Protein AF-A0A4Y9YXD8-F1 (afdb_monomer)

Sequence (1151 aa):
MKAYWESNNLVETSTDQNVLSKFAVSSTPEEWARSGVARKLFDQGRYSEAARAFERGNQYREAAVAKAYQLRVQARQKHGKHKEQREAYLAAAAAFIECAQVALLSTERRLYYRIAAECYVIVKMHKQAAKAFFEAGMYDLAAIHYVDGNLLDNAVAIIEQYPIEDIRLAERVRNLARFTYLKEHRHSDVEKVFHSHEELAEFAVDHDLENAHAAFVESKQSYFKAAELYLQEGQKFKAAELFMKDKENPESAIRAKDSLFDLLWSNMSFGISTFSSDAQSTIEDVLGMMHLVRSRTKAFSSSDRTTMDMFEAIYIADWPQLRSLALSLREAHCMDPRVILSLDHLFDDDDLSQIERDTDEQLISSLQLFTQYVNEMRKIIEHPTPWTSSTVQRVFNVSKSDDDHVRLHPGTALRSQHAQGNSDLAIQNGELYLSNTEFLNCLRSYLSSRLHQRIVDENELMKRVRVTDPCFKVLLSGQCRKPGCTLVHKLDDSWYARRVRFRLQQIIILDALQELPKPFGSVREERLEQRRSWLDRLDDALGTLMFKMPTIASLDVTQIPEAPIAFLVVKRWTSETLFDLRPALPNSRFGFLTNFAKASFLGMFIDREMVFSHFDRIPCLQWLGRWHPQLTIWRAPQECSTNVLWSWIDFLRGASDRRDFLLGASFLQYVVQHRVPINLGLLCRMVQRLCTLFSMAYNYQQRRSMHNVILPRSWVLELWQDFNNVKEKPCRSFKMLVDPIRELMLQLHTVEPVVDSRGLTINDWLHYASRDLPWPVVSDASIASLCQSLSLLGLNIRDDGLRSGIVNAIASVVYHGSDRHPQGPPDSYRPYFAARRWSDLAHAVQSDSTSSFNKLIRFHSDAVAQPLVELPGLHRLVYNRLDDIPNLLDPGHQFQRLKEIVKPFTGNASVSAAGTTVPNTAHIKIENDSSADSAAHPIKEDDTVDVDIDADEPPYAHFAANRATGISDSQEQAARRIQKAARQMLRRMKARPQNGRAAALQRLFRTCKAESEHLAKVSYRAIYLGPLPHLLLCLEWMLNKLKEVKAHAKRKSDQLNLQELTEAMERQTRMNAIRKKVEQYRELVEATSSFHKRCDTNELRRVASEVYALMTSDEFDLPESEQIGGDLKIVWKGIVKEKVSRRPFLNTEDL

InterPro domains:
  IPR039904 TPR and ankyrin repeat-containing protein 1 [PTHR21529] (1-267)

Solvent-accessible surface area (backbone atoms only — not comparable to full-atom values): 65162 Å² total; per-residue (Å²): 108,70,71,64,36,52,75,65,72,74,54,85,90,78,92,61,79,76,66,73,63,79,78,60,81,82,72,50,36,69,52,45,60,66,65,48,54,31,56,53,30,41,77,70,66,41,18,69,61,15,17,56,38,20,49,57,20,71,35,55,68,62,15,50,46,24,45,23,53,34,34,43,53,54,25,66,70,43,74,93,44,72,69,68,23,42,54,30,26,51,54,16,21,51,42,20,42,56,48,22,74,73,41,87,47,71,69,58,20,22,52,27,18,39,54,18,13,55,31,25,52,80,63,68,37,25,61,62,16,14,53,24,18,44,74,32,70,38,55,64,63,14,31,51,22,18,40,74,46,76,35,52,70,64,24,51,51,45,57,75,76,39,92,60,89,55,60,67,58,50,51,52,53,49,52,51,48,51,52,48,29,40,71,70,65,38,63,80,58,39,64,73,75,43,97,46,71,64,60,47,51,52,50,21,65,66,66,76,34,50,70,41,49,20,51,52,36,38,75,70,68,42,24,61,66,16,16,52,42,28,41,76,73,66,41,35,67,64,14,25,55,28,13,66,67,34,80,87,46,75,64,29,53,46,53,22,52,53,35,47,50,53,48,48,36,51,76,66,22,52,82,65,88,74,76,52,76,70,52,47,54,51,50,52,53,46,53,55,47,48,53,52,52,59,75,76,41,86,73,68,50,76,68,52,49,55,55,49,55,48,53,53,24,61,73,74,64,36,54,71,58,30,53,52,50,38,62,73,69,66,56,99,84,65,84,52,47,65,42,53,47,32,43,47,62,57,59,62,48,90,81,42,75,71,57,41,65,88,42,53,66,49,29,49,53,33,49,50,53,50,45,49,45,55,49,57,53,46,55,58,58,68,41,90,59,49,78,75,36,67,42,51,23,48,35,55,38,39,46,68,74,50,101,55,32,36,34,47,43,83,90,30,41,70,49,53,55,54,34,74,77,32,80,86,56,68,78,59,94,63,87,44,73,33,44,55,68,54,45,51,51,51,50,34,50,52,52,49,51,52,52,46,50,54,51,52,50,49,51,60,53,58,73,70,64,50,40,68,38,69,34,60,53,32,74,60,69,73,49,72,90,59,85,87,64,69,42,39,81,76,90,48,69,66,55,51,33,51,39,48,39,48,50,38,51,52,51,47,52,57,47,57,62,71,71,55,82,79,87,73,79,71,48,74,63,56,57,50,49,53,51,49,55,52,52,51,54,40,48,58,59,37,43,50,60,39,70,75,45,55,41,56,57,63,43,53,50,88,80,31,86,58,47,58,62,30,49,54,50,50,49,51,51,25,52,52,49,52,56,68,51,56,47,85,44,79,90,26,62,67,39,45,57,34,53,48,51,51,30,48,51,56,27,40,69,48,39,44,68,60,46,61,69,40,54,82,69,23,48,47,73,67,38,78,97,34,46,39,74,92,43,44,49,82,53,60,98,92,45,84,58,44,57,49,64,52,32,44,50,39,32,73,66,42,75,56,96,68,46,33,51,46,29,39,34,50,37,51,34,48,40,55,77,68,52,50,30,28,37,48,49,59,52,52,45,52,50,42,51,49,32,51,46,44,30,53,25,46,35,31,66,76,64,77,38,60,60,70,36,58,46,45,48,45,61,52,60,67,41,44,68,59,39,69,56,39,34,89,48,65,52,85,48,63,65,56,47,49,60,38,52,33,52,51,45,37,50,56,56,63,58,81,68,47,75,46,100,84,52,37,47,32,45,99,33,40,30,42,94,50,83,81,57,57,60,68,60,52,38,52,39,43,45,28,40,52,54,46,33,54,44,41,27,42,69,42,41,94,43,70,68,51,39,52,48,48,51,52,36,54,47,54,40,62,78,72,36,73,79,78,42,92,87,52,72,59,79,69,37,32,52,54,65,70,33,88,49,67,70,41,38,56,46,38,59,46,72,69,23,83,32,89,68,32,38,33,30,33,32,37,44,68,93,49,86,82,78,96,73,86,58,80,56,51,46,77,44,77,36,87,50,79,82,50,47,60,52,72,75,36,78,80,40,36,46,57,50,44,52,55,56,46,42,79,87,85,67,99,67,81,88,75,80,87,84,84,90,84,84,88,82,90,86,85,86,84,81,88,81,88,82,90,88,88,84,89,87,89,82,83,87,82,89,80,88,80,83,88,86,87,83,91,81,89,88,81,80,90,82,82,88,83,85,81,90,85,73,56,73,66,56,57,51,48,52,51,51,51,50,51,50,50,52,52,51,50,50,57,58,69,70,45,60,86,64,62,74,67,26,55,39,53,50,42,37,48,54,27,52,66,55,49,78,79,56,89,50,69,77,49,48,55,40,49,62,50,29,41,27,36,48,52,47,52,46,54,50,49,55,52,51,52,50,51,53,51,56,54,51,58,72,49,64,83,77,52,54,71,66,58,42,52,57,50,49,58,48,44,50,51,52,50,56,49,48,54,50,48,52,52,52,45,60,52,69,33,73,88,27,76,57,65,79,69,60,54,62,65,63,53,22,49,53,54,46,52,54,51,50,52,68,70,33,86,88,48,81,56,92,68,58,74,79,51,46,67,40,54,50,43,26,40,62,59,56,55,51,81,80,79,83,76,77,81,78,82,82,81,86,87,123

Nearest PDB structures (foldseek):
  7xgr-assembly1_A  TM=2.350E-01  e=2.228E-02  Homo sapiens
  6rnq-assembly1_B  TM=2.918E-01  e=6.055E-01  Homo sapiens
  3sf4-assembly1_A  TM=2.194E-01  e=1.923E-01  Homo sapiens
  5a7d-assembly2_E  TM=1.912E-01  e=3.128E-01  Drosophila melanogaster
  4wng-assembly1_A  TM=1.695E-01  e=3.128E-01  Homo sapiens

Organism: NCBI:txid205917

Secondary structure (DSSP, 8-state):
-HHHHHTTT-------TTGGGGG-----HHHHHHS-HHHHHHHTT-HHHHHHHHHHTT-HHHHHHHHHHHHHHHHHH-TT-HHHHHHHHHHHHHHHHHHHHT-SSHHHHHHHHHHHHHHHHHTT-HHHHHHHHHHTT-HHHHHHHHHHTT-HHHHHHHHHHS--S-HHHHHHHHHHHHHHHHHTT-HHHHHHH-S-HHHHHHHHHHHT-HHHHHHHHHHTT-HHHHHHHHHHTT-HHHHHHHHHH--S-HHHHHHHHHHHHHHHHHHS-TT-----HHHHHHHHHHHHHHHHHHHH-S---HHHHHHHHHHHHHHHT-HHHHHHHHHHT--TTS--HHHHHHHHHHT-STT-TTS--SSHHHHHHHHHHHHHHHHHHHHHHH-S-GGG-HHHHHHTTEEE-SSSEEEEPTT-HHHHHHHHH-TTTTT--S-EEEEHHHHHHHHHHHHHHHHHHHHHHHHHHHHH--TTSB-HHHHHHS----TT--SB-S--HHHHHHHHHHHHHHHHHHHHHHHSPSSS---HHHHHHHHHHHHHHHHHHHS-SSTTS--GGG--GGG-TTHHHHHHHHHHHHHHHHHH--TTSGGGTTTHHHHHHHHHHHHHHHHHHHHHHHHTT-HHHH-GGGS-GGGEE---TTS--EETHHHHHHHHHT-SSS-HHHHHHHHHHHHHHTT--EEHHHHHHHHHHHHHHHHHHHHHHHHSS-TT-EEEHHHHHHHHHHHHHHTTS--GGGGGGHHHHHHHHHHHHHPPPEE-TTS-EEETTEEE--TTS-HHHHHHHHHHHHHHHHHHHHHHS--HHHHHHHHHHHHHHHHH-TTS-TT-S-TTTHHHHH--SHHHHHHHHHHT---SSS-EEEEEETTSPPPS-PPTT-EEEEESSGGGHHHHH-TT-HHHHHHHHHS---S------S------------------------------------------------------HHHHHHHHHHHHHHHHHHHHHHTS--SSHHHHHHHHHHHHHHHGGG---HHHHHHHHTHHHHHHHHHHHHHHHHHHHHHHHHHHTTS--HHHHHHHHHHHHHHHHHHHHHHHHHHHT-TT-TTGGG--HHHHHHHHHHHHHHHHSGGG--TTGGGTHHHHHHHIIIIIS-----PPPP--S--

Structure (mmCIF, N/CA/C/O backbone):
data_AF-A0A4Y9YXD8-F1
#
_entry.id   AF-A0A4Y9YXD8-F1
#
loop_
_atom_site.group_PDB
_atom_site.id
_atom_site.type_symbol
_atom_site.label_atom_id
_atom_site.label_alt_id
_atom_site.label_comp_id
_atom_site.label_asym_id
_atom_site.label_entity_id
_atom_site.label_seq_id
_atom_site.pdbx_PDB_ins_code
_atom_site.Cartn_x
_atom_site.Cartn_y
_atom_site.Cartn_z
_atom_site.occupancy
_atom_site.B_iso_or_equiv
_atom_site.auth_seq_id
_atom_site.auth_comp_id
_atom_site.auth_asym_id
_atom_site.auth_atom_id
_atom_site.pdbx_PDB_model_num
ATOM 1 N N . MET A 1 1 ? -24.732 -61.163 95.064 1.00 53.25 1 MET A N 1
ATOM 2 C CA . MET A 1 1 ? -25.823 -60.614 95.903 1.00 53.25 1 MET A CA 1
ATOM 3 C C . MET A 1 1 ? -27.208 -61.038 95.430 1.00 53.25 1 MET A C 1
ATOM 5 O O . MET A 1 1 ? -27.854 -61.719 96.198 1.00 53.25 1 MET A O 1
ATOM 9 N N . LYS A 1 2 ? -27.656 -60.762 94.197 1.00 57.28 2 LYS A N 1
ATOM 10 C CA . LYS A 1 2 ? -29.007 -61.155 93.726 1.00 57.28 2 LYS A CA 1
ATOM 11 C C . LYS A 1 2 ? -29.367 -62.644 93.950 1.00 57.28 2 LYS A C 1
ATOM 13 O O . LYS A 1 2 ? -30.373 -62.932 94.581 1.00 57.28 2 LYS A O 1
ATOM 18 N N . ALA A 1 3 ? -28.470 -63.569 93.596 1.00 60.84 3 ALA A N 1
ATOM 19 C CA . ALA A 1 3 ? -28.656 -65.008 93.840 1.00 60.84 3 ALA A CA 1
ATOM 20 C C . ALA A 1 3 ? -28.708 -65.406 95.337 1.00 60.84 3 ALA A C 1
ATOM 22 O O . ALA A 1 3 ? -29.342 -66.394 95.698 1.00 60.84 3 ALA A O 1
ATOM 23 N N . TYR A 1 4 ? -28.075 -64.631 96.229 1.00 69.25 4 TYR A N 1
ATOM 24 C CA . TYR A 1 4 ? -28.163 -64.834 97.687 1.00 69.25 4 TYR A CA 1
ATOM 25 C C . TYR A 1 4 ? -29.540 -64.423 98.228 1.00 69.25 4 TYR A C 1
ATOM 27 O O . TYR A 1 4 ? -29.996 -64.943 99.236 1.00 69.25 4 TYR A O 1
ATOM 35 N N . TRP A 1 5 ? -30.215 -63.484 97.567 1.00 68.81 5 TRP A N 1
ATOM 36 C CA . TRP A 1 5 ? -31.490 -62.936 98.027 1.00 68.81 5 TRP A CA 1
ATOM 37 C C . TRP A 1 5 ? -32.659 -63.769 97.477 1.00 68.81 5 TRP A C 1
ATOM 39 O O . TRP A 1 5 ? -33.625 -64.011 98.196 1.00 68.81 5 TRP A O 1
ATOM 49 N N . GLU A 1 6 ? -32.513 -64.301 96.259 1.00 70.31 6 GLU A N 1
ATOM 50 C CA . GLU A 1 6 ? -33.438 -65.273 95.654 1.00 70.31 6 GLU A CA 1
ATOM 51 C C . GLU A 1 6 ? -33.389 -66.640 96.369 1.00 70.31 6 GLU A C 1
ATOM 53 O O . GLU A 1 6 ? -34.432 -67.228 96.626 1.00 70.31 6 GLU A O 1
ATOM 58 N N . SER A 1 7 ? -32.209 -67.120 96.791 1.00 69.81 7 SER A N 1
ATOM 59 C CA . SER A 1 7 ? -32.078 -68.406 97.515 1.00 69.81 7 SER A CA 1
ATOM 60 C C . SER A 1 7 ? -32.592 -68.388 98.959 1.00 69.81 7 SER A C 1
ATOM 62 O O . SER A 1 7 ? -32.856 -69.446 99.522 1.00 69.81 7 SER A O 1
ATOM 64 N N . ASN A 1 8 ? -32.773 -67.202 99.545 1.00 71.38 8 ASN A N 1
ATOM 65 C CA . ASN A 1 8 ? -33.342 -67.031 100.883 1.00 71.38 8 ASN A CA 1
ATOM 66 C C . ASN A 1 8 ? -34.837 -66.647 100.863 1.00 71.38 8 ASN A C 1
ATOM 68 O O . ASN A 1 8 ? -35.381 -66.319 101.913 1.00 71.38 8 ASN A O 1
ATOM 72 N N . ASN A 1 9 ? -35.509 -66.665 99.701 1.00 59.16 9 ASN A N 1
ATOM 73 C CA . ASN A 1 9 ? -36.902 -66.209 99.526 1.00 59.16 9 ASN A CA 1
ATOM 74 C C . ASN A 1 9 ? -37.165 -64.772 100.023 1.00 59.16 9 ASN A C 1
ATOM 76 O O . ASN A 1 9 ? -38.273 -64.441 100.440 1.00 59.16 9 ASN A O 1
ATOM 80 N N . LEU A 1 10 ? -36.151 -63.901 99.994 1.00 62.28 10 LEU A N 1
ATOM 81 C CA . LEU A 1 10 ? -36.271 -62.530 100.503 1.00 62.28 10 LEU A CA 1
ATOM 82 C C . LEU A 1 10 ? -36.700 -61.523 99.427 1.00 62.28 10 LEU A C 1
ATOM 84 O O . LEU A 1 10 ? -36.935 -60.360 99.752 1.00 62.28 10 LEU A O 1
ATOM 88 N N . VAL A 1 11 ? -36.798 -61.935 98.155 1.00 63.50 11 VAL A N 1
ATOM 89 C CA . VAL A 1 11 ? -37.261 -61.076 97.053 1.00 63.50 11 VAL A CA 1
ATOM 90 C C . VAL A 1 11 ? -37.963 -61.906 95.972 1.00 63.50 11 VAL A C 1
ATOM 92 O O . VAL A 1 11 ? -37.404 -62.895 95.505 1.00 63.50 11 VAL A O 1
ATOM 95 N N . GLU A 1 12 ? -39.140 -61.462 95.520 1.00 53.25 12 GLU A N 1
ATOM 96 C CA . GLU A 1 12 ? -39.781 -61.928 94.281 1.00 53.25 12 GLU A CA 1
ATOM 97 C C . GLU A 1 12 ? -39.379 -61.023 93.107 1.00 53.25 12 GLU A C 1
ATOM 99 O O . GLU A 1 12 ? -39.585 -59.808 93.134 1.00 53.25 12 GLU A O 1
ATOM 104 N N . THR A 1 13 ? -38.817 -61.604 92.047 1.00 57.00 13 THR A N 1
ATOM 105 C CA . THR A 1 13 ? -38.508 -60.902 90.796 1.00 57.00 13 THR A CA 1
ATOM 106 C C . THR A 1 13 ? -39.603 -61.169 89.762 1.00 57.00 13 THR A C 1
ATOM 108 O O . THR A 1 13 ? -39.563 -62.150 89.029 1.00 57.00 13 THR A O 1
ATOM 111 N N . SER A 1 14 ? -40.592 -60.273 89.689 1.00 47.34 14 SER A N 1
ATOM 112 C CA . SER A 1 14 ? -41.633 -60.292 88.649 1.00 47.34 14 SER A CA 1
ATOM 113 C C . SER A 1 14 ? -41.305 -59.319 87.510 1.00 47.34 14 SER A C 1
ATOM 115 O O . SER A 1 14 ? -40.958 -58.161 87.743 1.00 47.34 14 SER A O 1
ATOM 117 N N . THR A 1 15 ? -41.416 -59.801 86.269 1.00 52.12 15 THR A N 1
ATOM 118 C CA . THR A 1 15 ? -41.161 -59.076 85.011 1.00 52.12 15 THR A CA 1
ATOM 119 C C . THR A 1 15 ? -42.380 -58.321 84.462 1.00 52.12 15 THR A C 1
ATOM 121 O O . THR A 1 15 ? -42.290 -57.740 83.381 1.00 52.12 15 THR A O 1
ATOM 124 N N . ASP A 1 16 ? -43.499 -58.271 85.190 1.00 45.69 16 ASP A N 1
ATOM 125 C CA . ASP A 1 16 ? -44.740 -57.652 84.711 1.00 45.69 16 ASP A CA 1
ATOM 126 C C . ASP A 1 16 ? -44.908 -56.193 85.174 1.00 45.69 16 ASP A C 1
ATOM 128 O O . ASP A 1 16 ? -45.187 -55.898 86.339 1.00 45.69 16 ASP A O 1
ATOM 132 N N . GLN A 1 17 ? -44.825 -55.250 84.226 1.00 52.28 17 GLN A N 1
ATOM 133 C CA . GLN A 1 17 ? -45.029 -53.807 84.452 1.00 52.28 17 GLN A CA 1
ATOM 134 C C . GLN A 1 17 ? -46.429 -53.441 84.992 1.00 52.28 17 GLN A C 1
ATOM 136 O O . GLN A 1 17 ? -46.637 -52.315 85.445 1.00 52.28 17 GLN A O 1
ATOM 141 N N . ASN A 1 18 ? -47.391 -54.367 85.000 1.00 52.31 18 ASN A N 1
ATOM 142 C CA . ASN A 1 18 ? -48.766 -54.089 85.420 1.00 52.31 18 ASN A CA 1
ATOM 143 C C . ASN A 1 18 ? -48.983 -54.023 86.943 1.00 52.31 18 ASN A C 1
ATOM 145 O O . ASN A 1 18 ? -50.001 -53.482 87.381 1.00 52.31 18 ASN A O 1
ATOM 149 N N . VAL A 1 19 ? -48.040 -54.486 87.772 1.00 49.56 19 VAL A N 1
ATOM 150 C CA . VAL A 1 19 ? -48.209 -54.482 89.242 1.00 49.56 19 VAL A CA 1
ATOM 151 C C . VAL A 1 19 ? -47.849 -53.127 89.882 1.00 49.56 19 VAL A C 1
ATOM 153 O O . VAL A 1 19 ? -48.419 -52.762 90.910 1.00 49.56 19 VAL A O 1
ATOM 156 N N . LEU A 1 20 ? -47.019 -52.299 89.232 1.00 47.41 20 LEU A N 1
ATOM 157 C CA . LEU A 1 20 ? -46.654 -50.949 89.709 1.00 47.41 20 LEU A CA 1
ATOM 158 C C . LEU A 1 20 ? -47.792 -49.911 89.608 1.00 47.41 20 LEU A C 1
ATOM 160 O O . LEU A 1 20 ? -47.691 -48.830 90.185 1.00 47.41 20 LEU A O 1
ATOM 164 N N . SER A 1 21 ? -48.895 -50.231 88.924 1.00 50.62 21 SER A N 1
ATOM 165 C CA . SER A 1 21 ? -50.064 -49.344 88.797 1.00 50.62 21 SER A CA 1
ATOM 166 C C . SER A 1 21 ? -50.947 -49.286 90.055 1.00 50.62 21 SER A C 1
ATOM 168 O O . SER A 1 21 ? -51.733 -48.354 90.204 1.00 50.62 21 SER A O 1
ATOM 170 N N . LYS A 1 22 ? -50.802 -50.239 90.989 1.00 47.84 22 LYS A N 1
ATOM 171 C CA . LYS A 1 22 ? -51.684 -50.380 92.165 1.00 47.84 22 LYS A CA 1
ATOM 172 C C . LYS A 1 22 ? -51.287 -49.531 93.387 1.00 47.84 22 LYS A C 1
ATOM 174 O O . LYS A 1 22 ? -52.022 -49.526 94.367 1.00 47.84 22 LYS A O 1
ATOM 179 N N . PHE A 1 23 ? -50.171 -48.793 93.332 1.00 44.28 23 PHE A N 1
ATOM 180 C CA . PHE A 1 23 ? -49.678 -47.937 94.431 1.00 44.28 23 PHE A CA 1
ATOM 181 C C . PHE A 1 23 ? -49.867 -46.424 94.207 1.00 44.28 23 PHE A C 1
ATOM 183 O O . PHE A 1 23 ? -49.488 -45.627 95.063 1.00 44.28 23 PHE A O 1
ATOM 190 N N . ALA A 1 24 ? -50.456 -45.999 93.086 1.00 42.91 24 ALA A N 1
ATOM 191 C CA . ALA A 1 24 ? -50.731 -44.588 92.826 1.00 42.91 24 ALA A CA 1
ATOM 192 C C . ALA A 1 24 ? -52.187 -44.255 93.187 1.00 42.91 24 ALA A C 1
ATOM 194 O O . ALA A 1 24 ? -53.108 -44.681 92.493 1.00 42.91 24 ALA A O 1
ATOM 195 N N . VAL A 1 25 ? -52.403 -43.470 94.250 1.00 46.06 25 VAL A N 1
ATOM 196 C CA . VAL A 1 25 ? -53.692 -42.798 94.481 1.00 46.06 25 VAL A CA 1
ATOM 197 C C . VAL A 1 25 ? -53.974 -41.940 93.247 1.00 46.06 25 VAL A C 1
ATOM 199 O O . VAL A 1 25 ? -53.169 -41.079 92.889 1.00 46.06 25 VAL A O 1
ATOM 202 N N . SER A 1 26 ? -55.071 -42.219 92.545 1.00 47.44 26 SER A N 1
ATOM 203 C CA . SER A 1 26 ? -55.458 -41.497 91.336 1.00 47.44 26 SER A CA 1
ATOM 204 C C . SER A 1 26 ? -55.917 -40.088 91.709 1.00 47.44 26 SER A C 1
ATOM 206 O O . SER A 1 26 ? -57.090 -39.883 92.010 1.00 47.44 26 SER A O 1
ATOM 208 N N . SER A 1 27 ? -54.991 -39.129 91.726 1.00 56.59 27 SER A N 1
ATOM 209 C CA . SER A 1 27 ? -55.331 -37.713 91.884 1.00 56.59 27 SER A CA 1
ATOM 210 C C . SER A 1 27 ? -56.292 -37.285 90.775 1.00 56.59 27 SER A C 1
ATOM 212 O O . SER A 1 27 ? -56.121 -37.685 89.616 1.00 56.59 27 SER A O 1
ATOM 214 N N . THR A 1 28 ? -57.303 -36.495 91.127 1.00 66.38 28 THR A N 1
ATOM 215 C CA . THR A 1 28 ? -58.340 -36.053 90.184 1.00 66.38 28 THR A CA 1
ATOM 216 C C . THR A 1 28 ? -57.769 -35.071 89.154 1.00 66.38 28 THR A C 1
ATOM 218 O O . THR A 1 28 ? -56.743 -34.425 89.407 1.00 66.38 28 THR A O 1
ATOM 221 N N . PRO A 1 29 ? -58.403 -34.914 87.976 1.00 66.12 29 PRO A N 1
ATOM 222 C CA . PRO A 1 29 ? -57.971 -33.923 86.993 1.00 66.12 29 PRO A CA 1
ATOM 223 C C . PRO A 1 29 ? -57.883 -32.500 87.571 1.00 66.12 29 PRO A C 1
ATOM 225 O O . PRO A 1 29 ? -56.958 -31.756 87.234 1.00 66.12 29 PRO A O 1
ATOM 228 N N . GLU A 1 30 ? -58.772 -32.128 88.506 1.00 68.00 30 GLU A N 1
ATOM 229 C CA . GLU A 1 30 ? -58.708 -30.820 89.169 1.00 68.00 30 GLU A CA 1
ATOM 230 C C . GLU A 1 30 ? -57.483 -30.666 90.091 1.00 68.00 30 GLU A C 1
ATOM 232 O O . GLU A 1 30 ? -56.924 -29.570 90.191 1.00 68.00 30 GLU A O 1
ATOM 237 N N . GLU A 1 31 ? -57.033 -31.739 90.749 1.00 67.44 31 GLU A N 1
ATOM 238 C CA . GLU A 1 31 ? -55.836 -31.731 91.603 1.00 67.44 31 GLU A CA 1
ATOM 239 C C . GLU A 1 31 ? -54.553 -31.573 90.781 1.00 67.44 31 GLU A C 1
ATOM 241 O O . GLU A 1 31 ? -53.687 -30.764 91.129 1.00 67.44 31 GLU A O 1
ATOM 246 N N . TRP A 1 32 ? -54.451 -32.266 89.642 1.00 72.56 32 TRP A N 1
ATOM 247 C CA . TRP A 1 32 ? -53.331 -32.101 88.709 1.00 72.56 32 TRP A CA 1
ATOM 248 C C . TRP A 1 32 ? -53.248 -30.669 88.171 1.00 72.56 32 TRP A C 1
ATOM 250 O O . TRP A 1 32 ? -52.163 -30.078 88.195 1.00 72.56 32 TRP A O 1
ATOM 260 N N . ALA A 1 33 ? -54.386 -30.082 87.782 1.00 67.69 33 ALA A N 1
ATOM 261 C CA . ALA A 1 33 ? -54.473 -28.708 87.287 1.00 67.69 33 ALA A CA 1
ATOM 262 C C . ALA A 1 33 ? -54.080 -27.647 88.339 1.00 67.69 33 ALA A C 1
ATOM 264 O O . ALA A 1 33 ? -53.482 -26.627 87.985 1.00 67.69 33 ALA A O 1
ATOM 265 N N . ARG A 1 34 ? -54.380 -27.872 89.632 1.00 70.25 34 ARG A N 1
ATOM 266 C CA . ARG A 1 34 ? -54.068 -26.930 90.732 1.00 70.25 34 ARG A CA 1
ATOM 267 C C . ARG A 1 34 ? -52.674 -27.098 91.336 1.00 70.25 34 ARG A C 1
ATOM 269 O O . ARG A 1 34 ? -52.117 -26.122 91.827 1.00 70.25 34 ARG A O 1
ATOM 276 N N . SER A 1 35 ? -52.098 -28.301 91.297 1.00 70.12 35 SER A N 1
ATOM 277 C CA . SER A 1 35 ? -50.816 -28.625 91.950 1.00 70.12 35 SER A CA 1
ATOM 278 C C . SER A 1 35 ? -49.618 -27.790 91.465 1.00 70.12 35 SER A C 1
ATOM 280 O O . SER A 1 35 ? -48.577 -27.744 92.122 1.00 70.12 35 SER A O 1
ATOM 282 N N . GLY A 1 36 ? -49.723 -27.165 90.284 1.00 72.00 36 GLY A N 1
ATOM 283 C CA . GLY A 1 36 ? -48.637 -26.417 89.647 1.00 72.00 36 GLY A CA 1
ATOM 284 C C . GLY A 1 36 ? -47.442 -27.284 89.227 1.00 72.00 36 GLY A C 1
ATOM 285 O O . GLY A 1 36 ? -46.483 -26.760 88.662 1.00 72.00 36 GLY A O 1
ATOM 286 N N . VAL A 1 37 ? -47.487 -28.602 89.462 1.00 77.00 37 VAL A N 1
ATOM 287 C CA . VAL A 1 37 ? -46.398 -29.547 89.172 1.00 77.00 37 VAL A CA 1
ATOM 288 C C . VAL A 1 37 ? -46.124 -29.609 87.672 1.00 77.00 37 VAL A C 1
ATOM 290 O O . VAL A 1 37 ? -44.968 -29.551 87.268 1.00 77.00 37 VAL A O 1
ATOM 293 N N . ALA A 1 38 ? -47.170 -29.634 86.840 1.00 78.25 38 ALA A N 1
ATOM 294 C CA . ALA A 1 38 ? -47.026 -29.629 85.384 1.00 78.25 38 ALA A CA 1
ATOM 295 C C . ALA A 1 38 ? -46.321 -28.358 84.865 1.00 78.25 38 ALA A C 1
ATOM 297 O O . ALA A 1 38 ? -45.434 -28.454 84.020 1.00 78.25 38 ALA A O 1
ATOM 298 N N . ARG A 1 39 ? -46.635 -27.181 85.433 1.00 80.62 39 ARG A N 1
ATOM 299 C CA . ARG A 1 39 ? -45.951 -25.913 85.110 1.00 80.62 39 ARG A CA 1
ATOM 300 C C . ARG A 1 39 ? -44.500 -25.912 85.584 1.00 80.62 39 ARG A C 1
ATOM 302 O O . ARG A 1 39 ? -43.621 -25.617 84.791 1.00 80.62 39 ARG A O 1
ATOM 309 N N . LYS A 1 40 ? -44.224 -26.367 86.813 1.00 82.06 40 LYS A N 1
ATOM 310 C CA . LYS A 1 40 ? -42.842 -26.522 87.307 1.00 82.06 40 LYS A CA 1
ATOM 311 C C . LYS A 1 40 ? -42.013 -27.459 86.424 1.00 82.06 40 LYS A C 1
ATOM 313 O O . LYS A 1 40 ? -40.857 -27.161 86.148 1.00 82.06 40 LYS A O 1
ATOM 318 N N . LEU A 1 41 ? -42.588 -28.574 85.966 1.00 82.19 41 LEU A N 1
ATOM 319 C CA . LEU A 1 41 ? -41.922 -29.504 85.047 1.00 82.19 41 LEU A CA 1
ATOM 320 C C . LEU A 1 41 ? -41.674 -28.872 83.672 1.00 82.19 41 LEU A C 1
ATOM 322 O O . LEU A 1 41 ? -40.621 -29.100 83.076 1.00 82.19 41 LEU A O 1
ATOM 326 N N . PHE A 1 42 ? -42.618 -28.066 83.182 1.00 86.25 42 PHE A N 1
ATOM 327 C CA . PHE A 1 42 ? -42.466 -27.310 81.942 1.00 86.25 42 PHE A CA 1
ATOM 328 C C . PHE A 1 42 ? -41.346 -26.263 82.054 1.00 86.25 42 PHE A C 1
ATOM 330 O O . PHE A 1 42 ? -40.467 -26.221 81.193 1.00 86.25 42 PHE A O 1
ATOM 337 N N . ASP A 1 43 ? -41.314 -25.497 83.146 1.00 83.00 43 ASP A N 1
ATOM 338 C CA . ASP A 1 43 ? -40.293 -24.475 83.414 1.00 83.00 43 ASP A CA 1
ATOM 339 C C . ASP A 1 43 ? -38.894 -25.091 83.605 1.00 83.00 43 ASP A C 1
ATOM 341 O O . ASP A 1 43 ? -37.888 -24.501 83.221 1.00 83.00 43 ASP A O 1
ATOM 345 N N . GLN A 1 44 ? -38.818 -26.319 84.130 1.00 83.19 44 GLN A N 1
ATOM 346 C CA . GLN A 1 44 ? -37.582 -27.107 84.248 1.00 83.19 44 GLN A CA 1
ATOM 347 C C . GLN A 1 44 ? -37.137 -27.772 82.930 1.00 83.19 44 GLN A C 1
ATOM 349 O O . GLN A 1 44 ? -36.152 -28.510 82.915 1.00 83.19 44 GLN A O 1
ATOM 354 N N . GLY A 1 45 ? -37.860 -27.570 81.822 1.00 79.38 45 GLY A N 1
ATOM 355 C CA . GLY A 1 45 ? -37.536 -28.152 80.516 1.00 79.38 45 GLY A CA 1
ATOM 356 C C . GLY A 1 45 ? -37.871 -29.644 80.367 1.00 79.38 45 GLY A C 1
ATOM 357 O O . GLY A 1 45 ? -37.517 -30.258 79.358 1.00 79.38 45 GLY A O 1
ATOM 358 N N . ARG A 1 46 ? -38.579 -30.252 81.332 1.00 85.44 46 ARG A N 1
ATOM 359 C CA . ARG A 1 46 ? -39.026 -31.661 81.298 1.00 85.44 46 ARG A CA 1
ATOM 360 C C . ARG A 1 46 ? -40.354 -31.793 80.548 1.00 85.44 46 ARG A C 1
ATOM 362 O O . ARG A 1 46 ? -41.363 -32.252 81.081 1.00 85.44 46 ARG A O 1
ATOM 369 N N . TYR A 1 47 ? -40.347 -31.384 79.283 1.00 88.12 47 TYR A N 1
ATOM 370 C CA . TYR A 1 47 ? -41.556 -31.195 78.475 1.00 88.12 47 TYR A CA 1
ATOM 371 C C . TYR A 1 47 ? -42.405 -32.461 78.258 1.00 88.12 47 TYR A C 1
ATOM 373 O O . TYR A 1 47 ? -43.629 -32.369 78.217 1.00 88.12 47 TYR A O 1
ATOM 381 N N . SER A 1 48 ? -41.794 -33.649 78.169 1.00 85.44 48 SER A N 1
ATOM 382 C CA . SER A 1 48 ? -42.520 -34.921 77.991 1.00 85.44 48 SER A CA 1
ATOM 383 C C . SER A 1 48 ? -43.346 -35.315 79.216 1.00 85.44 48 SER A C 1
ATOM 385 O O . SER A 1 48 ? -44.457 -35.832 79.095 1.00 85.44 48 SER A O 1
ATOM 387 N N . GLU A 1 49 ? -42.809 -35.063 80.406 1.00 83.50 49 GLU A N 1
ATOM 388 C CA . GLU A 1 49 ? -43.487 -35.315 81.674 1.00 83.50 49 GLU A CA 1
ATOM 389 C C . GLU A 1 49 ? -44.525 -34.234 81.961 1.00 83.50 49 GLU A C 1
ATOM 391 O O . GLU A 1 49 ? -45.631 -34.555 82.395 1.00 83.50 49 GLU A O 1
ATOM 396 N N . ALA A 1 50 ? -44.211 -32.978 81.628 1.00 84.44 50 ALA A N 1
ATOM 397 C CA . ALA A 1 50 ? -45.160 -31.875 81.684 1.00 84.44 50 ALA A CA 1
ATOM 398 C C . ALA A 1 50 ? -46.384 -32.132 80.789 1.00 84.44 50 ALA A C 1
ATOM 400 O O . ALA A 1 50 ? -47.508 -31.980 81.253 1.00 84.44 50 ALA A O 1
ATOM 401 N N . ALA A 1 51 ? -46.193 -32.605 79.549 1.00 84.81 51 ALA A N 1
ATOM 402 C CA . ALA A 1 51 ? -47.291 -32.933 78.637 1.00 84.81 51 ALA A CA 1
ATOM 403 C C . ALA A 1 51 ? -48.247 -33.985 79.223 1.00 84.81 51 ALA A C 1
ATOM 405 O O . ALA A 1 51 ? -49.456 -33.769 79.241 1.00 84.81 51 ALA A O 1
ATOM 406 N N . ARG A 1 52 ? -47.711 -35.086 79.771 1.00 83.62 52 ARG A N 1
ATOM 407 C CA . ARG A 1 52 ? -48.526 -36.131 80.422 1.00 83.62 52 ARG A CA 1
ATOM 408 C C . ARG A 1 52 ? -49.236 -35.615 81.675 1.00 83.62 52 ARG A C 1
ATOM 410 O O . ARG A 1 52 ? -50.359 -36.026 81.952 1.00 83.62 52 ARG A O 1
ATOM 417 N N . ALA A 1 53 ? -48.589 -34.739 82.444 1.00 81.88 53 ALA A N 1
ATOM 418 C CA . ALA A 1 53 ? -49.188 -34.127 83.628 1.00 81.88 53 ALA A CA 1
ATOM 419 C C . ALA A 1 53 ? -50.332 -33.162 83.258 1.00 81.88 53 ALA A C 1
ATOM 421 O O . ALA A 1 53 ? -51.369 -33.175 83.915 1.00 81.88 53 ALA A O 1
ATOM 422 N N . PHE A 1 54 ? -50.186 -32.391 82.175 1.00 85.00 54 PHE A N 1
ATOM 423 C CA . PHE A 1 54 ? -51.248 -31.538 81.633 1.00 85.00 54 PHE A CA 1
ATOM 424 C C . PHE A 1 54 ? -52.424 -32.349 81.061 1.00 85.00 54 PHE A C 1
ATOM 426 O O . PHE A 1 54 ? -53.574 -32.003 81.318 1.00 85.00 54 PHE A O 1
ATOM 433 N N . GLU A 1 55 ? -52.167 -33.465 80.365 1.00 85.25 55 GLU A N 1
ATOM 434 C CA . GLU A 1 55 ? -53.221 -34.378 79.880 1.00 85.25 55 GLU A CA 1
ATOM 435 C C . GLU A 1 55 ? -54.040 -34.979 81.024 1.00 85.25 55 GLU A C 1
ATOM 437 O O . GLU A 1 55 ? -55.266 -35.007 80.954 1.00 85.25 55 GLU A O 1
ATOM 442 N N . ARG A 1 56 ? -53.376 -35.412 82.104 1.00 82.31 56 ARG A N 1
ATOM 443 C CA . ARG A 1 56 ? -54.051 -35.926 83.309 1.00 82.31 56 ARG A CA 1
ATOM 444 C C . ARG A 1 56 ? -54.895 -34.864 84.013 1.00 82.31 56 ARG A C 1
ATOM 446 O O . ARG A 1 56 ? -55.874 -35.215 84.660 1.00 82.31 56 ARG A O 1
ATOM 453 N N . GLY A 1 57 ? -54.534 -33.588 83.869 1.00 81.12 57 GLY A N 1
ATOM 454 C CA . GLY A 1 57 ? -55.297 -32.444 84.367 1.00 81.12 57 GLY A CA 1
ATOM 455 C C . GLY A 1 57 ? -56.366 -31.906 83.407 1.00 81.12 57 GLY A C 1
ATOM 456 O O . GLY A 1 57 ? -56.885 -30.823 83.663 1.00 81.12 57 GLY A O 1
ATOM 457 N N . ASN A 1 58 ? -56.666 -32.593 82.293 1.00 82.38 58 ASN A N 1
ATOM 458 C CA . ASN A 1 58 ? -57.543 -32.116 81.206 1.00 82.38 58 ASN A CA 1
ATOM 459 C C . ASN A 1 58 ? -57.146 -30.741 80.615 1.00 82.38 58 ASN A C 1
ATOM 461 O O . ASN A 1 58 ? -57.948 -30.069 79.966 1.00 82.38 58 ASN A O 1
ATOM 465 N N . GLN A 1 59 ? -55.889 -30.324 80.791 1.00 82.81 59 GLN A N 1
ATOM 466 C CA . GLN A 1 59 ? -55.313 -29.096 80.235 1.00 82.81 59 GLN A CA 1
ATOM 467 C C . GLN A 1 59 ? -54.707 -29.391 78.855 1.00 82.81 59 GLN A C 1
ATOM 469 O O . GLN A 1 59 ? -53.494 -29.349 78.646 1.00 82.81 59 GLN A O 1
ATOM 474 N N . TYR A 1 60 ? -55.562 -29.766 77.896 1.00 84.75 60 TYR A N 1
ATOM 475 C CA . TYR A 1 60 ? -55.128 -30.256 76.578 1.00 84.75 60 TYR A CA 1
ATOM 476 C C . TYR A 1 60 ? -54.341 -29.222 75.763 1.00 84.75 60 TYR A C 1
ATOM 478 O O . TYR A 1 60 ? -53.460 -29.591 74.985 1.00 84.75 60 TYR A O 1
ATOM 486 N N . ARG A 1 61 ? -54.619 -27.929 75.958 1.00 84.00 61 ARG A N 1
ATOM 487 C CA . ARG A 1 61 ? -53.907 -26.838 75.283 1.00 84.00 61 ARG A CA 1
ATOM 488 C C . ARG A 1 61 ? -52.459 -26.747 75.768 1.00 84.00 61 ARG A C 1
ATOM 490 O O . ARG A 1 61 ? -51.535 -26.747 74.961 1.00 84.00 61 ARG A O 1
ATOM 497 N N . GLU A 1 62 ? -52.248 -26.736 77.077 1.00 83.75 62 GLU A N 1
ATOM 498 C CA . GLU A 1 62 ? -50.928 -26.722 77.708 1.00 83.75 62 GLU A CA 1
ATOM 499 C C . GLU A 1 62 ? -50.158 -28.022 77.427 1.00 83.75 62 GLU A C 1
ATOM 501 O O . GLU A 1 62 ? -48.947 -27.990 77.199 1.00 83.75 62 GLU A O 1
ATOM 506 N N . ALA A 1 63 ? -50.860 -29.158 77.342 1.00 84.44 63 ALA A N 1
ATOM 507 C CA . ALA A 1 63 ? -50.280 -30.423 76.901 1.00 84.44 63 ALA A CA 1
ATOM 508 C C . ALA A 1 63 ? -49.767 -30.362 75.453 1.00 84.44 63 ALA A C 1
ATOM 510 O O . ALA A 1 63 ? -48.670 -30.849 75.175 1.00 84.44 63 ALA A O 1
ATOM 511 N N . ALA A 1 64 ? -50.522 -29.750 74.534 1.00 85.38 64 ALA A N 1
ATOM 512 C CA . ALA A 1 64 ? -50.104 -29.563 73.144 1.00 85.38 64 ALA A CA 1
ATOM 513 C C . ALA A 1 64 ? -48.861 -28.662 73.039 1.00 85.38 64 ALA A C 1
ATOM 515 O O . ALA A 1 64 ? -47.910 -29.003 72.334 1.00 85.38 64 ALA A O 1
ATOM 516 N N . VAL A 1 65 ? -48.807 -27.579 73.821 1.00 87.12 65 VAL A N 1
ATOM 517 C CA . VAL A 1 65 ? -47.632 -26.696 73.900 1.00 87.12 65 VAL A CA 1
ATOM 518 C C . VAL A 1 65 ? -46.416 -27.455 74.442 1.00 87.12 65 VAL A C 1
ATOM 520 O O . VAL A 1 65 ? -45.344 -27.413 73.839 1.00 87.12 65 VAL A O 1
ATOM 523 N N . ALA A 1 66 ? -46.569 -28.214 75.530 1.00 86.06 66 ALA A N 1
ATOM 524 C CA . ALA A 1 66 ? -45.502 -29.058 76.072 1.00 86.06 66 ALA A CA 1
ATOM 525 C C . ALA A 1 66 ? -44.996 -30.090 75.047 1.00 86.06 66 ALA A C 1
ATOM 527 O O . ALA A 1 66 ? -43.784 -30.251 74.889 1.00 86.06 66 ALA A O 1
ATOM 528 N N . LYS A 1 67 ? -45.888 -30.712 74.267 1.00 87.50 67 LYS A N 1
ATOM 529 C CA . LYS A 1 67 ? -45.503 -31.594 73.153 1.00 87.50 67 LYS A CA 1
ATOM 530 C C . LYS A 1 67 ? -44.731 -30.853 72.057 1.00 87.50 67 LYS A C 1
ATOM 532 O O . LYS A 1 67 ? -43.723 -31.375 71.585 1.00 87.50 67 LYS A O 1
ATOM 537 N N . ALA A 1 68 ? -45.133 -29.639 71.681 1.00 88.81 68 ALA A N 1
ATOM 538 C CA . ALA A 1 68 ? -44.422 -28.843 70.676 1.00 88.81 68 ALA A CA 1
ATOM 539 C C . ALA A 1 68 ? -42.983 -28.493 71.121 1.00 88.81 68 ALA A C 1
ATOM 541 O O . ALA A 1 68 ? -42.028 -28.667 70.357 1.00 88.81 68 ALA A O 1
ATOM 542 N N . TYR A 1 69 ? -42.788 -28.100 72.387 1.00 88.50 69 TYR A N 1
ATOM 543 C CA . TYR A 1 69 ? -41.448 -27.877 72.954 1.00 88.50 69 TYR A CA 1
ATOM 544 C C . TYR A 1 69 ? -40.621 -29.164 73.040 1.00 88.50 69 TYR A C 1
ATOM 546 O O . TYR A 1 69 ? -39.430 -29.148 72.719 1.00 88.50 69 TYR A O 1
ATOM 554 N N . GLN A 1 70 ? -41.242 -30.292 73.393 1.00 88.94 70 GLN A N 1
ATOM 555 C CA . GLN A 1 70 ? -40.583 -31.596 73.367 1.00 88.94 70 GLN A CA 1
ATOM 556 C C . GLN A 1 70 ? -40.082 -31.945 71.957 1.00 88.94 70 GLN A C 1
ATOM 558 O O . GLN A 1 70 ? -38.922 -32.333 71.808 1.00 88.94 70 GLN A O 1
ATOM 563 N N . LEU A 1 71 ? -40.918 -31.778 70.925 1.00 88.94 71 LEU A N 1
ATOM 564 C CA . LEU A 1 71 ? -40.543 -32.034 69.530 1.00 88.94 71 LEU A CA 1
ATOM 565 C C . LEU A 1 71 ? -39.353 -31.167 69.100 1.00 88.94 71 LEU A C 1
ATOM 567 O O . LEU A 1 71 ? -38.432 -31.661 68.450 1.00 88.94 71 LEU A O 1
ATOM 571 N N . ARG A 1 72 ? -39.304 -29.901 69.530 1.00 87.88 72 ARG A N 1
ATOM 572 C CA . ARG A 1 72 ? -38.166 -29.004 69.265 1.00 87.88 72 ARG A CA 1
ATOM 573 C C . ARG A 1 72 ? -36.876 -29.464 69.943 1.00 87.88 72 ARG A C 1
ATOM 575 O O . ARG A 1 72 ? -35.810 -29.397 69.331 1.00 87.88 72 ARG A O 1
ATOM 582 N N . VAL A 1 73 ? -36.945 -29.933 71.191 1.00 87.19 73 VAL A N 1
ATOM 583 C CA . VAL A 1 73 ? -35.777 -30.485 71.902 1.00 87.19 73 VAL A CA 1
ATOM 584 C C . VAL A 1 73 ? -35.296 -31.776 71.238 1.00 87.19 73 VAL A C 1
ATOM 586 O O . VAL A 1 73 ? -34.096 -31.940 71.025 1.00 87.19 73 VAL A O 1
ATOM 589 N N . GLN A 1 74 ? -36.213 -32.653 70.826 1.00 85.00 74 GLN A N 1
ATOM 590 C CA . GLN A 1 74 ? -35.877 -33.869 70.080 1.00 85.00 74 GLN A CA 1
ATOM 591 C C . GLN A 1 74 ? -35.231 -33.548 68.726 1.00 85.00 74 GLN A C 1
ATOM 593 O O . GLN A 1 74 ? -34.241 -34.176 68.358 1.00 85.00 74 GLN A O 1
ATOM 598 N N . ALA A 1 75 ? -35.733 -32.539 68.010 1.00 85.00 75 ALA A N 1
ATOM 599 C CA . ALA A 1 75 ? -35.127 -32.065 66.767 1.00 85.00 75 ALA A CA 1
ATOM 600 C C . ALA A 1 75 ? -33.703 -31.522 66.992 1.00 85.00 75 ALA A C 1
ATOM 602 O O . ALA A 1 75 ? -32.796 -31.820 66.213 1.00 85.00 75 ALA A O 1
ATOM 603 N N . ARG A 1 76 ? -33.467 -30.808 68.105 1.00 83.62 76 ARG A N 1
ATOM 604 C CA . ARG A 1 76 ? -32.122 -30.364 68.508 1.00 83.62 76 ARG A CA 1
ATOM 605 C C . ARG A 1 76 ? -31.190 -31.530 68.827 1.00 83.62 76 ARG A C 1
ATOM 607 O O . ARG A 1 76 ? -30.021 -31.443 68.505 1.00 83.62 76 ARG A O 1
ATOM 614 N N . GLN A 1 77 ? -31.655 -32.625 69.420 1.00 82.00 77 GLN A N 1
ATOM 615 C CA . GLN A 1 77 ? -30.778 -33.740 69.818 1.00 82.00 77 GLN A CA 1
ATOM 616 C C . GLN A 1 77 ? -30.293 -34.614 68.644 1.00 82.00 77 GLN A C 1
ATOM 618 O O . GLN A 1 77 ? -29.294 -35.316 68.779 1.00 82.00 77 GLN A O 1
ATOM 623 N N . LYS A 1 78 ? -30.936 -34.549 67.471 1.00 78.62 78 LYS A N 1
ATOM 624 C CA . LYS A 1 78 ? -30.595 -35.357 66.282 1.00 78.62 78 LYS A CA 1
ATOM 625 C C . LYS A 1 78 ? -29.428 -34.787 65.449 1.00 78.62 78 LYS A C 1
ATOM 627 O O . LYS A 1 78 ? -29.564 -34.595 64.242 1.00 78.62 78 LYS A O 1
ATOM 632 N N . HIS A 1 79 ? -28.280 -34.511 66.071 1.00 59.16 79 HIS A N 1
ATOM 633 C CA . HIS A 1 79 ? -27.083 -34.040 65.353 1.00 59.16 79 HIS A CA 1
ATOM 634 C C . HIS A 1 79 ? -26.473 -35.157 64.478 1.00 59.16 79 HIS A C 1
ATOM 636 O O . HIS A 1 79 ? -26.318 -36.287 64.932 1.00 59.16 79 HIS A O 1
ATOM 642 N N . GLY A 1 80 ? -26.125 -34.846 63.222 1.00 59.94 80 GLY A N 1
ATOM 643 C CA . GLY A 1 80 ? -25.388 -35.743 62.311 1.00 59.94 80 GLY A CA 1
ATOM 644 C C . GLY A 1 80 ? -26.215 -36.458 61.230 1.00 59.94 80 GLY A C 1
ATOM 645 O O . GLY A 1 80 ? -25.638 -37.007 60.296 1.00 59.94 80 GLY A O 1
ATOM 646 N N . LYS A 1 81 ? -27.555 -36.412 61.286 1.00 69.12 81 LYS A N 1
ATOM 647 C CA . LYS A 1 81 ? -28.446 -36.984 60.255 1.00 69.12 81 LYS A CA 1
ATOM 648 C C . LYS A 1 81 ? -29.364 -35.919 59.648 1.00 69.12 81 LYS A C 1
ATOM 650 O O . LYS A 1 81 ? -30.511 -35.758 60.065 1.00 69.12 81 LYS A O 1
ATOM 655 N N . HIS A 1 82 ? -28.876 -35.209 58.630 1.00 70.81 82 HIS A N 1
ATOM 656 C CA . HIS A 1 82 ? -29.545 -34.033 58.049 1.00 70.81 82 HIS A CA 1
ATOM 657 C C . HIS A 1 82 ? -31.023 -34.238 57.657 1.00 70.81 82 HIS A C 1
ATOM 659 O O . HIS A 1 82 ? -31.830 -33.332 57.857 1.00 70.81 82 HIS A O 1
ATOM 665 N N . LYS A 1 83 ? -31.408 -35.411 57.132 1.00 76.94 83 LYS A N 1
ATOM 666 C CA . LYS A 1 83 ? -32.793 -35.679 56.698 1.00 76.94 83 LYS A CA 1
ATOM 667 C C . LYS A 1 83 ? -33.760 -35.883 57.874 1.00 76.94 83 LYS A C 1
ATOM 669 O O . LYS A 1 83 ? -34.793 -35.225 57.936 1.00 76.94 83 LYS A O 1
ATOM 674 N N . GLU A 1 84 ? -33.392 -36.729 58.836 1.00 77.69 84 GLU A N 1
ATOM 675 C CA . GLU A 1 84 ? -34.213 -37.009 60.027 1.00 77.69 84 GLU A CA 1
ATOM 676 C C . GLU A 1 84 ? -34.335 -35.781 60.947 1.00 77.69 84 GLU A C 1
ATOM 678 O O . GLU A 1 84 ? -35.357 -35.585 61.607 1.00 77.69 84 GLU A O 1
ATOM 683 N N . GLN A 1 85 ? -33.291 -34.948 60.999 1.00 83.31 85 GLN A N 1
ATOM 684 C CA . GLN A 1 85 ? -33.300 -33.691 61.743 1.00 83.31 85 GLN A CA 1
ATOM 685 C C . GLN A 1 85 ? -34.234 -32.663 61.089 1.00 83.31 85 GLN A C 1
ATOM 687 O O . GLN A 1 85 ? -35.037 -32.033 61.778 1.00 83.31 85 GLN A O 1
ATOM 692 N N . ARG A 1 86 ? -34.182 -32.541 59.756 1.00 84.00 86 ARG A N 1
ATOM 693 C CA . ARG A 1 86 ? -35.081 -31.691 58.965 1.00 84.00 86 ARG A CA 1
ATOM 694 C C . ARG A 1 86 ? -36.549 -32.036 59.206 1.00 84.00 86 ARG A C 1
ATOM 696 O O . ARG A 1 86 ? -37.324 -31.149 59.544 1.00 84.00 86 ARG A O 1
ATOM 703 N N . GLU A 1 87 ? -36.923 -33.306 59.086 1.00 86.00 87 GLU A N 1
ATOM 704 C CA . GLU A 1 87 ? -38.304 -33.760 59.315 1.00 86.00 87 GLU A CA 1
ATOM 705 C C . GLU A 1 87 ? -38.772 -33.488 60.757 1.00 86.00 87 GLU A C 1
ATOM 707 O O . GLU A 1 87 ? -39.895 -33.032 60.968 1.00 86.00 87 GLU A O 1
ATOM 712 N N . ALA A 1 88 ? -37.893 -33.670 61.750 1.00 86.88 88 ALA A N 1
ATOM 713 C CA . ALA A 1 88 ? -38.210 -33.389 63.150 1.00 86.88 88 ALA A CA 1
ATOM 714 C C . ALA A 1 88 ? -38.462 -31.893 63.423 1.00 86.88 88 ALA A C 1
ATOM 716 O O . ALA A 1 88 ? -39.386 -31.553 64.163 1.00 86.88 88 ALA A O 1
ATOM 717 N N . TYR A 1 89 ? -37.685 -30.991 62.813 1.00 88.88 89 TYR A N 1
ATOM 718 C CA . TYR A 1 89 ? -37.927 -29.548 62.923 1.00 88.88 89 TYR A CA 1
ATOM 719 C C . TYR A 1 89 ? -39.210 -29.106 62.211 1.00 88.88 89 TYR A C 1
ATOM 721 O O . TYR A 1 89 ? -39.887 -28.211 62.714 1.00 88.88 89 TYR A O 1
ATOM 729 N N . LEU A 1 90 ? -39.584 -29.742 61.095 1.00 89.69 90 LEU A N 1
ATOM 730 C CA . LEU A 1 90 ? -40.861 -29.468 60.422 1.00 89.69 90 LEU A CA 1
ATOM 731 C C . LEU A 1 90 ? -42.057 -29.908 61.265 1.00 89.69 90 LEU A C 1
ATOM 733 O O . LEU A 1 90 ? -43.013 -29.148 61.403 1.00 89.69 90 LEU A O 1
ATOM 737 N N . ALA A 1 91 ? -41.979 -31.088 61.884 1.00 87.94 91 ALA A N 1
ATOM 738 C CA . ALA A 1 91 ? -43.008 -31.564 62.804 1.00 87.94 91 ALA A CA 1
ATOM 739 C C . ALA A 1 91 ? -43.156 -30.637 64.023 1.00 87.94 91 ALA A C 1
ATOM 741 O O . ALA A 1 91 ? -44.272 -30.298 64.413 1.00 87.94 91 ALA A O 1
ATOM 742 N N . ALA A 1 92 ? -42.037 -30.168 64.589 1.00 90.25 92 ALA A N 1
ATOM 743 C CA . ALA A 1 92 ? -42.059 -29.189 65.674 1.00 90.25 92 ALA A CA 1
ATOM 744 C C . ALA A 1 92 ? -42.688 -27.855 65.232 1.00 90.25 92 ALA A C 1
ATOM 746 O O . ALA A 1 92 ? -43.527 -27.309 65.945 1.00 90.25 92 ALA A O 1
ATOM 747 N N . ALA A 1 93 ? -42.323 -27.341 64.053 1.00 90.19 93 ALA A N 1
ATOM 748 C CA . ALA A 1 93 ? -42.862 -26.089 63.524 1.00 90.19 93 ALA A CA 1
ATOM 749 C C . ALA A 1 93 ? -44.379 -26.162 63.276 1.00 90.19 93 ALA A C 1
ATOM 751 O O . ALA A 1 93 ? -45.097 -25.232 63.640 1.00 90.19 93 ALA A O 1
ATOM 752 N N . ALA A 1 94 ? -44.872 -27.271 62.713 1.00 90.50 94 ALA A N 1
ATOM 753 C CA . ALA A 1 94 ? -46.301 -27.506 62.511 1.00 90.50 94 ALA A CA 1
ATOM 754 C C . ALA A 1 94 ? -47.064 -27.531 63.843 1.00 90.50 94 ALA A C 1
ATOM 756 O O . ALA A 1 94 ? -48.049 -26.811 63.995 1.00 90.50 94 ALA A O 1
ATOM 757 N N . ALA A 1 95 ? -46.545 -28.255 64.841 1.00 89.62 95 ALA A N 1
ATOM 758 C CA . ALA A 1 95 ? -47.145 -28.301 66.172 1.00 89.62 95 ALA A CA 1
ATOM 759 C C . ALA A 1 95 ? -47.209 -26.908 66.831 1.00 89.62 95 ALA A C 1
ATOM 761 O O . ALA A 1 95 ? -48.201 -26.572 67.477 1.00 89.62 95 ALA A O 1
ATOM 762 N N . PHE A 1 96 ? -46.192 -26.056 66.638 1.00 91.75 96 PHE A N 1
ATOM 763 C CA . PHE A 1 96 ? -46.227 -24.676 67.136 1.00 91.75 96 PHE A CA 1
ATOM 764 C C . PHE A 1 96 ? -47.225 -23.783 66.391 1.00 91.75 96 PHE A C 1
ATOM 766 O O . PHE A 1 96 ? -47.849 -22.942 67.035 1.00 91.75 96 PHE A O 1
ATOM 773 N N . ILE A 1 97 ? -47.422 -23.964 65.080 1.00 90.31 97 ILE A N 1
ATOM 774 C CA . ILE A 1 97 ? -48.480 -23.255 64.338 1.00 90.31 97 ILE A CA 1
ATOM 775 C C . ILE A 1 97 ? -49.859 -23.647 64.872 1.00 90.31 97 ILE A C 1
ATOM 777 O O . ILE A 1 97 ? -50.677 -22.768 65.133 1.00 90.31 97 ILE A O 1
ATOM 781 N N . GLU A 1 98 ? -50.112 -24.939 65.079 1.00 89.62 98 GLU A N 1
ATOM 782 C CA . GLU A 1 98 ? -51.377 -25.418 65.651 1.00 89.62 98 GLU A CA 1
ATOM 783 C C . GLU A 1 98 ? -51.611 -24.821 67.047 1.00 89.62 98 GLU A C 1
ATOM 785 O O . GLU A 1 98 ? -52.687 -24.293 67.332 1.00 89.62 98 GLU A O 1
ATOM 790 N N . CYS A 1 99 ? -50.572 -24.787 67.893 1.00 88.38 99 CYS A N 1
ATOM 791 C CA . CYS A 1 99 ? -50.634 -24.114 69.195 1.00 88.38 99 CYS A CA 1
ATOM 792 C C . CYS A 1 99 ? -50.927 -22.609 69.068 1.00 88.38 99 CYS A C 1
ATOM 794 O O . CYS A 1 99 ? -51.641 -22.050 69.900 1.00 88.38 99 CYS A O 1
ATOM 796 N N . ALA A 1 100 ? -50.395 -21.947 68.037 1.00 87.62 100 ALA A N 1
ATOM 797 C CA . ALA A 1 100 ? -50.610 -20.525 67.779 1.00 87.62 100 ALA A CA 1
ATOM 798 C C . ALA A 1 100 ? -52.040 -20.212 67.313 1.00 87.62 100 ALA A C 1
ATOM 800 O O . ALA A 1 100 ? -52.593 -19.182 67.695 1.00 87.62 100 ALA A O 1
ATOM 801 N N . GLN A 1 101 ? -52.655 -21.094 66.521 1.00 85.44 101 GLN A N 1
ATOM 802 C CA . GLN A 1 101 ? -54.027 -20.928 66.026 1.00 85.44 101 GLN A CA 1
ATOM 803 C C . GLN A 1 101 ? -55.073 -21.041 67.142 1.00 85.44 101 GLN A C 1
ATOM 805 O O . GLN A 1 101 ? -56.079 -20.337 67.111 1.00 85.44 101 GLN A O 1
ATOM 810 N N . VAL A 1 102 ? -54.814 -21.885 68.144 1.00 84.69 102 VAL A N 1
ATOM 811 C CA . VAL A 1 102 ? -55.701 -22.106 69.302 1.00 84.69 102 VAL A CA 1
ATOM 812 C C . VAL A 1 102 ? -55.374 -21.147 70.465 1.00 84.69 102 VAL A C 1
ATOM 814 O O . VAL A 1 102 ? -56.024 -21.168 71.512 1.00 84.69 102 VAL A O 1
ATOM 817 N N . ALA A 1 103 ? -54.362 -20.282 70.321 1.00 83.81 103 ALA A N 1
ATOM 818 C CA . ALA A 1 103 ? -53.954 -19.367 71.380 1.00 83.81 103 ALA A CA 1
ATOM 819 C C . ALA A 1 103 ? -54.935 -18.196 71.566 1.00 83.81 103 ALA A C 1
ATOM 821 O O . ALA A 1 103 ? -55.252 -17.475 70.622 1.00 83.81 103 ALA A O 1
ATOM 822 N N . LEU A 1 104 ? -55.375 -17.982 72.811 1.00 78.75 104 LEU A N 1
ATOM 823 C CA . LEU A 1 104 ? -56.341 -16.933 73.171 1.00 78.75 104 LEU A CA 1
ATOM 824 C C . LEU A 1 104 ? -55.678 -15.563 73.380 1.00 78.75 104 LEU A C 1
ATOM 826 O O . LEU A 1 104 ? -56.285 -14.528 73.120 1.00 78.75 104 LEU A O 1
ATOM 830 N N . LEU A 1 105 ? -54.432 -15.555 73.860 1.00 83.56 105 LEU A N 1
ATOM 831 C CA . LEU A 1 105 ? -53.658 -14.342 74.104 1.00 83.56 105 LEU A CA 1
ATOM 832 C C . LEU A 1 105 ? -52.820 -14.006 72.869 1.00 83.56 105 LEU A C 1
ATOM 834 O O . LEU A 1 105 ? -52.084 -14.847 72.347 1.00 83.56 105 LEU A O 1
ATOM 838 N N . SER A 1 106 ? -52.886 -12.750 72.427 1.00 79.69 106 SER A N 1
ATOM 839 C CA . SER A 1 106 ? -52.115 -12.262 71.277 1.00 79.69 106 SER A CA 1
ATOM 840 C C . SER A 1 106 ? -50.601 -12.392 71.487 1.00 79.69 106 SER A C 1
ATOM 842 O O . SER A 1 106 ? -49.869 -12.676 70.541 1.00 79.69 106 SER A O 1
ATOM 844 N N . THR A 1 107 ? -50.127 -12.255 72.728 1.00 82.62 107 THR A N 1
ATOM 845 C CA . THR A 1 107 ? -48.718 -12.424 73.113 1.00 82.62 107 THR A CA 1
ATOM 846 C C . THR A 1 107 ? -48.239 -13.868 72.953 1.00 82.62 107 THR A C 1
ATOM 848 O O . THR A 1 107 ? -47.169 -14.100 72.394 1.00 82.62 107 THR A O 1
ATOM 851 N N . GLU A 1 108 ? -49.048 -14.845 73.367 1.00 82.44 108 GLU A N 1
ATOM 852 C CA . GLU A 1 108 ? -48.751 -16.276 73.214 1.00 82.44 108 GLU A CA 1
ATOM 853 C C . GLU A 1 108 ? -48.801 -16.703 71.746 1.00 82.44 108 GLU A C 1
ATOM 855 O O . GLU A 1 108 ? -47.905 -17.400 71.271 1.00 82.44 108 GLU A O 1
ATOM 860 N N . ARG A 1 109 ? -49.800 -16.217 70.997 1.00 85.81 109 ARG A N 1
ATOM 861 C CA . ARG A 1 109 ? -49.917 -16.454 69.553 1.00 85.81 109 ARG A CA 1
ATOM 862 C C . ARG A 1 109 ? -48.663 -15.989 68.811 1.00 85.81 109 ARG A C 1
ATOM 864 O O . ARG A 1 109 ? -48.088 -16.759 68.043 1.00 85.81 109 ARG A O 1
ATOM 871 N N . ARG A 1 110 ? -48.200 -14.761 69.076 1.00 88.19 110 ARG A N 1
ATOM 872 C CA . ARG A 1 110 ? -46.966 -14.221 68.479 1.00 88.19 110 ARG A CA 1
ATOM 873 C C . ARG A 1 110 ? -45.734 -15.034 68.868 1.00 88.19 110 ARG A C 1
ATOM 875 O O . ARG A 1 110 ? -44.901 -15.319 68.012 1.00 88.19 110 ARG A O 1
ATOM 882 N N . LEU A 1 111 ? -45.630 -15.445 70.134 1.00 88.12 111 LEU A N 1
ATOM 883 C CA . LEU A 1 111 ? -44.517 -16.263 70.618 1.00 88.12 111 LEU A CA 1
ATOM 884 C C . LEU A 1 111 ? -44.447 -17.617 69.896 1.00 88.12 111 LEU A C 1
ATOM 886 O O . LEU A 1 111 ? -43.371 -18.018 69.455 1.00 88.12 111 LEU A O 1
ATOM 890 N N . TYR A 1 112 ? -45.575 -18.309 69.735 1.00 91.00 112 TYR A N 1
ATOM 891 C CA . TYR A 1 112 ? -45.604 -19.602 69.051 1.00 91.00 112 TYR A CA 1
ATOM 892 C C . TYR A 1 112 ? -45.313 -19.478 67.554 1.00 91.00 112 TYR A C 1
ATOM 894 O O . TYR A 1 112 ? -44.521 -20.265 67.035 1.00 91.00 112 TYR A O 1
ATOM 902 N N . TYR A 1 113 ? -45.848 -18.457 66.876 1.00 91.50 113 TYR A N 1
ATOM 903 C CA . TYR A 1 113 ? -45.497 -18.184 65.479 1.00 91.50 113 TYR A CA 1
ATOM 904 C C . TYR A 1 113 ? -44.011 -17.857 65.302 1.00 91.50 113 TYR A C 1
ATOM 906 O O . TYR A 1 113 ? -43.377 -18.391 64.393 1.00 91.50 113 TYR A O 1
ATOM 914 N N . ARG A 1 114 ? -43.415 -17.078 66.213 1.00 92.56 114 ARG A N 1
ATOM 915 C CA . ARG A 1 114 ? -41.969 -16.821 66.220 1.00 92.56 114 ARG A CA 1
ATOM 916 C C . ARG A 1 114 ? -41.163 -18.112 66.373 1.00 92.56 114 ARG A C 1
ATOM 918 O O . ARG A 1 114 ? -40.214 -18.337 65.629 1.00 92.56 114 ARG A O 1
ATOM 925 N N . ILE A 1 115 ? -41.535 -18.981 67.313 1.00 89.94 115 ILE A N 1
ATOM 926 C CA . ILE A 1 115 ? -40.822 -20.247 67.542 1.00 89.94 115 ILE A CA 1
ATOM 927 C C . ILE A 1 115 ? -40.968 -21.193 66.341 1.00 89.94 115 ILE A C 1
ATOM 929 O O . ILE A 1 115 ? -39.998 -21.860 65.966 1.00 89.94 115 ILE A O 1
ATOM 933 N N . ALA A 1 116 ? -42.148 -21.241 65.718 1.00 91.06 116 ALA A N 1
ATOM 934 C CA . ALA A 1 116 ? -42.364 -21.984 64.480 1.00 91.06 116 ALA A CA 1
ATOM 935 C C . ALA A 1 116 ? -41.471 -21.448 63.351 1.00 91.06 116 ALA A C 1
ATOM 937 O O . ALA A 1 116 ? -40.819 -22.230 62.659 1.00 91.06 116 ALA A O 1
ATOM 938 N N . ALA A 1 117 ? -41.380 -20.122 63.214 1.00 90.31 117 ALA A N 1
ATOM 939 C CA . ALA A 1 117 ? -40.517 -19.467 62.242 1.00 90.31 117 ALA A CA 1
ATOM 940 C C . ALA A 1 117 ? -39.037 -19.827 62.456 1.00 90.31 117 ALA A C 1
ATOM 942 O O . ALA A 1 117 ? -38.388 -20.289 61.522 1.00 90.31 117 ALA A O 1
ATOM 943 N N . GLU A 1 118 ? -38.528 -19.748 63.692 1.00 90.88 118 GLU A N 1
ATOM 944 C CA . GLU A 1 118 ? -37.161 -20.169 64.045 1.00 90.88 118 GLU A CA 1
ATOM 945 C C . GLU A 1 118 ? -36.883 -21.637 63.666 1.00 90.88 118 GLU A C 1
ATOM 947 O O . GLU A 1 118 ? -35.782 -21.973 63.230 1.00 90.88 118 GLU A O 1
ATOM 952 N N . CYS A 1 119 ? -37.877 -22.523 63.795 1.00 89.19 119 CYS A N 1
ATOM 953 C CA . CYS A 1 119 ? -37.745 -23.916 63.362 1.00 89.19 119 CYS A CA 1
ATOM 954 C C . CYS A 1 119 ? -37.659 -24.037 61.830 1.00 89.19 119 CYS A C 1
ATOM 956 O O . CYS A 1 119 ? -36.836 -24.805 61.335 1.00 89.19 119 CYS A O 1
ATOM 958 N N . TYR A 1 120 ? -38.438 -23.257 61.071 1.00 90.62 120 TYR A N 1
ATOM 959 C CA . TYR A 1 120 ? -38.336 -23.220 59.606 1.00 90.62 120 TYR A CA 1
ATOM 960 C C . TYR A 1 120 ? -37.015 -22.620 59.108 1.00 90.62 120 TYR A C 1
ATOM 962 O O . TYR A 1 120 ? -36.486 -23.098 58.101 1.00 90.62 120 TYR A O 1
ATOM 970 N N . VAL A 1 121 ? -36.453 -21.637 59.820 1.00 88.62 121 VAL A N 1
ATOM 971 C CA . VAL A 1 121 ? -35.142 -21.040 59.504 1.00 88.62 121 VAL A CA 1
ATOM 972 C C . VAL A 1 121 ? -34.030 -22.082 59.580 1.00 88.62 121 VAL A C 1
ATOM 974 O O . VAL A 1 121 ? -33.237 -22.197 58.649 1.00 88.62 121 VAL A O 1
ATOM 977 N N . ILE A 1 122 ? -34.008 -22.909 60.633 1.00 85.75 122 ILE A N 1
ATOM 978 C CA . ILE A 1 122 ? -33.004 -23.979 60.796 1.00 85.75 122 ILE A CA 1
ATOM 979 C C . ILE A 1 122 ? -33.039 -24.966 59.615 1.00 85.75 122 ILE A C 1
ATOM 981 O O . ILE A 1 122 ? -32.011 -25.502 59.207 1.00 85.75 122 ILE A O 1
ATOM 985 N N . VAL A 1 123 ? -34.220 -25.180 59.032 1.00 87.12 123 VAL A N 1
ATOM 986 C CA . VAL A 1 123 ? -34.445 -26.095 57.903 1.00 87.12 123 VAL A CA 1
ATOM 987 C C . VAL A 1 123 ? -34.310 -25.394 56.538 1.00 87.12 123 VAL A C 1
ATOM 989 O O . VAL A 1 123 ? -34.490 -26.031 55.500 1.00 87.12 123 VAL A O 1
ATOM 992 N N . LYS A 1 124 ? -33.973 -24.096 56.514 1.00 84.69 124 LYS A N 1
ATOM 993 C CA . LYS A 1 124 ? -33.889 -23.253 55.306 1.00 84.69 124 LYS A CA 1
ATOM 994 C C . LYS A 1 124 ? -35.196 -23.195 54.499 1.00 84.69 124 LYS A C 1
ATOM 996 O O . LYS A 1 124 ? -35.195 -23.078 53.277 1.00 84.69 124 LYS A O 1
ATOM 1001 N N . MET A 1 125 ? -36.344 -23.290 55.174 1.00 87.50 125 MET A N 1
ATOM 1002 C CA . MET A 1 125 ? -37.667 -23.124 54.560 1.00 87.50 125 MET A CA 1
ATOM 1003 C C . MET A 1 125 ? -38.119 -21.665 54.647 1.00 87.50 125 MET A C 1
ATOM 1005 O O . MET A 1 125 ? -39.057 -21.318 55.364 1.00 87.50 125 MET A O 1
ATOM 1009 N N . HIS A 1 126 ? -37.426 -20.807 53.901 1.00 87.44 126 HIS A N 1
ATOM 1010 C CA . HIS A 1 126 ? -37.542 -19.349 53.980 1.00 87.44 126 HIS A CA 1
ATOM 1011 C C . HIS A 1 126 ? -38.970 -18.827 53.742 1.00 87.44 126 HIS A C 1
ATOM 1013 O O . HIS A 1 126 ? -39.449 -17.986 54.496 1.00 87.44 126 HIS A O 1
ATOM 1019 N N . LYS A 1 127 ? -39.724 -19.412 52.797 1.00 87.88 127 LYS A N 1
ATOM 1020 C CA . LYS A 1 127 ? -41.131 -19.046 52.541 1.00 87.88 127 LYS A CA 1
ATOM 1021 C C . LYS A 1 127 ? -42.048 -19.289 53.747 1.00 87.88 127 LYS A C 1
ATOM 1023 O O . LYS A 1 127 ? -42.877 -18.439 54.064 1.00 87.88 127 LYS A O 1
ATOM 1028 N N . GLN A 1 128 ? -41.947 -20.452 54.398 1.00 88.12 128 GLN A N 1
ATOM 1029 C CA . GLN A 1 128 ? -42.748 -20.748 55.593 1.00 88.12 128 GLN A CA 1
ATOM 1030 C C . GLN A 1 128 ? -42.279 -19.937 56.804 1.00 88.12 128 GLN A C 1
ATOM 1032 O O . GLN A 1 128 ? -43.119 -19.458 57.564 1.00 88.12 128 GLN A O 1
ATOM 1037 N N . ALA A 1 129 ? -40.965 -19.745 56.957 1.00 89.94 129 ALA A N 1
ATOM 1038 C CA . ALA A 1 129 ? -40.398 -18.904 58.006 1.00 89.94 129 ALA A CA 1
ATOM 1039 C C . ALA A 1 129 ? -40.916 -17.463 57.905 1.00 89.94 129 ALA A C 1
ATOM 1041 O O . ALA A 1 129 ? -41.408 -16.924 58.891 1.00 89.94 129 ALA A O 1
ATOM 1042 N N . ALA A 1 130 ? -40.888 -16.874 56.706 1.00 88.31 130 ALA A N 1
ATOM 1043 C CA . ALA A 1 130 ? -41.337 -15.509 56.463 1.00 88.31 130 ALA A CA 1
ATOM 1044 C C . ALA A 1 130 ? -42.825 -15.312 56.792 1.00 88.31 130 ALA A C 1
ATOM 1046 O O . ALA A 1 130 ? -43.186 -14.365 57.486 1.00 88.31 130 ALA A O 1
ATOM 1047 N N . LYS A 1 131 ? -43.689 -16.253 56.380 1.00 89.75 131 LYS A N 1
ATOM 1048 C CA . LYS A 1 131 ? -45.115 -16.245 56.750 1.00 89.75 131 LYS A CA 1
ATOM 1049 C C . LYS A 1 131 ? -45.326 -16.325 58.261 1.00 89.75 131 LYS A C 1
ATOM 1051 O O . LYS A 1 131 ? -46.144 -15.594 58.804 1.00 89.75 131 LYS A O 1
ATOM 1056 N N . ALA A 1 132 ? -44.585 -17.197 58.942 1.00 89.44 132 ALA A N 1
ATOM 1057 C CA . ALA A 1 132 ? -44.690 -17.342 60.389 1.00 89.44 132 ALA A CA 1
ATOM 1058 C C . ALA A 1 132 ? -44.164 -16.097 61.135 1.00 89.44 132 ALA A C 1
ATOM 1060 O O . ALA A 1 132 ? -44.779 -15.677 62.110 1.00 89.44 132 ALA A O 1
ATOM 1061 N N . PHE A 1 133 ? -43.096 -15.445 60.660 1.00 91.31 133 PHE A N 1
ATOM 1062 C CA . PHE A 1 133 ? -42.644 -14.160 61.210 1.00 91.31 133 PHE A CA 1
ATOM 1063 C C . PHE A 1 133 ? -43.638 -13.022 60.958 1.00 91.31 133 PHE A C 1
ATOM 1065 O O . PHE A 1 133 ? -43.848 -12.200 61.850 1.00 91.31 133 PHE A O 1
ATOM 1072 N N . PHE A 1 134 ? -44.296 -13.006 59.795 1.00 89.38 134 PHE A N 1
ATOM 1073 C CA . PHE A 1 134 ? -45.354 -12.045 59.481 1.00 89.38 134 PHE A CA 1
ATOM 1074 C C . PHE A 1 134 ? -46.533 -12.176 60.459 1.00 89.38 134 PHE A C 1
ATOM 1076 O O . PHE A 1 134 ? -46.927 -11.197 61.088 1.00 89.38 134 PHE A O 1
ATOM 1083 N N . GLU A 1 135 ? -47.022 -13.398 60.692 1.00 88.19 135 GLU A N 1
ATOM 1084 C CA . GLU A 1 135 ? -48.076 -13.682 61.683 1.00 88.19 135 GLU A CA 1
ATOM 1085 C C . GLU A 1 135 ? -47.636 -13.397 63.134 1.00 88.19 135 GLU A C 1
ATOM 1087 O O . GLU A 1 135 ? -48.461 -13.095 64.001 1.00 88.19 135 GLU A O 1
ATOM 1092 N N . ALA A 1 136 ? -46.329 -13.453 63.416 1.00 88.00 136 ALA A N 1
ATOM 1093 C CA . ALA A 1 136 ? -45.756 -13.049 64.699 1.00 88.00 136 ALA A CA 1
ATOM 1094 C C . ALA A 1 136 ? -45.642 -11.518 64.870 1.00 88.00 136 ALA A C 1
ATOM 1096 O O . ALA A 1 136 ? -45.317 -11.057 65.967 1.00 88.00 136 ALA A O 1
ATOM 1097 N N . GLY A 1 137 ? -45.918 -10.731 63.822 1.00 84.44 137 GLY A N 1
ATOM 1098 C CA . GLY A 1 137 ? -45.748 -9.276 63.801 1.00 84.44 137 GLY A CA 1
ATOM 1099 C C . GLY A 1 137 ? -44.287 -8.821 63.717 1.00 84.44 137 GLY A C 1
ATOM 1100 O O . GLY A 1 137 ? -43.989 -7.692 64.089 1.00 84.44 137 GLY A O 1
ATOM 1101 N N . MET A 1 138 ? -43.371 -9.694 63.281 1.00 87.62 138 MET A N 1
ATOM 1102 C CA . MET A 1 138 ? -41.945 -9.395 63.105 1.00 87.62 138 MET A CA 1
ATOM 1103 C C . MET A 1 138 ? -41.651 -9.129 61.622 1.00 87.62 138 MET A C 1
ATOM 1105 O O . MET A 1 138 ? -41.105 -9.986 60.923 1.00 87.62 138 MET A O 1
ATOM 1109 N N . TYR A 1 139 ? -42.060 -7.955 61.132 1.00 86.25 139 TYR A N 1
ATOM 1110 C CA . TYR A 1 139 ? -42.019 -7.608 59.706 1.00 86.25 139 TYR A CA 1
ATOM 1111 C C . TYR A 1 139 ? -40.597 -7.567 59.127 1.00 86.25 139 TYR A C 1
ATOM 1113 O O . TYR A 1 139 ? -40.391 -8.044 58.014 1.00 86.25 139 TYR A O 1
ATOM 1121 N N . ASP A 1 140 ? -39.607 -7.128 59.906 1.00 84.94 140 ASP A N 1
ATOM 1122 C CA . ASP A 1 140 ? -38.197 -7.079 59.493 1.00 84.94 140 ASP A CA 1
ATOM 1123 C C . ASP A 1 140 ? -37.659 -8.483 59.167 1.00 84.94 140 ASP A C 1
ATOM 1125 O O . ASP A 1 140 ? -37.095 -8.730 58.100 1.00 84.94 140 ASP A O 1
ATOM 1129 N N . LEU A 1 141 ? -37.910 -9.451 60.059 1.00 86.25 141 LEU A N 1
ATOM 1130 C CA . LEU A 1 141 ? -37.509 -10.850 59.867 1.00 86.25 141 LEU A CA 1
ATOM 1131 C C . LEU A 1 141 ? -38.304 -11.522 58.743 1.00 86.25 141 LEU A C 1
ATOM 1133 O O . LEU A 1 141 ? -37.768 -12.366 58.023 1.00 86.25 141 LEU A O 1
ATOM 1137 N N . ALA A 1 142 ? -39.573 -11.145 58.571 1.00 87.31 142 ALA A N 1
ATOM 1138 C CA . ALA A 1 142 ? -40.382 -11.621 57.458 1.00 87.31 142 ALA A CA 1
ATOM 1139 C C . ALA A 1 142 ? -39.814 -11.141 56.112 1.00 87.31 142 ALA A C 1
ATOM 1141 O O . ALA A 1 142 ? -39.651 -11.957 55.207 1.00 87.31 142 ALA A O 1
ATOM 1142 N N . ALA A 1 143 ? -39.456 -9.858 55.993 1.00 84.56 143 ALA A N 1
ATOM 1143 C CA . ALA A 1 143 ? -38.869 -9.286 54.783 1.00 84.56 143 ALA A CA 1
ATOM 1144 C C . ALA A 1 143 ? -37.527 -9.948 54.427 1.00 84.56 143 ALA A C 1
ATOM 1146 O O . ALA A 1 143 ? -37.341 -10.351 53.278 1.00 84.56 143 ALA A O 1
ATOM 1147 N N . ILE A 1 144 ? -36.636 -10.151 55.410 1.00 84.44 144 ILE A N 1
ATOM 1148 C CA . ILE A 1 144 ? -35.353 -10.856 55.214 1.00 84.44 144 ILE A CA 1
ATOM 1149 C C . ILE A 1 144 ? -35.587 -12.255 54.640 1.00 84.44 144 ILE A C 1
ATOM 1151 O O . ILE A 1 144 ? -35.007 -12.616 53.622 1.00 84.44 144 ILE A O 1
ATOM 1155 N N . HIS A 1 145 ? -36.489 -13.037 55.233 1.00 86.62 145 HIS A N 1
ATOM 1156 C CA . HIS A 1 145 ? -36.718 -14.399 54.759 1.00 86.62 145 HIS A CA 1
ATOM 1157 C C . HIS A 1 145 ? -37.556 -14.489 53.478 1.00 86.62 145 HIS A C 1
ATOM 1159 O O . HIS A 1 145 ? -37.471 -15.492 52.772 1.00 86.62 145 HIS A O 1
ATOM 1165 N N . TYR A 1 146 ? -38.335 -13.467 53.117 1.00 86.69 146 TYR A N 1
ATOM 1166 C CA . TYR A 1 146 ? -38.908 -13.390 51.771 1.00 86.69 146 TYR A CA 1
ATOM 1167 C C . TYR A 1 146 ? -37.828 -13.130 50.713 1.00 86.69 146 TYR A C 1
ATOM 1169 O O . TYR A 1 146 ? -37.872 -13.758 49.656 1.00 86.69 146 TYR A O 1
ATOM 1177 N N . VAL A 1 147 ? -36.828 -12.297 51.019 1.00 82.06 147 VAL A N 1
ATOM 1178 C CA . VAL A 1 147 ? -35.643 -12.088 50.169 1.00 82.06 147 VAL A CA 1
ATOM 1179 C C . VAL A 1 147 ? -34.826 -13.377 50.038 1.00 82.06 147 VAL A C 1
ATOM 1181 O O . VAL A 1 147 ? -34.596 -13.821 48.915 1.00 82.06 147 VAL A O 1
ATOM 1184 N N . ASP A 1 148 ? -34.493 -14.043 51.150 1.00 80.94 148 ASP A N 1
ATOM 1185 C CA . ASP A 1 148 ? -33.769 -15.331 51.145 1.00 80.94 148 ASP A CA 1
ATOM 1186 C C . ASP A 1 148 ? -34.529 -16.437 50.386 1.00 80.94 148 ASP A C 1
ATOM 1188 O O . ASP A 1 148 ? -33.951 -17.409 49.903 1.00 80.94 148 ASP A O 1
ATOM 1192 N N . GLY A 1 149 ? -35.857 -16.318 50.318 1.00 80.81 149 GLY A N 1
ATOM 1193 C CA . GLY A 1 149 ? -36.744 -17.244 49.623 1.00 80.81 149 GLY A CA 1
ATOM 1194 C C . GLY A 1 149 ? -36.967 -16.938 48.141 1.00 80.81 149 GLY A C 1
ATOM 1195 O O . GLY A 1 149 ? -37.832 -17.588 47.555 1.00 80.81 149 GLY A O 1
ATOM 1196 N N . ASN A 1 150 ? -36.255 -15.968 47.549 1.00 77.38 150 ASN A N 1
ATOM 1197 C CA . ASN A 1 150 ? -36.473 -15.451 46.187 1.00 77.38 150 ASN A CA 1
ATOM 1198 C C . ASN A 1 150 ? -37.915 -14.954 45.934 1.00 77.38 150 ASN A C 1
ATOM 1200 O O . ASN A 1 150 ? -38.450 -15.084 44.836 1.00 77.38 150 ASN A O 1
ATOM 1204 N N . LEU A 1 151 ? -38.578 -14.402 46.954 1.00 84.69 151 LEU A N 1
ATOM 1205 C CA . LEU A 1 151 ? -39.958 -13.902 46.894 1.00 84.69 151 LEU A CA 1
ATOM 1206 C C . LEU A 1 151 ? -39.988 -12.386 47.112 1.00 84.69 151 LEU A C 1
ATOM 1208 O O . LEU A 1 151 ? -40.574 -11.892 48.078 1.00 84.69 151 LEU A O 1
ATOM 1212 N N . LEU A 1 152 ? -39.339 -11.656 46.208 1.00 82.81 152 LEU A N 1
ATOM 1213 C CA . LEU A 1 152 ? -39.084 -10.225 46.358 1.00 82.81 152 LEU A CA 1
ATOM 1214 C C . LEU A 1 152 ? -40.357 -9.370 46.370 1.00 82.81 152 LEU A C 1
ATOM 1216 O O . LEU A 1 152 ? -40.454 -8.464 47.191 1.00 82.81 152 LEU A O 1
ATOM 1220 N N . ASP A 1 153 ? -41.364 -9.714 45.560 1.00 83.81 153 ASP A N 1
ATOM 1221 C CA . ASP A 1 153 ? -42.644 -8.989 45.521 1.00 83.81 153 ASP A CA 1
ATOM 1222 C C . ASP A 1 153 ? -43.316 -8.941 46.908 1.00 83.81 153 ASP A C 1
ATOM 1224 O O . ASP A 1 153 ? -43.834 -7.908 47.329 1.00 83.81 153 ASP A O 1
ATOM 1228 N N . ASN A 1 154 ? -43.248 -10.047 47.662 1.00 84.69 154 ASN A N 1
ATOM 1229 C CA . ASN A 1 154 ? -43.804 -10.122 49.016 1.00 84.69 154 ASN A CA 1
ATOM 1230 C C . ASN A 1 154 ? -42.987 -9.295 50.018 1.00 84.69 154 ASN A C 1
ATOM 1232 O O . ASN A 1 154 ? -43.554 -8.735 50.953 1.00 84.69 154 ASN A O 1
ATOM 1236 N N . ALA A 1 155 ? -41.666 -9.214 49.838 1.00 84.06 155 ALA A N 1
ATOM 1237 C CA . ALA A 1 155 ? -40.804 -8.393 50.684 1.00 84.06 155 ALA A CA 1
ATOM 1238 C C . ALA A 1 155 ? -41.050 -6.892 50.447 1.00 84.06 155 ALA A C 1
ATOM 1240 O O . ALA A 1 155 ? -41.160 -6.137 51.411 1.00 84.06 155 ALA A O 1
ATOM 1241 N N . VAL A 1 156 ? -41.204 -6.472 49.185 1.00 83.81 156 VAL A N 1
ATOM 1242 C CA . VAL A 1 156 ? -41.536 -5.083 48.817 1.00 83.81 156 VAL A CA 1
ATOM 1243 C C . VAL A 1 156 ? -42.911 -4.693 49.354 1.00 83.81 156 VAL A C 1
ATOM 1245 O O . VAL A 1 156 ? -43.037 -3.647 49.984 1.00 83.81 156 VAL A O 1
ATOM 1248 N N . ALA A 1 157 ? -43.914 -5.566 49.213 1.00 85.00 157 ALA A N 1
ATOM 1249 C CA . ALA A 1 157 ? -45.251 -5.319 49.751 1.00 85.00 157 ALA A CA 1
ATOM 1250 C C . ALA A 1 157 ? -45.245 -5.088 51.275 1.00 85.00 157 ALA A C 1
ATOM 1252 O O . ALA A 1 157 ? -45.979 -4.235 51.768 1.00 85.00 157 ALA A O 1
ATOM 1253 N N . ILE A 1 158 ? -44.397 -5.806 52.024 1.00 84.50 158 ILE A N 1
ATOM 1254 C CA . ILE A 1 158 ? -44.253 -5.603 53.475 1.00 84.50 158 ILE A CA 1
ATOM 1255 C C . ILE A 1 158 ? -43.660 -4.229 53.788 1.00 84.50 158 ILE A C 1
ATOM 1257 O O . ILE A 1 158 ? -44.163 -3.553 54.679 1.00 84.50 158 ILE A O 1
ATOM 1261 N N . ILE A 1 159 ? -42.632 -3.810 53.050 1.00 83.62 159 ILE A N 1
ATOM 1262 C CA . ILE A 1 159 ? -41.961 -2.515 53.249 1.00 83.62 159 ILE A CA 1
ATOM 1263 C C . ILE A 1 159 ? -42.882 -1.339 52.918 1.00 83.62 159 ILE A C 1
ATOM 1265 O O . ILE A 1 159 ? -42.800 -0.295 53.558 1.00 83.62 159 ILE A O 1
ATOM 1269 N N . GLU A 1 160 ? -43.740 -1.486 51.908 1.00 80.62 160 GLU A N 1
ATOM 1270 C CA . GLU A 1 160 ? -44.683 -0.436 51.512 1.00 80.62 160 GLU A CA 1
ATOM 1271 C C . GLU A 1 160 ? -45.878 -0.327 52.467 1.00 80.62 160 GLU A C 1
ATOM 1273 O O . GLU A 1 160 ? -46.353 0.776 52.731 1.00 80.62 160 GLU A O 1
ATOM 1278 N N . GLN A 1 161 ? -46.376 -1.455 52.985 1.00 82.12 161 GLN A N 1
ATOM 1279 C CA . GLN A 1 161 ? -47.597 -1.490 53.800 1.00 82.12 161 GLN A CA 1
ATOM 1280 C C . GLN A 1 161 ? -47.348 -1.327 55.303 1.00 82.12 161 GLN A C 1
ATOM 1282 O O . GLN A 1 161 ? -48.245 -0.872 56.016 1.00 82.12 161 GLN A O 1
ATOM 1287 N N . TYR A 1 162 ? -46.166 -1.701 55.799 1.00 79.81 162 TYR A N 1
ATOM 1288 C CA . TYR A 1 162 ? -45.856 -1.716 57.227 1.00 79.81 162 TYR A CA 1
ATOM 1289 C C . TYR A 1 162 ? -44.579 -0.915 57.523 1.00 79.81 162 TYR A C 1
ATOM 1291 O O . TYR A 1 162 ? -43.581 -1.075 56.821 1.00 79.81 162 TYR A O 1
ATOM 1299 N N . PRO A 1 163 ? -44.566 -0.068 58.572 1.00 71.88 163 PRO A N 1
ATOM 1300 C CA . PRO A 1 163 ? -43.369 0.672 58.953 1.00 71.88 163 PRO A CA 1
ATOM 1301 C C . PRO A 1 163 ? -42.323 -0.294 59.520 1.00 71.88 163 PRO A C 1
ATOM 1303 O O . PRO A 1 163 ? -42.518 -0.883 60.583 1.00 71.88 163 PRO A O 1
ATOM 1306 N N . ILE A 1 164 ? -41.222 -0.454 58.790 1.00 77.38 164 ILE A N 1
ATOM 1307 C CA . ILE A 1 164 ? -40.033 -1.192 59.225 1.00 77.38 164 ILE A CA 1
ATOM 1308 C C . ILE A 1 164 ? -39.180 -0.269 60.098 1.00 77.38 164 ILE A C 1
ATOM 1310 O O . ILE A 1 164 ? -38.906 0.868 59.714 1.00 77.38 164 ILE A O 1
ATOM 1314 N N . GLU A 1 165 ? -38.757 -0.753 61.268 1.00 73.88 165 GLU A N 1
ATOM 1315 C CA . GLU A 1 165 ? -37.924 0.026 62.197 1.00 73.88 165 GLU A CA 1
ATOM 1316 C C . GLU A 1 165 ? -36.491 0.199 61.658 1.00 73.88 165 GLU A C 1
ATOM 1318 O O . GLU A 1 165 ? -35.876 1.255 61.829 1.00 73.88 165 GLU A O 1
ATOM 1323 N N . ASP A 1 166 ? -35.973 -0.808 60.948 1.00 77.81 166 ASP A N 1
ATOM 1324 C CA . ASP A 1 166 ? -34.674 -0.756 60.274 1.00 77.81 166 ASP A CA 1
ATOM 1325 C C . ASP A 1 166 ? -34.761 -0.139 58.863 1.00 77.81 166 ASP A C 1
ATOM 1327 O O . ASP A 1 166 ? -34.993 -0.808 57.850 1.00 77.81 166 ASP A O 1
ATOM 1331 N N . ILE A 1 167 ? -34.501 1.167 58.792 1.00 77.94 167 ILE A N 1
ATOM 1332 C CA . ILE A 1 167 ? -34.458 1.943 57.542 1.00 77.94 167 ILE A CA 1
ATOM 1333 C C . ILE A 1 167 ? -33.453 1.351 56.536 1.00 77.94 167 ILE A C 1
ATOM 1335 O O . ILE A 1 167 ? -33.722 1.338 55.333 1.00 77.94 167 ILE A O 1
ATOM 1339 N N . ARG A 1 168 ? -32.316 0.812 57.004 1.00 77.88 168 ARG A N 1
ATOM 1340 C CA . ARG A 1 168 ? -31.275 0.259 56.118 1.00 77.88 168 ARG A CA 1
ATOM 1341 C C . ARG A 1 168 ? -31.754 -1.016 55.438 1.00 77.88 168 ARG A C 1
ATOM 1343 O O . ARG A 1 168 ? -31.476 -1.228 54.258 1.00 77.88 168 ARG A O 1
ATOM 1350 N N . LEU A 1 169 ? -32.499 -1.852 56.160 1.00 79.62 169 LEU A N 1
ATOM 1351 C CA . LEU A 1 169 ? -33.113 -3.049 55.596 1.00 79.62 169 LEU A CA 1
ATOM 1352 C C . LEU A 1 169 ? -34.126 -2.684 54.503 1.00 79.62 169 LEU A C 1
ATOM 1354 O O . LEU A 1 169 ? -34.092 -3.276 53.424 1.00 79.62 169 LEU A O 1
ATOM 1358 N N . ALA A 1 170 ? -34.988 -1.697 54.759 1.00 78.56 170 ALA A N 1
ATOM 1359 C CA . ALA A 1 170 ? -35.983 -1.239 53.792 1.00 78.56 170 ALA A CA 1
ATOM 1360 C C . ALA A 1 170 ? -35.334 -0.709 52.498 1.00 78.56 170 ALA A C 1
ATOM 1362 O O . ALA A 1 170 ? -35.753 -1.083 51.400 1.00 78.56 170 ALA A O 1
ATOM 1363 N N . GLU A 1 171 ? -34.275 0.101 52.607 1.00 80.25 171 GLU A N 1
ATOM 1364 C CA . GLU A 1 171 ? -33.507 0.577 51.448 1.00 80.25 171 GLU A CA 1
ATOM 1365 C C . GLU A 1 171 ? -32.819 -0.561 50.692 1.00 80.25 171 GLU A C 1
ATOM 1367 O O . GLU A 1 171 ? -32.867 -0.597 49.461 1.00 80.25 171 GLU A O 1
ATOM 1372 N N . ARG A 1 172 ? -32.231 -1.530 51.404 1.00 79.88 172 ARG A N 1
ATOM 1373 C CA . ARG A 1 172 ? -31.566 -2.685 50.787 1.00 79.88 172 ARG A CA 1
ATOM 1374 C C . ARG A 1 172 ? -32.526 -3.497 49.923 1.00 79.88 172 ARG A C 1
ATOM 1376 O O . ARG A 1 172 ? -32.203 -3.825 48.783 1.00 79.88 172 ARG A O 1
ATOM 1383 N N . VAL A 1 173 ? -33.714 -3.800 50.439 1.00 81.19 173 VAL A N 1
ATOM 1384 C CA . VAL A 1 173 ? -34.726 -4.554 49.685 1.00 81.19 173 VAL A CA 1
ATOM 1385 C C . VAL A 1 173 ? -35.289 -3.725 48.529 1.00 81.19 173 VAL A C 1
ATOM 1387 O O . VAL A 1 173 ? -35.499 -4.268 47.446 1.00 81.19 173 VAL A O 1
ATOM 1390 N N . ARG A 1 174 ? -35.468 -2.407 48.706 1.00 82.31 174 ARG A N 1
ATOM 1391 C CA . ARG A 1 174 ? -35.896 -1.510 47.622 1.00 82.31 174 ARG A CA 1
ATOM 1392 C C . ARG A 1 174 ? -34.869 -1.465 46.488 1.00 82.31 174 ARG A C 1
ATOM 1394 O O . ARG A 1 174 ? -35.249 -1.596 45.330 1.00 82.31 174 ARG A O 1
ATOM 1401 N N . ASN A 1 175 ? -33.579 -1.347 46.795 1.00 82.25 175 ASN A N 1
ATOM 1402 C CA . ASN A 1 175 ? -32.515 -1.362 45.787 1.00 82.25 175 ASN A CA 1
ATOM 1403 C C . ASN A 1 175 ? -32.418 -2.718 45.075 1.00 82.25 175 ASN A C 1
ATOM 1405 O O . ASN A 1 175 ? -32.252 -2.760 43.857 1.00 82.25 175 ASN A O 1
ATOM 1409 N N . LEU A 1 176 ? -32.607 -3.823 45.801 1.00 82.00 176 LEU A N 1
ATOM 1410 C CA . LEU A 1 176 ? -32.679 -5.157 45.206 1.00 82.00 176 LEU A CA 1
ATOM 1411 C C . LEU A 1 176 ? -33.867 -5.293 44.239 1.00 82.00 176 LEU A C 1
ATOM 1413 O O . LEU A 1 176 ? -33.716 -5.847 43.151 1.00 82.00 176 LEU A O 1
ATOM 1417 N N . ALA A 1 177 ? -35.029 -4.742 44.600 1.00 81.88 177 ALA A N 1
ATOM 1418 C CA . ALA A 1 177 ? -36.206 -4.672 43.732 1.00 81.88 177 ALA A CA 1
ATOM 1419 C C . ALA A 1 177 ? -35.955 -3.814 42.489 1.00 81.88 177 ALA A C 1
ATOM 1421 O O . ALA A 1 177 ? -36.231 -4.253 41.378 1.00 81.88 177 ALA A O 1
ATOM 1422 N N . ARG A 1 178 ? -35.340 -2.636 42.647 1.00 84.75 178 ARG A N 1
ATOM 1423 C CA . ARG A 1 178 ? -34.934 -1.773 41.525 1.00 84.75 178 ARG A CA 1
ATOM 1424 C C . ARG A 1 178 ? -34.068 -2.526 40.523 1.00 84.75 178 ARG A C 1
ATOM 1426 O O . ARG A 1 178 ? -34.381 -2.537 39.338 1.00 84.75 178 ARG A O 1
ATOM 1433 N N . PHE A 1 179 ? -33.019 -3.188 41.005 1.00 81.56 179 PHE A N 1
ATOM 1434 C CA . PHE A 1 179 ? -32.089 -3.934 40.162 1.00 81.56 179 PHE A CA 1
ATOM 1435 C C . PHE A 1 179 ? -32.767 -5.101 39.435 1.00 81.56 179 PHE A C 1
ATOM 1437 O O . PHE A 1 179 ? -32.644 -5.234 38.219 1.00 81.56 179 PHE A O 1
ATOM 1444 N N . THR A 1 180 ? -33.502 -5.938 40.168 1.00 80.19 180 THR A N 1
ATOM 1445 C CA . THR A 1 180 ? -34.157 -7.132 39.609 1.00 80.19 180 THR A CA 1
ATOM 1446 C C . THR A 1 180 ? -35.276 -6.775 38.636 1.00 80.19 180 THR A C 1
ATOM 1448 O O . THR A 1 180 ? -35.304 -7.319 37.538 1.00 80.19 180 THR A O 1
ATOM 1451 N N . TYR A 1 181 ? -36.143 -5.812 38.962 1.00 84.19 181 TYR A N 1
ATOM 1452 C CA . TYR A 1 181 ? -37.231 -5.402 38.070 1.00 84.19 181 TYR A CA 1
ATOM 1453 C C . TYR A 1 181 ? -36.716 -4.747 36.782 1.00 84.19 181 TYR A C 1
ATOM 1455 O O . TYR A 1 181 ? -37.285 -4.990 35.716 1.00 84.19 181 TYR A O 1
ATOM 1463 N N . LEU A 1 182 ? -35.625 -3.968 36.847 1.00 81.12 182 LEU A N 1
ATOM 1464 C CA . LEU A 1 182 ? -34.946 -3.451 35.651 1.00 81.12 182 LEU A CA 1
ATOM 1465 C C . LEU A 1 182 ? -34.353 -4.591 34.814 1.00 81.12 182 LEU A C 1
ATOM 1467 O O . LEU A 1 182 ? -34.600 -4.645 33.610 1.00 81.12 182 LEU A O 1
ATOM 1471 N N . LYS A 1 183 ? -33.621 -5.521 35.442 1.00 79.00 183 LYS A N 1
ATOM 1472 C CA . LYS A 1 183 ? -32.986 -6.662 34.761 1.00 79.00 183 LYS A CA 1
ATOM 1473 C C . LYS A 1 183 ? -34.002 -7.598 34.093 1.00 79.00 183 LYS A C 1
ATOM 1475 O O . LYS A 1 183 ? -33.752 -8.071 32.992 1.00 79.00 183 LYS A O 1
ATOM 1480 N N . GLU A 1 184 ? -35.141 -7.848 34.735 1.00 80.25 184 GLU A N 1
ATOM 1481 C CA . GLU A 1 184 ? -36.221 -8.711 34.226 1.00 80.25 184 GLU A CA 1
ATOM 1482 C C . GLU A 1 184 ? -37.181 -7.995 33.259 1.00 80.25 184 GLU A C 1
ATOM 1484 O O . GLU A 1 184 ? -38.158 -8.591 32.809 1.00 80.25 184 GLU A O 1
ATOM 1489 N N . HIS A 1 185 ? -36.935 -6.719 32.938 1.00 75.81 185 HIS A N 1
ATOM 1490 C CA . HIS A 1 185 ? -37.794 -5.895 32.079 1.00 75.81 185 HIS A CA 1
ATOM 1491 C C . HIS A 1 185 ? -39.252 -5.770 32.581 1.00 75.81 185 HIS A C 1
ATOM 1493 O O . HIS A 1 185 ? -40.197 -5.642 31.801 1.00 75.81 185 HIS A O 1
ATOM 1499 N N . ARG A 1 186 ? -39.463 -5.758 33.906 1.00 79.81 186 ARG A N 1
ATOM 1500 C CA . ARG A 1 186 ? -40.786 -5.616 34.544 1.00 79.81 186 ARG A CA 1
ATOM 1501 C C . ARG A 1 186 ? -41.229 -4.149 34.616 1.00 79.81 186 ARG A C 1
ATOM 1503 O O . ARG A 1 186 ? -41.283 -3.546 35.686 1.00 79.81 186 ARG A O 1
ATOM 1510 N N . HIS A 1 187 ? -41.560 -3.566 33.464 1.00 76.88 187 HIS A N 1
ATOM 1511 C CA . HIS A 1 187 ? -41.787 -2.121 33.297 1.00 76.88 187 HIS A CA 1
ATOM 1512 C C . HIS A 1 187 ? -42.800 -1.502 34.282 1.00 76.88 187 HIS A C 1
ATOM 1514 O O . HIS A 1 187 ? -42.535 -0.435 34.831 1.00 76.88 187 HIS A O 1
ATOM 1520 N N . SER A 1 188 ? -43.923 -2.176 34.556 1.00 75.44 188 SER A N 1
ATOM 1521 C CA . SER A 1 188 ? -44.971 -1.675 35.462 1.00 75.44 188 SER A CA 1
ATOM 1522 C C . SER A 1 188 ? -44.548 -1.603 36.927 1.00 75.44 188 SER A C 1
ATOM 1524 O O . SER A 1 188 ? -45.114 -0.828 37.693 1.00 75.44 188 SER A O 1
ATOM 1526 N N . ASP A 1 189 ? -43.592 -2.437 37.338 1.00 78.12 189 ASP A N 1
ATOM 1527 C CA . ASP A 1 189 ? -43.108 -2.476 38.717 1.00 78.12 189 ASP A CA 1
ATOM 1528 C C . ASP A 1 189 ? -41.903 -1.552 38.900 1.00 78.12 189 ASP A C 1
ATOM 1530 O O . ASP A 1 189 ? -41.769 -0.933 39.950 1.00 78.12 189 ASP A O 1
ATOM 1534 N N . VAL A 1 190 ? -41.096 -1.345 37.854 1.00 77.50 190 VAL A N 1
ATOM 1535 C CA . VAL A 1 190 ? -40.043 -0.316 37.833 1.00 77.50 190 VAL A CA 1
ATOM 1536 C C . VAL A 1 190 ? -40.630 1.074 38.116 1.00 77.50 190 VAL A C 1
ATOM 1538 O O . VAL A 1 190 ? -40.105 1.796 38.958 1.00 77.50 190 VAL A O 1
ATOM 1541 N N . GLU A 1 191 ? -41.760 1.440 37.505 1.00 75.50 191 GLU A N 1
ATOM 1542 C CA . GLU A 1 191 ? -42.391 2.752 37.742 1.00 75.50 191 GLU A CA 1
ATOM 1543 C C . GLU A 1 191 ? -42.876 2.970 39.180 1.00 75.50 191 GLU A C 1
ATOM 1545 O O . GLU A 1 191 ? -42.986 4.113 39.613 1.00 75.50 191 GLU A O 1
ATOM 1550 N N . LYS A 1 192 ? -43.148 1.900 39.934 1.00 77.31 192 LYS A N 1
ATOM 1551 C CA . LYS A 1 192 ? -43.585 2.002 41.335 1.00 77.31 192 LYS A CA 1
ATOM 1552 C C . LYS A 1 192 ? -42.417 2.228 42.291 1.00 77.31 192 LYS A C 1
ATOM 1554 O O . LYS A 1 192 ? -42.590 2.847 43.334 1.00 77.31 192 LYS A O 1
ATOM 1559 N N . VAL A 1 193 ? -41.233 1.713 41.950 1.00 79.69 193 VAL A N 1
ATOM 1560 C CA . VAL A 1 193 ? -40.065 1.700 42.848 1.00 79.69 193 VAL A CA 1
ATOM 1561 C C . VAL A 1 193 ? -39.124 2.900 42.607 1.00 79.69 193 VAL A C 1
ATOM 1563 O O . VAL A 1 193 ? -38.268 3.201 43.450 1.00 79.69 193 VAL A O 1
ATOM 1566 N N . PHE A 1 194 ? -39.281 3.619 41.491 1.00 81.00 194 PHE A N 1
ATOM 1567 C CA . PHE A 1 194 ? -38.535 4.842 41.161 1.00 81.00 194 PHE A CA 1
ATOM 1568 C C . PHE A 1 194 ? -39.434 6.081 41.182 1.00 81.00 194 PHE A C 1
ATOM 1570 O O . PHE A 1 194 ? -40.538 6.058 40.648 1.00 81.00 194 PHE A O 1
ATOM 1577 N N . HIS A 1 195 ? -38.943 7.186 41.748 1.00 75.88 195 HIS A N 1
ATOM 1578 C CA . HIS A 1 195 ? -39.713 8.429 41.865 1.00 75.88 195 HIS A CA 1
ATOM 1579 C C . HIS A 1 195 ? -39.567 9.322 40.625 1.00 75.88 195 HIS A C 1
ATOM 1581 O O . HIS A 1 195 ? -40.444 10.139 40.345 1.00 75.88 195 HIS A O 1
ATOM 1587 N N . SER A 1 196 ? -38.466 9.187 39.873 1.00 78.94 196 SER A N 1
ATOM 1588 C CA . SER A 1 196 ? -38.207 9.957 38.651 1.00 78.94 196 SER A CA 1
ATOM 1589 C C . SER A 1 196 ? -37.399 9.167 37.611 1.00 78.94 196 SER A C 1
ATOM 1591 O O . SER A 1 196 ? -36.768 8.153 37.911 1.00 78.94 196 SER A O 1
ATOM 1593 N N . HIS A 1 197 ? -37.409 9.635 36.356 1.00 74.06 197 HIS A N 1
ATOM 1594 C CA . HIS A 1 197 ? -36.559 9.073 35.294 1.00 74.06 197 HIS A CA 1
ATOM 1595 C C . HIS A 1 197 ? -35.076 9.412 35.461 1.00 74.06 197 HIS A C 1
ATOM 1597 O O . HIS A 1 197 ? -34.238 8.649 34.992 1.00 74.06 197 HIS A O 1
ATOM 1603 N N . GLU A 1 198 ? -34.749 10.515 36.134 1.00 76.38 198 GLU A N 1
ATOM 1604 C CA . GLU A 1 198 ? -33.362 10.856 36.470 1.00 76.38 198 GLU A CA 1
ATOM 1605 C C . GLU A 1 198 ? -32.809 9.892 37.524 1.00 76.38 198 GLU A C 1
ATOM 1607 O O . GLU A 1 198 ? -31.728 9.350 37.324 1.00 76.38 198 GLU A O 1
ATOM 1612 N N . GLU A 1 199 ? -33.594 9.568 38.562 1.00 80.81 199 GLU A N 1
ATOM 1613 C CA . GLU A 1 199 ? -33.219 8.572 39.579 1.00 80.81 199 GLU A CA 1
ATOM 1614 C C . GLU A 1 199 ? -32.981 7.193 38.942 1.00 80.81 199 GLU A C 1
ATOM 1616 O O . GLU A 1 199 ? -32.031 6.496 39.289 1.00 80.81 199 GLU A O 1
ATOM 1621 N N . LEU A 1 200 ? -33.812 6.806 37.967 1.00 80.88 200 LEU A N 1
ATOM 1622 C CA . LEU A 1 200 ? -33.638 5.560 37.218 1.00 80.88 200 LEU A CA 1
ATOM 1623 C C . LEU A 1 200 ? -32.367 5.579 36.361 1.00 80.88 200 LEU A C 1
ATOM 1625 O O . LEU A 1 200 ? -31.636 4.591 36.348 1.00 80.88 200 LEU A O 1
ATOM 1629 N N . ALA A 1 201 ? -32.099 6.678 35.652 1.00 74.62 201 ALA A N 1
ATOM 1630 C CA . ALA A 1 201 ? -30.915 6.804 34.807 1.00 74.62 201 ALA A CA 1
ATOM 1631 C C . ALA A 1 201 ? -29.622 6.776 35.636 1.00 74.62 201 ALA A C 1
ATOM 1633 O O . ALA A 1 201 ? -28.698 6.043 35.287 1.00 74.62 201 ALA A O 1
ATOM 1634 N N . GLU A 1 202 ? -29.573 7.508 36.753 1.00 78.50 202 GLU A N 1
ATOM 1635 C CA . GLU A 1 202 ? -28.444 7.471 37.689 1.00 78.50 202 GLU A CA 1
ATOM 1636 C C . GLU A 1 202 ? -28.249 6.070 38.272 1.00 78.50 202 GLU A C 1
ATOM 1638 O O . GLU A 1 202 ? -27.132 5.556 38.271 1.00 78.50 202 GLU A O 1
ATOM 1643 N N . PHE A 1 203 ? -29.335 5.408 38.686 1.00 81.44 203 PHE A N 1
ATOM 1644 C CA . PHE A 1 203 ? -29.278 4.038 39.194 1.00 81.44 203 PHE A CA 1
ATOM 1645 C C . PHE A 1 203 ? -28.788 3.049 38.130 1.00 81.44 203 PHE A C 1
ATOM 1647 O O . PHE A 1 203 ? -27.983 2.170 38.430 1.00 81.44 203 PHE A O 1
ATOM 1654 N N . ALA A 1 204 ? -29.239 3.186 36.881 1.00 78.19 204 ALA A N 1
ATOM 1655 C CA . ALA A 1 204 ? -28.805 2.324 35.789 1.00 78.19 204 ALA A CA 1
ATOM 1656 C C . ALA A 1 204 ? -27.304 2.478 35.508 1.00 78.19 204 ALA A C 1
ATOM 1658 O O . ALA A 1 204 ? -26.627 1.468 35.355 1.00 78.19 204 ALA A O 1
ATOM 1659 N N . VAL A 1 205 ? -26.777 3.706 35.524 1.00 74.69 205 VAL A N 1
ATOM 1660 C CA . VAL A 1 205 ? -25.338 3.981 35.351 1.00 74.69 205 VAL A CA 1
ATOM 1661 C C . VAL A 1 205 ? -24.515 3.495 36.549 1.00 74.69 205 VAL A C 1
ATOM 1663 O O . VAL A 1 205 ? -23.429 2.930 36.394 1.00 74.69 205 VAL A O 1
ATOM 1666 N N . ASP A 1 206 ? -25.019 3.685 37.770 1.00 75.06 206 ASP A N 1
ATOM 1667 C CA . ASP A 1 206 ? -24.340 3.229 38.984 1.00 75.06 206 ASP A CA 1
ATOM 1668 C C . ASP A 1 206 ? -24.337 1.687 39.104 1.00 75.06 206 ASP A C 1
ATOM 1670 O O . ASP A 1 206 ? -23.480 1.135 39.799 1.00 75.06 206 ASP A O 1
ATOM 1674 N N . HIS A 1 207 ? -25.225 0.980 38.394 1.00 73.00 207 HIS A N 1
ATOM 1675 C CA . HIS A 1 207 ? -25.335 -0.484 38.426 1.00 73.00 207 HIS A CA 1
ATOM 1676 C C . HIS A 1 207 ? -25.048 -1.205 37.094 1.00 73.00 207 HIS A C 1
ATOM 1678 O O . HIS A 1 207 ? -25.176 -2.428 37.045 1.00 73.00 207 HIS A O 1
ATOM 1684 N N . ASP A 1 208 ? -24.593 -0.500 36.054 1.00 70.81 208 ASP A N 1
ATOM 1685 C CA . ASP A 1 208 ? -24.313 -1.034 34.706 1.00 70.81 208 ASP A CA 1
ATOM 1686 C C . ASP A 1 208 ? -25.528 -1.723 34.035 1.00 70.81 208 ASP A C 1
ATOM 1688 O O . ASP A 1 208 ? -25.422 -2.795 33.424 1.00 70.81 208 ASP A O 1
ATOM 1692 N N . LEU A 1 209 ? -26.711 -1.129 34.206 1.00 76.06 209 LEU A N 1
ATOM 1693 C CA . LEU A 1 209 ? -27.994 -1.583 33.661 1.00 76.06 209 LEU A CA 1
ATOM 1694 C C . LEU A 1 209 ? -28.459 -0.716 32.475 1.00 76.06 209 LEU A C 1
ATOM 1696 O O . LEU A 1 209 ? -29.658 -0.618 32.210 1.00 76.06 209 LEU A O 1
ATOM 1700 N N . GLU A 1 210 ? -27.547 -0.085 31.735 1.00 75.19 210 GLU A N 1
ATOM 1701 C CA . GLU A 1 210 ? -27.861 0.844 30.641 1.00 75.19 210 GLU A CA 1
ATOM 1702 C C . GLU A 1 210 ? -28.659 0.173 29.515 1.00 75.19 210 GLU A C 1
ATOM 1704 O O . GLU A 1 210 ? -29.609 0.761 29.003 1.00 75.19 210 GLU A O 1
ATOM 1709 N N . ASN A 1 211 ? -28.367 -1.093 29.192 1.00 77.38 211 ASN A N 1
ATOM 1710 C CA . ASN A 1 211 ? -29.153 -1.870 28.222 1.00 77.38 211 ASN A CA 1
ATOM 1711 C C . ASN A 1 211 ? -30.593 -2.126 28.704 1.00 77.38 211 ASN A C 1
ATOM 1713 O O . ASN A 1 211 ? -31.539 -2.075 27.916 1.00 77.38 211 ASN A O 1
ATOM 1717 N N . ALA A 1 212 ? -30.776 -2.381 30.003 1.00 76.75 212 ALA A N 1
ATOM 1718 C CA . ALA A 1 212 ? -32.099 -2.559 30.597 1.00 76.75 212 ALA A CA 1
ATOM 1719 C C . ALA A 1 212 ? -32.870 -1.229 30.664 1.00 76.75 212 ALA A C 1
ATOM 1721 O O . ALA A 1 212 ? -34.076 -1.196 30.411 1.00 76.75 212 ALA A O 1
ATOM 1722 N N . HIS A 1 213 ? -32.166 -0.123 30.916 1.00 79.62 213 HIS A N 1
ATOM 1723 C CA . HIS A 1 213 ? -32.711 1.227 30.815 1.00 79.62 213 HIS A CA 1
ATOM 1724 C C . HIS A 1 213 ? -33.112 1.569 29.371 1.00 79.62 213 HIS A C 1
ATOM 1726 O O . HIS A 1 213 ? -34.220 2.055 29.156 1.00 79.62 213 HIS A O 1
ATOM 1732 N N . ALA A 1 214 ? -32.284 1.247 28.373 1.00 80.94 214 ALA A N 1
ATOM 1733 C CA . ALA A 1 214 ? -32.605 1.439 26.960 1.00 80.94 214 ALA A CA 1
ATOM 1734 C C . ALA A 1 214 ? -33.879 0.677 26.560 1.00 80.94 214 ALA A C 1
ATOM 1736 O O . ALA A 1 214 ? -34.763 1.254 25.927 1.00 80.94 214 ALA A O 1
ATOM 1737 N N . ALA A 1 215 ? -34.030 -0.576 27.008 1.00 80.75 215 ALA A N 1
ATOM 1738 C CA . ALA A 1 215 ? -35.242 -1.373 26.800 1.00 80.75 215 ALA A CA 1
ATOM 1739 C C . ALA A 1 215 ? -36.483 -0.774 27.495 1.00 80.75 215 ALA A C 1
ATOM 1741 O O . ALA A 1 215 ? -37.581 -0.781 26.937 1.00 80.75 215 ALA A O 1
ATOM 1742 N N . PHE A 1 216 ? -36.329 -0.206 28.695 1.00 80.56 216 PHE A N 1
ATOM 1743 C CA . PHE A 1 216 ? -37.411 0.519 29.368 1.00 80.56 216 PHE A CA 1
ATOM 1744 C C . PHE A 1 216 ? -37.826 1.777 28.589 1.00 80.56 216 PHE A C 1
ATOM 1746 O O . PHE A 1 216 ? -39.016 1.992 28.364 1.00 80.56 216 PHE A O 1
ATOM 1753 N N . VAL A 1 217 ? -36.871 2.577 28.109 1.00 81.44 217 VAL A N 1
ATOM 1754 C CA . VAL A 1 217 ? -37.149 3.776 27.295 1.00 81.44 217 VAL A CA 1
ATOM 1755 C C . VAL A 1 217 ? -37.778 3.404 25.944 1.00 81.44 217 VAL A C 1
ATOM 1757 O O . VAL A 1 217 ? -38.682 4.098 25.477 1.00 81.44 217 VAL A O 1
ATOM 1760 N N . GLU A 1 218 ? -37.368 2.278 25.352 1.00 82.88 218 GLU A N 1
ATOM 1761 C CA . GLU A 1 218 ? -37.978 1.704 24.146 1.00 82.88 218 GLU A CA 1
ATOM 1762 C C . GLU A 1 218 ? -39.454 1.344 24.377 1.00 82.88 218 GLU A C 1
ATOM 1764 O O . GLU A 1 218 ? -40.303 1.690 23.554 1.00 82.88 218 GLU A O 1
ATOM 1769 N N . SER A 1 219 ? -39.788 0.729 25.521 1.00 79.62 219 SER A N 1
ATOM 1770 C CA . SER A 1 219 ? -41.176 0.376 25.875 1.00 79.62 219 SER A CA 1
ATOM 1771 C C . SER A 1 219 ? -42.103 1.596 25.983 1.00 79.62 219 SER A C 1
ATOM 1773 O O . SER A 1 219 ? -43.300 1.497 25.716 1.00 79.62 219 SER A O 1
ATOM 1775 N N . LYS A 1 220 ? -41.538 2.773 26.286 1.00 80.00 220 LYS A N 1
ATOM 1776 C CA . LYS A 1 220 ? -42.246 4.060 26.329 1.00 80.00 220 LYS A CA 1
ATOM 1777 C C . LYS A 1 220 ? -42.399 4.738 24.968 1.00 80.00 220 LYS A C 1
ATOM 1779 O O . LYS A 1 220 ? -42.836 5.883 24.918 1.00 80.00 220 LYS A O 1
ATOM 1784 N N . GLN A 1 221 ? -42.019 4.065 23.881 1.00 78.94 221 GLN A N 1
ATOM 1785 C CA . GLN A 1 221 ? -42.030 4.595 22.511 1.00 78.94 221 GLN A CA 1
ATOM 1786 C C . GLN A 1 221 ? -41.130 5.827 22.308 1.00 78.94 221 GLN A C 1
ATOM 1788 O O . GLN A 1 221 ? -41.203 6.498 21.284 1.00 78.94 221 GLN A O 1
ATOM 1793 N N . SER A 1 222 ? -40.217 6.105 23.244 1.00 83.69 222 SER A N 1
ATOM 1794 C CA . SER A 1 222 ? -39.223 7.173 23.114 1.00 83.69 222 SER A CA 1
ATOM 1795 C C . SER A 1 222 ? -38.007 6.663 22.331 1.00 83.69 222 SER A C 1
ATOM 1797 O O . SER A 1 222 ? -36.891 6.576 22.856 1.00 83.69 222 SER A O 1
ATOM 1799 N N . TYR A 1 223 ? -38.234 6.303 21.067 1.00 86.19 223 TYR A N 1
ATOM 1800 C CA . TYR A 1 223 ? -37.288 5.568 20.226 1.00 86.19 223 TYR A CA 1
ATOM 1801 C C . TYR A 1 223 ? -35.932 6.267 20.047 1.00 86.19 223 TYR A C 1
ATOM 1803 O O . TYR A 1 223 ? -34.910 5.598 20.160 1.00 86.19 223 TYR A O 1
ATOM 1811 N N . PHE A 1 224 ? -35.893 7.593 19.861 1.00 86.19 224 PHE A N 1
ATOM 1812 C CA . PHE A 1 224 ? -34.634 8.342 19.718 1.00 86.19 224 PHE A CA 1
ATOM 1813 C C . PHE A 1 224 ? -33.717 8.197 20.941 1.00 86.19 224 PHE A C 1
ATOM 1815 O O . PHE A 1 224 ? -32.538 7.875 20.822 1.00 86.19 224 PHE A O 1
ATOM 1822 N N . LYS A 1 225 ? -34.276 8.388 22.142 1.00 84.06 225 LYS A N 1
ATOM 1823 C CA . LYS A 1 225 ? -33.520 8.305 23.398 1.00 84.06 225 LYS A CA 1
ATOM 1824 C C . LYS A 1 225 ? -33.088 6.869 23.705 1.00 84.06 225 LYS A C 1
ATOM 1826 O O . LYS A 1 225 ? -31.989 6.665 24.209 1.00 84.06 225 LYS A O 1
ATOM 1831 N N . ALA A 1 226 ? -33.919 5.880 23.370 1.00 85.38 226 ALA A N 1
ATOM 1832 C CA . ALA A 1 226 ? -33.543 4.471 23.470 1.00 85.38 226 ALA A CA 1
ATOM 1833 C C . ALA A 1 226 ? -32.397 4.124 22.507 1.00 85.38 226 ALA A C 1
ATOM 1835 O O . ALA A 1 226 ? -31.445 3.456 22.902 1.00 85.38 226 ALA A O 1
ATOM 1836 N N . ALA A 1 227 ? -32.458 4.612 21.265 1.00 86.19 227 ALA A N 1
ATOM 1837 C CA . ALA A 1 227 ? -31.424 4.402 20.259 1.00 86.19 227 ALA A CA 1
ATOM 1838 C C . ALA A 1 227 ? -30.074 5.015 20.672 1.00 86.19 227 ALA A C 1
ATOM 1840 O O . ALA A 1 227 ? -29.052 4.348 20.550 1.00 86.19 227 ALA A O 1
ATOM 1841 N N . GLU A 1 228 ? -30.064 6.231 21.228 1.00 86.31 228 GLU A N 1
ATOM 1842 C CA . GLU A 1 228 ? -28.859 6.857 21.799 1.00 86.31 228 GLU A CA 1
ATOM 1843 C C . GLU A 1 228 ? -28.237 6.009 22.922 1.00 86.31 228 GLU A C 1
ATOM 1845 O O . GLU A 1 228 ? -27.025 5.798 22.932 1.00 86.31 228 GLU A O 1
ATOM 1850 N N . LEU A 1 229 ? -29.054 5.455 23.827 1.00 83.31 229 LEU A N 1
ATOM 1851 C CA . LEU A 1 229 ? -28.566 4.571 24.894 1.00 83.31 229 LEU A CA 1
ATOM 1852 C C . LEU A 1 229 ? -27.963 3.271 24.334 1.00 83.31 229 LEU A C 1
ATOM 1854 O O . LEU A 1 229 ? -26.884 2.861 24.756 1.00 83.31 229 LEU A O 1
ATOM 1858 N N . TYR A 1 230 ? -28.601 2.645 23.338 1.00 83.25 230 TYR A N 1
ATOM 1859 C CA . TYR A 1 230 ? -28.027 1.467 22.673 1.00 83.25 230 TYR A CA 1
ATOM 1860 C C . TYR A 1 230 ? -26.741 1.791 21.901 1.00 83.25 230 TYR A C 1
ATOM 1862 O O . TYR A 1 230 ? -25.844 0.950 21.825 1.00 83.25 230 TYR A O 1
ATOM 1870 N N . LEU A 1 231 ? -26.620 3.000 21.345 1.00 83.19 231 LEU A N 1
ATOM 1871 C CA . LEU A 1 231 ? -25.412 3.453 20.658 1.00 83.19 231 LEU A CA 1
ATOM 1872 C C . LEU A 1 231 ? -24.247 3.638 21.642 1.00 83.19 231 LEU A C 1
ATOM 1874 O O . LEU A 1 231 ? -23.132 3.217 21.330 1.00 83.19 231 LEU A O 1
ATOM 1878 N N . GLN A 1 232 ? -24.507 4.182 22.837 1.00 80.44 232 GLN A N 1
ATOM 1879 C CA . GLN A 1 232 ? -23.522 4.289 23.925 1.00 80.44 232 GLN A CA 1
ATOM 1880 C C . GLN A 1 232 ? -23.015 2.914 24.386 1.00 80.44 232 GLN A C 1
ATOM 1882 O O . GLN A 1 232 ? -21.823 2.753 24.640 1.00 80.44 232 GLN A O 1
ATOM 1887 N N . GLU A 1 233 ? -23.889 1.907 24.393 1.00 76.81 233 GLU A N 1
ATOM 1888 C CA . GLU A 1 233 ? -23.551 0.512 24.709 1.00 76.81 233 GLU A CA 1
ATOM 1889 C C . GLU A 1 233 ? -22.872 -0.243 23.547 1.00 76.81 233 GLU A C 1
ATOM 1891 O O . GLU A 1 233 ? -22.523 -1.417 23.674 1.00 76.81 233 GLU A O 1
ATOM 1896 N N . GLY A 1 234 ? -22.672 0.404 22.393 1.00 75.25 234 GLY A N 1
ATOM 1897 C CA . GLY A 1 234 ? -22.042 -0.195 21.213 1.00 75.25 234 GLY A CA 1
ATOM 1898 C C . GLY A 1 234 ? -22.966 -1.081 20.368 1.00 75.25 234 GLY A C 1
ATOM 1899 O O . GLY A 1 234 ? -22.516 -1.647 19.369 1.00 75.25 234 GLY A O 1
ATOM 1900 N N . GLN A 1 235 ? -24.262 -1.168 20.689 1.00 82.44 235 GLN A N 1
ATOM 1901 C CA . GLN A 1 235 ? -25.272 -1.898 19.910 1.00 82.44 235 GLN A CA 1
ATOM 1902 C C . GLN A 1 235 ? -25.780 -1.058 18.726 1.00 82.44 235 GLN A C 1
ATOM 1904 O O . GLN A 1 235 ? -26.966 -0.739 18.609 1.00 82.44 235 GLN A O 1
ATOM 1909 N N . LYS A 1 236 ? -24.866 -0.699 17.817 1.00 86.12 236 LYS A N 1
ATOM 1910 C CA . LYS A 1 236 ? -25.127 0.233 16.704 1.00 86.12 236 LYS A CA 1
ATOM 1911 C C . LYS A 1 236 ? -26.253 -0.222 15.764 1.00 86.12 236 LYS A C 1
ATOM 1913 O O . LYS A 1 236 ? -27.007 0.617 15.281 1.00 86.12 236 LYS A O 1
ATOM 1918 N N . PHE A 1 237 ? -26.398 -1.529 15.522 1.00 86.38 237 PHE A N 1
ATOM 1919 C CA . PHE A 1 237 ? -27.430 -2.054 14.615 1.00 86.38 237 PHE A CA 1
ATOM 1920 C C . PHE A 1 237 ? -28.835 -1.883 15.207 1.00 86.38 237 PHE A C 1
ATOM 1922 O O . PHE A 1 237 ? -29.716 -1.310 14.572 1.00 86.38 237 PHE A O 1
ATOM 1929 N N . LYS A 1 238 ? -29.013 -2.269 16.477 1.00 85.81 238 LYS A N 1
ATOM 1930 C CA . LYS A 1 238 ? -30.270 -2.081 17.213 1.00 85.81 238 LYS A CA 1
ATOM 1931 C C . LYS A 1 238 ? -30.625 -0.598 17.374 1.00 85.81 238 LYS A C 1
ATOM 1933 O O . LYS A 1 238 ? -31.790 -0.220 17.267 1.00 85.81 238 LYS A O 1
ATOM 1938 N N . ALA A 1 239 ? -29.622 0.259 17.577 1.00 88.00 239 ALA A N 1
ATOM 1939 C CA . ALA A 1 239 ? -29.816 1.706 17.573 1.00 88.00 239 ALA A CA 1
ATOM 1940 C C . ALA A 1 239 ? -30.347 2.207 16.215 1.00 88.00 239 ALA A C 1
ATOM 1942 O O . ALA A 1 239 ? -31.324 2.955 16.183 1.00 88.00 239 ALA A O 1
ATOM 1943 N N . ALA A 1 240 ? -29.772 1.753 15.094 1.00 86.81 240 ALA A N 1
ATOM 1944 C CA . ALA A 1 240 ? -30.240 2.109 13.752 1.00 86.81 240 ALA A CA 1
ATOM 1945 C C . ALA A 1 240 ? -31.686 1.646 13.483 1.00 86.81 240 ALA A C 1
ATOM 1947 O O . ALA A 1 240 ? -32.477 2.416 12.932 1.00 86.81 240 ALA A O 1
ATOM 1948 N N . GLU A 1 241 ? -32.071 0.446 13.935 1.00 87.31 241 GLU A N 1
ATOM 1949 C CA . GLU A 1 241 ? -33.463 -0.029 13.861 1.00 87.31 241 GLU A CA 1
ATOM 1950 C C . GLU A 1 241 ? -34.434 0.906 14.583 1.00 87.31 241 GLU A C 1
ATOM 1952 O O . GLU A 1 241 ? -35.504 1.229 14.061 1.00 87.31 241 GLU A O 1
ATOM 1957 N N . LEU A 1 242 ? -34.070 1.349 15.788 1.00 87.00 242 LEU A N 1
ATOM 1958 C CA . LEU A 1 242 ? -34.909 2.219 16.608 1.00 87.00 242 LEU A CA 1
ATOM 1959 C C . LEU A 1 242 ? -35.002 3.631 16.040 1.00 87.00 242 LEU A C 1
ATOM 1961 O O . LEU A 1 242 ? -36.105 4.173 15.962 1.00 87.00 242 LEU A O 1
ATOM 1965 N N . PHE A 1 243 ? -33.895 4.188 15.549 1.00 87.88 243 PHE A N 1
ATOM 1966 C CA . PHE A 1 243 ? -33.921 5.446 14.804 1.00 87.88 243 PHE A CA 1
ATOM 1967 C C . PHE A 1 243 ? -34.836 5.364 13.570 1.00 87.88 243 PHE A C 1
ATOM 1969 O O . PHE A 1 243 ? -35.517 6.329 13.245 1.00 87.88 243 PHE A O 1
ATOM 1976 N N . MET A 1 244 ? -34.927 4.206 12.909 1.00 84.12 244 MET A N 1
ATOM 1977 C CA . MET A 1 244 ? -35.836 4.005 11.773 1.00 84.12 244 MET A CA 1
ATOM 1978 C C . MET A 1 244 ? -37.310 3.815 12.165 1.00 84.12 244 MET A C 1
ATOM 1980 O O . MET A 1 244 ? -38.195 4.022 11.325 1.00 84.12 244 MET A O 1
ATOM 1984 N N . LYS A 1 245 ? -37.597 3.413 13.411 1.00 84.81 245 LYS A N 1
ATOM 1985 C CA . LYS A 1 245 ? -38.967 3.389 13.959 1.00 84.81 245 LYS A CA 1
ATOM 1986 C C . LYS A 1 245 ? -39.463 4.799 14.289 1.00 84.81 245 LYS A C 1
ATOM 1988 O O . LYS A 1 245 ? -40.661 5.051 14.166 1.00 84.81 245 LYS A O 1
ATOM 1993 N N . ASP A 1 246 ? -38.555 5.710 14.634 1.00 83.25 246 ASP A N 1
ATOM 1994 C CA . ASP A 1 246 ? -38.848 7.120 14.883 1.00 83.25 246 ASP A CA 1
ATOM 1995 C C . ASP A 1 246 ? -39.042 7.911 13.579 1.00 83.25 246 ASP A C 1
ATOM 1997 O O . ASP A 1 246 ? -38.115 8.491 13.015 1.00 83.25 246 ASP A O 1
ATOM 2001 N N . LYS A 1 247 ? -40.278 7.919 13.073 1.00 76.88 247 LYS A N 1
ATOM 2002 C CA . LYS A 1 247 ? -40.633 8.625 11.831 1.00 76.88 247 LYS A CA 1
ATOM 2003 C C . LYS A 1 247 ? -40.811 10.134 12.010 1.00 76.88 247 LYS A C 1
ATOM 2005 O O . LYS A 1 247 ? -40.945 10.833 11.007 1.00 76.88 247 LYS A O 1
ATOM 2010 N N . GLU A 1 248 ? -40.877 10.621 13.246 1.00 75.44 248 GLU A N 1
ATOM 2011 C CA . GLU A 1 248 ? -41.222 12.013 13.545 1.00 75.44 248 GLU A CA 1
ATOM 2012 C C . GLU A 1 248 ? -39.987 12.921 13.536 1.00 75.44 248 GLU A C 1
ATOM 2014 O O . GLU A 1 248 ? -40.087 14.091 13.162 1.00 75.44 248 GLU A O 1
ATOM 2019 N N . ASN A 1 249 ? -38.812 12.379 13.873 1.00 81.38 249 ASN A N 1
ATOM 2020 C CA . ASN A 1 249 ? -37.571 13.141 13.940 1.00 81.38 249 ASN A CA 1
ATOM 2021 C C . ASN A 1 249 ? -36.678 12.941 12.688 1.00 81.38 249 ASN A C 1
ATOM 2023 O O . ASN A 1 249 ? -36.184 11.838 12.442 1.00 81.38 249 ASN A O 1
ATOM 2027 N N . PRO A 1 250 ? -36.389 13.999 11.901 1.00 78.25 250 PRO A N 1
ATOM 2028 C CA . PRO A 1 250 ? -35.493 13.901 10.747 1.00 78.25 250 PRO A CA 1
ATOM 2029 C C . PRO A 1 250 ? -34.029 13.611 11.124 1.00 78.25 250 PRO A C 1
ATOM 2031 O O . PRO A 1 250 ? -33.291 13.075 10.295 1.00 78.25 250 PRO A O 1
ATOM 2034 N N . GLU A 1 251 ? -33.596 13.927 12.351 1.00 84.62 251 GLU A N 1
ATOM 2035 C CA . GLU A 1 251 ? -32.244 13.619 12.842 1.00 84.62 251 GLU A CA 1
ATOM 2036 C C . GLU A 1 251 ? -32.030 12.106 12.997 1.00 84.62 251 GLU A C 1
ATOM 2038 O O . GLU A 1 251 ? -30.935 11.606 12.727 1.00 84.62 251 GLU A O 1
ATOM 2043 N N . SER A 1 252 ? -33.088 11.356 13.324 1.00 85.81 252 SER A N 1
ATOM 2044 C CA . SER A 1 252 ? -33.053 9.895 13.456 1.00 85.81 252 SER A CA 1
ATOM 2045 C C . SER A 1 252 ? -32.576 9.226 12.167 1.00 85.81 252 SER A C 1
ATOM 2047 O O . SER A 1 252 ? -31.731 8.335 12.204 1.00 85.81 252 SER A O 1
ATOM 2049 N N . ALA A 1 253 ? -33.012 9.715 11.002 1.00 83.75 253 ALA A N 1
ATOM 2050 C CA . ALA A 1 253 ? -32.563 9.195 9.710 1.00 83.75 253 ALA A CA 1
ATOM 2051 C C . ALA A 1 253 ? -31.053 9.388 9.473 1.00 83.75 253 ALA A C 1
ATOM 2053 O O . ALA A 1 253 ? -30.396 8.505 8.918 1.00 83.75 253 ALA A O 1
ATOM 2054 N N . ILE A 1 254 ? -30.497 10.530 9.894 1.00 85.94 254 ILE A N 1
ATOM 2055 C CA . ILE A 1 254 ? -29.063 10.829 9.766 1.00 85.94 254 ILE A CA 1
ATOM 2056 C C . ILE A 1 254 ? -28.265 9.943 10.727 1.00 85.94 254 ILE A C 1
ATOM 2058 O O . ILE A 1 254 ? -27.314 9.294 10.301 1.00 85.94 254 ILE A O 1
ATOM 2062 N N . ARG A 1 255 ? -28.699 9.828 11.989 1.00 88.56 255 ARG A N 1
ATOM 2063 C CA . ARG A 1 255 ? -28.048 8.965 12.988 1.00 88.56 2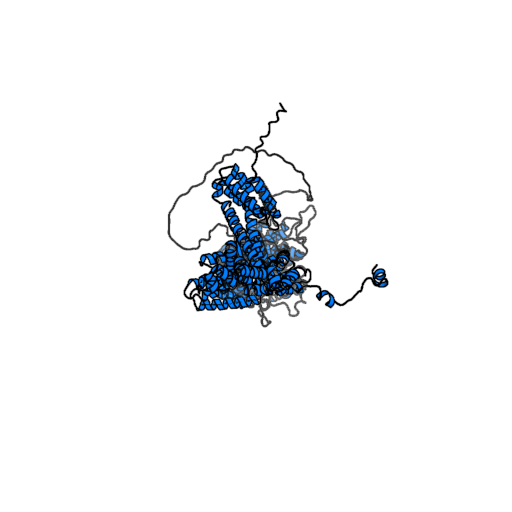55 ARG A CA 1
ATOM 2064 C C . ARG A 1 255 ? -28.103 7.484 12.618 1.00 88.56 255 ARG A C 1
ATOM 2066 O O . ARG A 1 255 ? -27.106 6.786 12.803 1.00 88.56 255 ARG A O 1
ATOM 2073 N N . ALA A 1 256 ? -29.216 7.009 12.053 1.00 88.06 256 ALA A N 1
ATOM 2074 C CA . ALA A 1 256 ? -29.328 5.652 11.521 1.00 88.06 256 ALA A CA 1
ATOM 2075 C C . ALA A 1 256 ? -28.314 5.420 10.394 1.00 88.06 256 ALA A C 1
ATOM 2077 O O . ALA A 1 256 ? -27.556 4.455 10.441 1.00 88.06 256 ALA A O 1
ATOM 2078 N N . LYS A 1 257 ? -28.257 6.335 9.414 1.00 90.00 257 LYS A N 1
ATOM 2079 C CA . LYS A 1 257 ? -27.295 6.282 8.304 1.00 90.00 257 LYS A CA 1
ATOM 2080 C C . LYS A 1 257 ? -25.851 6.224 8.813 1.00 90.00 257 LYS A C 1
ATOM 2082 O O . LYS A 1 257 ? -25.103 5.341 8.403 1.00 90.00 257 LYS A O 1
ATOM 2087 N N . ASP A 1 258 ? -25.471 7.132 9.708 1.00 89.88 258 ASP A N 1
ATOM 2088 C CA . ASP A 1 258 ? -24.103 7.216 10.228 1.00 89.88 258 ASP A CA 1
ATOM 2089 C C . ASP A 1 258 ? -23.734 5.964 11.044 1.00 89.88 258 ASP A C 1
ATOM 2091 O O . ASP A 1 258 ? -22.642 5.424 10.881 1.00 89.88 258 ASP A O 1
ATOM 2095 N N . SER A 1 259 ? -24.672 5.429 11.836 1.00 90.00 259 SER A N 1
ATOM 2096 C CA . SER A 1 259 ? -24.480 4.183 12.599 1.00 90.00 259 SER A CA 1
ATOM 2097 C C . SER A 1 259 ? -24.279 2.961 11.697 1.00 90.00 259 SER A C 1
ATOM 2099 O O . SER A 1 259 ? -23.460 2.094 12.007 1.00 90.00 259 SER A O 1
ATOM 2101 N N . LEU A 1 260 ? -25.007 2.886 10.577 1.00 90.88 260 LEU A N 1
ATOM 2102 C CA . LEU A 1 260 ? -24.872 1.806 9.595 1.00 90.88 260 LEU A CA 1
ATOM 2103 C C . LEU A 1 260 ? -23.552 1.910 8.823 1.00 90.88 260 LEU A C 1
ATOM 2105 O O . LEU A 1 260 ? -22.869 0.902 8.654 1.00 90.88 260 LEU A O 1
ATOM 2109 N N . PHE A 1 261 ? -23.138 3.115 8.417 1.00 90.94 261 PHE A N 1
ATOM 2110 C CA . PHE A 1 261 ? -21.818 3.301 7.810 1.00 90.94 261 PHE A CA 1
ATOM 2111 C C . PHE A 1 261 ? -20.693 2.920 8.768 1.00 90.94 261 PHE A C 1
ATOM 2113 O O . PHE A 1 261 ? -19.765 2.226 8.364 1.00 90.94 261 PHE A O 1
ATOM 2120 N N . ASP A 1 262 ? -20.781 3.326 10.031 1.00 88.31 262 ASP A N 1
ATOM 2121 C CA . ASP A 1 262 ? -19.831 2.932 11.068 1.00 88.31 262 ASP A CA 1
ATOM 2122 C C . ASP A 1 262 ? -19.707 1.405 11.199 1.00 88.31 262 ASP A C 1
ATOM 2124 O O . ASP A 1 262 ? -18.605 0.889 11.402 1.00 88.31 262 ASP A O 1
ATOM 2128 N N . LEU A 1 263 ? -20.822 0.674 11.079 1.00 88.56 263 LEU A N 1
ATOM 2129 C CA . LEU A 1 263 ? -20.828 -0.790 11.071 1.00 88.56 263 LEU A CA 1
ATOM 2130 C C . LEU A 1 263 ? -20.153 -1.358 9.821 1.00 88.56 263 LEU A C 1
ATOM 2132 O O . LEU A 1 263 ? -19.358 -2.287 9.951 1.00 88.56 263 LEU A O 1
ATOM 2136 N N . LEU A 1 264 ? -20.414 -0.805 8.633 1.00 90.44 264 LEU A N 1
ATOM 2137 C CA . LEU A 1 264 ? -19.749 -1.247 7.402 1.00 90.44 264 LEU A CA 1
ATOM 2138 C C . LEU A 1 264 ? -18.240 -1.001 7.454 1.00 90.44 264 LEU A C 1
ATOM 2140 O O . LEU A 1 264 ? -17.474 -1.931 7.226 1.00 90.44 264 LEU A O 1
ATOM 2144 N N . TRP A 1 265 ? -17.798 0.193 7.860 1.00 89.94 265 TRP A N 1
ATOM 2145 C CA . TRP A 1 265 ? -16.371 0.490 8.056 1.00 89.94 265 TRP A CA 1
ATOM 2146 C C . TRP A 1 265 ? -15.713 -0.435 9.085 1.00 89.94 265 TRP A C 1
ATOM 2148 O O . TRP A 1 265 ? -14.539 -0.773 8.948 1.00 89.94 265 TRP A O 1
ATOM 2158 N N . SER A 1 266 ? -16.459 -0.861 10.107 1.00 86.62 266 SER A N 1
ATOM 2159 C CA . SER A 1 266 ? -15.940 -1.767 11.134 1.00 86.62 266 SER A CA 1
ATOM 2160 C C . SER A 1 266 ? -15.789 -3.208 10.641 1.00 86.62 266 SER A C 1
ATOM 2162 O O . SER A 1 266 ? -14.814 -3.862 11.002 1.00 86.62 266 SER A O 1
ATOM 2164 N N . ASN A 1 267 ? -16.739 -3.698 9.836 1.00 85.81 267 ASN A N 1
ATOM 2165 C CA . ASN A 1 267 ? -16.768 -5.083 9.349 1.00 85.81 267 ASN A CA 1
ATOM 2166 C C . ASN A 1 267 ? -15.984 -5.284 8.038 1.00 85.81 267 ASN A C 1
ATOM 2168 O O . ASN A 1 267 ? -15.474 -6.372 7.798 1.00 85.81 267 ASN A O 1
ATOM 2172 N N . MET A 1 268 ? -15.850 -4.239 7.217 1.00 87.75 268 MET A N 1
ATOM 2173 C CA . MET A 1 268 ? -15.104 -4.216 5.949 1.00 87.75 268 MET A CA 1
ATOM 2174 C C . MET A 1 268 ? -13.882 -3.294 6.047 1.00 87.75 268 MET A C 1
ATOM 2176 O O . MET A 1 268 ? -13.624 -2.471 5.171 1.00 87.75 268 MET A O 1
ATOM 2180 N N . SER A 1 269 ? -13.158 -3.368 7.165 1.00 88.31 269 SER A N 1
ATOM 2181 C CA . SER A 1 269 ? -11.921 -2.601 7.342 1.00 88.31 269 SER A CA 1
ATOM 2182 C C . SER A 1 269 ? -10.783 -3.152 6.472 1.00 88.31 269 SER A C 1
ATOM 2184 O O . SER A 1 269 ? -10.823 -4.291 6.008 1.00 88.31 269 SER A O 1
ATOM 2186 N N . PHE A 1 270 ? -9.738 -2.350 6.290 1.00 90.50 270 PHE A N 1
ATOM 2187 C CA . PHE A 1 270 ? -8.584 -2.675 5.451 1.00 90.50 270 PHE A CA 1
ATOM 2188 C C . PHE A 1 270 ? -7.937 -4.036 5.768 1.00 90.50 270 PHE A C 1
ATOM 2190 O O . PHE A 1 270 ? -7.651 -4.347 6.931 1.00 90.50 270 PHE A O 1
ATOM 2197 N N . GLY A 1 271 ? -7.602 -4.802 4.723 1.00 82.50 271 GLY A N 1
ATOM 2198 C CA . GLY A 1 271 ? -6.943 -6.106 4.829 1.00 82.50 271 GLY A CA 1
ATOM 2199 C C . GLY A 1 271 ? -7.837 -7.266 5.280 1.00 82.50 271 GLY A C 1
ATOM 2200 O O . GLY A 1 271 ? -7.309 -8.328 5.606 1.00 82.50 271 GLY A O 1
ATOM 2201 N N . ILE A 1 272 ? -9.161 -7.082 5.333 1.00 81.75 272 ILE A N 1
ATOM 2202 C CA . ILE A 1 272 ? -10.117 -8.172 5.563 1.00 81.75 272 ILE A CA 1
ATOM 2203 C C . ILE A 1 272 ? -10.499 -8.776 4.209 1.00 81.75 272 ILE A C 1
ATOM 2205 O O . ILE A 1 272 ? -11.275 -8.194 3.460 1.00 81.75 272 ILE A O 1
ATOM 2209 N N . SER A 1 273 ? -9.958 -9.954 3.908 1.00 67.75 273 SER A N 1
ATOM 2210 C CA . SER A 1 273 ? -10.177 -10.660 2.637 1.00 67.75 273 SER A CA 1
ATOM 2211 C C . SER A 1 273 ? -11.312 -11.687 2.694 1.00 67.75 273 SER A C 1
ATOM 2213 O O . SER A 1 273 ? -11.919 -12.027 1.681 1.00 67.75 273 SER A O 1
ATOM 2215 N N . THR A 1 274 ? -11.611 -12.197 3.890 1.00 67.69 274 THR A N 1
ATOM 2216 C CA . THR A 1 274 ? -12.628 -13.227 4.120 1.00 67.69 274 THR A CA 1
ATOM 2217 C C . THR A 1 274 ? -13.486 -12.857 5.319 1.00 67.69 274 THR A C 1
ATOM 2219 O O . THR A 1 274 ? -12.992 -12.589 6.414 1.00 67.69 274 THR A O 1
ATOM 2222 N N . PHE A 1 275 ? -14.797 -12.834 5.102 1.00 75.56 275 PHE A N 1
ATOM 2223 C CA . PHE A 1 275 ? -15.774 -12.603 6.155 1.00 75.56 275 PHE A CA 1
ATOM 2224 C C . PHE A 1 275 ? -16.126 -13.941 6.813 1.00 75.56 275 PHE A C 1
ATOM 2226 O O . PHE A 1 275 ? -16.322 -14.945 6.126 1.00 75.56 275 PHE A O 1
ATOM 2233 N N . SER A 1 276 ? -16.214 -13.975 8.144 1.00 73.38 276 SER A N 1
ATOM 2234 C CA . SER A 1 276 ? -16.793 -15.131 8.833 1.00 73.38 276 SER A CA 1
ATOM 2235 C C . SER A 1 276 ? -18.277 -15.269 8.476 1.00 73.38 276 SER A C 1
ATOM 2237 O O . SER A 1 276 ? -18.920 -14.283 8.116 1.00 73.38 276 SER A O 1
ATOM 2239 N N . SER A 1 277 ? -18.843 -16.472 8.624 1.00 74.06 277 SER A N 1
ATOM 2240 C CA . SER A 1 277 ? -20.278 -16.707 8.380 1.00 74.06 277 SER A CA 1
ATOM 2241 C C . SER A 1 277 ? -21.168 -15.730 9.164 1.00 74.06 277 SER A C 1
ATOM 2243 O O . SER A 1 277 ? -22.144 -15.224 8.621 1.00 74.06 277 SER A O 1
ATOM 2245 N N . ASP A 1 278 ? -20.802 -15.422 10.412 1.00 73.44 278 ASP A N 1
ATOM 2246 C CA . ASP A 1 278 ? -21.541 -14.485 11.271 1.00 73.44 278 ASP A CA 1
ATOM 2247 C C . ASP A 1 278 ? -21.375 -13.017 10.822 1.00 73.44 278 ASP A C 1
ATOM 2249 O O . ASP A 1 278 ? -22.283 -12.194 10.962 1.00 73.44 278 ASP A O 1
ATOM 2253 N N . ALA A 1 279 ? -20.209 -12.661 10.269 1.00 75.38 279 ALA A N 1
ATOM 2254 C CA . ALA A 1 279 ? -19.972 -11.327 9.722 1.00 75.38 279 ALA A CA 1
ATOM 2255 C C . ALA A 1 279 ? -20.730 -11.122 8.403 1.00 75.38 279 ALA A C 1
ATOM 2257 O O . ALA A 1 279 ? -21.262 -10.038 8.184 1.00 75.38 279 ALA A O 1
ATOM 2258 N N . GLN A 1 280 ? -20.828 -12.155 7.558 1.00 81.00 280 GLN A N 1
ATOM 2259 C CA . GLN A 1 280 ? -21.591 -12.104 6.305 1.00 81.00 280 GLN A CA 1
ATOM 2260 C C . GLN A 1 280 ? -23.069 -11.811 6.556 1.00 81.00 280 GLN A C 1
ATOM 2262 O O . GLN A 1 280 ? -23.589 -10.859 5.979 1.00 81.00 280 GLN A O 1
ATOM 2267 N N . SER A 1 281 ? -23.714 -12.538 7.477 1.00 84.12 281 SER A N 1
ATOM 2268 C CA . SER A 1 281 ? -25.120 -12.278 7.817 1.00 84.12 281 SER A CA 1
ATOM 2269 C C . SER A 1 281 ? -25.320 -10.862 8.366 1.00 84.12 281 SER A C 1
ATOM 2271 O O . SER A 1 281 ? -26.248 -10.164 7.976 1.00 84.12 281 SER A O 1
ATOM 2273 N N . THR A 1 282 ? -24.396 -10.392 9.210 1.00 84.12 282 THR A N 1
ATOM 2274 C CA . THR A 1 282 ? -24.452 -9.032 9.766 1.00 84.12 282 THR A CA 1
ATOM 2275 C C . THR A 1 282 ? -24.316 -7.963 8.676 1.00 84.12 282 THR A C 1
ATOM 2277 O O . THR A 1 282 ? -25.016 -6.954 8.700 1.00 84.12 282 THR A O 1
ATOM 2280 N N . ILE A 1 283 ? -23.415 -8.162 7.712 1.00 86.69 283 ILE A N 1
ATOM 2281 C CA . ILE A 1 283 ? -23.221 -7.248 6.581 1.00 86.69 283 ILE A CA 1
ATOM 2282 C C . ILE A 1 283 ? -24.469 -7.213 5.692 1.00 86.69 283 ILE A C 1
ATOM 2284 O O . ILE A 1 283 ? -24.903 -6.126 5.311 1.00 86.69 283 ILE A O 1
ATOM 2288 N N . GLU A 1 284 ? -25.052 -8.374 5.382 1.00 88.56 284 GLU A N 1
ATOM 2289 C CA . GLU A 1 284 ? -26.292 -8.484 4.603 1.00 88.56 284 GLU A CA 1
ATOM 2290 C C . GLU A 1 284 ? -27.434 -7.706 5.260 1.00 88.56 284 GLU A C 1
ATOM 2292 O O . GLU A 1 284 ? -28.092 -6.892 4.604 1.00 88.56 284 GLU A O 1
ATOM 2297 N N . ASP A 1 285 ? -27.610 -7.883 6.570 1.00 88.50 285 ASP A N 1
ATOM 2298 C CA . ASP A 1 285 ? -28.619 -7.174 7.352 1.00 88.50 285 ASP A CA 1
ATOM 2299 C C . ASP A 1 285 ? -28.382 -5.651 7.341 1.00 88.50 285 ASP A C 1
ATOM 2301 O O . ASP A 1 285 ? -29.320 -4.864 7.162 1.00 88.50 285 ASP A O 1
ATOM 2305 N N . VAL A 1 286 ? -27.124 -5.208 7.477 1.00 90.00 286 VAL A N 1
ATOM 2306 C CA . VAL A 1 286 ? -26.739 -3.784 7.435 1.00 90.00 286 VAL A CA 1
ATOM 2307 C C . VAL A 1 286 ? -26.993 -3.169 6.057 1.00 90.00 286 VAL A C 1
ATOM 2309 O O . VAL A 1 286 ? -27.588 -2.089 5.979 1.00 90.00 286 VAL A O 1
ATOM 2312 N N . LEU A 1 287 ? -26.590 -3.837 4.972 1.00 90.06 287 LEU A N 1
ATOM 2313 C CA . LEU A 1 287 ? -26.829 -3.371 3.600 1.00 90.06 287 LEU A CA 1
ATOM 2314 C C . LEU A 1 287 ? -28.332 -3.318 3.297 1.00 90.06 287 LEU A C 1
ATOM 2316 O O . LEU A 1 287 ? -28.833 -2.298 2.811 1.00 90.06 287 LEU A O 1
ATOM 2320 N N . GLY A 1 288 ? -29.081 -4.359 3.676 1.00 89.06 288 GLY A N 1
ATOM 2321 C CA . GLY A 1 288 ? -30.540 -4.396 3.567 1.00 89.06 288 GLY A CA 1
ATOM 2322 C C . GLY A 1 288 ? -31.206 -3.219 4.287 1.00 89.06 288 GLY A C 1
ATOM 2323 O O . GLY A 1 288 ? -32.071 -2.536 3.725 1.00 89.06 288 GLY A O 1
ATOM 2324 N N . MET A 1 289 ? -30.753 -2.905 5.502 1.00 86.38 289 MET A N 1
ATOM 2325 C CA . MET A 1 289 ? -31.249 -1.759 6.260 1.00 86.38 289 MET A CA 1
ATOM 2326 C C . MET A 1 289 ? -30.875 -0.421 5.620 1.00 86.38 289 MET A C 1
ATOM 2328 O O . MET A 1 289 ? -31.716 0.478 5.553 1.00 86.38 289 MET A O 1
ATOM 2332 N N . MET A 1 290 ? -29.660 -0.281 5.088 1.00 88.12 290 MET A N 1
ATOM 2333 C CA . MET A 1 290 ? -29.249 0.922 4.361 1.00 88.12 290 MET A CA 1
ATOM 2334 C C . MET A 1 290 ? -30.126 1.192 3.136 1.00 88.12 290 MET A C 1
ATOM 2336 O O . MET A 1 290 ? -30.537 2.340 2.932 1.00 88.12 290 MET A O 1
ATOM 2340 N N . HIS A 1 291 ? -30.489 0.164 2.359 1.00 87.25 291 HIS A N 1
ATOM 2341 C CA . HIS A 1 291 ? -31.447 0.317 1.257 1.00 87.25 291 HIS A CA 1
ATOM 2342 C C . HIS A 1 291 ? -32.810 0.824 1.753 1.00 87.25 291 HIS A C 1
ATOM 2344 O O . HIS A 1 291 ? -33.410 1.709 1.131 1.00 87.25 291 HIS A O 1
ATOM 2350 N N . LEU A 1 292 ? -33.283 0.335 2.905 1.00 84.81 292 LEU A N 1
ATOM 2351 C CA . LEU A 1 292 ? -34.516 0.824 3.526 1.00 84.81 292 LEU A CA 1
ATOM 2352 C C . LEU A 1 292 ? -34.403 2.300 3.935 1.00 84.81 292 LEU A C 1
ATOM 2354 O O . LEU A 1 292 ? -35.302 3.076 3.598 1.00 84.81 292 LEU A O 1
ATOM 2358 N N . VAL A 1 293 ? -33.308 2.722 4.582 1.00 84.69 293 VAL A N 1
ATOM 2359 C CA . VAL A 1 293 ? -33.081 4.136 4.954 1.00 84.69 293 VAL A CA 1
ATOM 2360 C C . VAL A 1 293 ? -33.046 5.027 3.710 1.00 84.69 293 VAL A C 1
ATOM 2362 O O . VAL A 1 293 ? -33.703 6.071 3.674 1.00 84.69 293 VAL A O 1
ATOM 2365 N N . ARG A 1 294 ? -32.348 4.588 2.657 1.00 84.56 294 ARG A N 1
ATOM 2366 C CA . ARG A 1 294 ? -32.243 5.293 1.371 1.00 84.56 294 ARG A CA 1
ATOM 2367 C C . ARG A 1 294 ? -33.594 5.443 0.673 1.00 84.56 294 ARG A C 1
ATOM 2369 O O . ARG A 1 294 ? -33.862 6.490 0.093 1.00 84.56 294 ARG A O 1
ATOM 2376 N N . SER A 1 295 ? -34.447 4.419 0.721 1.00 83.38 295 SER A N 1
ATOM 2377 C CA . SER A 1 295 ? -35.775 4.461 0.089 1.00 83.38 295 SER A CA 1
ATOM 2378 C C . SER A 1 295 ? -36.764 5.376 0.821 1.00 83.38 295 SER A C 1
ATOM 2380 O O . SER A 1 295 ? -37.636 5.974 0.194 1.00 83.38 295 SER A O 1
ATOM 2382 N N . ARG A 1 296 ? -36.628 5.503 2.148 1.00 79.00 296 ARG A N 1
ATOM 2383 C CA . ARG A 1 296 ? -37.581 6.224 3.006 1.00 79.00 296 ARG A CA 1
ATOM 2384 C C . ARG A 1 296 ? -37.185 7.668 3.299 1.00 79.00 296 ARG A C 1
ATOM 2386 O O . ARG A 1 296 ? -38.031 8.436 3.746 1.00 79.00 296 ARG A O 1
ATOM 2393 N N . THR A 1 297 ? -35.925 8.045 3.077 1.00 74.62 297 THR A N 1
ATOM 2394 C CA . THR A 1 297 ? -35.386 9.335 3.531 1.00 74.62 297 THR A CA 1
ATOM 2395 C C . THR A 1 297 ? -34.512 9.999 2.467 1.00 74.62 297 THR A C 1
ATOM 2397 O O . THR A 1 297 ? -33.881 9.341 1.644 1.00 74.62 297 THR A O 1
ATOM 2400 N N . LYS A 1 298 ? -34.431 11.335 2.495 1.00 78.12 298 LYS A N 1
ATOM 2401 C CA . LYS A 1 298 ? -33.505 12.116 1.651 1.00 78.12 298 LYS A CA 1
ATOM 2402 C C . LYS A 1 298 ? -32.141 12.351 2.323 1.00 78.12 298 LYS A C 1
ATOM 2404 O O . LYS A 1 298 ? -31.408 13.237 1.904 1.00 78.12 298 LYS A O 1
ATOM 2409 N N . ALA A 1 299 ? -31.802 11.577 3.358 1.00 75.25 299 ALA A N 1
ATOM 2410 C CA . ALA A 1 299 ? -30.614 11.791 4.193 1.00 75.25 299 ALA A CA 1
ATOM 2411 C C . ALA A 1 299 ? -29.271 11.474 3.493 1.00 75.25 299 ALA A C 1
ATOM 2413 O O . ALA A 1 299 ? -28.211 11.813 4.017 1.00 75.25 299 ALA A O 1
ATOM 2414 N N . PHE A 1 300 ? -29.301 10.829 2.319 1.00 83.19 300 PHE A N 1
ATOM 2415 C CA . PHE A 1 300 ? -28.110 10.431 1.562 1.00 83.19 300 PHE A CA 1
ATOM 2416 C C . PHE A 1 300 ? -27.641 11.524 0.596 1.00 83.19 300 PHE A C 1
ATOM 2418 O O . PHE A 1 300 ? -28.341 11.865 -0.365 1.00 83.19 300 PHE A O 1
ATOM 2425 N N . SER A 1 301 ? -26.410 11.996 0.796 1.00 85.56 301 SER A N 1
ATOM 2426 C CA . SER A 1 301 ? -25.687 12.842 -0.160 1.00 85.56 301 SER A CA 1
ATOM 2427 C C . SER A 1 301 ? -25.165 12.041 -1.369 1.00 85.56 301 SER A C 1
ATOM 2429 O O . SER A 1 301 ? -25.200 10.810 -1.384 1.00 85.56 301 SER A O 1
ATOM 2431 N N . SER A 1 302 ? -24.654 12.721 -2.403 1.00 84.00 302 SER A N 1
ATOM 2432 C CA . SER A 1 302 ? -23.952 12.060 -3.522 1.00 84.00 302 SER A CA 1
ATOM 2433 C C . SER A 1 302 ? -22.703 11.300 -3.054 1.00 84.00 302 SER A C 1
ATOM 2435 O O . SER A 1 302 ? -22.424 10.203 -3.536 1.00 84.00 302 SER A O 1
ATOM 2437 N N . SER A 1 303 ? -21.994 11.854 -2.067 1.00 85.88 303 SER A N 1
ATOM 2438 C CA . SER A 1 303 ? -20.840 11.219 -1.429 1.00 85.88 303 SER A CA 1
ATOM 2439 C C . SER A 1 303 ? -21.236 9.931 -0.699 1.00 85.88 303 SER A C 1
ATOM 2441 O O . SER A 1 303 ? -20.578 8.908 -0.868 1.00 85.88 303 SER A O 1
ATOM 2443 N N . ASP A 1 304 ? -22.356 9.949 0.035 1.00 86.88 304 ASP A N 1
ATOM 2444 C CA . ASP A 1 304 ? -22.866 8.775 0.758 1.00 86.88 304 ASP A CA 1
ATOM 2445 C C . ASP A 1 304 ? -23.259 7.643 -0.197 1.00 86.88 304 ASP A C 1
ATOM 2447 O O . ASP A 1 304 ? -22.995 6.479 0.089 1.00 86.88 304 ASP A O 1
ATOM 2451 N N . ARG A 1 305 ? -23.848 7.975 -1.354 1.00 87.06 305 ARG A N 1
ATOM 2452 C CA . ARG A 1 305 ? -24.175 6.979 -2.389 1.00 87.06 305 ARG A CA 1
ATOM 2453 C C . ARG A 1 305 ? -22.923 6.292 -2.913 1.00 87.06 305 ARG A C 1
ATOM 2455 O O . ARG A 1 305 ? -22.886 5.077 -2.957 1.00 87.06 305 ARG A O 1
ATOM 2462 N N . THR A 1 306 ? -21.878 7.066 -3.192 1.00 88.38 306 THR A N 1
ATOM 2463 C CA . THR A 1 306 ? -20.598 6.516 -3.660 1.00 88.38 306 THR A CA 1
ATOM 2464 C C . THR A 1 306 ? -19.964 5.592 -2.609 1.00 88.38 306 THR A C 1
ATOM 2466 O O . THR A 1 306 ? -19.404 4.556 -2.948 1.00 88.38 306 THR A O 1
ATOM 2469 N N . THR A 1 307 ? -20.076 5.938 -1.320 1.00 90.69 307 THR A N 1
ATOM 2470 C CA . THR A 1 307 ? -19.614 5.086 -0.209 1.00 90.69 307 THR A CA 1
ATOM 2471 C C . THR A 1 307 ? -20.419 3.788 -0.106 1.00 90.69 307 THR A C 1
ATOM 2473 O O . THR A 1 307 ? -19.847 2.734 0.146 1.00 90.69 307 THR A O 1
ATOM 2476 N N . MET A 1 308 ? -21.737 3.854 -0.304 1.00 90.50 308 MET A N 1
ATOM 2477 C CA . MET A 1 308 ? -22.613 2.681 -0.326 1.00 90.50 308 MET A CA 1
ATOM 2478 C C . MET A 1 308 ? -22.291 1.766 -1.516 1.00 90.50 308 MET A C 1
ATOM 2480 O O . MET A 1 308 ? -22.062 0.580 -1.310 1.00 90.50 308 MET A O 1
ATOM 2484 N N . ASP A 1 309 ? -22.165 2.335 -2.719 1.00 90.94 309 ASP A N 1
ATOM 2485 C CA . ASP A 1 309 ? -21.813 1.610 -3.945 1.00 90.94 309 ASP A CA 1
ATOM 2486 C C . ASP A 1 309 ? -20.447 0.902 -3.807 1.00 90.94 309 ASP A C 1
ATOM 2488 O O . ASP A 1 309 ? -20.266 -0.209 -4.297 1.00 90.94 309 ASP A O 1
ATOM 2492 N N . MET A 1 310 ? -19.489 1.514 -3.099 1.00 93.19 310 MET A N 1
ATOM 2493 C CA . MET A 1 310 ? -18.204 0.887 -2.769 1.00 93.19 310 MET A CA 1
ATOM 2494 C C . MET A 1 310 ? -18.376 -0.355 -1.887 1.00 93.19 310 MET A C 1
ATOM 2496 O O . MET A 1 310 ? -17.798 -1.392 -2.194 1.00 93.19 310 MET A O 1
ATOM 2500 N N . PHE A 1 311 ? -19.139 -0.267 -0.794 1.00 92.94 311 PHE A N 1
ATOM 2501 C CA . PHE A 1 311 ? -19.333 -1.407 0.108 1.00 92.94 311 PHE A CA 1
ATOM 2502 C C . PHE A 1 311 ? -20.135 -2.540 -0.538 1.00 92.94 311 PHE A C 1
ATOM 2504 O O . PHE A 1 311 ? -19.808 -3.706 -0.325 1.00 92.94 311 PHE A O 1
ATOM 2511 N N . GLU A 1 312 ? -21.132 -2.212 -1.362 1.00 91.62 312 GLU A N 1
ATOM 2512 C CA . GLU A 1 312 ? -21.846 -3.199 -2.179 1.00 91.62 312 GLU A CA 1
ATOM 2513 C C . GLU A 1 312 ? -20.879 -3.924 -3.120 1.00 91.62 312 GLU A C 1
ATOM 2515 O O . GLU A 1 312 ? -20.851 -5.154 -3.131 1.00 91.62 312 GLU A O 1
ATOM 2520 N N . ALA A 1 313 ? -20.027 -3.176 -3.831 1.00 91.88 313 ALA A N 1
ATOM 2521 C CA . ALA A 1 313 ? -19.035 -3.742 -4.739 1.00 91.88 313 ALA A CA 1
ATOM 2522 C C . ALA A 1 313 ? -17.993 -4.617 -4.015 1.00 91.88 313 ALA A C 1
ATOM 2524 O O . ALA A 1 313 ? -17.607 -5.657 -4.543 1.00 91.88 313 ALA A O 1
ATOM 2525 N N . ILE A 1 314 ? -17.572 -4.248 -2.796 1.00 90.75 314 ILE A N 1
ATOM 2526 C CA . ILE A 1 314 ? -16.699 -5.085 -1.951 1.00 90.75 314 ILE A CA 1
ATOM 2527 C C . ILE A 1 314 ? -17.410 -6.389 -1.571 1.00 90.75 314 ILE A C 1
ATOM 2529 O O . ILE A 1 314 ? -16.826 -7.462 -1.697 1.00 90.75 314 ILE A O 1
ATOM 2533 N N . TYR A 1 315 ? -18.666 -6.310 -1.123 1.00 90.38 315 TYR A N 1
ATOM 2534 C CA . TYR A 1 315 ? -19.420 -7.469 -0.644 1.00 90.38 315 TYR A CA 1
ATOM 2535 C C . TYR A 1 315 ? -19.668 -8.515 -1.742 1.00 90.38 315 TYR A C 1
ATOM 2537 O O . TYR A 1 315 ? -19.498 -9.708 -1.494 1.00 90.38 315 TYR A O 1
ATOM 2545 N N . ILE A 1 316 ? -20.018 -8.083 -2.960 1.00 90.12 316 ILE A N 1
ATOM 2546 C CA . ILE A 1 316 ? -20.264 -8.989 -4.099 1.00 90.12 316 ILE A CA 1
ATOM 2547 C C . ILE A 1 316 ? -19.013 -9.277 -4.947 1.00 90.12 316 ILE A C 1
ATOM 2549 O O . ILE A 1 316 ? -19.110 -10.007 -5.933 1.00 90.12 316 ILE A O 1
ATOM 2553 N N . ALA A 1 317 ? -17.858 -8.703 -4.590 1.00 87.38 317 ALA A N 1
ATOM 2554 C CA . ALA A 1 317 ? -16.613 -8.757 -5.360 1.00 87.38 317 ALA A CA 1
ATOM 2555 C C . ALA A 1 317 ? -16.738 -8.230 -6.815 1.00 87.38 317 ALA A C 1
ATOM 2557 O O . ALA A 1 317 ? -16.205 -8.822 -7.758 1.00 87.38 317 ALA A O 1
ATOM 2558 N N . ASP A 1 318 ? -17.427 -7.096 -7.013 1.00 90.62 318 ASP A N 1
ATOM 2559 C CA . ASP A 1 318 ? -17.534 -6.401 -8.310 1.00 90.62 318 ASP A CA 1
ATOM 2560 C C . ASP A 1 318 ? -16.285 -5.541 -8.581 1.00 90.62 318 ASP A C 1
ATOM 2562 O O . ASP A 1 318 ? -16.226 -4.332 -8.327 1.00 90.62 318 ASP A O 1
ATOM 2566 N N . TRP A 1 319 ? -15.245 -6.188 -9.110 1.00 88.88 319 TRP A N 1
ATOM 2567 C CA . TRP A 1 319 ? -13.977 -5.537 -9.452 1.00 88.88 319 TRP A CA 1
ATOM 2568 C C . TRP A 1 319 ? -14.103 -4.393 -10.474 1.00 88.88 319 TRP A C 1
ATOM 2570 O O . TRP A 1 319 ? -13.478 -3.345 -10.260 1.00 88.88 319 TRP A O 1
ATOM 2580 N N . PRO A 1 320 ? -14.889 -4.520 -11.568 1.00 90.12 320 PRO A N 1
ATOM 2581 C CA . PRO A 1 320 ? -15.130 -3.412 -12.493 1.00 90.12 320 PRO A CA 1
ATOM 2582 C C . PRO A 1 320 ? -15.684 -2.158 -11.808 1.00 90.12 320 PRO A C 1
ATOM 2584 O O . PRO A 1 320 ? -15.206 -1.048 -12.077 1.00 90.12 320 PRO A O 1
ATOM 2587 N N . GLN A 1 321 ? -16.651 -2.319 -10.901 1.00 91.06 321 GLN A N 1
ATOM 2588 C CA . GLN A 1 321 ? -17.223 -1.203 -10.157 1.00 91.06 321 GLN A CA 1
ATOM 2589 C C . GLN A 1 321 ? -16.193 -0.579 -9.205 1.00 91.06 321 GLN A C 1
ATOM 2591 O O . GLN A 1 321 ? -16.041 0.645 -9.207 1.00 91.06 321 GLN A O 1
ATOM 2596 N N . LEU A 1 322 ? -15.412 -1.387 -8.476 1.00 90.69 322 LEU A N 1
ATOM 2597 C CA . LEU A 1 322 ? -14.331 -0.892 -7.607 1.00 90.69 322 LEU A CA 1
ATOM 2598 C C . LEU A 1 322 ? -13.278 -0.092 -8.381 1.00 90.69 322 LEU A C 1
ATOM 2600 O O . LEU A 1 322 ? -12.859 0.983 -7.942 1.00 90.69 322 LEU A O 1
ATOM 2604 N N . ARG A 1 323 ? -12.897 -0.562 -9.575 1.00 90.25 323 ARG A N 1
ATOM 2605 C CA . ARG A 1 323 ? -11.999 0.175 -10.474 1.00 90.25 323 ARG A CA 1
ATOM 2606 C C . ARG A 1 323 ? -12.600 1.522 -10.884 1.00 90.25 323 ARG A C 1
ATOM 2608 O O . ARG A 1 323 ? -11.907 2.538 -10.827 1.00 90.25 323 ARG A O 1
ATOM 2615 N N . SER A 1 324 ? -13.868 1.544 -11.297 1.00 90.31 324 SER A N 1
ATOM 2616 C CA . SER A 1 324 ? -14.558 2.780 -11.688 1.00 90.31 324 SER A CA 1
ATOM 2617 C C . SER A 1 324 ? -14.621 3.783 -10.530 1.00 90.31 324 SER A C 1
ATOM 2619 O O . SER A 1 324 ? -14.324 4.966 -10.712 1.00 90.31 324 SER A O 1
ATOM 2621 N N . LEU A 1 325 ? -14.942 3.311 -9.323 1.00 88.94 325 LEU A N 1
ATOM 2622 C CA . LEU A 1 325 ? -15.010 4.134 -8.117 1.00 88.94 325 LEU A CA 1
ATOM 2623 C C . LEU A 1 325 ? -13.645 4.740 -7.770 1.00 88.94 325 LEU A C 1
ATOM 2625 O O . LEU A 1 325 ? -13.550 5.959 -7.603 1.00 88.94 325 LEU A O 1
ATOM 2629 N N . ALA A 1 326 ? -12.581 3.931 -7.765 1.00 88.00 326 ALA A N 1
ATOM 2630 C CA . ALA A 1 326 ? -11.219 4.392 -7.490 1.00 88.00 326 ALA A CA 1
ATOM 2631 C C . ALA A 1 326 ? -10.722 5.450 -8.496 1.00 88.00 326 ALA A C 1
ATOM 2633 O O . ALA A 1 326 ? -10.015 6.385 -8.112 1.00 88.00 326 ALA A O 1
ATOM 2634 N N . LEU A 1 327 ? -11.111 5.334 -9.773 1.00 86.44 327 LEU A N 1
ATOM 2635 C CA . LEU A 1 327 ? -10.797 6.326 -10.807 1.00 86.44 327 LEU A CA 1
ATOM 2636 C C . LEU A 1 327 ? -11.626 7.610 -10.660 1.00 86.44 327 LEU A C 1
ATOM 2638 O O . LEU A 1 327 ? -11.091 8.700 -10.857 1.00 86.44 327 LEU A O 1
ATOM 2642 N N . SER A 1 328 ? -12.911 7.495 -10.308 1.00 85.06 328 SER A N 1
ATOM 2643 C CA . SER A 1 328 ? -13.823 8.642 -10.177 1.00 85.06 328 SER A CA 1
ATOM 2644 C C . SER A 1 328 ? -13.503 9.545 -8.982 1.00 85.06 328 SER A C 1
ATOM 2646 O O . SER A 1 328 ? -13.666 10.759 -9.065 1.00 85.06 328 SER A O 1
ATOM 2648 N N . LEU A 1 329 ? -12.992 8.964 -7.893 1.00 80.94 329 LEU A N 1
ATOM 2649 C CA . LEU A 1 329 ? -12.646 9.655 -6.647 1.00 80.94 329 LEU A CA 1
ATOM 2650 C C . LEU A 1 329 ? -11.203 10.185 -6.632 1.00 80.94 329 LEU A C 1
ATOM 2652 O O . LEU A 1 329 ? -10.663 10.545 -5.585 1.00 80.94 329 LEU A O 1
ATOM 2656 N N . ARG A 1 330 ? -10.544 10.212 -7.794 1.00 70.75 330 ARG A N 1
ATOM 2657 C CA . ARG A 1 330 ? -9.144 10.611 -7.927 1.00 70.75 330 ARG A CA 1
ATOM 2658 C C . ARG A 1 330 ? -8.994 12.133 -7.835 1.00 70.75 330 ARG A C 1
ATOM 2660 O O . ARG A 1 330 ? -8.871 12.819 -8.846 1.00 70.75 330 ARG A O 1
ATOM 2667 N N . GLU A 1 331 ? -8.924 12.658 -6.617 1.00 63.09 331 GLU A N 1
ATOM 2668 C CA . GLU A 1 331 ? -8.488 14.034 -6.357 1.00 63.09 331 GLU A CA 1
ATOM 2669 C C . GLU A 1 331 ? -7.014 14.070 -5.924 1.00 63.09 331 GLU A C 1
ATOM 2671 O O . GLU A 1 331 ? -6.564 13.303 -5.077 1.00 63.09 331 GLU A O 1
ATOM 2676 N N . ALA A 1 332 ? -6.224 14.972 -6.514 1.00 53.75 332 ALA A N 1
ATOM 2677 C CA . ALA A 1 332 ? -4.761 14.951 -6.415 1.00 53.75 332 ALA A CA 1
ATOM 2678 C C . ALA A 1 332 ? -4.182 15.323 -5.029 1.00 53.75 332 ALA A C 1
ATOM 2680 O O . ALA A 1 332 ? -2.967 15.223 -4.838 1.00 53.75 332 ALA A O 1
ATOM 2681 N N . HIS A 1 333 ? -5.002 15.762 -4.064 1.00 53.09 333 HIS A N 1
ATOM 2682 C CA . HIS A 1 333 ? -4.509 16.468 -2.871 1.00 53.09 333 HIS A CA 1
ATOM 2683 C C . HIS A 1 333 ? -5.045 15.981 -1.511 1.00 53.09 333 HIS A C 1
ATOM 2685 O O . HIS A 1 333 ? -4.582 16.488 -0.491 1.00 53.09 333 HIS A O 1
ATOM 2691 N N . CYS A 1 334 ? -5.935 14.981 -1.445 1.00 65.50 334 CYS A N 1
ATOM 2692 C CA . CYS A 1 334 ? -6.440 14.444 -0.170 1.00 65.50 334 CYS A CA 1
ATOM 2693 C C . CYS A 1 334 ? -6.437 12.904 -0.146 1.00 65.50 334 CYS A C 1
ATOM 2695 O O . CYS A 1 334 ? -6.685 12.272 -1.167 1.00 65.50 334 CYS A O 1
ATOM 2697 N N . MET A 1 335 ? -6.139 12.301 1.013 1.00 77.50 335 MET A N 1
ATOM 2698 C CA . MET A 1 335 ? -6.257 10.850 1.218 1.00 77.50 335 MET A CA 1
ATOM 2699 C C . MET A 1 335 ? -7.727 10.489 1.462 1.00 77.50 335 MET A C 1
ATOM 2701 O O . MET A 1 335 ? -8.234 10.678 2.573 1.00 77.50 335 MET A O 1
ATOM 2705 N N . ASP A 1 336 ? -8.400 9.964 0.440 1.00 87.38 336 ASP A N 1
ATOM 2706 C CA . ASP A 1 336 ? -9.782 9.497 0.559 1.00 87.38 336 ASP A CA 1
ATOM 2707 C C . ASP A 1 336 ? -9.820 8.038 1.064 1.00 87.38 336 ASP A C 1
ATOM 2709 O O . ASP A 1 336 ? -9.255 7.151 0.410 1.00 87.38 336 ASP A O 1
ATOM 2713 N N . PRO A 1 337 ? -10.494 7.748 2.197 1.00 89.94 337 PRO A N 1
ATOM 2714 C CA . PRO A 1 337 ? -10.594 6.390 2.735 1.00 89.94 337 PRO A CA 1
ATOM 2715 C C . PRO A 1 337 ? -11.230 5.396 1.751 1.00 89.94 337 PRO A C 1
ATOM 2717 O O . PRO A 1 337 ? -10.877 4.218 1.759 1.00 89.94 337 PRO A O 1
ATOM 2720 N N . ARG A 1 338 ? -12.132 5.859 0.878 1.00 90.12 338 ARG A N 1
ATOM 2721 C CA . ARG A 1 338 ? -12.841 5.020 -0.099 1.00 90.12 338 ARG A CA 1
ATOM 2722 C C . ARG A 1 338 ? -11.923 4.536 -1.207 1.00 90.12 338 ARG A C 1
ATOM 2724 O O . ARG A 1 338 ? -12.014 3.386 -1.623 1.00 90.12 338 ARG A O 1
ATOM 2731 N N . VAL A 1 339 ? -11.018 5.401 -1.666 1.00 90.69 339 VAL A N 1
ATOM 2732 C CA . VAL A 1 339 ? -10.022 5.053 -2.689 1.00 90.69 339 VAL A CA 1
ATOM 2733 C C . VAL A 1 339 ? -9.071 3.995 -2.143 1.00 90.69 339 VAL A C 1
ATOM 2735 O O . VAL A 1 339 ? -8.830 2.997 -2.813 1.00 90.69 339 VAL A O 1
ATOM 2738 N N . ILE A 1 340 ? -8.579 4.181 -0.915 1.00 91.25 340 ILE A N 1
ATOM 2739 C CA . ILE A 1 340 ? -7.670 3.228 -0.265 1.00 91.25 340 ILE A CA 1
ATOM 2740 C C . ILE A 1 340 ? -8.333 1.856 -0.141 1.00 91.25 340 ILE A C 1
ATOM 2742 O O . ILE A 1 340 ? -7.736 0.862 -0.541 1.00 91.25 340 ILE A O 1
ATOM 2746 N N . LEU A 1 341 ? -9.568 1.810 0.368 1.00 91.62 341 LEU A N 1
ATOM 2747 C CA . LEU A 1 341 ? -10.279 0.551 0.569 1.00 91.62 341 LEU A CA 1
ATOM 2748 C C . LEU A 1 341 ? -10.636 -0.126 -0.766 1.00 91.62 341 LEU A C 1
ATOM 2750 O O . LEU A 1 341 ? -10.398 -1.319 -0.924 1.00 91.62 341 LEU A O 1
ATOM 2754 N N . SER A 1 342 ? -11.111 0.639 -1.758 1.00 91.56 342 SER A N 1
ATOM 2755 C CA . SER A 1 342 ? -11.416 0.108 -3.098 1.00 91.56 342 SER A CA 1
ATOM 2756 C C . SER A 1 342 ? -10.185 -0.510 -3.761 1.00 91.56 342 SER A C 1
ATOM 2758 O O . SER A 1 342 ? -10.272 -1.585 -4.346 1.00 91.56 342 SER A O 1
ATOM 2760 N N . LEU A 1 343 ? -9.033 0.166 -3.671 1.00 91.56 343 LEU A N 1
ATOM 2761 C CA . LEU A 1 343 ? -7.779 -0.312 -4.251 1.00 91.56 343 LEU A CA 1
ATOM 2762 C C . LEU A 1 343 ? -7.198 -1.504 -3.487 1.00 91.56 343 LEU A C 1
ATOM 2764 O O . LEU A 1 343 ? -6.638 -2.391 -4.123 1.00 91.56 343 LEU A O 1
ATOM 2768 N N . ASP A 1 344 ? -7.326 -1.532 -2.156 1.00 91.50 344 ASP A N 1
ATOM 2769 C CA . ASP A 1 344 ? -6.861 -2.665 -1.354 1.00 91.50 344 ASP A CA 1
ATOM 2770 C C . ASP A 1 344 ? -7.610 -3.937 -1.728 1.00 91.50 344 ASP A C 1
ATOM 2772 O O . ASP A 1 344 ? -6.954 -4.914 -2.058 1.00 91.50 344 ASP A O 1
ATOM 2776 N N . HIS A 1 345 ? -8.947 -3.899 -1.790 1.00 89.62 345 HIS A N 1
ATOM 2777 C CA . HIS A 1 345 ? -9.736 -5.054 -2.224 1.00 89.62 345 HIS A CA 1
ATOM 2778 C C . HIS A 1 345 ? -9.467 -5.424 -3.686 1.00 89.62 345 HIS A C 1
ATOM 2780 O O . HIS A 1 345 ? -9.322 -6.603 -3.993 1.00 89.62 345 HIS A O 1
ATOM 2786 N N . LEU A 1 346 ? -9.334 -4.441 -4.586 1.00 90.12 346 LEU A N 1
ATOM 2787 C CA . LEU A 1 346 ? -9.042 -4.701 -6.001 1.00 90.12 346 LEU A CA 1
ATOM 2788 C C . LEU A 1 346 ? -7.721 -5.466 -6.210 1.00 90.12 346 LEU A C 1
ATOM 2790 O O . LEU A 1 346 ? -7.613 -6.256 -7.146 1.00 90.12 346 LEU A O 1
ATOM 2794 N N . PHE A 1 347 ? -6.720 -5.226 -5.359 1.00 90.56 347 PHE A N 1
ATOM 2795 C CA . PHE A 1 347 ? -5.405 -5.872 -5.421 1.00 90.56 347 PHE A CA 1
ATOM 2796 C C . PHE A 1 347 ? -5.157 -6.843 -4.255 1.00 90.56 347 PHE A C 1
ATOM 2798 O O . PHE A 1 347 ? -4.004 -7.155 -3.951 1.00 90.56 347 PHE A O 1
ATOM 2805 N N . ASP A 1 348 ? -6.215 -7.319 -3.594 1.00 85.69 348 ASP A N 1
ATOM 2806 C CA . ASP A 1 348 ? -6.100 -8.287 -2.499 1.00 85.69 348 ASP A CA 1
ATOM 2807 C C . ASP A 1 348 ? -5.967 -9.735 -2.987 1.00 85.69 348 ASP A C 1
ATOM 2809 O O . ASP A 1 348 ? -5.582 -10.619 -2.228 1.00 85.69 348 ASP A O 1
ATOM 2813 N N . ASP A 1 349 ? -6.250 -9.984 -4.260 1.00 80.88 349 ASP A N 1
ATOM 2814 C CA . ASP A 1 349 ? -6.045 -11.288 -4.877 1.00 80.88 349 ASP A CA 1
ATOM 2815 C C . ASP A 1 349 ? -4.546 -11.622 -4.989 1.00 80.88 349 ASP A C 1
ATOM 2817 O O . ASP A 1 349 ? -3.757 -10.826 -5.509 1.00 80.88 349 ASP A O 1
ATOM 2821 N N . ASP A 1 350 ? -4.157 -12.813 -4.531 1.00 73.38 350 ASP A N 1
ATOM 2822 C CA . ASP A 1 350 ? -2.764 -13.275 -4.521 1.00 73.38 350 ASP A CA 1
ATOM 2823 C C . ASP A 1 350 ? -2.182 -13.421 -5.932 1.00 73.38 350 ASP A C 1
ATOM 2825 O O . ASP A 1 350 ? -0.993 -13.176 -6.138 1.00 73.38 350 ASP A O 1
ATOM 2829 N N . ASP A 1 351 ? -3.023 -13.721 -6.924 1.00 77.38 351 ASP A N 1
ATOM 2830 C CA . ASP A 1 351 ? -2.608 -13.816 -8.326 1.00 77.38 351 ASP A CA 1
ATOM 2831 C C . ASP A 1 351 ? -2.628 -12.463 -9.062 1.00 77.38 351 ASP A C 1
ATOM 2833 O O . ASP A 1 351 ? -2.251 -12.391 -10.241 1.00 77.38 351 ASP A O 1
ATOM 2837 N N . LEU A 1 352 ? -3.068 -11.383 -8.396 1.00 85.69 352 LEU A N 1
ATOM 2838 C CA . LEU A 1 352 ? -3.270 -10.053 -8.982 1.00 85.69 352 LEU A CA 1
ATOM 2839 C C . LEU A 1 352 ? -4.027 -10.120 -10.322 1.00 85.69 352 LEU A C 1
ATOM 2841 O O . LEU A 1 352 ? -3.679 -9.431 -11.290 1.00 85.69 352 LEU A O 1
ATOM 2845 N N . SER A 1 353 ? -5.074 -10.952 -10.390 1.00 83.88 353 SER A N 1
ATOM 2846 C CA . SER A 1 353 ? -5.838 -11.216 -11.620 1.00 83.88 353 SER A CA 1
ATOM 2847 C C . SER A 1 353 ? -6.409 -9.954 -12.275 1.00 83.88 353 SER A C 1
ATOM 2849 O O . SER A 1 353 ? -6.580 -9.912 -13.493 1.00 83.88 353 SER A O 1
ATOM 2851 N N . GLN A 1 354 ? -6.627 -8.902 -11.481 1.00 85.50 354 GLN A N 1
ATOM 2852 C CA . GLN A 1 354 ? -7.162 -7.608 -11.910 1.00 85.50 354 GLN A CA 1
ATOM 2853 C C . GLN A 1 354 ? -6.166 -6.745 -12.695 1.00 85.50 354 GLN A C 1
ATOM 2855 O O . GLN A 1 354 ? -6.549 -5.717 -13.265 1.00 85.50 354 GLN A O 1
ATOM 2860 N N . ILE A 1 355 ? -4.890 -7.137 -12.757 1.00 86.44 355 ILE A N 1
ATOM 2861 C CA . ILE A 1 355 ? -3.936 -6.533 -13.686 1.00 86.44 355 ILE A CA 1
ATOM 2862 C C . ILE A 1 355 ? -4.182 -7.133 -15.072 1.00 86.44 355 ILE A C 1
ATOM 2864 O O . ILE A 1 355 ? -3.704 -8.223 -15.410 1.00 86.44 355 ILE A O 1
ATOM 2868 N N . GLU A 1 356 ? -4.933 -6.392 -15.886 1.00 87.12 356 GLU A N 1
ATOM 2869 C CA . GLU A 1 356 ? -5.259 -6.779 -17.255 1.00 87.12 356 GLU A CA 1
ATOM 2870 C C . GLU A 1 356 ? -4.008 -6.749 -18.133 1.00 87.12 356 GLU A C 1
ATOM 2872 O O . GLU A 1 356 ? -3.242 -5.785 -18.135 1.00 87.12 356 GLU A O 1
ATOM 2877 N N . ARG A 1 357 ? -3.786 -7.831 -18.882 1.00 86.88 357 ARG A N 1
ATOM 2878 C CA . ARG A 1 357 ? -2.554 -8.059 -19.654 1.00 86.88 357 ARG A CA 1
ATOM 2879 C C . ARG A 1 357 ? -2.822 -8.447 -21.103 1.00 86.88 357 ARG A C 1
ATOM 2881 O O . ARG A 1 357 ? -1.879 -8.844 -21.778 1.00 86.88 357 ARG A O 1
ATOM 2888 N N . ASP A 1 358 ? -4.066 -8.359 -21.567 1.00 84.12 358 ASP A N 1
ATOM 2889 C CA . ASP A 1 358 ? -4.456 -8.799 -22.912 1.00 84.12 358 ASP A CA 1
ATOM 2890 C C . ASP A 1 358 ? -4.011 -7.807 -23.990 1.00 84.12 358 ASP A C 1
ATOM 2892 O O . ASP A 1 358 ? -3.578 -8.202 -25.074 1.00 84.12 358 ASP A O 1
ATOM 2896 N N . THR A 1 359 ? -4.056 -6.513 -23.667 1.00 86.56 359 THR A N 1
ATOM 2897 C CA . THR A 1 359 ? -3.607 -5.421 -24.535 1.00 86.56 359 THR A CA 1
ATOM 2898 C C . THR A 1 359 ? -2.617 -4.510 -23.811 1.00 86.56 359 THR A C 1
ATOM 2900 O O . THR A 1 359 ? -2.550 -4.468 -22.581 1.00 86.56 359 THR A O 1
ATOM 2903 N N . ASP A 1 360 ? -1.819 -3.767 -24.577 1.00 85.69 360 ASP A N 1
ATOM 2904 C CA . ASP A 1 360 ? -0.871 -2.791 -24.038 1.00 85.69 360 ASP A CA 1
ATOM 2905 C C . ASP A 1 360 ? -1.571 -1.593 -23.365 1.00 85.69 360 ASP A C 1
ATOM 2907 O O . ASP A 1 360 ? -1.066 -1.076 -22.368 1.00 85.69 360 ASP A O 1
ATOM 2911 N N . GLU A 1 361 ? -2.745 -1.181 -23.850 1.00 87.62 361 GLU A N 1
ATOM 2912 C CA . GLU A 1 361 ? -3.555 -0.112 -23.247 1.00 87.62 361 GLU A CA 1
ATOM 2913 C C . GLU A 1 361 ? -4.122 -0.499 -21.875 1.00 87.62 361 GLU A C 1
ATOM 2915 O O . GLU A 1 361 ? -3.948 0.242 -20.901 1.00 87.62 361 GLU A O 1
ATOM 2920 N N . GLN A 1 362 ? -4.739 -1.680 -21.774 1.00 89.38 362 GLN A N 1
ATOM 2921 C CA . GLN A 1 362 ? -5.283 -2.194 -20.513 1.00 89.38 362 GLN A CA 1
ATOM 2922 C C . GLN A 1 362 ? -4.193 -2.395 -19.458 1.00 89.38 362 GLN A C 1
ATOM 2924 O O . GLN A 1 362 ? -4.378 -2.040 -18.290 1.00 89.38 362 GLN A O 1
ATOM 2929 N N . LEU A 1 363 ? -3.026 -2.885 -19.883 1.00 91.44 363 LEU A N 1
ATOM 2930 C CA . LEU A 1 363 ? -1.859 -3.048 -19.024 1.00 91.44 363 LEU A CA 1
ATOM 2931 C C . LEU A 1 363 ? -1.401 -1.716 -18.432 1.00 91.44 363 LEU A C 1
ATOM 2933 O O . LEU A 1 363 ? -1.226 -1.594 -17.221 1.00 91.44 363 LEU A O 1
ATOM 2937 N N . ILE A 1 364 ? -1.233 -0.699 -19.275 1.00 92.25 364 ILE A N 1
ATOM 2938 C CA . ILE A 1 364 ? -0.787 0.628 -18.839 1.00 92.25 364 ILE A CA 1
ATOM 2939 C C . ILE A 1 364 ? -1.804 1.275 -17.899 1.00 92.25 364 ILE A C 1
ATOM 2941 O O . ILE A 1 364 ? -1.402 1.923 -16.933 1.00 92.25 364 ILE A O 1
ATOM 2945 N N . SER A 1 365 ? -3.103 1.109 -18.157 1.00 90.75 365 SER A N 1
ATOM 2946 C CA . SER A 1 365 ? -4.158 1.605 -17.267 1.00 90.75 365 SER A CA 1
ATOM 2947 C C . SER A 1 365 ? -4.149 0.882 -15.915 1.00 90.75 365 SER A C 1
ATOM 2949 O O . SER A 1 365 ? -4.232 1.526 -14.869 1.00 90.75 365 SER A O 1
ATOM 2951 N N . SER A 1 366 ? -3.983 -0.443 -15.915 1.00 91.75 366 SER A N 1
ATOM 2952 C CA . SER A 1 366 ? -3.914 -1.251 -14.690 1.00 91.75 366 SER A CA 1
ATOM 2953 C C . SER A 1 366 ? -2.703 -0.877 -13.831 1.00 91.75 366 SER A C 1
ATOM 2955 O O . SER A 1 366 ? -2.833 -0.699 -12.621 1.00 91.75 366 SER A O 1
ATOM 2957 N N . LEU A 1 367 ? -1.538 -0.655 -14.452 1.00 92.88 367 LEU A N 1
ATOM 2958 C CA . LEU A 1 367 ? -0.329 -0.219 -13.748 1.00 92.88 367 LEU A CA 1
ATOM 2959 C C . LEU A 1 367 ? -0.428 1.202 -13.186 1.00 92.88 367 LEU A C 1
ATOM 2961 O O . LEU A 1 367 ? 0.164 1.482 -12.145 1.00 92.88 367 LEU A O 1
ATOM 2965 N N . GLN A 1 368 ? -1.178 2.107 -13.825 1.00 91.25 368 GLN A N 1
ATOM 2966 C CA . GLN A 1 368 ? -1.454 3.429 -13.241 1.00 91.25 368 GLN A CA 1
ATOM 2967 C C . GLN A 1 368 ? -2.252 3.301 -11.950 1.00 91.25 368 GLN A C 1
ATOM 2969 O O . GLN A 1 368 ? -1.928 3.955 -10.960 1.00 91.25 368 GLN A O 1
ATOM 2974 N N . LEU A 1 369 ? -3.274 2.447 -11.959 1.00 91.00 369 LEU A N 1
ATOM 2975 C CA . LEU A 1 369 ? -4.115 2.203 -10.796 1.00 91.00 369 LEU A CA 1
ATOM 2976 C C . LEU A 1 369 ? -3.326 1.519 -9.670 1.00 91.00 369 LEU A C 1
ATOM 2978 O O . LEU A 1 369 ? -3.436 1.910 -8.511 1.00 91.00 369 LEU A O 1
ATOM 2982 N N . PHE A 1 370 ? -2.444 0.578 -10.015 1.00 93.44 370 PHE A N 1
ATOM 2983 C CA . PHE A 1 370 ? -1.521 -0.029 -9.055 1.00 93.44 370 PHE A CA 1
ATOM 2984 C C . PHE A 1 370 ? -0.514 0.990 -8.500 1.00 93.44 370 PHE A C 1
ATOM 2986 O O . PHE A 1 370 ? -0.267 1.045 -7.300 1.00 93.44 370 PHE A O 1
ATOM 2993 N N . THR A 1 371 ? 0.011 1.886 -9.340 1.00 91.94 371 THR A N 1
ATOM 2994 C CA . THR A 1 371 ? 0.872 2.994 -8.889 1.00 91.94 371 THR A CA 1
ATOM 2995 C C . THR A 1 371 ? 0.125 3.919 -7.921 1.00 91.94 371 THR A C 1
ATOM 2997 O O . THR A 1 371 ? 0.709 4.409 -6.954 1.00 91.94 371 THR A O 1
ATOM 3000 N N . GLN A 1 372 ? -1.172 4.155 -8.143 1.00 89.94 372 GLN A N 1
ATOM 3001 C CA . GLN A 1 372 ? -2.019 4.903 -7.212 1.00 89.94 372 GLN A CA 1
ATOM 3002 C C . GLN A 1 372 ? -2.157 4.169 -5.873 1.00 89.94 372 GLN A C 1
ATOM 3004 O O . GLN A 1 372 ? -1.939 4.795 -4.838 1.00 89.94 372 GLN A O 1
ATOM 3009 N N . TYR A 1 373 ? -2.414 2.857 -5.882 1.00 92.06 373 TYR A N 1
ATOM 3010 C CA . TYR A 1 373 ? -2.443 2.031 -4.667 1.00 92.06 373 TYR A CA 1
ATOM 3011 C C . TYR A 1 373 ? -1.136 2.142 -3.869 1.00 92.06 373 TYR A C 1
ATOM 3013 O O . TYR A 1 373 ? -1.156 2.488 -2.688 1.00 92.06 373 TYR A O 1
ATOM 3021 N N . VAL A 1 374 ? 0.010 1.957 -4.533 1.00 92.06 374 VAL A N 1
ATOM 3022 C CA . VAL A 1 374 ? 1.343 2.075 -3.920 1.00 92.06 374 VAL A CA 1
ATOM 3023 C C . VAL A 1 374 ? 1.553 3.458 -3.293 1.00 92.06 374 VAL A C 1
ATOM 3025 O O . VAL A 1 374 ? 2.067 3.571 -2.178 1.00 92.06 374 VAL A O 1
ATOM 3028 N N . ASN A 1 375 ? 1.132 4.523 -3.980 1.00 89.19 375 ASN A N 1
ATOM 3029 C CA . ASN A 1 375 ? 1.263 5.888 -3.480 1.00 89.19 375 ASN A CA 1
ATOM 3030 C C . ASN A 1 375 ? 0.373 6.170 -2.265 1.00 89.19 375 ASN A C 1
ATOM 3032 O O . ASN A 1 375 ? 0.857 6.778 -1.311 1.00 89.19 375 ASN A O 1
ATOM 3036 N N . GLU A 1 376 ? -0.892 5.741 -2.274 1.00 89.50 376 GLU A N 1
ATOM 3037 C CA . GLU A 1 376 ? -1.786 5.918 -1.123 1.00 89.50 376 GLU A CA 1
ATOM 3038 C C . GLU A 1 376 ? -1.281 5.142 0.100 1.00 89.50 376 GLU A C 1
ATOM 3040 O O . GLU A 1 376 ? -1.208 5.690 1.201 1.00 89.50 376 GLU A O 1
ATOM 3045 N N . MET A 1 377 ? -0.808 3.911 -0.101 1.00 90.12 377 MET A N 1
ATOM 3046 C CA . MET A 1 377 ? -0.193 3.109 0.959 1.00 90.12 377 MET A CA 1
ATOM 3047 C C . MET A 1 377 ? 1.048 3.792 1.546 1.00 90.12 377 MET A C 1
ATOM 3049 O O . MET A 1 377 ? 1.193 3.885 2.768 1.00 90.12 377 MET A O 1
ATOM 3053 N N . ARG A 1 378 ? 1.924 4.339 0.693 1.00 89.12 378 ARG A N 1
ATOM 3054 C CA . ARG A 1 378 ? 3.115 5.078 1.134 1.00 89.12 378 ARG A CA 1
ATOM 3055 C C . ARG A 1 378 ? 2.756 6.322 1.950 1.00 89.12 378 ARG A C 1
ATOM 3057 O O . ARG A 1 378 ? 3.353 6.524 3.005 1.00 89.12 378 ARG A O 1
ATOM 3064 N N . LYS A 1 379 ? 1.754 7.109 1.531 1.00 88.69 379 LYS A N 1
ATOM 3065 C CA . LYS A 1 379 ? 1.289 8.291 2.287 1.00 88.69 379 LYS A CA 1
ATOM 3066 C C . LYS A 1 379 ? 0.877 7.928 3.718 1.00 88.69 379 LYS A C 1
ATOM 3068 O O . LYS A 1 379 ? 1.171 8.682 4.644 1.00 88.69 379 LYS A O 1
ATOM 3073 N N . ILE A 1 380 ? 0.242 6.769 3.913 1.00 90.19 380 ILE A N 1
ATOM 3074 C CA . ILE A 1 380 ? -0.155 6.278 5.242 1.00 90.19 380 ILE A CA 1
ATOM 3075 C C . ILE A 1 380 ? 1.069 5.828 6.052 1.00 90.19 380 ILE A C 1
ATOM 3077 O O . ILE A 1 380 ? 1.193 6.188 7.223 1.00 90.19 380 ILE A O 1
ATOM 3081 N N . ILE A 1 381 ? 1.993 5.076 5.442 1.00 89.00 381 ILE A N 1
ATOM 3082 C CA . ILE A 1 381 ? 3.225 4.588 6.095 1.00 89.00 381 ILE A CA 1
ATOM 3083 C C . ILE A 1 381 ? 4.095 5.757 6.587 1.00 89.00 381 ILE A C 1
ATOM 3085 O O . ILE A 1 381 ? 4.642 5.724 7.697 1.00 89.00 381 ILE A O 1
ATOM 3089 N N . GLU A 1 382 ? 4.216 6.800 5.769 1.00 87.62 382 GLU A N 1
ATOM 3090 C CA . GLU A 1 382 ? 5.028 7.987 6.040 1.00 87.62 382 GLU A CA 1
ATOM 3091 C C . GLU A 1 382 ? 4.323 9.012 6.938 1.00 87.62 382 GLU A C 1
ATOM 3093 O O . GLU A 1 382 ? 4.969 9.939 7.432 1.00 87.62 382 GLU A O 1
ATOM 3098 N N . HIS A 1 383 ? 3.029 8.829 7.219 1.00 88.69 383 HIS A N 1
ATOM 3099 C CA . HIS A 1 383 ? 2.264 9.761 8.036 1.00 88.69 383 HIS A CA 1
ATOM 3100 C C . HIS A 1 383 ? 2.898 9.906 9.439 1.00 88.69 383 HIS A C 1
ATOM 3102 O O . HIS A 1 383 ? 3.179 8.899 10.102 1.00 88.69 383 HIS A O 1
ATOM 3108 N N . PRO A 1 384 ? 3.143 11.137 9.932 1.00 85.56 384 PRO A N 1
ATOM 3109 C CA . PRO A 1 384 ? 3.838 11.350 11.203 1.00 85.56 384 PRO A CA 1
ATOM 3110 C C . PRO A 1 384 ? 2.970 11.006 12.422 1.00 85.56 384 PRO A C 1
ATOM 3112 O O . PRO A 1 384 ? 3.482 10.473 13.404 1.00 85.56 384 PRO A O 1
ATOM 3115 N N . THR A 1 385 ? 1.662 11.277 12.353 1.00 88.25 385 THR A N 1
ATOM 3116 C CA . THR A 1 385 ? 0.693 11.042 13.442 1.00 88.25 385 THR A CA 1
ATOM 3117 C C . THR A 1 385 ? -0.552 10.290 12.942 1.00 88.25 385 THR A C 1
ATOM 3119 O O . THR A 1 385 ? -1.647 10.848 12.891 1.00 88.25 385 THR A O 1
ATOM 3122 N N . PRO A 1 386 ? -0.422 9.033 12.476 1.00 88.12 386 PRO A N 1
ATOM 3123 C CA . PRO A 1 386 ? -1.532 8.295 11.860 1.00 88.12 386 PRO A CA 1
ATOM 3124 C C . PRO A 1 386 ? -2.738 8.134 12.794 1.00 88.12 386 PRO A C 1
ATOM 3126 O O . PRO A 1 386 ? -3.872 8.128 12.334 1.00 88.12 386 PRO A O 1
ATOM 3129 N N . TRP A 1 387 ? -2.517 8.098 14.109 1.00 87.50 387 TRP A N 1
ATOM 3130 C CA . TRP A 1 387 ? -3.579 7.995 15.112 1.00 87.50 387 TRP A CA 1
ATOM 3131 C C . TRP A 1 387 ? -4.451 9.248 15.254 1.00 87.50 387 TRP A C 1
ATOM 3133 O O . TRP A 1 387 ? -5.477 9.169 15.916 1.00 87.50 387 TRP A O 1
ATOM 3143 N N . THR A 1 388 ? -4.079 10.398 14.678 1.00 87.81 388 THR A N 1
ATOM 3144 C CA . THR A 1 388 ? -4.931 11.606 14.645 1.00 87.81 388 THR A CA 1
ATOM 3145 C C . THR A 1 388 ? -5.648 11.789 13.311 1.00 87.81 388 THR A C 1
ATOM 3147 O O . THR A 1 388 ? -6.486 12.677 13.188 1.00 87.81 388 THR A O 1
ATOM 3150 N N . SER A 1 389 ? -5.299 10.998 12.295 1.00 89.69 389 SER A N 1
ATOM 3151 C CA . SER A 1 389 ? -5.886 11.109 10.963 1.00 89.69 389 SER A CA 1
ATOM 3152 C C . SER A 1 389 ? -7.239 10.407 10.925 1.00 89.69 389 SER A C 1
ATOM 3154 O O . SER A 1 389 ? -7.317 9.200 11.154 1.00 89.69 389 SER A O 1
ATOM 3156 N N . SER A 1 390 ? -8.300 11.145 10.593 1.00 89.25 390 SER A N 1
ATOM 3157 C CA . SER A 1 390 ? -9.651 10.587 10.452 1.00 89.25 390 SER A CA 1
ATOM 3158 C C . SER A 1 390 ? -9.720 9.510 9.365 1.00 89.25 390 SER A C 1
ATOM 3160 O O . SER A 1 390 ? -10.407 8.508 9.543 1.00 89.25 390 SER A O 1
ATOM 3162 N N . THR A 1 391 ? -8.960 9.665 8.275 1.00 88.75 391 THR A N 1
ATOM 3163 C CA . THR A 1 391 ? -8.852 8.661 7.207 1.00 88.75 391 THR A CA 1
ATOM 3164 C C . THR A 1 391 ? -8.259 7.357 7.733 1.00 88.75 391 THR A C 1
ATOM 3166 O O . THR A 1 391 ? -8.838 6.298 7.518 1.00 88.75 391 THR A O 1
ATOM 3169 N N . VAL A 1 392 ? -7.139 7.414 8.463 1.00 90.06 392 VAL A N 1
ATOM 3170 C CA . VAL A 1 392 ? -6.486 6.208 9.003 1.00 90.06 392 VAL A CA 1
ATOM 3171 C C . VAL A 1 392 ? -7.359 5.549 10.070 1.00 90.06 392 VAL A C 1
ATOM 3173 O O . VAL A 1 392 ? -7.546 4.336 10.037 1.00 90.06 392 VAL A O 1
ATOM 3176 N N . GLN A 1 393 ? -7.940 6.339 10.976 1.00 90.75 393 GLN A N 1
ATOM 3177 C CA . GLN A 1 393 ? -8.874 5.836 11.986 1.00 90.75 393 GLN A CA 1
ATOM 3178 C C . GLN A 1 393 ? -10.041 5.070 11.357 1.00 90.75 393 GLN A C 1
ATOM 3180 O O . GLN A 1 393 ? -10.383 3.983 11.814 1.00 90.75 393 GLN A O 1
ATOM 3185 N N . ARG A 1 394 ? -10.603 5.604 10.268 1.00 89.88 394 ARG A N 1
ATOM 3186 C CA . ARG A 1 394 ? -11.735 5.002 9.563 1.00 89.88 394 ARG A CA 1
ATOM 3187 C C . ARG A 1 394 ? -11.350 3.755 8.761 1.00 89.88 394 ARG A C 1
ATOM 3189 O O . ARG A 1 394 ? -12.008 2.736 8.904 1.00 89.88 394 ARG A O 1
ATOM 3196 N N . VAL A 1 395 ? -10.281 3.812 7.962 1.00 90.88 395 VAL A N 1
ATOM 3197 C CA . VAL A 1 395 ? -9.842 2.700 7.088 1.00 90.88 395 VAL A CA 1
ATOM 3198 C C . VAL A 1 395 ? -9.399 1.477 7.893 1.00 90.88 395 VAL A C 1
ATOM 3200 O O . VAL A 1 395 ? -9.714 0.348 7.526 1.00 90.88 395 VAL A O 1
ATOM 3203 N N . PHE A 1 396 ? -8.682 1.693 8.998 1.00 90.50 396 PHE A N 1
ATOM 3204 C CA . PHE A 1 396 ? -8.146 0.614 9.834 1.00 90.50 396 PHE A CA 1
ATOM 3205 C C . PHE A 1 396 ? -9.026 0.275 11.039 1.00 90.50 396 PHE A C 1
ATOM 3207 O O . PHE A 1 396 ? -8.647 -0.589 11.827 1.00 90.50 396 PHE A O 1
ATOM 3214 N N . ASN A 1 397 ? -10.165 0.958 11.194 1.00 89.62 397 ASN A N 1
ATOM 3215 C CA . ASN A 1 397 ? -11.055 0.854 12.348 1.00 89.62 397 ASN A CA 1
ATOM 3216 C C . ASN A 1 397 ? -10.286 0.940 13.684 1.00 89.62 397 ASN A C 1
ATOM 3218 O O . ASN A 1 397 ? -10.237 -0.003 14.479 1.00 89.62 397 ASN A O 1
ATOM 3222 N N . VAL A 1 398 ? -9.628 2.081 13.901 1.00 89.62 398 VAL A N 1
ATOM 3223 C CA . VAL A 1 398 ? -8.883 2.392 15.129 1.00 89.62 398 VAL A CA 1
ATOM 3224 C C . VAL A 1 398 ? -9.394 3.683 15.745 1.00 89.62 398 VAL A C 1
ATOM 3226 O O . VAL A 1 398 ? -9.651 4.655 15.038 1.00 89.62 398 VAL A O 1
ATOM 3229 N N . SER A 1 399 ? -9.506 3.720 17.071 1.00 87.50 399 SER A N 1
ATOM 3230 C CA . SER A 1 399 ? -9.962 4.908 17.792 1.00 87.50 399 SER A CA 1
ATOM 3231 C C . SER A 1 399 ? -8.888 5.407 18.751 1.00 87.50 399 SER A C 1
ATOM 3233 O O . SER A 1 399 ? -8.170 4.629 19.382 1.00 87.50 399 SER A O 1
ATOM 3235 N N . LYS A 1 400 ? -8.770 6.725 18.894 1.00 84.75 400 LYS A N 1
ATOM 3236 C CA . LYS A 1 400 ? -7.924 7.317 19.933 1.00 84.75 400 LYS A CA 1
ATOM 3237 C C . LYS A 1 400 ? -8.613 7.119 21.287 1.00 84.75 400 LYS A C 1
ATOM 3239 O O . LYS A 1 400 ? -9.768 7.508 21.426 1.00 84.75 400 LYS A O 1
ATOM 3244 N N . SER A 1 401 ? -7.932 6.492 22.246 1.00 80.12 401 SER A N 1
ATOM 3245 C CA . SER A 1 401 ? -8.430 6.402 23.627 1.00 80.12 401 SER A CA 1
ATOM 3246 C C . SER A 1 401 ? -8.018 7.649 24.394 1.00 80.12 401 SER A C 1
ATOM 3248 O O . SER A 1 401 ? -8.858 8.439 24.807 1.00 80.12 401 SER A O 1
ATOM 3250 N N . ASP A 1 402 ? -6.703 7.852 24.487 1.00 76.62 402 ASP A N 1
ATOM 3251 C CA . ASP A 1 402 ? -6.068 8.930 25.240 1.00 76.62 402 ASP A CA 1
ATOM 3252 C C . ASP A 1 402 ? -5.032 9.619 24.336 1.00 76.62 402 ASP A C 1
ATOM 3254 O O . ASP A 1 402 ? -4.783 9.182 23.210 1.00 76.62 402 ASP A O 1
ATOM 3258 N N . ASP A 1 403 ? -4.365 10.672 24.816 1.00 75.19 403 ASP A N 1
ATOM 3259 C CA . ASP A 1 403 ? -3.309 11.347 24.046 1.00 75.19 403 ASP A CA 1
ATOM 3260 C C . ASP A 1 403 ? -2.143 10.436 23.639 1.00 75.19 403 ASP A C 1
ATOM 3262 O O . ASP A 1 403 ? -1.535 10.672 22.595 1.00 75.19 403 ASP A O 1
ATOM 3266 N N . ASP A 1 404 ? -1.894 9.359 24.390 1.00 78.31 404 ASP A N 1
ATOM 3267 C CA . ASP A 1 404 ? -0.787 8.428 24.146 1.00 78.31 404 ASP A CA 1
ATOM 3268 C C . ASP A 1 404 ? -1.195 7.028 23.691 1.00 78.31 404 ASP A C 1
ATOM 3270 O O . ASP A 1 404 ? -0.307 6.245 23.351 1.00 78.31 404 ASP A O 1
ATOM 3274 N N . HIS A 1 405 ? -2.489 6.695 23.699 1.00 83.00 405 HIS A N 1
ATOM 3275 C CA . HIS A 1 405 ? -2.952 5.331 23.446 1.00 83.00 405 HIS A CA 1
ATOM 3276 C C . HIS A 1 405 ? -4.002 5.261 22.341 1.00 83.00 405 HIS A C 1
ATOM 3278 O O . HIS A 1 405 ? -4.977 6.019 22.310 1.00 83.00 405 HIS A O 1
ATOM 3284 N N . VAL A 1 406 ? -3.827 4.267 21.478 1.00 87.69 406 VAL A N 1
ATOM 3285 C CA . VAL A 1 406 ? -4.717 3.923 20.373 1.00 87.69 406 VAL A CA 1
ATOM 3286 C C . VAL A 1 406 ? -5.370 2.587 20.674 1.00 87.69 406 VAL A C 1
ATOM 3288 O O . VAL A 1 406 ? -4.699 1.616 21.027 1.00 87.69 406 VAL A O 1
ATOM 3291 N N . ARG A 1 407 ? -6.686 2.533 20.518 1.00 87.69 407 ARG A N 1
ATOM 3292 C CA . ARG A 1 407 ? -7.484 1.325 20.672 1.00 87.69 407 ARG A CA 1
ATOM 3293 C C . ARG A 1 407 ? -7.581 0.598 19.334 1.00 87.69 407 ARG A C 1
ATOM 3295 O O . ARG A 1 407 ? -7.985 1.184 18.329 1.00 87.69 407 ARG A O 1
ATOM 3302 N N . LEU A 1 408 ? -7.250 -0.692 19.345 1.00 86.56 408 LEU A N 1
ATOM 3303 C CA . LEU A 1 408 ? -7.437 -1.603 18.218 1.00 86.56 408 LEU A CA 1
ATOM 3304 C C . LEU A 1 408 ? -8.709 -2.429 18.405 1.00 86.56 408 LEU A C 1
ATOM 3306 O O . LEU A 1 408 ? -8.824 -3.246 19.329 1.00 86.56 408 LEU A O 1
ATOM 3310 N N . HIS A 1 409 ? -9.667 -2.234 17.502 1.00 83.81 409 HIS A N 1
ATOM 3311 C CA . HIS A 1 409 ? -10.939 -2.941 17.557 1.00 83.81 409 HIS A CA 1
ATOM 3312 C C . HIS A 1 409 ? -10.782 -4.429 17.173 1.00 83.81 409 HIS A C 1
ATOM 3314 O O . HIS A 1 409 ? -9.909 -4.780 16.367 1.00 83.81 409 HIS A O 1
ATOM 3320 N N . PRO A 1 410 ? -11.580 -5.335 17.780 1.00 76.81 410 PRO A N 1
ATOM 3321 C CA . PRO A 1 410 ? -11.681 -6.731 17.348 1.00 76.81 410 PRO A CA 1
ATOM 3322 C C . PRO A 1 410 ? -12.042 -6.845 15.860 1.00 76.81 410 PRO A C 1
ATOM 3324 O O . PRO A 1 410 ? -12.713 -5.969 15.327 1.00 76.81 410 PRO A O 1
ATOM 3327 N N . GLY A 1 411 ? -11.605 -7.921 15.201 1.00 75.06 411 GLY A N 1
ATOM 3328 C CA . GLY A 1 411 ? -11.921 -8.182 13.789 1.00 75.06 411 GLY A CA 1
ATOM 3329 C C . GLY A 1 411 ? -11.047 -7.440 12.770 1.00 75.06 411 GLY A C 1
ATOM 3330 O O . GLY A 1 411 ? -11.148 -7.715 11.584 1.00 75.06 411 GLY A O 1
ATOM 3331 N N . THR A 1 412 ? -10.150 -6.550 13.207 1.00 84.31 412 THR A N 1
ATOM 3332 C CA . THR A 1 412 ? -9.241 -5.826 12.301 1.00 84.31 412 THR A CA 1
ATOM 3333 C C . THR A 1 412 ? -8.005 -6.652 11.935 1.00 84.31 412 THR A C 1
ATOM 3335 O O . THR A 1 412 ? -7.407 -7.326 12.786 1.00 84.31 412 THR A O 1
ATOM 3338 N N . ALA A 1 413 ? -7.554 -6.544 10.680 1.00 84.62 413 ALA A N 1
ATOM 3339 C CA . ALA A 1 413 ? -6.344 -7.222 10.207 1.00 84.62 413 ALA A CA 1
ATOM 3340 C C . ALA A 1 413 ? -5.101 -6.806 11.016 1.00 84.62 413 ALA A C 1
ATOM 3342 O O . ALA A 1 413 ? -4.295 -7.650 11.412 1.00 84.62 413 ALA A O 1
ATOM 3343 N N . LEU A 1 414 ? -4.999 -5.522 11.378 1.00 86.31 414 LEU A N 1
ATOM 3344 C CA . LEU A 1 414 ? -3.905 -4.995 12.196 1.00 86.31 414 LEU A CA 1
ATOM 3345 C C . LEU A 1 414 ? -3.815 -5.685 13.570 1.00 86.31 414 LEU A C 1
ATOM 3347 O O . LEU A 1 414 ? -2.725 -6.039 14.024 1.00 86.31 414 LEU A O 1
ATOM 3351 N N . ARG A 1 415 ? -4.960 -5.916 14.227 1.00 83.00 415 ARG A N 1
ATOM 3352 C CA . ARG A 1 415 ? -5.013 -6.629 15.508 1.00 83.00 415 ARG A CA 1
ATOM 3353 C C . ARG A 1 415 ? -4.602 -8.089 15.352 1.00 83.00 415 ARG A C 1
ATOM 3355 O O . ARG A 1 415 ? -3.870 -8.591 16.203 1.00 83.00 415 ARG A O 1
ATOM 3362 N N . SER A 1 416 ? -5.043 -8.755 14.284 1.00 80.50 416 SER A N 1
ATOM 3363 C CA . SER A 1 416 ? -4.660 -10.145 14.010 1.00 80.50 416 SER A CA 1
ATOM 3364 C C . SER A 1 416 ? -3.142 -10.289 13.834 1.00 80.50 416 SER A C 1
ATOM 3366 O O . SER A 1 416 ? -2.530 -11.148 14.469 1.00 80.50 416 SER A O 1
ATOM 3368 N N . GLN A 1 417 ? -2.514 -9.365 13.099 1.00 78.44 417 GLN A N 1
ATOM 3369 C CA . GLN A 1 417 ? -1.066 -9.338 12.896 1.00 78.44 417 GLN A CA 1
ATOM 3370 C C . GLN A 1 417 ? -0.310 -9.079 14.204 1.00 78.44 417 GLN A C 1
ATOM 3372 O O . GLN A 1 417 ? 0.704 -9.718 14.486 1.00 78.44 417 GLN A O 1
ATOM 3377 N N . HIS A 1 418 ? -0.804 -8.150 15.028 1.00 78.31 418 HIS A N 1
ATOM 3378 C CA . HIS A 1 418 ? -0.210 -7.871 16.332 1.00 78.31 418 HIS A CA 1
ATOM 3379 C C . HIS A 1 418 ? -0.300 -9.082 17.275 1.00 78.31 418 HIS A C 1
ATOM 3381 O O . HIS A 1 418 ? 0.661 -9.383 17.980 1.00 78.31 418 HIS A O 1
ATOM 3387 N N . ALA A 1 419 ? -1.429 -9.798 17.272 1.00 75.88 419 ALA A N 1
ATOM 3388 C CA . ALA A 1 419 ? -1.623 -10.998 18.084 1.00 75.88 419 ALA A CA 1
ATOM 3389 C C . ALA A 1 419 ? -0.710 -12.158 17.648 1.00 75.88 419 ALA A C 1
ATOM 3391 O O . ALA A 1 419 ? -0.172 -12.859 18.499 1.00 75.88 419 ALA A O 1
ATOM 3392 N N . GLN A 1 420 ? -0.470 -12.331 16.344 1.00 70.00 420 GLN A N 1
ATOM 3393 C CA . GLN A 1 420 ? 0.464 -13.343 15.829 1.00 70.00 420 GLN A CA 1
ATOM 3394 C C . GLN A 1 420 ? 1.922 -13.076 16.240 1.00 70.00 420 GLN A C 1
ATOM 3396 O O . GLN A 1 420 ? 2.687 -14.017 16.439 1.00 70.00 420 GLN A O 1
ATOM 3401 N N . GLY A 1 421 ? 2.310 -11.805 16.394 1.00 63.53 421 GLY A N 1
ATOM 3402 C CA . GLY A 1 421 ? 3.652 -11.415 16.837 1.00 63.53 421 GLY A CA 1
ATOM 3403 C C . GLY A 1 421 ? 3.887 -11.494 18.352 1.00 63.53 421 GLY A C 1
ATOM 3404 O O . GLY A 1 421 ? 5.033 -11.380 18.780 1.00 63.53 421 GLY A O 1
ATOM 3405 N N . ASN A 1 422 ? 2.835 -11.674 19.161 1.00 64.06 422 ASN A N 1
ATOM 3406 C CA . ASN A 1 422 ? 2.902 -11.646 20.625 1.00 64.06 422 ASN A CA 1
ATOM 3407 C C . ASN A 1 422 ? 2.043 -12.774 21.226 1.00 64.06 422 ASN A C 1
ATOM 3409 O O . ASN A 1 422 ? 0.845 -12.606 21.469 1.00 64.06 422 ASN A O 1
ATOM 3413 N N . SER A 1 423 ? 2.670 -13.927 21.488 1.00 51.81 423 SER A N 1
ATOM 3414 C CA . SER A 1 423 ? 2.008 -15.157 21.958 1.00 51.81 423 SER A CA 1
ATOM 3415 C C . SER A 1 423 ? 1.204 -14.989 23.252 1.00 51.81 423 SER A C 1
ATOM 3417 O O . SER A 1 423 ? 0.205 -15.680 23.440 1.00 51.81 423 SER A O 1
ATOM 3419 N N . ASP A 1 424 ? 1.586 -14.042 24.112 1.00 51.09 424 ASP A N 1
ATOM 3420 C CA . ASP A 1 424 ? 0.961 -13.831 25.425 1.00 51.09 424 ASP A CA 1
ATOM 3421 C C . ASP A 1 424 ? -0.367 -13.045 25.353 1.00 51.09 424 ASP A C 1
ATOM 3423 O O . ASP A 1 424 ? -1.168 -13.089 26.287 1.00 51.09 424 ASP A O 1
ATOM 3427 N N . LEU A 1 425 ? -0.646 -12.351 24.239 1.00 52.41 425 LEU A N 1
ATOM 3428 C CA . LEU A 1 425 ? -1.847 -11.513 24.060 1.00 52.41 425 LEU A CA 1
ATOM 3429 C C . LEU A 1 425 ? -2.994 -12.218 23.321 1.00 52.41 425 LEU A C 1
ATOM 3431 O O . LEU A 1 425 ? -4.120 -11.719 23.323 1.00 52.41 425 LEU A O 1
ATOM 3435 N N . ALA A 1 426 ? -2.744 -13.385 22.722 1.00 45.59 426 ALA A N 1
ATOM 3436 C CA . ALA A 1 426 ? -3.738 -14.133 21.948 1.00 45.59 426 ALA A CA 1
ATOM 3437 C C . ALA A 1 426 ? -4.914 -14.672 22.794 1.00 45.59 426 ALA A C 1
ATOM 3439 O O . ALA A 1 426 ? -5.938 -15.067 22.244 1.00 45.59 426 ALA A O 1
ATOM 3440 N N . ILE A 1 427 ? -4.788 -14.675 24.127 1.00 44.56 427 ILE A N 1
ATOM 3441 C CA . ILE A 1 427 ? -5.745 -15.302 25.058 1.00 44.56 427 ILE A CA 1
ATOM 3442 C C . ILE A 1 427 ? -6.759 -14.287 25.628 1.00 44.56 427 ILE A C 1
ATOM 3444 O O . ILE A 1 427 ? -7.807 -14.670 26.151 1.00 44.56 427 ILE A O 1
ATOM 3448 N N . GLN A 1 428 ? -6.511 -12.978 25.506 1.00 50.09 428 GLN A N 1
ATOM 3449 C CA . GLN A 1 428 ? -7.420 -11.959 26.032 1.00 50.09 428 GLN A CA 1
ATOM 3450 C C . GLN A 1 428 ? -8.351 -11.423 24.933 1.00 50.09 428 GLN A C 1
ATOM 3452 O O . GLN A 1 428 ? -7.995 -10.528 24.169 1.00 50.09 428 GLN A O 1
ATOM 3457 N N . ASN A 1 429 ? -9.605 -11.889 24.926 1.00 49.06 429 ASN A N 1
ATOM 3458 C CA . ASN A 1 429 ? -10.733 -11.316 24.162 1.00 49.06 429 ASN A CA 1
ATOM 3459 C C . ASN A 1 429 ? -11.125 -9.883 24.616 1.00 49.06 429 ASN A C 1
ATOM 3461 O O . ASN A 1 429 ? -12.269 -9.461 24.465 1.00 49.06 429 ASN A O 1
ATOM 3465 N N . GLY A 1 430 ? -10.195 -9.137 25.219 1.00 56.41 430 GLY A N 1
ATOM 3466 C CA . GLY A 1 430 ? -10.385 -7.778 25.713 1.00 56.41 430 GLY A CA 1
ATOM 3467 C C . GLY A 1 430 ? -10.114 -6.701 24.662 1.00 56.41 430 GLY A C 1
ATOM 3468 O O . GLY A 1 430 ? -9.737 -6.968 23.517 1.00 56.41 430 GLY A O 1
ATOM 3469 N N . GLU A 1 431 ? -10.317 -5.453 25.062 1.00 67.88 431 GLU A N 1
ATOM 3470 C CA . GLU A 1 431 ? -9.936 -4.270 24.292 1.00 67.88 431 GLU A CA 1
ATOM 3471 C C . GLU A 1 431 ? -8.402 -4.142 24.276 1.00 67.88 431 GLU A C 1
ATOM 3473 O O . GLU A 1 431 ? -7.771 -4.166 25.331 1.00 67.88 431 GLU A O 1
ATOM 3478 N N . LEU A 1 432 ? -7.795 -4.043 23.087 1.00 79.25 432 LEU A N 1
ATOM 3479 C CA . LEU A 1 432 ? -6.343 -3.912 22.940 1.00 79.25 432 LEU A CA 1
ATOM 3480 C C . LEU A 1 432 ? -5.978 -2.433 22.795 1.00 79.25 432 LEU A C 1
ATOM 3482 O O . LEU A 1 432 ? -6.433 -1.774 21.859 1.00 79.25 432 LEU A O 1
ATOM 3486 N N . TYR A 1 433 ? -5.132 -1.941 23.694 1.00 83.50 433 TYR A N 1
ATOM 3487 C CA . TYR A 1 433 ? -4.606 -0.580 23.678 1.00 83.50 433 TYR A CA 1
ATOM 3488 C C . TYR A 1 433 ? -3.105 -0.618 23.404 1.00 83.50 433 TYR A C 1
ATOM 3490 O O . TYR A 1 433 ? -2.372 -1.334 24.081 1.00 83.50 433 TYR A O 1
ATOM 3498 N N . LEU A 1 434 ? -2.657 0.152 22.416 1.00 83.50 434 LEU A N 1
ATOM 3499 C CA . LEU A 1 434 ? -1.246 0.312 22.070 1.00 83.50 434 LEU A CA 1
ATOM 3500 C C . LEU A 1 434 ? -0.815 1.747 22.336 1.00 83.50 434 LEU A C 1
ATOM 3502 O O . LEU A 1 434 ? -1.589 2.674 22.092 1.00 83.50 434 LEU A O 1
ATOM 3506 N N . SER A 1 435 ? 0.425 1.956 22.772 1.00 85.38 435 SER A N 1
ATOM 3507 C CA . SER A 1 435 ? 1.002 3.302 22.768 1.00 85.38 435 SER A CA 1
ATOM 3508 C C . SER A 1 435 ? 1.093 3.852 21.337 1.00 85.38 435 SER A C 1
ATOM 3510 O O . SER A 1 435 ? 1.212 3.091 20.374 1.00 85.38 435 SER A O 1
ATOM 3512 N N . ASN A 1 436 ? 1.114 5.177 21.166 1.00 86.94 436 ASN A N 1
ATOM 3513 C CA . ASN A 1 436 ? 1.265 5.814 19.849 1.00 86.94 436 ASN A CA 1
ATOM 3514 C C . ASN A 1 436 ? 2.496 5.296 19.083 1.00 86.94 436 ASN A C 1
ATOM 3516 O O . ASN A 1 436 ? 2.457 5.125 17.865 1.00 86.94 436 ASN A O 1
ATOM 3520 N N . THR A 1 437 ? 3.594 5.016 19.793 1.00 85.69 437 THR A N 1
ATOM 3521 C CA . THR A 1 437 ? 4.821 4.459 19.208 1.00 85.69 437 THR A CA 1
ATOM 3522 C C . THR A 1 437 ? 4.668 3.008 18.776 1.00 85.69 437 THR A C 1
ATOM 3524 O O . THR A 1 437 ? 5.134 2.648 17.696 1.00 85.69 437 THR A O 1
ATOM 3527 N N . GLU A 1 438 ? 4.015 2.173 19.584 1.00 85.38 438 GLU A N 1
ATOM 3528 C CA . GLU A 1 438 ? 3.751 0.777 19.226 1.00 85.38 438 GLU A CA 1
ATOM 3529 C C . GLU A 1 438 ? 2.775 0.682 18.065 1.00 85.38 438 GLU A C 1
ATOM 3531 O O . GLU A 1 438 ? 3.037 -0.053 17.117 1.00 85.38 438 GLU A O 1
ATOM 3536 N N . PHE A 1 439 ? 1.702 1.475 18.094 1.00 88.94 439 PHE A N 1
ATOM 3537 C CA . PHE A 1 439 ? 0.750 1.569 16.998 1.00 88.94 439 PHE A CA 1
ATOM 3538 C C . PHE A 1 439 ? 1.448 1.989 15.702 1.00 88.94 439 PHE A C 1
ATOM 3540 O O . PHE A 1 439 ? 1.283 1.327 14.681 1.00 88.94 439 PHE A O 1
ATOM 3547 N N . LEU A 1 440 ? 2.286 3.032 15.740 1.00 88.69 440 LEU A N 1
ATOM 3548 C CA . LEU A 1 440 ? 3.040 3.487 14.570 1.00 88.69 440 LEU A CA 1
ATOM 3549 C C . LEU A 1 440 ? 3.959 2.394 14.012 1.00 88.69 440 LEU A C 1
ATOM 3551 O O . LEU A 1 440 ? 4.021 2.202 12.799 1.00 88.69 440 LEU A O 1
ATOM 3555 N N . ASN A 1 441 ? 4.668 1.674 14.883 1.00 86.25 441 ASN A N 1
ATOM 3556 C CA . ASN A 1 441 ? 5.556 0.588 14.473 1.00 86.25 441 ASN A CA 1
ATOM 3557 C C . ASN A 1 441 ? 4.771 -0.607 13.915 1.00 86.25 441 ASN A C 1
ATOM 3559 O O . ASN A 1 441 ? 5.165 -1.163 12.892 1.00 86.25 441 ASN A O 1
ATOM 3563 N N . CYS A 1 442 ? 3.657 -0.973 14.551 1.00 87.31 442 CYS A N 1
ATOM 3564 C CA . CYS A 1 442 ? 2.772 -2.046 14.112 1.00 87.31 442 CYS A CA 1
ATOM 3565 C C . CYS A 1 442 ? 2.159 -1.725 12.743 1.00 87.31 442 CYS A C 1
ATOM 3567 O O . CYS A 1 442 ? 2.301 -2.521 11.816 1.00 87.31 442 CYS A O 1
ATOM 3569 N N . LEU A 1 443 ? 1.590 -0.526 12.581 1.00 89.69 443 LEU A N 1
ATOM 3570 C CA . LEU A 1 443 ? 1.024 -0.034 11.324 1.00 89.69 443 LEU A CA 1
ATOM 3571 C C . LEU A 1 443 ? 2.069 -0.017 10.208 1.00 89.69 443 LEU A C 1
ATOM 3573 O O . LEU A 1 443 ? 1.843 -0.589 9.145 1.00 89.69 443 LEU A O 1
ATOM 3577 N N . ARG A 1 444 ? 3.242 0.583 10.450 1.00 89.12 444 ARG A N 1
ATOM 3578 C CA . ARG A 1 444 ? 4.317 0.635 9.450 1.00 89.12 444 ARG A CA 1
ATOM 3579 C C . ARG A 1 444 ? 4.818 -0.750 9.081 1.00 89.12 444 ARG A C 1
ATOM 3581 O O . ARG A 1 444 ? 5.023 -1.000 7.899 1.00 89.12 444 ARG A O 1
ATOM 3588 N N . SER A 1 445 ? 5.008 -1.635 10.057 1.00 86.06 445 SER A N 1
ATOM 3589 C CA . SER A 1 445 ? 5.457 -3.005 9.806 1.00 86.06 445 SER A CA 1
ATOM 3590 C C . SER A 1 445 ? 4.435 -3.769 8.965 1.00 86.06 445 SER A C 1
ATOM 3592 O O . SER A 1 445 ? 4.790 -4.294 7.912 1.00 86.06 445 SER A O 1
ATOM 3594 N N . TYR A 1 446 ? 3.160 -3.756 9.365 1.00 88.00 446 TYR A N 1
ATOM 3595 C CA . TYR A 1 446 ? 2.073 -4.430 8.655 1.00 88.00 446 TYR A CA 1
ATOM 3596 C C . TYR A 1 446 ? 1.931 -3.928 7.213 1.00 88.00 446 TYR A C 1
ATOM 3598 O O . TYR A 1 446 ? 2.034 -4.713 6.270 1.00 88.00 446 TYR A O 1
ATOM 3606 N N . LEU A 1 447 ? 1.792 -2.612 7.027 1.00 90.00 447 LEU A N 1
ATOM 3607 C CA . LEU A 1 447 ? 1.615 -2.021 5.701 1.00 90.00 447 LEU A CA 1
ATOM 3608 C C . LEU A 1 447 ? 2.849 -2.187 4.817 1.00 90.00 447 LEU A C 1
ATOM 3610 O O . LEU A 1 447 ? 2.701 -2.480 3.636 1.00 90.00 447 LEU A O 1
ATOM 3614 N N . SER A 1 448 ? 4.058 -2.054 5.373 1.00 88.50 448 SER A N 1
ATOM 3615 C CA . SER A 1 448 ? 5.285 -2.269 4.597 1.00 88.50 448 SER A CA 1
ATOM 3616 C C . SER A 1 448 ? 5.433 -3.730 4.178 1.00 88.50 448 SER A C 1
ATOM 3618 O O . SER A 1 448 ? 5.873 -3.976 3.063 1.00 88.50 448 SER A O 1
ATOM 3620 N N . SER A 1 449 ? 5.043 -4.691 5.028 1.00 85.94 449 SER A N 1
ATOM 3621 C CA . SER A 1 449 ? 5.054 -6.125 4.685 1.00 85.94 449 SER A CA 1
ATOM 3622 C C . SER A 1 449 ? 4.106 -6.417 3.530 1.00 85.94 449 SER A C 1
ATOM 3624 O O . SER A 1 449 ? 4.499 -7.014 2.532 1.00 85.94 449 SER A O 1
ATOM 3626 N N . ARG A 1 450 ? 2.856 -5.956 3.659 1.00 87.94 450 ARG A N 1
ATOM 3627 C CA . ARG A 1 450 ? 1.804 -6.181 2.667 1.00 87.94 450 ARG A CA 1
ATOM 3628 C C . ARG A 1 450 ? 2.147 -5.514 1.338 1.00 87.94 450 ARG A C 1
ATOM 3630 O O . ARG A 1 450 ? 2.102 -6.165 0.302 1.00 87.94 450 ARG A O 1
ATOM 3637 N N . LEU A 1 451 ? 2.569 -4.248 1.371 1.00 89.75 451 LEU A N 1
ATOM 3638 C CA . LEU A 1 451 ? 2.992 -3.523 0.174 1.00 89.75 451 LEU A CA 1
ATOM 3639 C C . LEU A 1 451 ? 4.226 -4.166 -0.474 1.00 89.75 451 LEU A C 1
ATOM 3641 O O . LEU A 1 451 ? 4.297 -4.242 -1.698 1.00 89.75 451 LEU A O 1
ATOM 3645 N N . HIS A 1 452 ? 5.177 -4.657 0.329 1.00 87.81 452 HIS A N 1
ATOM 3646 C CA . HIS A 1 452 ? 6.340 -5.377 -0.184 1.00 87.81 452 HIS A CA 1
ATOM 3647 C C . HIS A 1 452 ? 5.929 -6.630 -0.950 1.00 87.81 452 HIS A C 1
ATOM 3649 O O . HIS A 1 452 ? 6.347 -6.792 -2.094 1.00 87.81 452 HIS A O 1
ATOM 3655 N N . GLN A 1 453 ? 5.077 -7.464 -0.351 1.00 87.75 453 GLN A N 1
ATOM 3656 C CA . GLN A 1 453 ? 4.573 -8.678 -0.984 1.00 87.75 453 GLN A CA 1
ATOM 3657 C C . GLN A 1 453 ? 3.868 -8.356 -2.309 1.00 87.75 453 GLN A C 1
ATOM 3659 O O . GLN A 1 453 ? 4.268 -8.864 -3.353 1.00 87.75 453 GLN A O 1
ATOM 3664 N N . ARG A 1 454 ? 2.924 -7.404 -2.301 1.00 90.50 454 ARG A N 1
ATOM 3665 C CA . ARG A 1 454 ? 2.169 -7.027 -3.507 1.00 90.50 454 ARG A CA 1
ATOM 3666 C C . ARG A 1 454 ? 3.057 -6.482 -4.630 1.00 90.50 454 ARG A C 1
ATOM 3668 O O . ARG A 1 454 ? 2.831 -6.822 -5.785 1.00 90.50 454 ARG A O 1
ATOM 3675 N N . ILE A 1 455 ? 4.078 -5.673 -4.326 1.00 91.12 455 ILE A N 1
ATOM 3676 C CA . ILE A 1 455 ? 5.020 -5.181 -5.350 1.00 91.12 455 ILE A CA 1
ATOM 3677 C C . ILE A 1 455 ? 5.908 -6.316 -5.888 1.00 91.12 455 ILE A C 1
ATOM 3679 O O . ILE A 1 455 ? 6.245 -6.325 -7.071 1.00 91.12 455 ILE A O 1
ATOM 3683 N N . VAL A 1 456 ? 6.314 -7.272 -5.047 1.00 88.56 456 VAL A N 1
ATOM 3684 C CA . VAL A 1 456 ? 7.110 -8.426 -5.495 1.00 88.56 456 VAL A CA 1
ATOM 3685 C C . VAL A 1 456 ? 6.291 -9.322 -6.426 1.00 88.56 456 VAL A C 1
ATOM 3687 O O . VAL A 1 456 ? 6.788 -9.667 -7.502 1.00 88.56 456 VAL A O 1
ATOM 3690 N N . ASP A 1 457 ? 5.046 -9.628 -6.062 1.00 89.62 457 ASP A N 1
ATOM 3691 C CA . ASP A 1 457 ? 4.129 -10.436 -6.875 1.00 89.62 457 ASP A CA 1
ATOM 3692 C C . ASP A 1 457 ? 3.843 -9.757 -8.220 1.00 89.62 457 ASP A C 1
ATOM 3694 O O . ASP A 1 457 ? 3.966 -10.369 -9.286 1.00 89.62 457 ASP A O 1
ATOM 3698 N N . GLU A 1 458 ? 3.575 -8.450 -8.188 1.00 93.69 458 GLU A N 1
ATOM 3699 C CA . GLU A 1 458 ? 3.381 -7.629 -9.381 1.00 93.69 458 GLU A CA 1
ATOM 3700 C C . GLU A 1 458 ? 4.623 -7.634 -10.287 1.00 93.69 458 GLU A C 1
ATOM 3702 O O . GLU A 1 458 ? 4.523 -7.898 -11.487 1.00 93.69 458 GLU A O 1
ATOM 3707 N N . ASN A 1 459 ? 5.818 -7.452 -9.727 1.00 90.94 459 ASN A N 1
ATOM 3708 C CA . ASN A 1 459 ? 7.071 -7.478 -10.479 1.00 90.94 459 ASN A CA 1
ATOM 3709 C C . ASN A 1 459 ? 7.332 -8.849 -11.127 1.00 90.94 459 ASN A C 1
ATOM 3711 O O . ASN A 1 459 ? 7.794 -8.923 -12.272 1.00 90.94 459 ASN A O 1
ATOM 3715 N N . GLU A 1 460 ? 7.042 -9.951 -10.430 1.00 88.44 460 GLU A N 1
ATOM 3716 C CA . GLU A 1 460 ? 7.144 -11.302 -10.997 1.00 88.44 460 GLU A CA 1
ATOM 3717 C C . GLU A 1 460 ? 6.136 -11.538 -12.128 1.00 88.44 460 GLU A C 1
ATOM 3719 O O . GLU A 1 460 ? 6.490 -12.139 -13.153 1.00 88.44 460 GLU A O 1
ATOM 3724 N N . LEU A 1 461 ? 4.924 -10.993 -12.006 1.00 89.44 461 LEU A N 1
ATOM 3725 C CA . LEU A 1 461 ? 3.919 -10.983 -13.066 1.00 89.44 461 LEU A CA 1
ATOM 3726 C C . LEU A 1 461 ? 4.431 -10.204 -14.290 1.00 89.44 461 LEU A C 1
ATOM 3728 O O . LEU A 1 461 ? 4.456 -10.725 -15.411 1.00 89.44 461 LEU A O 1
ATOM 3732 N N . MET A 1 462 ? 4.918 -8.978 -14.083 1.00 90.06 462 MET A N 1
ATOM 3733 C CA . MET A 1 462 ? 5.365 -8.070 -15.145 1.00 90.06 462 MET A CA 1
ATOM 3734 C C . MET A 1 462 ? 6.639 -8.524 -15.844 1.00 90.06 462 MET A C 1
ATOM 3736 O O . MET A 1 462 ? 6.835 -8.264 -17.037 1.00 90.06 462 MET A O 1
ATOM 3740 N N . LYS A 1 463 ? 7.492 -9.295 -15.165 1.00 84.44 463 LYS A N 1
ATOM 3741 C CA . LYS A 1 463 ? 8.646 -9.944 -15.799 1.00 84.44 463 LYS A CA 1
ATOM 3742 C C . LYS A 1 463 ? 8.241 -10.882 -16.944 1.00 84.44 463 LYS A C 1
ATOM 3744 O O . LYS A 1 463 ? 9.049 -11.046 -17.873 1.00 84.44 463 LYS A O 1
ATOM 3749 N N . ARG A 1 464 ? 7.031 -11.460 -16.899 1.00 83.56 464 ARG A N 1
ATOM 3750 C CA . ARG A 1 464 ? 6.491 -12.447 -17.857 1.00 83.56 464 ARG A CA 1
ATOM 3751 C C . ARG A 1 464 ? 5.626 -11.834 -18.964 1.00 83.56 464 ARG A C 1
ATOM 3753 O O . ARG A 1 464 ? 5.395 -12.499 -19.968 1.00 83.56 464 ARG A O 1
ATOM 3760 N N . VAL A 1 465 ? 5.174 -10.588 -18.818 1.00 85.88 465 VAL A N 1
ATOM 3761 C CA . VAL A 1 465 ? 4.308 -9.915 -19.801 1.00 85.88 465 VAL A CA 1
ATOM 3762 C C . VAL A 1 465 ? 5.049 -9.648 -21.119 1.00 85.88 465 VAL A C 1
ATOM 3764 O O . VAL A 1 465 ? 6.245 -9.343 -21.114 1.00 85.88 465 VAL A O 1
ATOM 3767 N N . ARG A 1 466 ? 4.334 -9.786 -22.249 1.00 82.25 466 ARG A N 1
ATOM 3768 C CA . ARG A 1 466 ? 4.875 -9.674 -23.624 1.00 82.25 466 ARG A CA 1
ATOM 3769 C C . ARG A 1 466 ? 4.059 -8.802 -24.581 1.00 82.25 466 ARG A C 1
ATOM 3771 O O . ARG A 1 466 ? 4.479 -8.599 -25.712 1.00 82.25 466 ARG A O 1
ATOM 3778 N N . VAL A 1 467 ? 2.921 -8.257 -24.156 1.00 84.69 467 VAL A N 1
ATOM 3779 C CA . VAL A 1 467 ? 2.008 -7.517 -25.054 1.00 84.69 467 VAL A CA 1
ATOM 3780 C C . VAL A 1 467 ? 2.579 -6.211 -25.605 1.00 84.69 467 VAL A C 1
ATOM 3782 O O . VAL A 1 467 ? 2.100 -5.703 -26.607 1.00 84.69 467 VAL A O 1
ATOM 3785 N N . THR A 1 468 ? 3.643 -5.682 -24.995 1.00 85.44 468 THR A N 1
ATOM 3786 C CA . THR A 1 468 ? 4.367 -4.502 -25.501 1.00 85.44 468 THR A CA 1
ATOM 3787 C C . THR A 1 468 ? 5.538 -4.864 -26.421 1.00 85.44 468 THR A C 1
ATOM 3789 O O . THR A 1 468 ? 6.214 -3.968 -26.940 1.00 85.44 468 THR A O 1
ATOM 3792 N N . ASP A 1 469 ? 5.811 -6.158 -26.627 1.00 83.94 469 ASP A N 1
ATOM 3793 C CA . ASP A 1 469 ? 6.960 -6.631 -27.392 1.00 83.94 469 ASP A CA 1
ATOM 3794 C C . ASP A 1 469 ? 6.667 -6.783 -28.890 1.00 83.94 469 ASP A C 1
ATOM 3796 O O . ASP A 1 469 ? 5.570 -7.195 -29.277 1.00 83.94 469 ASP A O 1
ATOM 3800 N N . PRO A 1 470 ? 7.631 -6.433 -29.766 1.00 83.94 470 PRO A N 1
ATOM 3801 C CA . PRO A 1 470 ? 7.423 -6.447 -31.202 1.00 83.94 470 PRO A CA 1
ATOM 3802 C C . PRO A 1 470 ? 7.558 -7.874 -31.732 1.00 83.94 470 PRO A C 1
ATOM 3804 O O . PRO A 1 470 ? 8.399 -8.657 -31.281 1.00 83.94 470 PRO A O 1
ATOM 3807 N N . CYS A 1 471 ? 6.791 -8.216 -32.763 1.00 82.19 471 CYS A N 1
ATOM 3808 C CA . CYS A 1 471 ? 6.978 -9.486 -33.446 1.00 82.19 471 CYS A CA 1
ATOM 3809 C C . CYS A 1 471 ? 8.178 -9.428 -34.396 1.00 82.19 471 CYS A C 1
ATOM 3811 O O . CYS A 1 471 ? 8.079 -8.981 -35.541 1.00 82.19 471 CYS A O 1
ATOM 3813 N N . PHE A 1 472 ? 9.317 -9.954 -33.949 1.00 76.62 472 PHE A N 1
ATOM 3814 C CA . PHE A 1 472 ? 10.549 -9.971 -34.743 1.00 76.62 472 PHE A CA 1
ATOM 3815 C C . PHE A 1 472 ? 10.451 -10.786 -36.039 1.00 76.62 472 PHE A C 1
ATOM 3817 O O . PHE A 1 472 ? 11.163 -10.492 -36.996 1.00 76.62 472 PHE A O 1
ATOM 3824 N N . LYS A 1 473 ? 9.536 -11.764 -36.121 1.00 75.56 473 LYS A N 1
ATOM 3825 C CA . LYS A 1 473 ? 9.265 -12.476 -37.382 1.00 75.56 473 LYS A CA 1
ATOM 3826 C C . LYS A 1 473 ? 8.697 -11.530 -38.442 1.00 75.56 473 LYS A C 1
ATOM 3828 O O . LYS A 1 473 ? 9.191 -11.535 -39.566 1.00 75.56 473 LYS A O 1
ATOM 3833 N N . VAL A 1 474 ? 7.741 -10.670 -38.072 1.00 78.62 474 VAL A N 1
ATOM 3834 C CA . VAL A 1 474 ? 7.237 -9.606 -38.961 1.00 78.62 474 VAL A CA 1
ATOM 3835 C C . VAL A 1 474 ? 8.346 -8.606 -39.275 1.00 78.62 474 VAL A C 1
ATOM 3837 O O . VAL A 1 474 ? 8.509 -8.227 -40.427 1.00 78.62 474 VAL A O 1
ATOM 3840 N N . LEU A 1 475 ? 9.151 -8.222 -38.282 1.00 75.81 475 LEU A N 1
ATOM 3841 C CA . LEU A 1 475 ? 10.216 -7.234 -38.469 1.00 75.81 475 LEU A CA 1
ATOM 3842 C C . LEU A 1 475 ? 11.306 -7.690 -39.459 1.00 75.81 475 LEU A C 1
ATOM 3844 O O . LEU A 1 475 ? 11.803 -6.875 -40.234 1.00 75.81 475 LEU A O 1
ATOM 3848 N N . LEU A 1 476 ? 11.685 -8.972 -39.427 1.00 71.12 476 LEU A N 1
ATOM 3849 C CA . LEU A 1 476 ? 12.739 -9.527 -40.285 1.00 71.12 476 LEU A CA 1
ATOM 3850 C C . LEU A 1 476 ? 12.230 -10.035 -41.636 1.00 71.12 476 LEU A C 1
ATOM 3852 O O . LEU A 1 476 ? 12.913 -9.849 -42.636 1.00 71.12 476 LEU A O 1
ATOM 3856 N N . SER A 1 477 ? 11.061 -10.682 -41.668 1.00 69.31 477 SER A N 1
ATOM 3857 C CA . SER A 1 477 ? 10.544 -11.365 -42.869 1.00 69.31 477 SER A CA 1
ATOM 3858 C C . SER A 1 477 ? 9.292 -10.721 -43.471 1.00 69.31 477 SER A C 1
ATOM 3860 O O . SER A 1 477 ? 8.765 -11.198 -44.471 1.00 69.31 477 SER A O 1
ATOM 3862 N N . GLY A 1 478 ? 8.764 -9.664 -42.848 1.00 72.69 478 GLY A N 1
ATOM 3863 C CA . GLY A 1 478 ? 7.520 -9.005 -43.252 1.00 72.69 478 GLY A CA 1
ATOM 3864 C C . GLY A 1 478 ? 6.243 -9.791 -42.934 1.00 72.69 478 GLY A C 1
ATOM 3865 O O . GLY A 1 478 ? 5.151 -9.261 -43.114 1.00 72.69 478 GLY A O 1
ATOM 3866 N N . GLN A 1 479 ? 6.338 -11.041 -42.459 1.00 78.00 479 GLN A N 1
ATOM 3867 C CA . GLN A 1 479 ? 5.186 -11.924 -42.250 1.00 78.00 479 GLN A CA 1
ATOM 3868 C C . GLN A 1 479 ? 5.286 -12.714 -40.934 1.00 78.00 479 GLN A C 1
ATOM 3870 O O . GLN A 1 479 ? 6.362 -13.131 -40.507 1.00 78.00 479 GLN A O 1
ATOM 3875 N N . CYS A 1 480 ? 4.141 -12.973 -40.290 1.00 82.94 480 CYS A N 1
ATOM 3876 C CA . CYS A 1 480 ? 4.036 -13.870 -39.135 1.00 82.94 480 CYS A CA 1
ATOM 3877 C C . CYS A 1 480 ? 3.083 -15.022 -39.456 1.00 82.94 480 CYS A C 1
ATOM 3879 O O . CYS A 1 480 ? 1.901 -14.805 -39.696 1.00 82.94 480 CYS A O 1
ATOM 3881 N N . ARG A 1 481 ? 3.595 -16.258 -39.429 1.00 79.81 481 ARG A N 1
ATOM 3882 C CA . ARG A 1 481 ? 2.804 -17.477 -39.683 1.00 79.81 481 ARG A CA 1
ATOM 3883 C C . ARG A 1 481 ? 2.167 -18.070 -38.421 1.00 79.81 481 ARG A C 1
ATOM 3885 O O . ARG A 1 481 ? 1.584 -19.145 -38.491 1.00 79.81 481 ARG A O 1
ATOM 3892 N N . LYS A 1 482 ? 2.321 -17.421 -37.259 1.00 80.25 482 LYS A N 1
ATOM 3893 C CA . LYS A 1 482 ? 1.750 -17.894 -35.991 1.00 80.25 482 LYS A CA 1
ATOM 3894 C C . LYS A 1 482 ? 0.306 -17.378 -35.871 1.00 80.25 482 LYS A C 1
ATOM 3896 O O . LYS A 1 482 ? 0.143 -16.166 -35.710 1.00 80.25 482 LYS A O 1
ATOM 3901 N N . PRO A 1 483 ? -0.723 -18.244 -35.941 1.00 76.50 483 PRO A N 1
ATOM 3902 C CA . PRO A 1 483 ? -2.100 -17.819 -35.705 1.00 76.50 483 PRO A CA 1
ATOM 3903 C C . PRO A 1 483 ? -2.249 -17.359 -34.245 1.00 76.50 483 PRO A C 1
ATOM 3905 O O . PRO A 1 483 ? -1.683 -17.982 -33.347 1.00 76.50 483 PRO A O 1
ATOM 3908 N N . GLY A 1 484 ? -2.951 -16.244 -34.011 1.00 76.38 484 GLY A N 1
ATOM 3909 C CA . GLY A 1 484 ? -3.150 -15.692 -32.660 1.00 76.38 484 GLY A CA 1
ATOM 3910 C C . GLY A 1 484 ? -1.869 -15.188 -31.977 1.00 76.38 484 GLY A C 1
ATOM 3911 O O . GLY A 1 484 ? -1.693 -15.365 -30.775 1.00 76.38 484 GLY A O 1
ATOM 3912 N N . CYS A 1 485 ? -0.922 -14.619 -32.729 1.00 82.00 485 CYS A N 1
ATOM 3913 C CA . CYS A 1 485 ? 0.297 -14.046 -32.155 1.00 82.00 485 CYS A CA 1
ATOM 3914 C C . CYS A 1 485 ? -0.026 -12.870 -31.211 1.00 82.00 485 CYS A C 1
ATOM 3916 O O . CYS A 1 485 ? -0.601 -11.881 -31.647 1.00 82.00 485 CYS A O 1
ATOM 3918 N N . THR A 1 486 ? 0.392 -12.966 -29.944 1.00 80.38 486 THR A N 1
ATOM 3919 C CA . THR A 1 486 ? 0.190 -11.939 -28.899 1.00 80.38 486 THR A CA 1
ATOM 3920 C C . THR A 1 486 ? 1.199 -10.785 -28.949 1.00 80.38 486 THR A C 1
ATOM 3922 O O . THR A 1 486 ? 1.123 -9.860 -28.147 1.00 80.38 486 THR A O 1
ATOM 3925 N N . LEU A 1 487 ? 2.173 -10.849 -29.863 1.00 84.25 487 LEU A N 1
ATOM 3926 C CA . LEU A 1 487 ? 3.179 -9.806 -30.068 1.00 84.25 487 LEU A CA 1
ATOM 3927 C C . LEU A 1 487 ? 2.674 -8.748 -31.048 1.00 84.25 487 LEU A C 1
ATOM 3929 O O . LEU A 1 487 ? 1.912 -9.046 -31.969 1.00 84.25 487 LEU A O 1
ATOM 3933 N N . VAL A 1 488 ? 3.191 -7.530 -30.927 1.00 84.69 488 VAL A N 1
ATOM 3934 C CA . VAL A 1 488 ? 2.753 -6.402 -31.749 1.00 84.69 488 VAL A CA 1
ATOM 3935 C C . VAL A 1 488 ? 3.282 -6.528 -33.180 1.00 84.69 488 VAL A C 1
ATOM 3937 O O . VAL A 1 488 ? 4.489 -6.629 -33.412 1.00 84.69 488 VAL A O 1
ATOM 3940 N N . HIS A 1 489 ? 2.372 -6.526 -34.159 1.00 86.25 489 HIS A N 1
ATOM 3941 C CA . HIS A 1 489 ? 2.699 -6.598 -35.592 1.00 86.25 489 HIS A CA 1
ATOM 3942 C C . HIS A 1 489 ? 2.806 -5.221 -36.260 1.00 86.25 489 HIS A C 1
ATOM 3944 O O . HIS A 1 489 ? 3.557 -5.067 -37.221 1.00 86.25 489 HIS A O 1
ATOM 3950 N N . LYS A 1 490 ? 2.063 -4.226 -35.763 1.00 84.00 490 LYS A N 1
ATOM 3951 C CA . LYS A 1 490 ? 2.068 -2.856 -36.281 1.00 84.00 490 LYS A CA 1
ATOM 3952 C C . LYS A 1 490 ? 2.863 -1.965 -35.334 1.00 84.00 490 LYS A C 1
ATOM 3954 O O . LYS A 1 490 ? 2.439 -1.734 -34.210 1.00 84.00 490 LYS A O 1
ATOM 3959 N N . LEU A 1 491 ? 4.008 -1.481 -35.798 1.00 85.12 491 LEU A N 1
ATOM 3960 C CA . LEU A 1 491 ? 4.872 -0.597 -35.023 1.00 85.12 491 LEU A CA 1
ATOM 3961 C C . LEU A 1 491 ? 4.555 0.853 -35.407 1.00 85.12 491 LEU A C 1
ATOM 3963 O O . LEU A 1 491 ? 4.864 1.273 -36.522 1.00 85.12 491 LEU A O 1
ATOM 3967 N N . ASP A 1 492 ? 3.926 1.598 -34.502 1.00 85.50 492 ASP A N 1
ATOM 3968 C CA . ASP A 1 492 ? 3.671 3.036 -34.637 1.00 85.50 492 ASP A CA 1
ATOM 3969 C C . ASP A 1 492 ? 4.197 3.824 -33.424 1.00 85.50 492 ASP A C 1
ATOM 3971 O O . ASP A 1 492 ? 4.667 3.240 -32.442 1.00 85.50 492 ASP A O 1
ATOM 3975 N N . ASP A 1 493 ? 4.162 5.157 -33.509 1.00 84.19 493 ASP A N 1
ATOM 3976 C CA . ASP A 1 493 ? 4.668 6.040 -32.448 1.00 84.19 493 ASP A CA 1
ATOM 3977 C C . ASP A 1 493 ? 3.915 5.829 -31.123 1.00 84.19 493 ASP A C 1
ATOM 3979 O O . ASP A 1 493 ? 4.518 5.880 -30.049 1.00 84.19 493 ASP A O 1
ATOM 3983 N N . SER A 1 494 ? 2.615 5.513 -31.193 1.00 88.12 494 SER A N 1
ATOM 3984 C CA . SER A 1 494 ? 1.771 5.274 -30.016 1.00 88.12 494 SER A CA 1
ATOM 3985 C C . SER A 1 494 ? 2.179 4.000 -29.272 1.00 88.12 494 SER A C 1
ATOM 3987 O O . SER A 1 494 ? 2.323 4.002 -28.049 1.00 88.12 494 SER A O 1
ATOM 3989 N N . TRP A 1 495 ? 2.455 2.923 -30.012 1.00 89.62 495 TRP A N 1
ATOM 3990 C CA . TRP A 1 495 ? 2.991 1.683 -29.462 1.00 89.62 495 TRP A CA 1
ATOM 3991 C C . TRP A 1 495 ? 4.347 1.923 -28.802 1.00 89.62 495 TRP A C 1
ATOM 3993 O O . TRP A 1 495 ? 4.599 1.421 -27.705 1.00 89.62 495 TRP A O 1
ATOM 4003 N N . TYR A 1 496 ? 5.220 2.709 -29.439 1.00 89.75 496 TYR A N 1
ATOM 4004 C CA . TYR A 1 496 ? 6.539 2.986 -28.883 1.00 89.75 496 TYR A CA 1
ATOM 4005 C C . TYR A 1 496 ? 6.450 3.765 -27.563 1.00 89.75 496 TYR A C 1
ATOM 4007 O O . TYR A 1 496 ? 7.085 3.376 -26.578 1.00 89.75 496 TYR A O 1
ATOM 4015 N N . ALA A 1 497 ? 5.598 4.794 -27.501 1.00 91.00 497 ALA A N 1
ATOM 4016 C CA . ALA A 1 497 ? 5.331 5.528 -26.268 1.00 91.00 497 ALA A CA 1
ATOM 4017 C C . ALA A 1 497 ? 4.781 4.608 -25.166 1.00 91.00 497 ALA A C 1
ATOM 4019 O O . ALA A 1 497 ? 5.289 4.626 -24.043 1.00 91.00 497 ALA A O 1
ATOM 4020 N N . ARG A 1 498 ? 3.815 3.734 -25.486 1.00 91.38 498 ARG A N 1
ATOM 4021 C CA . ARG A 1 498 ? 3.258 2.738 -24.553 1.00 91.38 498 ARG A CA 1
ATOM 4022 C C . ARG A 1 498 ? 4.314 1.748 -24.046 1.00 91.38 498 ARG A C 1
ATOM 4024 O O . ARG A 1 498 ? 4.406 1.501 -22.842 1.00 91.38 498 ARG A O 1
ATOM 4031 N N . ARG A 1 499 ? 5.176 1.240 -24.933 1.00 90.25 499 ARG A N 1
ATOM 4032 C CA . ARG A 1 499 ? 6.292 0.342 -24.591 1.00 90.25 499 ARG A CA 1
ATOM 4033 C C . ARG A 1 499 ? 7.244 0.978 -23.579 1.00 90.25 499 ARG A C 1
ATOM 4035 O O . ARG A 1 499 ? 7.602 0.323 -22.599 1.00 90.25 499 ARG A O 1
ATOM 4042 N N . VAL A 1 500 ? 7.649 2.231 -23.798 1.00 91.94 500 VAL A N 1
ATOM 4043 C CA . VAL A 1 500 ? 8.540 2.959 -22.878 1.00 91.94 500 VAL A CA 1
ATOM 4044 C C . VAL A 1 500 ? 7.817 3.298 -21.574 1.00 91.94 500 VAL A C 1
ATOM 4046 O O . VAL A 1 500 ? 8.359 3.046 -20.497 1.00 91.94 500 VAL A O 1
ATOM 4049 N N . ARG A 1 501 ? 6.575 3.789 -21.654 1.00 93.62 501 ARG A N 1
ATOM 4050 C CA . ARG A 1 501 ? 5.739 4.133 -20.497 1.00 93.62 501 ARG A CA 1
ATOM 4051 C C . ARG A 1 501 ? 5.590 2.974 -19.521 1.00 93.62 501 ARG A C 1
ATOM 4053 O O . ARG A 1 501 ? 5.810 3.169 -18.331 1.00 93.62 501 ARG A O 1
ATOM 4060 N N . PHE A 1 502 ? 5.313 1.769 -20.018 1.00 93.69 502 PHE A N 1
ATOM 4061 C CA . PHE A 1 502 ? 5.248 0.568 -19.185 1.00 93.69 502 PHE A CA 1
ATOM 4062 C C . PHE A 1 502 ? 6.545 0.356 -18.385 1.00 93.69 502 PHE A C 1
ATOM 4064 O O . PHE A 1 502 ? 6.500 0.147 -17.177 1.00 93.69 502 PHE A O 1
ATOM 4071 N N . ARG A 1 503 ? 7.720 0.450 -19.028 1.00 92.56 503 ARG A N 1
ATOM 4072 C CA . ARG A 1 503 ? 9.010 0.239 -18.342 1.00 92.56 503 ARG A CA 1
ATOM 4073 C C . ARG A 1 503 ? 9.265 1.327 -17.288 1.00 92.56 503 ARG A C 1
ATOM 4075 O O . ARG A 1 503 ? 9.810 1.029 -16.231 1.00 92.56 503 ARG A O 1
ATOM 4082 N N . LEU A 1 504 ? 8.848 2.567 -17.552 1.00 94.38 504 LEU A N 1
ATOM 4083 C CA . LEU A 1 504 ? 8.969 3.681 -16.607 1.00 94.38 504 LEU A CA 1
ATOM 4084 C C . LEU A 1 504 ? 8.024 3.547 -15.400 1.00 94.38 504 LEU A C 1
ATOM 4086 O O . LEU A 1 504 ? 8.451 3.803 -14.277 1.00 94.38 504 LEU A O 1
ATOM 4090 N N . GLN A 1 505 ? 6.783 3.095 -15.599 1.00 94.50 505 GLN A N 1
ATOM 4091 C CA . GLN A 1 505 ? 5.843 2.810 -14.504 1.00 94.50 505 GLN A CA 1
ATOM 4092 C C . GLN A 1 505 ? 6.381 1.718 -13.574 1.00 94.50 505 GLN A C 1
ATOM 4094 O O . GLN A 1 505 ? 6.363 1.884 -12.358 1.00 94.50 505 GLN A O 1
ATOM 4099 N N . GLN A 1 506 ? 6.950 0.653 -14.144 1.00 93.50 506 GLN A N 1
ATOM 4100 C CA . GLN A 1 506 ? 7.594 -0.423 -13.383 1.00 93.50 506 GLN A CA 1
ATOM 4101 C C . GLN A 1 506 ? 8.759 0.077 -12.527 1.00 93.50 506 GLN A C 1
ATOM 4103 O O . GLN A 1 506 ? 8.905 -0.310 -11.370 1.00 93.50 506 GLN A O 1
ATOM 4108 N N . ILE A 1 507 ? 9.569 0.986 -13.075 1.00 93.44 507 ILE A N 1
ATOM 4109 C CA . ILE A 1 507 ? 10.659 1.619 -12.329 1.00 93.44 507 ILE A CA 1
ATOM 4110 C C . ILE A 1 507 ? 10.110 2.434 -11.152 1.00 93.44 507 ILE A C 1
ATOM 4112 O O . ILE A 1 507 ? 10.639 2.305 -10.054 1.00 93.44 507 ILE A O 1
ATOM 4116 N N . ILE A 1 508 ? 9.037 3.210 -11.341 1.00 93.50 508 ILE A N 1
ATOM 4117 C CA . ILE A 1 508 ? 8.405 3.987 -10.258 1.00 93.50 508 ILE A CA 1
ATOM 4118 C C . ILE A 1 508 ? 7.846 3.071 -9.158 1.00 93.50 508 ILE A C 1
ATOM 4120 O O . ILE A 1 508 ? 8.085 3.321 -7.977 1.00 93.50 508 ILE A O 1
ATOM 4124 N N . ILE A 1 509 ? 7.122 2.010 -9.529 1.00 93.25 509 ILE A N 1
ATOM 4125 C CA . ILE A 1 509 ? 6.520 1.061 -8.579 1.00 93.25 509 ILE A CA 1
ATOM 4126 C C . ILE A 1 509 ? 7.607 0.404 -7.714 1.00 93.25 509 ILE A C 1
ATOM 4128 O O . ILE A 1 509 ? 7.520 0.394 -6.486 1.00 93.25 509 ILE A O 1
ATOM 4132 N N . LEU A 1 510 ? 8.677 -0.086 -8.343 1.00 90.56 510 LEU A N 1
ATOM 4133 C CA . LEU A 1 510 ? 9.795 -0.718 -7.640 1.00 90.56 510 LEU A CA 1
ATOM 4134 C C . LEU A 1 510 ? 10.640 0.257 -6.824 1.00 90.56 510 LEU A C 1
ATOM 4136 O O . LEU A 1 510 ? 11.312 -0.155 -5.878 1.00 90.56 510 LEU A O 1
ATOM 4140 N N . ASP A 1 511 ? 10.656 1.532 -7.189 1.00 90.12 511 ASP A N 1
ATOM 4141 C CA . ASP A 1 511 ? 11.358 2.557 -6.431 1.00 90.12 511 ASP A CA 1
ATOM 4142 C C . ASP A 1 511 ? 10.668 2.841 -5.097 1.00 90.12 511 ASP A C 1
ATOM 4144 O O . ASP A 1 511 ? 11.337 2.895 -4.064 1.00 90.12 511 ASP A O 1
ATOM 4148 N N . ALA A 1 512 ? 9.332 2.879 -5.091 1.00 87.00 512 ALA A N 1
ATOM 4149 C CA . ALA A 1 512 ? 8.546 3.039 -3.871 1.00 87.00 512 ALA A CA 1
ATOM 4150 C C . ALA A 1 512 ? 8.855 1.944 -2.835 1.00 87.00 512 ALA A C 1
ATOM 4152 O O . ALA A 1 512 ? 8.987 2.243 -1.651 1.00 87.00 512 ALA A O 1
ATOM 4153 N N . LEU A 1 513 ? 9.069 0.697 -3.275 1.00 82.94 513 LEU A N 1
ATOM 4154 C CA . LEU A 1 513 ? 9.490 -0.416 -2.413 1.00 82.94 513 LEU A CA 1
ATOM 4155 C C . LEU A 1 513 ? 10.814 -0.142 -1.682 1.00 82.94 513 LEU A C 1
ATOM 4157 O O . LEU A 1 513 ? 11.022 -0.580 -0.551 1.00 82.94 513 LEU A O 1
ATOM 4161 N N . GLN A 1 514 ? 11.744 0.548 -2.340 1.00 77.00 514 GLN A N 1
ATOM 4162 C CA . GLN A 1 514 ? 13.106 0.746 -1.844 1.00 77.00 514 GLN A CA 1
ATOM 4163 C C . GLN A 1 514 ? 13.213 1.900 -0.845 1.00 77.00 514 GLN A C 1
ATOM 4165 O O . GLN A 1 514 ? 14.187 1.940 -0.085 1.00 77.00 514 GLN A O 1
ATOM 4170 N N . GLU A 1 515 ? 12.228 2.800 -0.848 1.00 76.50 515 GLU A N 1
ATOM 4171 C CA . GLU A 1 515 ? 12.099 3.939 0.065 1.00 76.50 515 GLU A CA 1
ATOM 4172 C C . GLU A 1 515 ? 11.412 3.568 1.392 1.00 76.50 515 GLU A C 1
ATOM 4174 O O . GLU A 1 515 ? 11.507 4.326 2.358 1.00 76.50 515 GLU A O 1
ATOM 4179 N N . LEU A 1 516 ? 10.783 2.387 1.485 1.00 73.94 516 LEU A N 1
ATOM 4180 C CA . LEU A 1 516 ? 10.053 1.967 2.683 1.00 73.94 516 LEU A CA 1
ATOM 4181 C C . LEU A 1 516 ? 10.960 1.833 3.932 1.00 73.94 516 LEU A C 1
ATOM 4183 O O . LEU A 1 516 ? 12.065 1.274 3.853 1.00 73.94 516 LEU A O 1
ATOM 4187 N N . PRO A 1 517 ? 10.498 2.280 5.121 1.00 64.19 517 PRO A N 1
ATOM 4188 C CA . PRO A 1 517 ? 11.208 2.086 6.386 1.00 64.19 517 PRO A CA 1
ATOM 4189 C C . PRO A 1 517 ? 11.369 0.589 6.701 1.00 64.19 517 PRO A C 1
ATOM 4191 O O . PRO A 1 517 ? 10.392 -0.151 6.746 1.00 64.19 517 PRO A O 1
ATOM 4194 N N . LYS A 1 518 ? 12.600 0.116 6.933 1.00 58.91 518 LYS A N 1
ATOM 4195 C CA . LYS A 1 518 ? 12.898 -1.323 7.086 1.00 58.91 518 LYS A CA 1
ATOM 4196 C C . LYS A 1 518 ? 12.313 -1.956 8.359 1.00 58.91 518 LYS A C 1
ATOM 4198 O O . LYS A 1 518 ? 12.611 -1.481 9.456 1.00 58.91 518 LYS A O 1
ATOM 4203 N N . PRO A 1 519 ? 11.670 -3.130 8.204 1.00 47.38 519 PRO A N 1
ATOM 4204 C CA . PRO A 1 519 ? 12.084 -4.349 8.921 1.00 47.38 519 PRO A CA 1
ATOM 4205 C C . PRO A 1 519 ? 12.530 -5.502 7.998 1.00 47.38 519 PRO A C 1
ATOM 4207 O O . PRO A 1 519 ? 13.179 -6.432 8.467 1.00 47.38 519 PRO A O 1
ATOM 4210 N N . PHE A 1 520 ? 12.233 -5.455 6.694 1.00 51.84 520 PHE A N 1
ATOM 4211 C CA . PHE A 1 520 ? 12.419 -6.605 5.801 1.00 51.84 520 PHE A CA 1
ATOM 4212 C C . PHE A 1 520 ? 13.774 -6.591 5.103 1.00 51.84 520 PHE A C 1
ATOM 4214 O O . PHE A 1 520 ? 14.160 -5.649 4.405 1.00 51.84 520 PHE A O 1
ATOM 4221 N N . GLY A 1 521 ? 14.526 -7.661 5.335 1.00 45.72 521 GLY A N 1
ATOM 4222 C CA . GLY A 1 521 ? 15.827 -7.917 4.747 1.00 45.72 521 GLY A CA 1
ATOM 4223 C C . GLY A 1 521 ? 15.746 -8.307 3.278 1.00 45.72 521 GLY A C 1
ATOM 4224 O O . GLY A 1 521 ? 16.278 -9.355 2.934 1.00 45.72 521 GLY A O 1
ATOM 4225 N N . SER A 1 522 ? 15.179 -7.471 2.396 1.00 50.62 522 SER A N 1
ATOM 4226 C CA . SER A 1 522 ? 15.573 -7.568 0.987 1.00 50.62 522 SER A CA 1
ATOM 4227 C C . SER A 1 522 ? 17.083 -7.340 0.978 1.00 50.62 522 SER A C 1
ATOM 4229 O O . SER A 1 522 ? 17.563 -6.234 1.300 1.00 50.62 522 SER A O 1
ATOM 4231 N N . VAL A 1 523 ? 17.840 -8.407 0.734 1.00 62.25 523 VAL A N 1
ATOM 4232 C CA . VAL A 1 523 ? 19.298 -8.370 0.720 1.00 62.25 523 VAL A CA 1
ATOM 4233 C C . VAL A 1 523 ? 19.669 -7.250 -0.245 1.00 62.25 523 VAL A C 1
ATOM 4235 O O . VAL A 1 523 ? 19.062 -7.107 -1.304 1.00 62.25 523 VAL A O 1
ATOM 4238 N N . ARG A 1 524 ? 20.617 -6.379 0.125 1.00 70.31 524 ARG A N 1
ATOM 4239 C CA . ARG A 1 524 ? 21.050 -5.255 -0.734 1.00 70.31 524 ARG A CA 1
ATOM 4240 C C . ARG A 1 524 ? 21.261 -5.699 -2.190 1.00 70.31 524 ARG A C 1
ATOM 4242 O O . ARG A 1 524 ? 21.001 -4.926 -3.102 1.00 70.31 524 ARG A O 1
ATOM 4249 N N . GLU A 1 525 ? 21.703 -6.936 -2.368 1.00 70.56 525 GLU A N 1
ATOM 4250 C CA . GLU A 1 525 ? 21.909 -7.615 -3.643 1.00 70.56 525 GLU A CA 1
ATOM 4251 C C . GLU A 1 525 ? 20.624 -7.809 -4.457 1.00 70.56 525 GLU A C 1
ATOM 4253 O O . GLU A 1 525 ? 20.626 -7.457 -5.631 1.00 70.56 525 GLU A O 1
ATOM 4258 N N . GLU A 1 526 ? 19.523 -8.253 -3.850 1.00 74.31 526 GLU A N 1
ATOM 4259 C CA . GLU A 1 526 ? 18.235 -8.449 -4.531 1.00 74.31 526 GLU A CA 1
ATOM 4260 C C . GLU A 1 526 ? 17.693 -7.127 -5.094 1.00 74.31 526 GLU A C 1
ATOM 4262 O O . GLU A 1 526 ? 17.323 -7.037 -6.266 1.00 74.31 526 GLU A O 1
ATOM 4267 N N . ARG A 1 527 ? 17.749 -6.050 -4.296 1.00 77.38 527 ARG A N 1
ATOM 4268 C CA . ARG A 1 527 ? 17.361 -4.703 -4.756 1.00 77.38 527 ARG A CA 1
ATOM 4269 C C . ARG A 1 527 ? 18.216 -4.243 -5.936 1.00 77.38 527 ARG A C 1
ATOM 4271 O O . ARG A 1 527 ? 17.703 -3.681 -6.900 1.00 77.38 527 ARG A O 1
ATOM 4278 N N . LEU A 1 528 ? 19.528 -4.477 -5.872 1.00 78.06 528 LEU A N 1
ATOM 4279 C CA . LEU A 1 528 ? 20.444 -4.129 -6.959 1.00 78.06 528 LEU A CA 1
ATOM 4280 C C . LEU A 1 528 ? 20.180 -4.959 -8.220 1.00 78.06 528 LEU A C 1
ATOM 4282 O O . LEU A 1 528 ? 20.288 -4.428 -9.323 1.00 78.06 528 LEU A O 1
ATOM 4286 N N . GLU A 1 529 ? 19.825 -6.233 -8.080 1.00 78.69 529 GLU A N 1
ATOM 4287 C CA . GLU A 1 529 ? 19.489 -7.109 -9.202 1.00 78.69 529 GLU A CA 1
ATOM 4288 C C . GLU A 1 529 ? 18.193 -6.675 -9.896 1.00 78.69 529 GLU A C 1
ATOM 4290 O O . GLU A 1 529 ? 18.170 -6.547 -11.122 1.00 78.69 529 GLU A O 1
ATOM 4295 N N . GLN A 1 530 ? 17.149 -6.345 -9.128 1.00 81.75 530 GLN A N 1
ATOM 4296 C CA . GLN A 1 530 ? 15.892 -5.815 -9.666 1.00 81.75 530 GLN A CA 1
ATOM 4297 C C . GLN A 1 530 ? 16.109 -4.501 -10.432 1.00 81.75 530 GLN A C 1
ATOM 4299 O O . GLN A 1 530 ? 15.656 -4.374 -11.571 1.00 81.75 530 GLN A O 1
ATOM 4304 N N . ARG A 1 531 ? 16.869 -3.554 -9.858 1.00 85.56 531 ARG A N 1
ATOM 4305 C CA . ARG A 1 531 ? 17.224 -2.286 -10.524 1.00 85.56 531 ARG A CA 1
ATOM 4306 C C . ARG A 1 531 ? 17.950 -2.521 -11.840 1.00 85.56 531 ARG A C 1
ATOM 4308 O O . ARG A 1 531 ? 17.563 -1.961 -12.861 1.00 85.56 531 ARG A O 1
ATOM 4315 N N . ARG A 1 532 ? 18.988 -3.364 -11.828 1.00 82.75 532 ARG A N 1
ATOM 4316 C CA . ARG A 1 532 ? 19.771 -3.687 -13.030 1.00 82.75 532 ARG A CA 1
ATOM 4317 C C . ARG A 1 532 ? 18.890 -4.307 -14.108 1.00 82.75 532 ARG A C 1
ATOM 4319 O O . ARG A 1 532 ? 18.954 -3.861 -15.243 1.00 82.75 532 ARG A O 1
ATOM 4326 N N . SER A 1 533 ? 18.031 -5.259 -13.746 1.00 82.62 533 SER A N 1
ATOM 4327 C CA . SER A 1 533 ? 17.112 -5.926 -14.678 1.00 82.62 533 SER A CA 1
ATOM 4328 C C . SER A 1 533 ? 16.158 -4.947 -15.374 1.00 82.62 533 SER A C 1
ATOM 4330 O O . SER A 1 533 ? 15.973 -5.009 -16.590 1.00 82.62 533 SER A O 1
ATOM 4332 N N . TRP A 1 534 ? 15.579 -3.992 -14.641 1.00 87.56 534 TRP A N 1
ATOM 4333 C CA . TRP A 1 534 ? 14.661 -3.016 -15.236 1.00 87.56 534 TRP A CA 1
ATOM 4334 C C . TRP A 1 534 ? 15.361 -1.877 -15.980 1.00 87.56 534 TRP A C 1
ATOM 4336 O O . TRP A 1 534 ? 14.849 -1.443 -17.011 1.00 87.56 534 TRP A O 1
ATOM 4346 N N . LEU A 1 535 ? 16.551 -1.448 -15.543 1.00 87.94 535 LEU A N 1
ATOM 4347 C CA . LEU A 1 535 ? 17.396 -0.539 -16.329 1.00 87.94 535 LEU A CA 1
ATOM 4348 C C . LEU A 1 535 ? 17.837 -1.182 -17.649 1.00 87.94 535 LEU A C 1
ATOM 4350 O O . LEU A 1 535 ? 17.841 -0.518 -18.680 1.00 87.94 535 LEU A O 1
ATOM 4354 N N . ASP A 1 536 ? 18.168 -2.472 -17.629 1.00 82.19 536 ASP A N 1
ATOM 4355 C CA . ASP A 1 536 ? 18.547 -3.249 -18.808 1.00 82.19 536 ASP A CA 1
ATOM 4356 C C . ASP A 1 536 ? 17.394 -3.323 -19.823 1.00 82.19 536 ASP A C 1
ATOM 4358 O O . ASP A 1 536 ? 17.586 -3.009 -20.999 1.00 82.19 536 ASP A O 1
ATOM 4362 N N . ARG A 1 537 ? 16.174 -3.609 -19.342 1.00 84.38 537 ARG A N 1
ATOM 4363 C CA . ARG A 1 537 ? 14.934 -3.602 -20.141 1.00 84.38 537 ARG A CA 1
ATOM 4364 C C . ARG A 1 537 ? 14.554 -2.218 -20.667 1.00 84.38 537 ARG A C 1
ATOM 4366 O O . ARG A 1 537 ? 13.980 -2.129 -21.752 1.00 84.38 537 ARG A O 1
ATOM 4373 N N . LEU A 1 538 ? 14.807 -1.158 -19.898 1.00 88.81 538 LEU A N 1
ATOM 4374 C CA . LEU A 1 538 ? 14.583 0.217 -20.341 1.00 88.81 538 LEU A CA 1
ATOM 4375 C C . LEU A 1 538 ? 15.589 0.596 -21.433 1.00 88.81 538 LEU A C 1
ATOM 4377 O O . LEU A 1 538 ? 15.184 1.123 -22.464 1.00 88.81 538 LEU A O 1
ATOM 4381 N N . ASP A 1 539 ? 16.872 0.279 -21.250 1.00 84.88 539 ASP A N 1
ATOM 4382 C CA . ASP A 1 539 ? 17.904 0.506 -22.266 1.00 84.88 539 ASP A CA 1
ATOM 4383 C C . ASP A 1 539 ? 17.592 -0.233 -23.575 1.00 84.88 539 ASP A C 1
ATOM 4385 O O . ASP A 1 539 ? 17.727 0.348 -24.648 1.00 84.88 539 ASP A O 1
ATOM 4389 N N . ASP A 1 540 ? 17.107 -1.476 -23.498 1.00 80.00 540 ASP A N 1
ATOM 4390 C CA . ASP A 1 540 ? 16.683 -2.253 -24.671 1.00 80.00 540 ASP A CA 1
ATOM 4391 C C . ASP A 1 540 ? 15.415 -1.692 -25.339 1.00 80.00 540 ASP A C 1
ATOM 4393 O O . ASP A 1 540 ? 15.181 -1.913 -26.528 1.00 80.00 540 ASP A O 1
ATOM 4397 N N . ALA A 1 541 ? 14.560 -0.990 -24.591 1.00 84.88 541 ALA A N 1
ATOM 4398 C CA . ALA A 1 541 ? 13.413 -0.293 -25.163 1.00 84.88 541 ALA A CA 1
ATOM 4399 C C . ALA A 1 541 ? 13.833 1.013 -25.852 1.00 84.88 541 ALA A C 1
ATOM 4401 O O . ALA A 1 541 ? 13.270 1.339 -26.891 1.00 84.88 541 ALA A O 1
ATOM 4402 N N . LEU A 1 542 ? 14.809 1.734 -25.294 1.00 85.06 542 LEU A N 1
ATOM 4403 C CA . LEU A 1 542 ? 15.265 3.039 -25.784 1.00 85.06 542 LEU A CA 1
ATOM 4404 C C . LEU A 1 542 ? 16.313 2.946 -26.902 1.00 85.06 542 LEU A C 1
ATOM 4406 O O . LEU A 1 542 ? 16.424 3.860 -27.724 1.00 85.06 542 LEU A O 1
ATOM 4410 N N . GLY A 1 543 ? 17.101 1.872 -26.934 1.00 72.00 543 GLY A N 1
ATOM 4411 C CA . GLY A 1 543 ? 18.167 1.677 -27.907 1.00 72.00 543 GLY A CA 1
ATOM 4412 C C . GLY A 1 543 ? 17.998 0.398 -28.716 1.00 72.00 543 GLY A C 1
ATOM 4413 O O . GLY A 1 543 ? 17.600 -0.646 -28.208 1.00 72.00 543 GLY A O 1
ATOM 4414 N N . THR A 1 544 ? 18.320 0.469 -30.004 1.00 67.00 544 THR A N 1
ATOM 4415 C CA . THR A 1 544 ? 17.870 -0.534 -30.970 1.00 67.00 544 THR A CA 1
ATOM 4416 C C . THR A 1 544 ? 18.972 -1.465 -31.448 1.00 67.00 544 THR A C 1
ATOM 4418 O O . THR A 1 544 ? 20.075 -1.046 -31.786 1.00 67.00 544 THR A O 1
ATOM 4421 N N . LEU A 1 545 ? 18.640 -2.757 -31.543 1.00 72.12 545 LEU A N 1
ATOM 4422 C CA . LEU A 1 545 ? 19.469 -3.746 -32.239 1.00 72.12 545 LEU A CA 1
ATOM 4423 C C . LEU A 1 545 ? 19.414 -3.546 -33.765 1.00 72.12 545 LEU A C 1
ATOM 4425 O O . LEU A 1 545 ? 20.407 -3.732 -34.465 1.00 72.12 545 LEU A O 1
ATOM 4429 N N . MET A 1 546 ? 18.244 -3.134 -34.268 1.00 72.00 546 MET A N 1
ATOM 4430 C CA . MET A 1 546 ? 17.942 -2.988 -35.691 1.00 72.00 546 MET A CA 1
ATOM 4431 C C . MET A 1 546 ? 17.571 -1.555 -36.057 1.00 72.00 546 MET A C 1
ATOM 4433 O O . MET A 1 546 ? 16.808 -0.896 -35.355 1.00 72.00 546 MET A O 1
ATOM 4437 N N . PHE A 1 547 ? 17.995 -1.126 -37.241 1.00 69.69 547 PHE A N 1
ATOM 4438 C CA . PHE A 1 547 ? 17.655 0.179 -37.808 1.00 69.69 547 PHE A CA 1
ATOM 4439 C C . PHE A 1 547 ? 16.141 0.401 -38.005 1.00 69.69 547 PHE A C 1
ATOM 4441 O O . PHE A 1 547 ? 15.669 1.531 -37.905 1.00 69.69 547 PHE A O 1
ATOM 4448 N N . LYS A 1 548 ? 15.356 -0.666 -38.212 1.00 73.62 548 LYS A N 1
ATOM 4449 C CA . LYS A 1 548 ? 13.888 -0.597 -38.374 1.00 73.62 548 LYS A CA 1
ATOM 4450 C C . LYS A 1 548 ? 13.123 -0.312 -37.072 1.00 73.62 548 LYS A C 1
ATOM 4452 O O . LYS A 1 548 ? 11.928 -0.050 -37.126 1.00 73.62 548 LYS A O 1
ATOM 4457 N N . MET A 1 549 ? 13.795 -0.352 -35.924 1.00 78.94 549 MET A N 1
ATOM 4458 C CA . MET A 1 549 ? 13.188 -0.095 -34.619 1.00 78.94 549 MET A CA 1
ATOM 4459 C C . MET A 1 549 ? 13.312 1.388 -34.224 1.00 78.94 549 MET A C 1
ATOM 4461 O O . MET A 1 549 ? 14.288 2.040 -34.612 1.00 78.94 549 MET A O 1
ATOM 4465 N N . PRO A 1 550 ? 12.364 1.925 -33.438 1.00 81.62 550 PRO A N 1
ATOM 4466 C CA . PRO A 1 550 ? 12.438 3.292 -32.931 1.00 81.62 550 PRO A CA 1
ATOM 4467 C C . PRO A 1 550 ? 13.553 3.449 -31.896 1.00 81.62 550 PRO A C 1
ATOM 4469 O O . PRO A 1 550 ? 13.751 2.578 -31.057 1.00 81.62 550 PRO A O 1
ATOM 4472 N N . THR A 1 551 ? 14.262 4.575 -31.944 1.00 84.12 551 THR A N 1
ATOM 4473 C CA . THR A 1 551 ? 15.260 4.948 -30.930 1.00 84.12 551 THR A CA 1
ATOM 4474 C C . THR A 1 551 ? 14.699 6.004 -29.983 1.00 84.12 551 THR A C 1
ATOM 4476 O O . THR A 1 551 ? 13.625 6.565 -30.211 1.00 84.12 551 THR A O 1
ATOM 4479 N N . ILE A 1 552 ? 15.450 6.353 -28.941 1.00 86.00 552 ILE A N 1
ATOM 4480 C CA . ILE A 1 552 ? 15.112 7.452 -28.026 1.00 86.00 552 ILE A CA 1
ATOM 4481 C C . ILE A 1 552 ? 14.837 8.791 -28.731 1.00 86.00 552 ILE A C 1
ATOM 4483 O O . ILE A 1 552 ? 14.018 9.578 -28.270 1.00 86.00 552 ILE A O 1
ATOM 4487 N N . ALA A 1 553 ? 15.455 9.024 -29.891 1.00 83.75 553 ALA A N 1
ATOM 4488 C CA . ALA A 1 553 ? 15.246 10.221 -30.703 1.00 83.75 553 ALA A CA 1
ATOM 4489 C C . ALA A 1 553 ? 13.865 10.276 -31.391 1.00 83.75 553 ALA A C 1
ATOM 4491 O O . ALA A 1 553 ? 13.492 11.311 -31.934 1.00 83.75 553 ALA A O 1
ATOM 4492 N N . SER A 1 554 ? 13.125 9.163 -31.395 1.00 84.25 554 SER A N 1
ATOM 4493 C CA . SER A 1 554 ? 11.770 9.047 -31.959 1.00 84.25 554 SER A CA 1
ATOM 4494 C C . SER A 1 554 ? 10.680 9.033 -30.879 1.00 84.25 554 SER A C 1
ATOM 4496 O O . SER A 1 554 ? 9.523 8.774 -31.186 1.00 84.25 554 SER A O 1
ATOM 4498 N N . LEU A 1 555 ? 11.042 9.228 -29.605 1.00 88.31 555 LEU A N 1
ATOM 4499 C CA . LEU A 1 555 ? 10.108 9.114 -28.490 1.00 88.31 555 LEU A CA 1
ATOM 4500 C C . LEU A 1 555 ? 9.307 10.407 -28.305 1.00 88.31 555 LEU A C 1
ATOM 4502 O O . LEU A 1 555 ? 9.871 11.451 -27.979 1.00 88.31 555 LEU A O 1
ATOM 4506 N N . ASP A 1 556 ? 7.984 10.309 -28.413 1.00 87.06 556 ASP A N 1
ATOM 4507 C CA . ASP A 1 556 ? 7.081 11.380 -28.005 1.00 87.06 556 ASP A CA 1
ATOM 4508 C C . ASP A 1 556 ? 6.785 11.297 -26.501 1.00 87.06 556 ASP A C 1
ATOM 4510 O O . ASP A 1 556 ? 5.914 10.559 -26.038 1.00 87.06 556 ASP A O 1
ATOM 4514 N N . VAL A 1 557 ? 7.529 12.082 -25.723 1.00 86.31 557 VAL A N 1
ATOM 4515 C CA . VAL A 1 557 ? 7.398 12.137 -24.261 1.00 86.31 557 VAL A CA 1
ATOM 4516 C C . VAL A 1 557 ? 6.055 12.709 -23.795 1.00 86.31 557 VAL A C 1
ATOM 4518 O O . VAL A 1 557 ? 5.648 12.452 -22.665 1.00 86.31 557 VAL A O 1
ATOM 4521 N N . THR A 1 558 ? 5.330 13.448 -24.644 1.00 87.38 558 THR A N 1
ATOM 4522 C CA . THR A 1 558 ? 4.046 14.062 -24.255 1.00 87.38 558 THR A CA 1
ATOM 4523 C C . THR A 1 558 ? 2.957 13.025 -23.976 1.00 87.38 558 THR A C 1
ATOM 4525 O O . THR A 1 558 ? 2.024 13.290 -23.222 1.00 87.38 558 THR A O 1
ATOM 4528 N N . GLN A 1 559 ? 3.121 11.812 -24.506 1.00 88.88 559 GLN A N 1
ATOM 4529 C CA . GLN A 1 559 ? 2.237 10.670 -24.272 1.00 88.88 559 GLN A CA 1
ATOM 4530 C C . GLN A 1 559 ? 2.569 9.907 -22.972 1.00 88.88 559 GLN A C 1
ATOM 4532 O O . GLN A 1 559 ? 1.901 8.926 -22.636 1.00 88.88 559 GLN A O 1
ATOM 4537 N N . ILE A 1 560 ? 3.601 10.340 -22.236 1.00 91.81 560 ILE A N 1
ATOM 4538 C CA . ILE A 1 560 ? 4.112 9.684 -21.028 1.00 91.81 560 ILE A CA 1
ATOM 4539 C C . ILE A 1 560 ? 4.070 10.673 -19.850 1.00 91.81 560 ILE A C 1
ATOM 4541 O O . ILE A 1 560 ? 5.074 11.322 -19.546 1.00 91.81 560 ILE A O 1
ATOM 4545 N N . PRO A 1 561 ? 2.932 10.793 -19.145 1.00 90.38 561 PRO A N 1
ATOM 4546 C CA . PRO A 1 561 ? 2.802 11.728 -18.028 1.00 90.38 561 PRO A CA 1
ATOM 4547 C C . PRO A 1 561 ? 3.728 11.394 -16.848 1.00 90.38 561 PRO A C 1
ATOM 4549 O O . PRO A 1 561 ? 4.108 12.284 -16.095 1.00 90.38 561 PRO A O 1
ATOM 4552 N N . GLU A 1 562 ? 4.135 10.132 -16.690 1.00 90.50 562 GLU A N 1
ATOM 4553 C CA . GLU A 1 562 ? 5.039 9.694 -15.624 1.00 90.50 562 GLU A CA 1
ATOM 4554 C C . GLU A 1 562 ? 6.517 10.032 -15.890 1.00 90.50 562 GLU A C 1
ATOM 4556 O O . GLU A 1 562 ? 7.342 9.910 -14.982 1.00 90.50 562 GLU A O 1
ATOM 4561 N N . ALA A 1 563 ? 6.873 10.463 -17.108 1.00 90.12 563 ALA A N 1
ATOM 4562 C CA . ALA A 1 563 ? 8.261 10.658 -17.529 1.00 90.12 563 ALA A CA 1
ATOM 4563 C C . ALA A 1 563 ? 9.089 11.570 -16.599 1.00 90.12 563 ALA A C 1
ATOM 4565 O O . ALA A 1 563 ? 10.203 11.162 -16.258 1.00 90.12 563 ALA A O 1
ATOM 4566 N N . PRO A 1 564 ? 8.597 12.738 -16.125 1.00 89.88 564 PRO A N 1
ATOM 4567 C CA . PRO A 1 564 ? 9.390 13.612 -15.258 1.00 89.88 564 PRO A CA 1
ATOM 4568 C C . PRO A 1 564 ? 9.815 12.922 -13.955 1.00 89.88 564 PRO A C 1
ATOM 4570 O O . PRO A 1 564 ? 10.970 13.008 -13.547 1.00 89.88 564 PRO A O 1
ATOM 4573 N N . ILE A 1 565 ? 8.896 12.185 -13.324 1.00 89.94 565 ILE A N 1
ATOM 4574 C CA . ILE A 1 565 ? 9.164 11.465 -12.072 1.00 89.94 565 ILE A CA 1
ATOM 4575 C C . ILE A 1 565 ? 10.047 10.245 -12.352 1.00 89.94 565 ILE A C 1
ATOM 4577 O O . ILE A 1 565 ? 11.046 10.030 -11.666 1.00 89.94 565 ILE A O 1
ATOM 4581 N N . ALA A 1 566 ? 9.729 9.471 -13.392 1.00 92.50 566 ALA A N 1
ATOM 4582 C CA . ALA A 1 566 ? 10.465 8.257 -13.718 1.00 92.50 566 ALA A CA 1
ATOM 4583 C C . ALA A 1 566 ? 11.936 8.538 -14.055 1.00 92.50 566 ALA A C 1
ATOM 4585 O O . ALA A 1 566 ? 12.819 7.833 -13.574 1.00 92.50 566 ALA A O 1
ATOM 4586 N N . PHE A 1 567 ? 12.240 9.579 -14.838 1.00 90.94 567 PHE A N 1
ATOM 4587 C CA . PHE A 1 567 ? 13.627 9.887 -15.198 1.00 90.94 567 PHE A CA 1
ATOM 4588 C C . PHE A 1 567 ? 14.461 10.406 -14.018 1.00 90.94 567 PHE A C 1
ATOM 4590 O O . PHE A 1 567 ? 15.666 10.151 -13.987 1.00 90.94 567 PHE A O 1
ATOM 4597 N N . LEU A 1 568 ? 13.848 11.038 -13.009 1.00 90.81 568 LEU A N 1
ATOM 4598 C CA . LEU A 1 568 ? 14.530 11.349 -11.744 1.00 90.81 568 LEU A CA 1
ATOM 4599 C C . LEU A 1 568 ? 14.944 10.068 -11.006 1.00 90.81 568 LEU A C 1
ATOM 4601 O O . LEU A 1 568 ? 16.075 9.967 -10.524 1.00 90.81 568 LEU A O 1
ATOM 4605 N N . VAL A 1 569 ? 14.066 9.062 -10.985 1.00 92.12 569 VAL A N 1
ATOM 4606 C CA . VAL A 1 569 ? 14.372 7.740 -10.423 1.00 92.12 569 VAL A CA 1
ATOM 4607 C C . VAL A 1 569 ? 15.476 7.048 -11.224 1.00 92.12 569 VAL A C 1
ATOM 4609 O O . VAL A 1 569 ? 16.454 6.579 -10.642 1.00 92.12 569 VAL A O 1
ATOM 4612 N N . VAL A 1 570 ? 15.393 7.045 -12.560 1.00 92.06 570 VAL A N 1
ATOM 4613 C CA . VAL A 1 570 ? 16.430 6.463 -13.432 1.00 92.06 570 VAL A CA 1
ATOM 4614 C C . VAL A 1 570 ? 17.780 7.155 -13.217 1.00 92.06 570 VAL A C 1
ATOM 4616 O O . VAL A 1 570 ? 18.809 6.481 -13.138 1.00 92.06 570 VAL A O 1
ATOM 4619 N N . LYS A 1 571 ? 17.807 8.483 -13.048 1.00 89.88 571 LYS A N 1
ATOM 4620 C CA . LYS A 1 571 ? 19.025 9.237 -12.708 1.00 89.88 571 LYS A CA 1
ATOM 4621 C C . LYS A 1 571 ? 19.650 8.740 -11.404 1.00 89.88 571 LYS A C 1
ATOM 4623 O O . LYS A 1 571 ? 20.853 8.498 -11.349 1.00 89.88 571 LYS A O 1
ATOM 4628 N N . ARG A 1 572 ? 18.839 8.553 -10.358 1.00 89.94 572 ARG A N 1
ATOM 4629 C CA . ARG A 1 572 ? 19.299 8.006 -9.074 1.00 89.94 572 ARG A CA 1
ATOM 4630 C C . ARG A 1 572 ? 19.816 6.575 -9.234 1.00 89.94 572 ARG A C 1
ATOM 4632 O O . ARG A 1 572 ? 20.933 6.275 -8.818 1.00 89.94 572 ARG A O 1
ATOM 4639 N N . TRP A 1 573 ? 19.043 5.704 -9.881 1.00 90.56 573 TRP A N 1
ATOM 4640 C CA . TRP A 1 573 ? 19.384 4.291 -10.059 1.00 90.56 573 TRP A CA 1
ATOM 4641 C C . TRP A 1 573 ? 20.637 4.073 -10.909 1.00 90.56 573 TRP A C 1
ATOM 4643 O O . TRP A 1 573 ? 21.416 3.170 -10.607 1.00 90.56 573 TRP A O 1
ATOM 4653 N N . THR A 1 574 ? 20.855 4.874 -11.955 1.00 90.25 574 THR A N 1
ATOM 4654 C CA . THR A 1 574 ? 22.064 4.792 -12.795 1.00 90.25 574 THR A CA 1
ATOM 4655 C C . THR A 1 574 ? 23.312 5.164 -12.000 1.00 90.25 574 THR A C 1
ATOM 4657 O O . THR A 1 574 ? 24.272 4.392 -11.998 1.00 90.25 574 THR A O 1
ATOM 4660 N N . SER A 1 575 ? 23.277 6.263 -11.238 1.00 87.25 575 SER A N 1
ATOM 4661 C CA . SER A 1 575 ? 24.362 6.642 -10.325 1.00 87.25 575 SER A CA 1
ATOM 4662 C C . SER A 1 575 ? 24.624 5.567 -9.269 1.00 87.25 575 SER A C 1
ATOM 4664 O O . SER A 1 575 ? 25.752 5.099 -9.135 1.00 87.25 575 SER A O 1
ATOM 4666 N N . GLU A 1 576 ? 23.594 5.105 -8.557 1.00 85.62 576 GLU A N 1
ATOM 4667 C CA . GLU A 1 576 ? 23.742 4.059 -7.537 1.00 85.62 576 GLU A CA 1
ATOM 4668 C C . GLU A 1 576 ? 24.280 2.750 -8.129 1.00 85.62 576 GLU A C 1
ATOM 4670 O O . GLU A 1 576 ? 25.151 2.117 -7.536 1.00 85.62 576 GLU A O 1
ATOM 4675 N N . THR A 1 577 ? 23.831 2.373 -9.331 1.00 86.38 577 THR A N 1
ATOM 4676 C CA . THR A 1 577 ? 24.350 1.200 -10.044 1.00 86.38 577 THR A CA 1
ATOM 4677 C C . THR A 1 577 ? 25.836 1.358 -10.329 1.00 86.38 577 THR A C 1
ATOM 4679 O O . THR A 1 577 ? 26.595 0.445 -10.018 1.00 86.38 577 THR A O 1
ATOM 4682 N N . LEU A 1 578 ? 26.266 2.507 -10.861 1.00 86.38 578 LEU A N 1
ATOM 4683 C CA . LEU A 1 578 ? 27.674 2.789 -11.144 1.00 86.38 578 LEU A CA 1
ATOM 4684 C C . LEU A 1 578 ? 28.551 2.721 -9.882 1.00 86.38 578 LEU A C 1
ATOM 4686 O O . LEU A 1 578 ? 29.623 2.117 -9.920 1.00 86.38 578 LEU A O 1
ATOM 4690 N N . PHE A 1 579 ? 28.088 3.274 -8.758 1.00 86.50 579 PHE A N 1
ATOM 4691 C CA . PHE A 1 579 ? 28.813 3.237 -7.480 1.00 86.50 579 PHE A CA 1
ATOM 4692 C C . PHE A 1 579 ? 28.876 1.833 -6.850 1.00 86.50 579 PHE A C 1
ATOM 4694 O O . PHE A 1 579 ? 29.887 1.483 -6.234 1.00 86.50 579 PHE A O 1
ATOM 4701 N N . ASP A 1 580 ? 27.836 1.015 -7.037 1.00 81.88 580 ASP A N 1
ATOM 4702 C CA . ASP A 1 580 ? 27.713 -0.325 -6.447 1.00 81.88 580 ASP A CA 1
ATOM 4703 C C . ASP A 1 580 ? 28.204 -1.467 -7.358 1.00 81.88 580 ASP A C 1
ATOM 4705 O O . ASP A 1 580 ? 28.085 -2.650 -7.008 1.00 81.88 580 ASP A O 1
ATOM 4709 N N . LEU A 1 581 ? 28.779 -1.157 -8.524 1.00 81.31 581 LEU A N 1
ATOM 4710 C CA . LEU A 1 581 ? 29.364 -2.164 -9.408 1.00 81.31 581 LEU A CA 1
ATOM 4711 C C . LEU A 1 581 ? 30.586 -2.829 -8.760 1.00 81.31 581 LEU A C 1
ATOM 4713 O O . LEU A 1 581 ? 31.593 -2.197 -8.440 1.00 81.31 581 LEU A O 1
ATOM 4717 N N . ARG A 1 582 ? 30.498 -4.154 -8.595 1.00 74.94 582 ARG A N 1
ATOM 4718 C CA . ARG A 1 582 ? 31.555 -4.998 -8.027 1.00 74.94 582 ARG A CA 1
ATOM 4719 C C . ARG A 1 582 ? 32.118 -5.933 -9.102 1.00 74.94 582 ARG A C 1
ATOM 4721 O O . ARG A 1 582 ? 31.480 -6.948 -9.394 1.00 74.94 582 ARG A O 1
ATOM 4728 N N . PRO A 1 583 ? 33.297 -5.628 -9.669 1.00 69.06 583 PRO A N 1
ATOM 4729 C CA . PRO A 1 583 ? 33.897 -6.440 -10.729 1.00 69.06 583 PRO A CA 1
ATOM 4730 C C . PRO A 1 583 ? 34.464 -7.790 -10.261 1.00 69.06 583 PRO A C 1
ATOM 4732 O O . PRO A 1 583 ? 34.664 -8.668 -11.089 1.00 69.06 583 PRO A O 1
ATOM 4735 N N . ALA A 1 584 ? 34.697 -7.981 -8.957 1.00 60.22 584 ALA A N 1
ATOM 4736 C CA . ALA A 1 584 ? 35.307 -9.198 -8.406 1.00 60.22 584 ALA A CA 1
ATOM 4737 C C . ALA A 1 584 ? 34.315 -10.337 -8.073 1.00 60.22 584 ALA A C 1
ATOM 4739 O O . ALA A 1 584 ? 34.745 -11.439 -7.743 1.00 60.22 584 ALA A O 1
ATOM 4740 N N . LEU A 1 585 ? 32.996 -10.101 -8.132 1.00 62.84 585 LEU A N 1
ATOM 4741 C CA . LEU A 1 585 ? 32.002 -11.135 -7.813 1.00 62.84 585 LEU A CA 1
ATOM 4742 C C . LEU A 1 585 ? 31.820 -12.112 -8.995 1.00 62.84 585 LEU A C 1
ATOM 4744 O O . LEU A 1 585 ? 31.648 -11.648 -10.124 1.00 62.84 585 LEU A O 1
ATOM 4748 N N . PRO A 1 586 ? 31.774 -13.443 -8.768 1.00 49.41 586 PRO A N 1
ATOM 4749 C CA . PRO A 1 586 ? 31.571 -14.444 -9.825 1.00 49.41 586 PRO A CA 1
ATOM 4750 C C . PRO A 1 586 ? 30.307 -14.194 -10.661 1.00 49.41 586 PRO A C 1
ATOM 4752 O O . PRO A 1 586 ? 30.348 -14.290 -11.885 1.00 49.41 586 PRO A O 1
ATOM 4755 N N . ASN A 1 587 ? 29.221 -13.756 -10.010 1.00 51.69 587 ASN A N 1
ATOM 4756 C CA . ASN A 1 587 ? 27.944 -13.407 -10.646 1.00 51.69 587 ASN A CA 1
ATOM 4757 C C . ASN A 1 587 ? 28.000 -12.125 -11.507 1.00 51.69 587 ASN A C 1
ATOM 4759 O O . ASN A 1 587 ? 27.076 -11.870 -12.274 1.00 51.69 587 ASN A O 1
ATOM 4763 N N . SER A 1 588 ? 29.068 -11.322 -11.408 1.00 53.56 588 SER A N 1
ATOM 4764 C CA . SER A 1 588 ? 29.283 -10.109 -12.213 1.00 53.56 588 SER A CA 1
ATOM 4765 C C . SER A 1 588 ? 30.118 -10.353 -13.476 1.00 53.56 588 SER A C 1
ATOM 4767 O O . SER A 1 588 ? 30.209 -9.443 -14.302 1.00 53.56 588 SER A O 1
ATOM 4769 N N . ARG A 1 589 ? 30.722 -11.544 -13.654 1.00 52.34 589 ARG A N 1
ATOM 4770 C CA . ARG A 1 589 ? 31.662 -11.832 -14.760 1.00 52.34 589 ARG A CA 1
ATOM 4771 C C . ARG A 1 589 ? 31.059 -11.613 -16.149 1.00 52.34 589 ARG A C 1
ATOM 4773 O O . ARG A 1 589 ? 31.748 -11.110 -17.025 1.00 52.34 589 ARG A O 1
ATOM 4780 N N . PHE A 1 590 ? 29.774 -11.914 -16.332 1.00 59.03 590 PHE A N 1
ATOM 4781 C CA . PHE A 1 590 ? 29.078 -11.701 -17.607 1.00 59.03 590 PHE A CA 1
ATOM 4782 C C . PHE A 1 590 ? 28.356 -10.350 -17.698 1.00 59.03 590 PHE A C 1
ATOM 4784 O O . PHE A 1 590 ? 27.882 -9.994 -18.763 1.00 59.03 590 PHE A O 1
ATOM 4791 N N . GLY A 1 591 ? 28.275 -9.572 -16.612 1.00 72.00 591 GLY A N 1
ATOM 4792 C CA . GLY A 1 591 ? 27.435 -8.371 -16.551 1.00 72.00 591 GLY A CA 1
ATOM 4793 C C . GLY A 1 591 ? 28.168 -7.061 -16.273 1.00 72.00 591 GLY A C 1
ATOM 4794 O O . GLY A 1 591 ? 27.542 -6.011 -16.375 1.00 72.00 591 GLY A O 1
ATOM 4795 N N . PHE A 1 592 ? 29.450 -7.066 -15.887 1.00 83.88 592 PHE A N 1
ATOM 4796 C CA . PHE A 1 592 ? 30.130 -5.842 -15.437 1.00 83.88 592 PHE A CA 1
ATOM 4797 C C . PHE A 1 592 ? 30.168 -4.751 -16.515 1.00 83.88 592 PHE A C 1
ATOM 4799 O O . PHE A 1 592 ? 29.642 -3.661 -16.288 1.00 83.88 592 PHE A O 1
ATOM 4806 N N . LEU A 1 593 ? 30.753 -5.044 -17.685 1.00 86.00 593 LEU A N 1
ATOM 4807 C CA . LEU A 1 593 ? 30.892 -4.058 -18.760 1.00 86.00 593 LEU A CA 1
ATOM 4808 C C . LEU A 1 593 ? 29.523 -3.636 -19.306 1.00 86.00 593 LEU A C 1
ATOM 4810 O O . LEU A 1 593 ? 29.295 -2.446 -19.509 1.00 86.00 593 LEU A O 1
ATOM 4814 N N . THR A 1 594 ? 28.595 -4.586 -19.460 1.00 85.38 594 THR A N 1
ATOM 4815 C CA . THR A 1 594 ? 27.204 -4.315 -19.849 1.00 85.38 594 THR A CA 1
ATOM 4816 C C . THR A 1 594 ? 26.533 -3.330 -18.896 1.00 85.38 594 THR A C 1
ATOM 4818 O O . THR A 1 594 ? 26.059 -2.286 -19.336 1.00 85.38 594 THR A O 1
ATOM 4821 N N . ASN A 1 595 ? 26.525 -3.622 -17.592 1.00 84.94 595 ASN A N 1
ATOM 4822 C CA . ASN A 1 595 ? 25.881 -2.772 -16.592 1.00 84.94 595 ASN A CA 1
ATOM 4823 C C . ASN A 1 595 ? 26.556 -1.400 -16.498 1.00 84.94 595 ASN A C 1
ATOM 4825 O O . ASN A 1 595 ? 25.864 -0.389 -16.411 1.00 84.94 595 ASN A O 1
ATOM 4829 N N . PHE A 1 596 ? 27.893 -1.352 -16.551 1.00 88.31 596 PHE A N 1
ATOM 4830 C CA . PHE A 1 596 ? 28.641 -0.097 -16.546 1.00 88.31 596 PHE A CA 1
ATOM 4831 C C . PHE A 1 596 ? 28.270 0.776 -17.748 1.00 88.31 596 PHE A C 1
ATOM 4833 O O . PHE A 1 596 ? 27.931 1.948 -17.589 1.00 88.31 596 PHE A O 1
ATOM 4840 N N . ALA A 1 597 ? 28.311 0.208 -18.952 1.00 87.94 597 ALA A N 1
ATOM 4841 C CA . ALA A 1 597 ? 28.061 0.941 -20.182 1.00 87.94 597 ALA A CA 1
ATOM 4842 C C . ALA A 1 597 ? 26.591 1.356 -20.313 1.00 87.94 597 ALA A C 1
ATOM 4844 O O . ALA A 1 597 ? 26.340 2.516 -20.621 1.00 87.94 597 ALA A O 1
ATOM 4845 N N . LYS A 1 598 ? 25.626 0.473 -20.016 1.00 86.75 598 LYS A N 1
ATOM 4846 C CA . LYS A 1 598 ? 24.193 0.818 -20.026 1.00 86.75 598 LYS A CA 1
ATOM 4847 C C . LYS A 1 598 ? 23.866 1.919 -19.016 1.00 86.75 598 LYS A C 1
ATOM 4849 O O . LYS A 1 598 ? 23.256 2.917 -19.390 1.00 86.75 598 LYS A O 1
ATOM 4854 N N . ALA A 1 599 ? 24.338 1.805 -17.769 1.00 88.19 599 ALA A N 1
ATOM 4855 C CA . ALA A 1 599 ? 24.135 2.851 -16.764 1.00 88.19 599 ALA A CA 1
ATOM 4856 C C . ALA A 1 599 ? 24.806 4.177 -17.165 1.00 88.19 599 ALA A C 1
ATOM 4858 O O . ALA A 1 599 ? 24.219 5.239 -16.972 1.00 88.19 599 ALA A O 1
ATOM 4859 N N . SER A 1 600 ? 25.991 4.121 -17.783 1.00 88.06 600 SER A N 1
ATOM 4860 C CA . SER A 1 600 ? 26.679 5.306 -18.310 1.00 88.06 600 SER A CA 1
ATOM 4861 C C . SER A 1 600 ? 25.921 5.942 -19.476 1.00 88.06 600 SER A C 1
ATOM 4863 O O . SER A 1 600 ? 25.787 7.158 -19.507 1.00 88.06 600 SER A O 1
ATOM 4865 N N . PHE A 1 601 ? 25.408 5.157 -20.428 1.00 86.06 601 PHE A N 1
ATOM 4866 C CA . PHE A 1 601 ? 24.647 5.668 -21.572 1.00 86.06 601 PHE A CA 1
ATOM 4867 C C . PHE A 1 601 ? 23.328 6.310 -21.144 1.00 86.06 601 PHE A C 1
ATOM 4869 O O . PHE A 1 601 ? 23.073 7.456 -21.513 1.00 86.06 601 PHE A O 1
ATOM 4876 N N . LEU A 1 602 ? 22.536 5.616 -20.322 1.00 87.81 602 LEU A N 1
ATOM 4877 C CA . LEU A 1 602 ? 21.298 6.161 -19.762 1.00 87.81 602 LEU A CA 1
ATOM 4878 C C . LEU A 1 602 ? 21.575 7.410 -18.916 1.00 87.81 602 LEU A C 1
ATOM 4880 O O . LEU A 1 602 ? 20.897 8.424 -19.063 1.00 87.81 602 LEU A O 1
ATOM 4884 N N . GLY A 1 603 ? 22.605 7.366 -18.069 1.00 87.31 603 GLY A N 1
ATOM 4885 C CA . GLY A 1 603 ? 22.996 8.500 -17.241 1.00 87.31 603 GLY A CA 1
ATOM 4886 C C . GLY A 1 603 ? 23.462 9.705 -18.064 1.00 87.31 603 GLY A C 1
ATOM 4887 O O . GLY A 1 603 ? 23.052 10.820 -17.773 1.00 87.31 603 GLY A O 1
ATOM 4888 N N . MET A 1 604 ? 24.271 9.506 -19.113 1.00 85.56 604 MET A N 1
ATOM 4889 C CA . MET A 1 604 ? 24.717 10.588 -20.005 1.00 85.56 604 MET A CA 1
ATOM 4890 C C . MET A 1 604 ? 23.570 11.200 -20.804 1.00 85.56 604 MET A C 1
ATOM 4892 O O . MET A 1 604 ? 23.598 12.396 -21.090 1.00 85.56 604 MET A O 1
ATOM 4896 N N . PHE A 1 605 ? 22.589 10.382 -21.189 1.00 84.06 605 PHE A N 1
ATOM 4897 C CA . PHE A 1 605 ? 21.378 10.870 -21.829 1.00 84.06 605 PHE A CA 1
ATOM 4898 C C . PHE A 1 605 ? 20.597 11.799 -20.890 1.00 84.06 605 PHE A C 1
ATOM 4900 O O . PHE A 1 605 ? 20.115 12.842 -21.331 1.00 84.06 605 PHE A O 1
ATOM 4907 N N . ILE A 1 606 ? 20.518 11.437 -19.605 1.00 84.69 606 ILE A N 1
ATOM 4908 C CA . ILE A 1 606 ? 19.786 12.206 -18.601 1.00 84.69 606 ILE A CA 1
ATOM 4909 C C . ILE A 1 606 ? 20.537 13.468 -18.173 1.00 84.69 606 ILE A C 1
ATOM 4911 O O . ILE A 1 606 ? 20.021 14.579 -18.258 1.00 84.69 606 ILE A O 1
ATOM 4915 N N . ASP A 1 607 ? 21.761 13.291 -17.692 1.00 84.19 607 ASP A N 1
ATOM 4916 C CA . ASP A 1 607 ? 22.591 14.355 -17.148 1.00 84.19 607 ASP A CA 1
ATOM 4917 C C . ASP A 1 607 ? 24.072 14.048 -17.404 1.00 84.19 607 ASP A C 1
ATOM 4919 O O . ASP A 1 607 ? 24.788 13.449 -16.593 1.00 84.19 607 ASP A O 1
ATOM 4923 N N . ARG A 1 608 ? 24.521 14.464 -18.589 1.00 84.44 608 ARG A N 1
ATOM 4924 C CA . ARG A 1 608 ? 25.887 14.261 -19.076 1.00 84.44 608 ARG A CA 1
ATOM 4925 C C . ARG A 1 608 ? 26.948 14.843 -18.145 1.00 84.44 608 ARG A C 1
ATOM 4927 O O . ARG A 1 608 ? 27.946 14.177 -17.874 1.00 84.44 608 ARG A O 1
ATOM 4934 N N . GLU A 1 609 ? 26.753 16.074 -17.681 1.00 82.69 609 GLU A N 1
ATOM 4935 C CA . GLU A 1 609 ? 27.731 16.780 -16.845 1.00 82.69 609 GLU A CA 1
ATOM 4936 C C . GLU A 1 609 ? 27.857 16.117 -15.472 1.00 82.69 609 GLU A C 1
ATOM 4938 O O . GLU A 1 609 ? 28.967 15.894 -14.975 1.00 82.69 609 GLU A O 1
ATOM 4943 N N . MET A 1 610 ? 26.725 15.703 -14.894 1.00 83.19 610 MET A N 1
ATOM 4944 C CA . MET A 1 610 ? 26.710 14.937 -13.656 1.00 83.19 610 MET A CA 1
ATOM 4945 C C . MET A 1 610 ? 27.469 13.620 -13.820 1.00 83.19 610 MET A C 1
ATOM 4947 O O . MET A 1 610 ? 28.398 13.371 -13.058 1.00 83.19 610 MET A O 1
ATOM 4951 N N . VAL A 1 611 ? 27.169 12.793 -14.823 1.00 84.69 611 VAL A N 1
ATOM 4952 C CA . VAL A 1 611 ? 27.877 11.509 -14.986 1.00 84.69 611 VAL A CA 1
ATOM 4953 C C . VAL A 1 611 ? 29.382 11.710 -15.180 1.00 84.69 611 VAL A C 1
ATOM 4955 O O . VAL A 1 611 ? 30.188 11.015 -14.559 1.00 84.69 611 VAL A O 1
ATOM 4958 N N . PHE A 1 612 ? 29.783 12.702 -15.978 1.00 84.75 612 PHE A N 1
ATOM 4959 C CA . PHE A 1 612 ? 31.196 12.980 -16.225 1.00 84.75 612 PHE A CA 1
ATOM 4960 C C . PHE A 1 612 ? 31.951 13.453 -14.988 1.00 84.75 612 PHE A C 1
ATOM 4962 O O . PHE A 1 612 ? 33.085 13.011 -14.795 1.00 84.75 612 PHE A O 1
ATOM 4969 N N . SER A 1 613 ? 31.332 14.282 -14.144 1.00 82.94 613 SER A N 1
ATOM 4970 C CA . SER A 1 613 ? 31.917 14.701 -12.863 1.00 82.94 613 SER A CA 1
ATOM 4971 C C . SER A 1 613 ? 31.989 13.562 -11.835 1.00 82.94 613 SER A C 1
ATOM 4973 O O . SER A 1 613 ? 32.838 13.589 -10.942 1.00 82.94 613 SER A O 1
ATOM 4975 N N . HIS A 1 614 ? 31.149 12.529 -11.971 1.00 82.62 614 HIS A N 1
ATOM 4976 C CA . HIS A 1 614 ? 31.149 11.366 -11.082 1.00 82.62 614 HIS A CA 1
ATOM 4977 C C . HIS A 1 614 ? 32.096 10.244 -11.507 1.00 82.62 614 HIS A C 1
ATOM 4979 O O . HIS A 1 614 ? 32.508 9.484 -10.633 1.00 82.62 614 HIS A O 1
ATOM 4985 N N . PHE A 1 615 ? 32.486 10.125 -12.784 1.00 84.62 615 PHE A N 1
ATOM 4986 C CA . PHE A 1 615 ? 33.413 9.069 -13.232 1.00 84.62 615 PHE A CA 1
ATOM 4987 C C . PHE A 1 615 ? 34.715 9.039 -12.415 1.00 84.62 615 PHE A C 1
ATOM 4989 O O .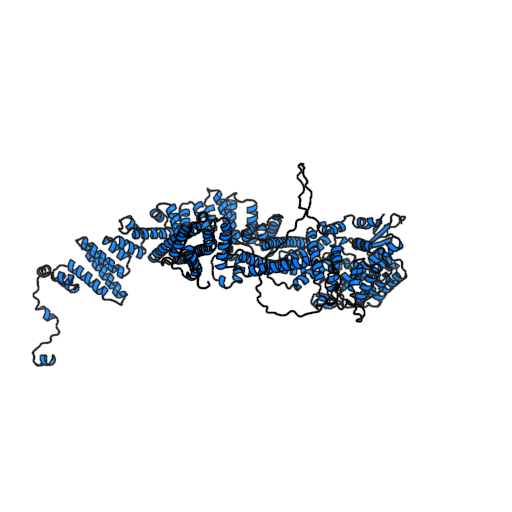 PHE A 1 615 ? 35.199 7.963 -12.065 1.00 84.62 615 PHE A O 1
ATOM 4996 N N . ASP A 1 616 ? 35.222 10.201 -11.999 1.00 79.75 616 ASP A N 1
ATOM 4997 C CA . ASP A 1 616 ? 36.442 10.286 -11.188 1.00 79.75 616 ASP A CA 1
ATOM 4998 C C . ASP A 1 616 ? 36.237 9.830 -9.728 1.00 79.75 616 ASP A C 1
ATOM 5000 O O . ASP A 1 616 ? 37.188 9.723 -8.964 1.00 79.75 616 ASP A O 1
ATOM 5004 N N . ARG A 1 617 ? 34.997 9.531 -9.323 1.00 82.56 617 ARG A N 1
ATOM 5005 C CA . ARG A 1 617 ? 34.615 9.086 -7.972 1.00 82.56 617 ARG A CA 1
ATOM 5006 C C . ARG A 1 617 ? 34.107 7.644 -7.933 1.00 82.56 617 ARG A C 1
ATOM 5008 O O . ARG A 1 617 ? 33.892 7.111 -6.845 1.00 82.56 617 ARG A O 1
ATOM 5015 N N . ILE A 1 618 ? 33.904 6.999 -9.085 1.00 86.56 618 ILE A N 1
ATOM 5016 C CA . ILE A 1 618 ? 33.366 5.635 -9.143 1.00 86.56 618 ILE A CA 1
ATOM 5017 C C . ILE A 1 618 ? 34.426 4.627 -8.662 1.00 86.56 618 ILE A C 1
ATOM 5019 O O . ILE A 1 618 ? 35.513 4.548 -9.249 1.00 86.56 618 ILE A O 1
ATOM 5023 N N . PRO A 1 619 ? 34.114 3.781 -7.658 1.00 83.56 619 PRO A N 1
ATOM 5024 C CA . PRO A 1 619 ? 35.088 2.860 -7.073 1.00 83.56 619 PRO A CA 1
ATOM 5025 C C . PRO A 1 619 ? 35.744 1.897 -8.072 1.00 83.56 619 PRO A C 1
ATOM 5027 O O . PRO A 1 619 ? 36.937 1.630 -7.954 1.00 83.56 619 PRO A O 1
ATOM 5030 N N . CYS A 1 620 ? 35.002 1.384 -9.064 1.00 82.44 620 CYS A N 1
ATOM 5031 C CA . CYS A 1 620 ? 35.538 0.438 -10.055 1.00 82.44 620 CYS A CA 1
ATOM 5032 C C . CYS A 1 620 ? 36.451 1.080 -11.118 1.00 82.44 620 CYS A C 1
ATOM 5034 O O . CYS A 1 620 ? 37.057 0.362 -11.913 1.00 82.44 620 CYS A O 1
ATOM 5036 N N . LEU A 1 621 ? 36.551 2.413 -11.144 1.00 83.44 621 LEU A N 1
ATOM 5037 C CA . LEU A 1 621 ? 37.470 3.155 -12.012 1.00 83.44 621 LEU A CA 1
ATOM 5038 C C . LEU A 1 621 ? 38.718 3.621 -11.258 1.00 83.44 621 LEU A C 1
ATOM 5040 O O . LEU A 1 621 ? 39.816 3.575 -11.810 1.00 83.44 621 LEU A O 1
ATOM 5044 N N . GLN A 1 622 ? 38.557 4.028 -9.996 1.00 79.94 622 GLN A N 1
ATOM 5045 C CA . GLN A 1 622 ? 39.621 4.644 -9.199 1.00 79.94 622 GLN A CA 1
ATOM 5046 C C . GLN A 1 622 ? 40.487 3.641 -8.435 1.00 79.94 622 GLN A C 1
ATOM 5048 O O . GLN A 1 622 ? 41.697 3.817 -8.332 1.00 79.94 622 GLN A O 1
ATOM 5053 N N . TRP A 1 623 ? 39.894 2.591 -7.867 1.00 76.56 623 TRP A N 1
ATOM 5054 C CA . TRP A 1 623 ? 40.617 1.724 -6.937 1.00 76.56 623 TRP A CA 1
ATOM 5055 C C . TRP A 1 623 ? 41.178 0.504 -7.657 1.00 76.56 623 TRP A C 1
ATOM 5057 O O . TRP A 1 623 ? 40.410 -0.323 -8.145 1.00 76.56 623 TRP A O 1
ATOM 5067 N N . LEU A 1 624 ? 42.508 0.358 -7.663 1.00 70.00 624 LEU A N 1
ATOM 5068 C CA . LEU A 1 624 ? 43.223 -0.747 -8.320 1.00 70.00 624 LEU A CA 1
ATOM 5069 C C . LEU A 1 624 ? 42.684 -2.129 -7.902 1.00 70.00 624 LEU A C 1
ATOM 5071 O O . LEU A 1 624 ? 42.449 -2.989 -8.745 1.00 70.00 624 LEU A O 1
ATOM 5075 N N . GLY A 1 625 ? 42.385 -2.319 -6.609 1.00 66.69 625 GLY A N 1
ATOM 5076 C CA . GLY A 1 625 ? 41.785 -3.553 -6.071 1.00 66.69 625 GLY A CA 1
ATOM 5077 C C . GLY A 1 625 ? 40.324 -3.801 -6.480 1.00 66.69 625 GLY A C 1
ATOM 5078 O O . GLY A 1 625 ? 39.738 -4.818 -6.118 1.00 66.69 625 GLY A O 1
ATOM 5079 N N . ARG A 1 626 ? 39.713 -2.871 -7.218 1.00 72.88 626 ARG A N 1
ATOM 5080 C CA . ARG A 1 626 ? 38.366 -2.974 -7.791 1.00 72.88 626 ARG A CA 1
ATOM 5081 C C . ARG A 1 626 ? 38.369 -2.801 -9.306 1.00 72.88 626 ARG A C 1
ATOM 5083 O O . ARG A 1 626 ? 37.318 -2.515 -9.871 1.00 72.88 626 ARG A O 1
ATOM 5090 N N . TRP A 1 627 ? 39.504 -2.964 -9.977 1.00 81.31 627 TRP A N 1
ATOM 5091 C CA . TRP A 1 627 ? 39.516 -3.041 -11.434 1.00 81.31 627 TRP A CA 1
ATOM 5092 C C . TRP A 1 627 ? 39.077 -4.428 -11.901 1.00 81.31 627 TRP A C 1
ATOM 5094 O O . TRP A 1 627 ? 39.307 -5.437 -11.232 1.00 81.31 627 TRP A O 1
ATOM 5104 N N . HIS A 1 628 ? 38.411 -4.489 -13.054 1.00 79.56 628 HIS A N 1
ATOM 5105 C CA . HIS A 1 628 ? 38.023 -5.769 -13.633 1.00 79.56 628 HIS A CA 1
ATOM 5106 C C . HIS A 1 628 ? 39.251 -6.447 -14.267 1.00 79.56 628 HIS A C 1
ATOM 5108 O O . HIS A 1 628 ? 39.914 -5.812 -15.095 1.00 79.56 628 HIS A O 1
ATOM 5114 N N . PRO A 1 629 ? 39.551 -7.724 -13.952 1.00 77.81 629 PRO A N 1
ATOM 5115 C CA . PRO A 1 629 ? 40.771 -8.384 -14.421 1.00 77.81 629 PRO A CA 1
ATOM 5116 C C . PRO A 1 629 ? 40.930 -8.387 -15.947 1.00 77.81 629 PRO A C 1
ATOM 5118 O O . PRO A 1 629 ? 42.007 -8.085 -16.443 1.00 77.81 629 PRO A O 1
ATOM 5121 N N . GLN A 1 630 ? 39.851 -8.642 -16.699 1.00 80.19 630 GLN A N 1
ATOM 5122 C CA . GLN A 1 630 ? 39.879 -8.671 -18.173 1.00 80.19 630 GLN A CA 1
ATOM 5123 C C . GLN A 1 630 ? 39.918 -7.286 -18.837 1.00 80.19 630 GLN A C 1
ATOM 5125 O O . GLN A 1 630 ? 40.066 -7.204 -20.047 1.00 80.19 630 GLN A O 1
ATOM 5130 N N . LEU A 1 631 ? 39.737 -6.200 -18.079 1.00 84.62 631 LEU A N 1
ATOM 5131 C CA . LEU A 1 631 ? 39.854 -4.823 -18.583 1.00 84.62 631 LEU A CA 1
ATOM 5132 C C . LEU A 1 631 ? 41.121 -4.139 -18.057 1.00 84.62 631 LEU A C 1
ATOM 5134 O O . LEU A 1 631 ? 41.291 -2.934 -18.232 1.00 84.62 631 LEU A O 1
ATOM 5138 N N . THR A 1 632 ? 42.005 -4.895 -17.404 1.00 84.44 632 THR A N 1
ATOM 5139 C CA . THR A 1 632 ? 43.248 -4.385 -16.834 1.00 84.44 632 THR A CA 1
ATOM 5140 C C . THR A 1 632 ? 44.428 -4.929 -17.618 1.00 84.44 632 THR A C 1
ATOM 5142 O O . THR A 1 632 ? 44.642 -6.137 -17.685 1.00 84.44 632 THR A O 1
ATOM 5145 N N . ILE A 1 633 ? 45.229 -4.027 -18.177 1.00 83.00 633 ILE A N 1
ATOM 5146 C CA . ILE A 1 633 ? 46.528 -4.366 -18.752 1.00 83.00 633 ILE A CA 1
ATOM 5147 C C . ILE A 1 633 ? 47.555 -4.232 -17.631 1.00 83.00 633 ILE A C 1
ATOM 5149 O O . ILE A 1 633 ? 47.976 -3.120 -17.295 1.00 83.00 633 ILE A O 1
ATOM 5153 N N . TRP A 1 634 ? 47.921 -5.372 -17.045 1.00 77.31 634 TRP A N 1
ATOM 5154 C CA . TRP A 1 634 ? 48.983 -5.462 -16.048 1.00 77.31 634 TRP A CA 1
ATOM 5155 C C . TRP A 1 634 ? 50.334 -5.266 -16.727 1.00 77.31 634 TRP A C 1
ATOM 5157 O O . TRP A 1 634 ? 50.670 -5.977 -17.674 1.00 77.31 634 TRP A O 1
ATOM 5167 N N . ARG A 1 635 ? 51.094 -4.281 -16.255 1.00 76.12 635 ARG A N 1
ATOM 5168 C CA . ARG A 1 635 ? 52.455 -4.010 -16.730 1.00 76.12 635 ARG A CA 1
ATOM 5169 C C . ARG A 1 635 ? 53.465 -4.303 -15.623 1.00 76.12 635 ARG A C 1
ATOM 5171 O O . ARG A 1 635 ? 53.084 -4.496 -14.469 1.00 76.12 635 ARG A O 1
ATOM 5178 N N . ALA A 1 636 ? 54.744 -4.387 -15.990 1.00 67.50 636 ALA A N 1
ATOM 5179 C CA . ALA A 1 636 ? 55.835 -4.629 -15.049 1.00 67.50 636 ALA A CA 1
ATOM 5180 C C . ALA A 1 636 ? 55.848 -3.575 -13.914 1.00 67.50 636 ALA A C 1
ATOM 5182 O O . ALA A 1 636 ? 55.326 -2.481 -14.113 1.00 67.50 636 ALA A O 1
ATOM 5183 N N . PRO A 1 637 ? 56.482 -3.835 -12.752 1.00 58.59 637 PRO A N 1
ATOM 5184 C CA . PRO A 1 637 ? 56.428 -2.954 -11.574 1.00 58.59 637 PRO A CA 1
ATOM 5185 C C . PRO A 1 637 ? 56.868 -1.494 -11.802 1.00 58.59 637 PRO A C 1
ATOM 5187 O O . PRO A 1 637 ? 56.567 -0.632 -10.984 1.00 58.59 637 PRO A O 1
ATOM 5190 N N . GLN A 1 638 ? 57.589 -1.219 -12.893 1.00 55.78 638 GLN A N 1
ATOM 5191 C CA . GLN A 1 638 ? 58.070 0.112 -13.281 1.00 55.78 638 GLN A CA 1
ATOM 5192 C C . GLN A 1 638 ? 57.113 0.865 -14.229 1.00 55.78 638 GLN A C 1
ATOM 5194 O O . GLN A 1 638 ? 57.326 2.043 -14.502 1.00 55.78 638 GLN A O 1
ATOM 5199 N N . GLU A 1 639 ? 56.050 0.219 -14.718 1.00 58.62 639 GLU A N 1
ATOM 5200 C CA . GLU A 1 639 ? 55.062 0.795 -15.631 1.00 58.62 639 GLU A CA 1
ATOM 5201 C C . GLU A 1 639 ? 53.661 0.792 -15.001 1.00 58.62 639 GLU A C 1
ATOM 5203 O O . GLU A 1 639 ? 53.202 -0.203 -14.440 1.00 58.62 639 GLU A O 1
ATOM 5208 N N . CYS A 1 640 ? 52.932 1.904 -15.121 1.00 67.38 640 CYS A N 1
ATOM 5209 C CA . CYS A 1 640 ? 51.573 1.991 -14.591 1.00 67.38 640 CYS A CA 1
ATOM 5210 C C . CYS A 1 640 ? 50.628 1.046 -15.352 1.00 67.38 640 CYS A C 1
ATOM 5212 O O . CYS A 1 640 ? 50.405 1.198 -16.557 1.00 67.38 640 CYS A O 1
ATOM 5214 N N . SER A 1 641 ? 50.032 0.091 -14.631 1.00 77.44 641 SER A N 1
ATOM 5215 C CA . SER A 1 641 ? 48.953 -0.749 -15.164 1.00 77.44 641 SER A CA 1
ATOM 5216 C C . SER A 1 641 ? 47.804 0.133 -15.652 1.00 77.44 641 SER A C 1
ATOM 5218 O O . SER A 1 641 ? 47.466 1.137 -15.026 1.00 77.44 641 SER A O 1
ATOM 5220 N N . THR A 1 642 ? 47.219 -0.212 -16.797 1.00 80.75 642 THR A N 1
ATOM 5221 C CA . THR A 1 642 ? 46.214 0.629 -17.461 1.00 80.75 642 THR A CA 1
ATOM 5222 C C . THR A 1 642 ? 44.856 -0.059 -17.445 1.00 80.75 642 THR A C 1
ATOM 5224 O O . THR A 1 642 ? 44.739 -1.205 -17.877 1.00 80.75 642 THR A O 1
ATOM 5227 N N . ASN A 1 643 ? 43.820 0.646 -16.993 1.00 84.88 643 ASN A N 1
ATOM 5228 C CA . ASN A 1 643 ? 42.440 0.185 -17.105 1.00 84.88 643 ASN A CA 1
ATOM 5229 C C . ASN A 1 643 ? 41.861 0.626 -18.460 1.00 84.88 643 ASN A C 1
ATOM 5231 O O . ASN A 1 643 ? 41.678 1.815 -18.722 1.00 84.88 643 ASN A O 1
ATOM 5235 N N . VAL A 1 644 ? 41.577 -0.349 -19.323 1.00 86.94 644 VAL A N 1
ATOM 5236 C CA . VAL A 1 644 ? 41.102 -0.162 -20.703 1.00 86.94 644 VAL A CA 1
ATOM 5237 C C . VAL A 1 644 ? 39.752 0.555 -20.748 1.00 86.94 644 VAL A C 1
ATOM 5239 O O . VAL A 1 644 ? 39.454 1.249 -21.718 1.00 86.94 644 VAL A O 1
ATOM 5242 N N . LEU A 1 645 ? 38.964 0.481 -19.671 1.00 88.06 645 LEU A N 1
ATOM 5243 C CA . LEU A 1 645 ? 37.688 1.185 -19.558 1.00 88.06 645 LEU A CA 1
ATOM 5244 C C . LEU A 1 645 ? 37.844 2.713 -19.656 1.00 88.06 645 LEU A C 1
ATOM 5246 O O . LEU A 1 645 ? 36.960 3.376 -20.198 1.00 88.06 645 LEU A O 1
ATOM 5250 N N . TRP A 1 646 ? 38.987 3.271 -19.236 1.00 86.88 646 TRP A N 1
ATOM 5251 C CA . TRP A 1 646 ? 39.279 4.697 -19.417 1.00 86.88 646 TRP A CA 1
ATOM 5252 C C . TRP A 1 646 ? 39.378 5.098 -20.889 1.00 86.88 646 TRP A C 1
ATOM 5254 O O . TRP A 1 646 ? 38.938 6.185 -21.239 1.00 86.88 646 TRP A O 1
ATOM 5264 N N . SER A 1 647 ? 39.827 4.205 -21.782 1.00 88.00 647 SER A N 1
ATOM 5265 C CA . SER A 1 647 ? 39.854 4.496 -23.228 1.00 88.00 647 SER A CA 1
ATOM 5266 C C . SER A 1 647 ? 38.447 4.737 -23.786 1.00 88.00 647 SER A C 1
ATOM 5268 O O . SER A 1 647 ? 38.250 5.593 -24.647 1.00 88.00 647 SER A O 1
ATOM 5270 N N . TRP A 1 648 ? 37.451 4.018 -23.263 1.00 87.88 648 TRP A N 1
ATOM 5271 C CA . TRP A 1 648 ? 36.050 4.234 -23.612 1.00 87.88 648 TRP A CA 1
ATOM 5272 C C . TRP A 1 648 ? 35.486 5.521 -22.998 1.00 87.88 648 TRP A C 1
ATOM 5274 O O . TRP A 1 648 ? 34.831 6.302 -23.688 1.00 87.88 648 TRP A O 1
ATOM 5284 N N . ILE A 1 649 ? 35.762 5.770 -21.715 1.00 88.62 649 ILE A N 1
ATOM 5285 C CA . ILE A 1 649 ? 35.293 6.971 -21.005 1.00 88.62 649 ILE A CA 1
ATOM 5286 C C . ILE A 1 649 ? 35.863 8.243 -21.634 1.00 88.62 649 ILE A C 1
ATOM 5288 O O . ILE A 1 649 ? 35.121 9.198 -21.855 1.00 88.62 649 ILE A O 1
ATOM 5292 N N . ASP A 1 650 ? 37.151 8.254 -21.966 1.00 86.06 650 ASP A N 1
ATOM 5293 C CA . ASP A 1 650 ? 37.814 9.404 -22.579 1.00 86.06 650 ASP A CA 1
ATOM 5294 C C . ASP A 1 650 ? 37.243 9.708 -23.965 1.00 86.06 650 ASP A C 1
ATOM 5296 O O . ASP A 1 650 ? 36.995 10.872 -24.287 1.00 86.06 650 ASP A O 1
ATOM 5300 N N . PHE A 1 651 ? 36.937 8.667 -24.750 1.00 87.81 651 PHE A N 1
ATOM 5301 C CA . PHE A 1 651 ? 36.212 8.816 -26.010 1.00 87.81 651 PHE A CA 1
ATOM 5302 C C . PHE A 1 651 ? 34.818 9.434 -25.807 1.00 87.81 651 PHE A C 1
ATOM 5304 O O . PHE A 1 651 ? 34.435 10.337 -26.550 1.00 87.81 651 PHE A O 1
ATOM 5311 N N . LEU A 1 652 ? 34.065 8.991 -24.794 1.00 85.88 652 LEU A N 1
ATOM 5312 C CA . LEU A 1 652 ? 32.737 9.534 -24.484 1.00 85.88 652 LEU A CA 1
ATOM 5313 C C . LEU A 1 652 ? 32.776 10.984 -23.980 1.00 85.88 652 LEU A C 1
ATOM 5315 O O . LEU A 1 652 ? 31.908 11.789 -24.339 1.00 85.88 652 LEU A O 1
ATOM 5319 N N . ARG A 1 653 ? 33.772 11.324 -23.153 1.00 84.06 653 ARG A N 1
ATOM 5320 C CA . ARG A 1 653 ? 33.987 12.682 -22.637 1.00 84.06 653 ARG A CA 1
ATOM 5321 C C . ARG A 1 653 ? 34.313 13.654 -23.764 1.00 84.06 653 ARG A C 1
ATOM 5323 O O . ARG A 1 653 ? 33.862 14.795 -23.719 1.00 84.06 653 ARG A O 1
ATOM 5330 N N . GLY A 1 654 ? 35.075 13.215 -24.766 1.00 76.31 654 GLY A N 1
ATOM 5331 C CA . GLY A 1 654 ? 35.576 14.115 -25.798 1.00 76.31 654 GLY A CA 1
ATOM 5332 C C . GLY A 1 654 ? 36.519 15.170 -25.210 1.00 76.31 654 GLY A C 1
ATOM 5333 O O . GLY A 1 654 ? 36.613 16.267 -25.750 1.00 76.31 654 GLY A O 1
ATOM 5334 N N . ALA A 1 655 ? 37.208 14.863 -24.106 1.00 67.69 655 ALA A N 1
ATOM 5335 C CA . ALA A 1 655 ? 38.059 15.797 -23.360 1.00 67.69 655 ALA A CA 1
ATOM 5336 C C . ALA A 1 655 ? 39.567 15.576 -23.592 1.00 67.69 655 ALA A C 1
ATOM 5338 O O . ALA A 1 655 ? 40.375 16.382 -23.149 1.00 67.69 655 ALA A O 1
ATOM 5339 N N . SER A 1 656 ? 39.966 14.503 -24.290 1.00 65.19 656 SER A N 1
ATOM 5340 C CA . SER A 1 656 ? 41.382 14.234 -24.573 1.00 65.19 656 SER A CA 1
ATOM 5341 C C . SER A 1 656 ? 41.908 15.129 -25.695 1.00 65.19 656 SER A C 1
ATOM 5343 O O . SER A 1 656 ? 41.222 15.344 -26.691 1.00 65.19 656 SER A O 1
ATOM 5345 N N . ASP A 1 657 ? 43.150 15.604 -25.593 1.00 62.59 657 ASP A N 1
ATOM 5346 C CA . ASP A 1 657 ? 43.628 16.632 -26.524 1.00 62.59 657 ASP A CA 1
ATOM 5347 C C . ASP A 1 657 ? 43.732 16.165 -27.986 1.00 62.59 657 ASP A C 1
ATOM 5349 O O . ASP A 1 657 ? 43.562 16.990 -28.881 1.00 62.59 657 ASP A O 1
ATOM 5353 N N . ARG A 1 658 ? 44.005 14.878 -28.291 1.00 63.31 658 ARG A N 1
ATOM 5354 C CA . ARG A 1 658 ? 44.266 14.441 -29.692 1.00 63.31 658 ARG A CA 1
ATOM 5355 C C . ARG A 1 658 ? 43.957 12.979 -30.064 1.00 63.31 658 ARG A C 1
ATOM 5357 O O . ARG A 1 658 ? 44.351 12.560 -31.150 1.00 63.31 658 ARG A O 1
ATOM 5364 N N . ARG A 1 659 ? 43.331 12.160 -29.207 1.00 77.69 659 ARG A N 1
ATOM 5365 C CA . ARG A 1 659 ? 43.274 10.689 -29.422 1.00 77.69 659 ARG A CA 1
ATOM 5366 C C . ARG A 1 659 ? 41.907 10.029 -29.244 1.00 77.69 659 ARG A C 1
ATOM 5368 O O . ARG A 1 659 ? 41.842 8.810 -29.313 1.00 77.69 659 ARG A O 1
ATOM 5375 N N . ASP A 1 660 ? 40.819 10.770 -29.073 1.00 83.75 660 ASP A N 1
ATOM 5376 C CA . ASP A 1 660 ? 39.505 10.210 -28.712 1.00 83.75 660 ASP A CA 1
ATOM 5377 C C . ASP A 1 660 ? 39.033 9.133 -29.708 1.00 83.75 660 ASP A C 1
ATOM 5379 O O . ASP A 1 660 ? 38.700 8.021 -29.308 1.00 83.75 660 ASP A O 1
ATOM 5383 N N . PHE A 1 661 ? 39.105 9.406 -31.017 1.00 89.06 661 PHE A N 1
ATOM 5384 C CA . PHE A 1 661 ? 38.753 8.435 -32.066 1.00 89.06 661 PHE A CA 1
ATOM 5385 C C . PHE A 1 661 ? 39.652 7.192 -32.081 1.00 89.06 661 PHE A C 1
ATOM 5387 O O . PHE A 1 661 ? 39.195 6.098 -32.414 1.00 89.06 661 PHE A O 1
ATOM 5394 N N . LEU A 1 662 ? 40.934 7.342 -31.740 1.00 90.38 662 LEU A N 1
ATOM 5395 C CA . LEU A 1 662 ? 41.852 6.213 -31.605 1.00 90.38 662 LEU A CA 1
ATOM 5396 C C . LEU A 1 662 ? 41.491 5.383 -30.369 1.00 90.38 662 LEU A C 1
ATOM 5398 O O . LEU A 1 662 ? 41.401 4.169 -30.477 1.00 90.38 662 LEU A O 1
ATOM 5402 N N . LEU A 1 663 ? 41.228 6.023 -29.227 1.00 89.62 663 LEU A N 1
ATOM 5403 C CA . LEU A 1 663 ? 40.856 5.351 -27.980 1.00 89.62 663 LEU A CA 1
ATOM 5404 C C . LEU A 1 663 ? 39.543 4.569 -28.122 1.00 89.62 663 LEU A C 1
ATOM 5406 O O . LEU A 1 663 ? 39.481 3.417 -27.701 1.00 89.62 663 LEU A O 1
ATOM 5410 N N . GLY A 1 664 ? 38.534 5.145 -28.785 1.00 91.12 664 GLY A N 1
ATOM 5411 C CA . GLY A 1 664 ? 37.272 4.459 -29.069 1.00 91.12 664 GLY A CA 1
ATOM 5412 C C . GLY A 1 664 ? 37.442 3.240 -29.987 1.00 91.12 664 GLY A C 1
ATOM 5413 O O . GLY A 1 664 ? 36.913 2.169 -29.691 1.00 91.12 664 GLY A O 1
ATOM 5414 N N . ALA A 1 665 ? 38.218 3.371 -31.071 1.00 92.50 665 ALA A N 1
ATOM 5415 C CA . ALA A 1 665 ? 38.492 2.260 -31.987 1.00 92.50 665 ALA A CA 1
ATOM 5416 C C . ALA A 1 665 ? 39.345 1.156 -31.331 1.00 92.50 665 ALA A C 1
ATOM 5418 O O . ALA A 1 665 ? 39.025 -0.025 -31.462 1.00 92.50 665 ALA A O 1
ATOM 5419 N N . SER A 1 666 ? 40.379 1.531 -30.572 1.00 91.31 666 SER A N 1
ATOM 5420 C CA . SER A 1 666 ? 41.224 0.598 -29.819 1.00 91.31 666 SER A CA 1
ATOM 5421 C C . SER A 1 666 ? 40.453 -0.116 -28.710 1.00 91.31 666 SER A C 1
ATOM 5423 O O . SER A 1 666 ? 40.692 -1.296 -28.473 1.00 91.31 666 SER A O 1
ATOM 5425 N N . PHE A 1 667 ? 39.507 0.559 -28.047 1.00 93.31 667 PHE A N 1
ATOM 5426 C CA . PHE A 1 667 ? 38.635 -0.070 -27.054 1.00 93.31 667 PHE A CA 1
ATOM 5427 C C . PHE A 1 667 ? 37.757 -1.156 -27.686 1.00 93.31 667 PHE A C 1
ATOM 5429 O O . PHE A 1 667 ? 37.720 -2.278 -27.183 1.00 93.31 667 PHE A O 1
ATOM 5436 N N . LEU A 1 668 ? 37.100 -0.854 -28.815 1.00 93.94 668 LEU A N 1
ATOM 5437 C CA . LEU A 1 668 ? 36.306 -1.840 -29.555 1.00 93.94 668 LEU A CA 1
ATOM 5438 C C . LEU A 1 668 ? 37.168 -3.036 -29.981 1.00 93.94 668 LEU A C 1
ATOM 5440 O O . LEU A 1 668 ? 36.779 -4.185 -29.777 1.00 93.94 668 LEU A O 1
ATOM 5444 N N . GLN A 1 669 ? 38.349 -2.762 -30.539 1.00 93.75 669 GLN A N 1
ATOM 5445 C CA . GLN A 1 669 ? 39.304 -3.794 -30.927 1.00 93.75 669 GLN A CA 1
ATOM 5446 C C . GLN A 1 669 ? 39.696 -4.675 -29.735 1.00 93.75 669 GLN A C 1
ATOM 5448 O O . GLN A 1 669 ? 39.666 -5.897 -29.854 1.00 93.75 669 GLN A O 1
ATOM 5453 N N . TYR A 1 670 ? 40.000 -4.074 -28.583 1.00 93.00 670 TYR A N 1
ATOM 5454 C CA . TYR A 1 670 ? 40.361 -4.804 -27.372 1.00 93.00 670 TYR A CA 1
ATOM 5455 C C . TYR A 1 670 ? 39.229 -5.719 -26.894 1.00 93.00 670 TYR A C 1
ATOM 5457 O O . TYR A 1 670 ? 39.480 -6.900 -26.662 1.00 93.00 670 TYR A O 1
ATOM 5465 N N . VAL A 1 671 ? 37.997 -5.200 -26.792 1.00 91.62 671 VAL A N 1
ATOM 5466 C CA . VAL A 1 671 ? 36.816 -5.958 -26.338 1.00 91.62 671 VAL A CA 1
ATOM 5467 C C . VAL A 1 671 ? 36.568 -7.183 -27.217 1.00 91.62 671 VAL A C 1
ATOM 5469 O O . VAL A 1 671 ? 36.364 -8.270 -26.682 1.00 91.62 671 VAL A O 1
ATOM 5472 N N . VAL A 1 672 ? 36.639 -7.029 -28.545 1.00 91.00 672 VAL A N 1
ATOM 5473 C CA . VAL A 1 672 ? 36.425 -8.136 -29.493 1.00 91.00 672 VAL A CA 1
ATOM 5474 C C . VAL A 1 672 ? 37.582 -9.139 -29.463 1.00 91.00 672 VAL A C 1
ATOM 5476 O O . VAL A 1 672 ? 37.348 -10.342 -29.388 1.00 91.00 672 VAL A O 1
ATOM 5479 N N . GLN A 1 673 ? 38.835 -8.672 -29.487 1.00 89.62 673 GLN A N 1
ATOM 5480 C CA . GLN A 1 673 ? 40.012 -9.552 -29.523 1.00 89.62 673 GLN A CA 1
ATOM 5481 C C . GLN A 1 673 ? 40.198 -10.352 -28.229 1.00 89.62 673 GLN A C 1
ATOM 5483 O O . GLN A 1 673 ? 40.571 -11.521 -28.283 1.00 89.62 673 GLN A O 1
ATOM 5488 N N . HIS A 1 674 ? 39.928 -9.737 -27.075 1.00 87.19 674 HIS A N 1
ATOM 5489 C CA . HIS A 1 674 ? 40.065 -10.375 -25.762 1.00 87.19 674 HIS A CA 1
ATOM 5490 C C . HIS A 1 674 ? 38.764 -11.022 -25.278 1.00 87.19 674 HIS A C 1
ATOM 5492 O O . HIS A 1 674 ? 38.725 -11.509 -24.149 1.00 87.19 674 HIS A O 1
ATOM 5498 N N . ARG A 1 675 ? 37.711 -11.029 -26.112 1.00 86.62 675 ARG A N 1
ATOM 5499 C CA . ARG A 1 675 ? 36.414 -11.654 -25.817 1.00 86.62 675 ARG A CA 1
ATOM 5500 C C . ARG A 1 675 ? 35.852 -11.208 -24.461 1.00 86.62 675 ARG A C 1
ATOM 5502 O O . ARG A 1 675 ? 35.488 -12.023 -23.616 1.00 86.62 675 ARG A O 1
ATOM 5509 N N . VAL A 1 676 ? 35.838 -9.895 -24.216 1.00 87.50 676 VAL A N 1
ATOM 5510 C CA . VAL A 1 676 ? 35.382 -9.335 -22.931 1.00 87.50 676 VAL A CA 1
ATOM 5511 C C . VAL A 1 676 ? 33.855 -9.387 -22.858 1.00 87.50 676 VAL A C 1
ATOM 5513 O O . VAL A 1 676 ? 33.217 -8.745 -23.693 1.00 87.50 676 VAL A O 1
ATOM 5516 N N . PRO A 1 677 ? 33.245 -10.050 -21.854 1.00 86.38 677 PRO A N 1
ATOM 5517 C CA . PRO A 1 677 ? 31.808 -10.263 -21.835 1.00 86.38 677 PRO A CA 1
ATOM 5518 C C . PRO A 1 677 ? 30.973 -8.984 -21.929 1.00 86.38 677 PRO A C 1
ATOM 5520 O O . PRO A 1 677 ? 31.117 -8.068 -21.114 1.00 86.38 677 PRO A O 1
ATOM 5523 N N . ILE A 1 678 ? 30.077 -8.924 -22.919 1.00 86.69 678 ILE A N 1
ATOM 5524 C CA . ILE A 1 678 ? 29.265 -7.734 -23.205 1.00 86.69 678 ILE A CA 1
ATOM 5525 C C . ILE A 1 678 ? 27.941 -8.096 -23.884 1.00 86.69 678 ILE A C 1
ATOM 5527 O O . ILE A 1 678 ? 27.838 -9.080 -24.620 1.00 86.69 678 ILE A O 1
ATOM 5531 N N . ASN A 1 679 ? 26.915 -7.280 -23.638 1.00 85.94 679 ASN A N 1
ATOM 5532 C CA . ASN A 1 679 ? 25.641 -7.393 -24.326 1.00 85.94 679 ASN A CA 1
ATOM 5533 C C . ASN A 1 679 ? 25.815 -7.071 -25.822 1.00 85.94 679 ASN A C 1
ATOM 5535 O O . ASN A 1 679 ? 26.379 -6.038 -26.187 1.00 85.94 679 ASN A O 1
ATOM 5539 N N . LEU A 1 680 ? 25.307 -7.937 -26.698 1.00 86.25 680 LEU A N 1
ATOM 5540 C CA . LEU A 1 680 ? 25.475 -7.799 -28.145 1.00 86.25 680 LEU A CA 1
ATOM 5541 C C . LEU A 1 680 ? 24.795 -6.542 -28.717 1.00 86.25 680 LEU A C 1
ATOM 5543 O O . LEU A 1 680 ? 25.361 -5.875 -29.584 1.00 86.25 680 LEU A O 1
ATOM 5547 N N . GLY A 1 681 ? 23.620 -6.167 -28.206 1.00 85.25 681 GLY A N 1
ATOM 5548 C CA . GLY A 1 681 ? 22.933 -4.939 -28.618 1.00 85.25 681 GLY A CA 1
ATOM 5549 C C . GLY A 1 681 ? 23.713 -3.684 -28.234 1.00 85.25 681 GLY A C 1
ATOM 5550 O O . GLY A 1 681 ? 23.828 -2.752 -29.029 1.00 85.25 681 GLY A O 1
ATOM 5551 N N . LEU A 1 682 ? 24.331 -3.698 -27.053 1.00 87.50 682 LEU A N 1
ATOM 5552 C CA . LEU A 1 682 ? 25.227 -2.638 -26.598 1.00 87.50 682 LEU A CA 1
ATOM 5553 C C . LEU A 1 682 ? 26.467 -2.518 -27.499 1.00 87.50 682 LEU A C 1
ATOM 5555 O O . LEU A 1 682 ? 26.831 -1.412 -27.898 1.00 87.50 682 LEU A O 1
ATOM 5559 N N . LEU A 1 683 ? 27.089 -3.647 -27.853 1.00 90.25 683 LEU A N 1
ATOM 5560 C CA . LEU A 1 683 ? 28.250 -3.680 -28.744 1.00 90.25 683 LEU A CA 1
ATOM 5561 C C . LEU A 1 683 ? 27.902 -3.157 -30.148 1.00 90.25 683 LEU A C 1
ATOM 5563 O O . LEU A 1 683 ? 28.639 -2.341 -30.702 1.00 90.25 683 LEU A O 1
ATOM 5567 N N . CYS A 1 684 ? 26.744 -3.545 -30.695 1.00 89.88 684 CYS A N 1
ATOM 5568 C CA . 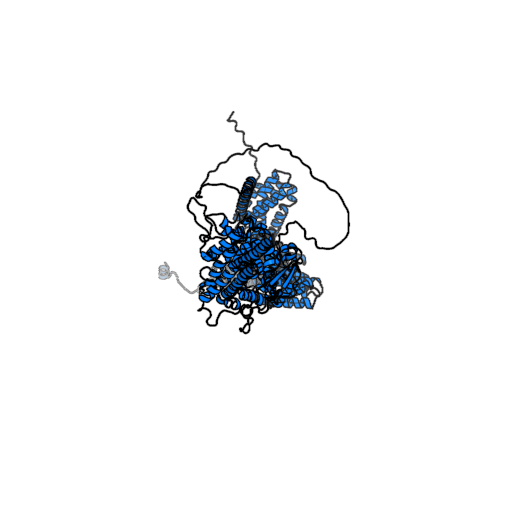CYS A 1 684 ? 26.240 -2.999 -3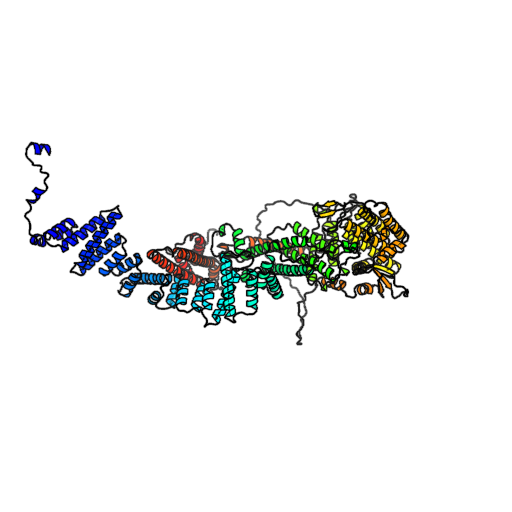1.958 1.00 89.88 684 CYS A CA 1
ATOM 5569 C C . CYS A 1 684 ? 26.035 -1.479 -31.872 1.00 89.88 684 CYS A C 1
ATOM 5571 O O . CYS A 1 684 ? 26.464 -0.751 -32.765 1.00 89.88 684 CYS A O 1
ATOM 5573 N N . ARG A 1 685 ? 25.463 -0.973 -30.771 1.00 88.38 685 ARG A N 1
ATOM 5574 C CA . ARG A 1 685 ? 25.281 0.470 -30.543 1.00 88.38 685 ARG A CA 1
ATOM 5575 C C . ARG A 1 685 ? 26.616 1.219 -30.462 1.00 88.38 685 ARG A C 1
ATOM 5577 O O . ARG A 1 685 ? 26.742 2.314 -31.008 1.00 88.38 685 ARG A O 1
ATOM 5584 N N . MET A 1 686 ? 27.637 0.627 -29.836 1.00 90.88 686 MET A N 1
ATOM 5585 C CA . MET A 1 686 ? 29.000 1.178 -29.818 1.00 90.88 686 MET A CA 1
ATOM 5586 C C . MET A 1 686 ? 29.587 1.280 -31.233 1.00 90.88 686 MET A C 1
ATOM 5588 O O . MET A 1 686 ? 30.137 2.323 -31.593 1.00 90.88 686 MET A O 1
ATOM 5592 N N . VAL A 1 687 ? 29.422 0.237 -32.055 1.00 92.88 687 VAL A N 1
ATOM 5593 C CA . VAL A 1 687 ? 29.849 0.226 -33.464 1.00 92.88 687 VAL A CA 1
ATOM 5594 C C . VAL A 1 687 ? 29.128 1.303 -34.274 1.00 92.88 687 VAL A C 1
ATOM 5596 O O . VAL A 1 687 ? 29.784 2.076 -34.974 1.00 92.88 687 VAL A O 1
ATOM 5599 N N . GLN A 1 688 ? 27.802 1.400 -34.151 1.00 90.94 688 GLN A N 1
ATOM 5600 C CA . GLN A 1 688 ? 26.988 2.417 -34.826 1.00 90.94 688 GLN A CA 1
ATOM 5601 C C . GLN A 1 688 ? 27.436 3.831 -34.444 1.00 90.94 688 GLN A C 1
ATOM 5603 O O . GLN A 1 688 ? 27.651 4.677 -35.316 1.00 90.94 688 GLN A O 1
ATOM 5608 N N . ARG A 1 689 ? 27.644 4.080 -33.145 1.00 91.38 689 ARG A N 1
ATOM 5609 C CA . ARG A 1 689 ? 28.117 5.365 -32.618 1.00 91.38 689 ARG A CA 1
ATOM 5610 C C . ARG A 1 689 ? 29.482 5.745 -33.182 1.00 91.38 689 ARG A C 1
ATOM 5612 O O . ARG A 1 689 ? 29.644 6.869 -33.655 1.00 91.38 689 ARG A O 1
ATOM 5619 N N . LEU A 1 690 ? 30.441 4.817 -33.179 1.00 93.88 690 LEU A N 1
ATOM 5620 C CA . LEU A 1 690 ? 31.762 5.034 -33.771 1.00 93.88 690 LEU A CA 1
ATOM 5621 C C . LEU A 1 690 ? 31.637 5.333 -35.270 1.00 93.88 690 LEU A C 1
ATOM 5623 O O . LEU A 1 690 ? 32.081 6.392 -35.709 1.00 93.88 690 LEU A O 1
ATOM 5627 N N . CYS A 1 691 ? 30.980 4.465 -36.045 1.00 94.06 691 CYS A N 1
ATOM 5628 C CA . CYS A 1 691 ? 30.834 4.633 -37.496 1.00 94.06 691 CYS A CA 1
ATOM 5629 C C . CYS A 1 691 ? 30.171 5.969 -37.865 1.00 94.06 691 CYS A C 1
ATOM 5631 O O . CYS A 1 691 ? 30.607 6.644 -38.803 1.00 94.06 691 CYS A O 1
ATOM 5633 N N . THR A 1 692 ? 29.161 6.383 -37.098 1.00 92.62 692 THR A N 1
ATOM 5634 C CA . THR A 1 692 ? 28.461 7.657 -37.289 1.00 92.62 692 THR A CA 1
ATOM 5635 C C . THR A 1 692 ? 29.373 8.842 -36.994 1.00 92.62 692 THR A C 1
ATOM 5637 O O . THR A 1 692 ? 29.542 9.708 -37.852 1.00 92.62 692 THR A O 1
ATOM 5640 N N . LEU A 1 693 ? 30.028 8.866 -35.829 1.00 93.81 693 LEU A N 1
ATOM 5641 C CA . LEU A 1 693 ? 30.913 9.968 -35.444 1.00 93.81 693 LEU A CA 1
ATOM 5642 C C . LEU A 1 693 ? 32.128 10.087 -36.372 1.00 93.81 693 LEU A C 1
ATOM 5644 O O . LEU A 1 693 ? 32.478 11.203 -36.750 1.00 93.81 693 LEU A O 1
ATOM 5648 N N . PHE A 1 694 ? 32.728 8.971 -36.805 1.00 94.25 694 PHE A N 1
ATOM 5649 C CA . PHE A 1 694 ? 33.788 8.981 -37.821 1.00 94.25 694 PHE A CA 1
ATOM 5650 C C . PHE A 1 694 ? 33.287 9.565 -39.144 1.00 94.25 694 PHE A C 1
ATOM 5652 O O . PHE A 1 694 ? 33.956 10.417 -39.725 1.00 94.25 694 PHE A O 1
ATOM 5659 N N . SER A 1 695 ? 32.099 9.158 -39.600 1.00 94.50 695 SER A N 1
ATOM 5660 C CA . SER A 1 695 ? 31.500 9.668 -40.839 1.00 94.50 695 SER A CA 1
ATOM 5661 C C . SER A 1 695 ? 31.257 11.179 -40.778 1.00 94.50 695 SER A C 1
ATOM 5663 O O . SER A 1 695 ? 31.624 11.897 -41.712 1.00 94.50 695 SER A O 1
ATOM 5665 N N . MET A 1 696 ? 30.682 11.676 -39.679 1.00 94.38 696 MET A N 1
ATOM 5666 C CA . MET A 1 696 ? 30.394 13.102 -39.491 1.00 94.38 696 MET A CA 1
ATOM 5667 C C . MET A 1 696 ? 31.683 13.927 -39.340 1.00 94.38 696 MET A C 1
ATOM 5669 O O . MET A 1 696 ? 31.876 14.910 -40.056 1.00 94.38 696 MET A O 1
ATOM 5673 N N . ALA A 1 697 ? 32.599 13.513 -38.455 1.00 93.00 697 ALA A N 1
ATOM 5674 C CA . ALA A 1 697 ? 33.839 14.243 -38.184 1.00 93.00 697 ALA A CA 1
ATOM 5675 C C . ALA A 1 697 ? 34.786 14.263 -39.389 1.00 93.00 697 ALA A C 1
ATOM 5677 O O . ALA A 1 697 ? 35.356 15.311 -39.694 1.00 93.00 697 ALA A O 1
ATOM 5678 N N . TYR A 1 698 ? 34.908 13.154 -40.126 1.00 92.88 698 TYR A N 1
ATOM 5679 C CA . TYR A 1 698 ? 35.728 13.102 -41.337 1.00 92.88 698 TYR A CA 1
ATOM 5680 C C . TYR A 1 698 ? 35.217 14.077 -42.401 1.00 92.88 698 TYR A C 1
ATOM 5682 O O . TYR A 1 698 ? 35.992 14.866 -42.941 1.00 92.88 698 TYR A O 1
ATOM 5690 N N . ASN A 1 699 ? 33.909 14.079 -42.677 1.00 90.81 699 ASN A N 1
ATOM 5691 C CA . ASN A 1 699 ? 33.335 14.987 -43.673 1.00 90.81 699 ASN A CA 1
ATOM 5692 C C . ASN A 1 699 ? 33.456 16.456 -43.248 1.00 90.81 699 ASN A C 1
ATOM 5694 O O . ASN A 1 699 ? 33.838 17.296 -44.067 1.00 90.81 699 ASN A O 1
ATOM 5698 N N . TYR A 1 700 ? 33.241 16.757 -41.964 1.00 92.00 700 TYR A N 1
ATOM 5699 C CA . TYR A 1 700 ? 33.464 18.098 -41.431 1.00 92.00 700 TYR A CA 1
ATOM 5700 C C . TYR A 1 700 ? 34.930 18.540 -41.561 1.00 92.00 700 TYR A C 1
ATOM 5702 O O . TYR A 1 700 ? 35.190 19.661 -41.984 1.00 92.00 700 TYR A O 1
ATOM 5710 N N . GLN A 1 701 ? 35.903 17.674 -41.275 1.00 90.00 701 GLN A N 1
ATOM 5711 C CA . GLN A 1 701 ? 37.328 18.016 -41.393 1.00 90.00 701 GLN A CA 1
ATOM 5712 C C . GLN A 1 701 ? 37.772 18.256 -42.833 1.00 90.00 701 GLN A C 1
ATOM 5714 O O . GLN A 1 701 ? 38.592 19.139 -43.070 1.00 90.00 701 GLN A O 1
ATOM 5719 N N . GLN A 1 702 ? 37.230 17.498 -43.788 1.00 88.25 702 GLN A N 1
ATOM 5720 C CA . GLN A 1 702 ? 37.596 17.622 -45.201 1.00 88.25 702 GLN A CA 1
ATOM 5721 C C . GLN A 1 702 ? 36.906 18.798 -45.899 1.00 88.25 702 GLN A C 1
ATOM 5723 O O . GLN A 1 702 ? 37.499 19.421 -46.773 1.00 88.25 702 GLN A O 1
ATOM 5728 N N . ARG A 1 703 ? 35.641 19.086 -45.560 1.00 86.31 703 ARG A N 1
ATOM 5729 C CA . ARG A 1 703 ? 34.795 20.024 -46.326 1.00 86.31 703 ARG A CA 1
ATOM 5730 C C . ARG A 1 703 ? 34.231 21.185 -45.517 1.00 86.31 703 ARG A C 1
ATOM 5732 O O . ARG A 1 703 ? 33.554 22.029 -46.093 1.00 86.31 703 ARG A O 1
ATOM 5739 N N . ARG A 1 704 ? 34.422 21.196 -44.192 1.00 89.00 704 ARG A N 1
ATOM 5740 C CA . ARG A 1 704 ? 33.741 22.112 -43.251 1.00 89.00 704 ARG A CA 1
ATOM 5741 C C . ARG A 1 704 ? 32.217 22.125 -43.433 1.00 89.00 704 ARG A C 1
ATOM 5743 O O . ARG A 1 704 ? 31.554 23.125 -43.189 1.00 89.00 704 ARG A O 1
ATOM 5750 N N . SER A 1 705 ? 31.660 21.002 -43.886 1.00 88.69 705 SER A N 1
ATOM 5751 C CA . SER A 1 705 ? 30.269 20.875 -44.311 1.00 88.69 705 SER A CA 1
ATOM 5752 C C . SER A 1 705 ? 29.811 19.419 -44.209 1.00 88.69 705 SER A C 1
ATOM 5754 O O . SER A 1 705 ? 30.614 18.499 -44.366 1.00 88.69 705 SER A O 1
ATOM 5756 N N . MET A 1 706 ? 28.513 19.214 -43.986 1.00 89.81 706 MET A N 1
ATOM 5757 C CA . MET A 1 706 ? 27.846 17.907 -43.984 1.00 89.81 706 MET A CA 1
ATOM 5758 C C . MET A 1 706 ? 27.282 17.526 -45.364 1.00 89.81 706 MET A C 1
ATOM 5760 O O . MET A 1 706 ? 26.598 16.517 -45.499 1.00 89.81 706 MET A O 1
ATOM 5764 N N . HIS A 1 707 ? 27.562 18.306 -46.412 1.00 88.50 707 HIS A N 1
ATOM 5765 C CA . HIS A 1 707 ? 27.027 18.069 -47.751 1.00 88.50 707 HIS A CA 1
ATOM 5766 C C . HIS A 1 707 ? 27.388 16.664 -48.282 1.00 88.50 707 HIS A C 1
ATOM 5768 O O . HIS A 1 707 ? 28.561 16.271 -48.316 1.00 88.50 707 HIS A O 1
ATOM 5774 N N . ASN A 1 708 ? 26.365 15.941 -48.753 1.00 87.19 708 ASN A N 1
ATOM 5775 C CA . ASN A 1 708 ? 26.384 14.543 -49.202 1.00 87.19 708 ASN A CA 1
ATOM 5776 C C . ASN A 1 708 ? 26.669 13.489 -48.127 1.00 87.19 708 ASN A C 1
ATOM 5778 O O . ASN A 1 708 ? 26.916 12.336 -48.484 1.00 87.19 708 ASN A O 1
ATOM 5782 N N . VAL A 1 709 ? 26.609 13.840 -46.842 1.00 91.38 709 VAL A N 1
ATOM 5783 C CA . VAL A 1 709 ? 26.588 12.828 -45.783 1.00 91.38 709 VAL A CA 1
ATOM 5784 C C . VAL A 1 709 ? 25.237 12.109 -45.816 1.00 91.38 709 VAL A C 1
ATOM 5786 O O . VAL A 1 709 ? 24.194 12.757 -45.912 1.00 91.38 709 VAL A O 1
ATOM 5789 N N . ILE A 1 710 ? 25.268 10.778 -45.770 1.00 90.69 710 ILE A N 1
ATOM 5790 C CA . ILE A 1 710 ? 24.100 9.893 -45.777 1.00 90.69 710 ILE A CA 1
ATOM 5791 C C . ILE A 1 710 ? 24.103 9.088 -44.484 1.00 90.69 710 ILE A C 1
ATOM 5793 O O . ILE A 1 710 ? 24.953 8.215 -44.303 1.00 90.69 710 ILE A O 1
ATOM 5797 N N . LEU A 1 711 ? 23.170 9.384 -43.583 1.00 90.75 711 LEU A N 1
ATOM 5798 C CA . LEU A 1 711 ? 23.062 8.726 -42.282 1.00 90.75 711 LEU A CA 1
ATOM 5799 C C . LEU A 1 711 ? 21.592 8.601 -41.844 1.00 90.75 711 LEU A C 1
ATOM 5801 O O . LEU A 1 711 ? 20.745 9.382 -42.281 1.00 90.75 711 LEU A O 1
ATOM 5805 N N . PRO A 1 712 ? 21.277 7.644 -40.958 1.00 88.75 712 PRO A N 1
ATOM 5806 C CA . PRO A 1 712 ? 20.000 7.587 -40.251 1.00 88.75 712 PRO A CA 1
ATOM 5807 C C . PRO A 1 712 ? 19.653 8.892 -39.527 1.00 88.75 712 PRO A C 1
ATOM 5809 O O . PRO A 1 712 ? 20.490 9.432 -38.800 1.00 88.75 712 PRO A O 1
ATOM 5812 N N . ARG A 1 713 ? 18.397 9.347 -39.652 1.00 87.88 713 ARG A N 1
ATOM 5813 C CA . ARG A 1 713 ? 17.869 10.522 -38.930 1.00 87.88 713 ARG A CA 1
ATOM 5814 C C . ARG A 1 713 ? 18.197 10.487 -37.435 1.00 87.88 713 ARG A C 1
ATOM 5816 O O . ARG A 1 713 ? 18.761 11.438 -36.900 1.00 87.88 713 ARG A O 1
ATOM 5823 N N . SER A 1 714 ? 17.837 9.392 -36.771 1.00 86.56 714 SER A N 1
ATOM 5824 C CA . SER A 1 714 ? 17.975 9.241 -35.322 1.00 86.56 714 SER A CA 1
ATOM 5825 C C . SER A 1 714 ? 19.421 9.230 -34.849 1.00 86.56 714 SER A C 1
ATOM 5827 O O . SER A 1 714 ? 19.718 9.841 -33.828 1.00 86.56 714 SER A O 1
ATOM 5829 N N . TRP A 1 715 ? 20.325 8.586 -35.593 1.00 88.81 715 TRP A N 1
ATOM 5830 C CA . TRP A 1 715 ? 21.738 8.503 -35.220 1.00 88.81 715 TRP A CA 1
ATOM 5831 C C . TRP A 1 715 ? 22.382 9.886 -35.206 1.00 88.81 715 TRP A C 1
ATOM 5833 O O . TRP A 1 715 ? 23.137 10.208 -34.293 1.00 88.81 715 TRP A O 1
ATOM 5843 N N . VAL A 1 716 ? 22.058 10.725 -36.194 1.00 90.44 716 VAL A N 1
ATOM 5844 C CA . VAL A 1 716 ? 22.574 12.098 -36.253 1.00 90.44 716 VAL A CA 1
ATOM 5845 C C . VAL A 1 716 ? 21.995 12.944 -35.124 1.00 90.44 716 VAL A C 1
ATOM 5847 O O . VAL A 1 716 ? 22.739 13.677 -34.477 1.00 90.44 716 VAL A O 1
ATOM 5850 N N . LEU A 1 717 ? 20.689 12.829 -34.867 1.00 88.94 717 LEU A N 1
ATOM 5851 C CA . LEU A 1 717 ? 20.006 13.613 -33.839 1.00 88.94 717 LEU A CA 1
ATOM 5852 C C . LEU A 1 717 ? 20.505 13.272 -32.421 1.00 88.94 717 LEU A C 1
ATOM 5854 O O . LEU A 1 717 ? 20.781 14.175 -31.630 1.00 88.94 717 LEU A O 1
ATOM 5858 N N . GLU A 1 718 ? 20.691 11.985 -32.117 1.00 87.44 718 GLU A N 1
ATOM 5859 C CA . GLU A 1 718 ? 21.206 11.512 -30.825 1.00 87.44 718 GLU A CA 1
ATOM 5860 C C . GLU A 1 718 ? 22.663 11.943 -30.598 1.00 87.44 718 GLU A C 1
ATOM 5862 O O . GLU A 1 718 ? 23.009 12.449 -29.529 1.00 87.44 718 GLU A O 1
ATOM 5867 N N . LEU A 1 719 ? 23.508 11.795 -31.624 1.00 90.12 719 LEU A N 1
ATOM 5868 C CA . LEU A 1 719 ? 24.955 12.005 -31.530 1.00 90.12 719 LEU A CA 1
ATOM 5869 C C . LEU A 1 719 ? 25.394 13.438 -31.846 1.00 90.12 719 LEU A C 1
ATOM 5871 O O . LEU A 1 719 ? 26.592 13.716 -31.847 1.00 90.12 719 LEU A O 1
ATOM 5875 N N . TRP A 1 720 ? 24.469 14.369 -32.092 1.00 90.69 720 TRP A N 1
ATOM 5876 C CA . TRP A 1 720 ? 24.812 15.731 -32.513 1.00 90.69 720 TRP A CA 1
ATOM 5877 C C . TRP A 1 720 ? 25.715 16.468 -31.515 1.00 90.69 720 TRP A C 1
ATOM 5879 O O . TRP A 1 720 ? 26.704 17.101 -31.888 1.00 90.69 720 TRP A O 1
ATOM 5889 N N . GLN A 1 721 ? 25.404 16.356 -30.222 1.00 87.38 721 GLN A N 1
ATOM 5890 C CA . GLN A 1 721 ? 26.210 16.972 -29.165 1.00 87.38 721 GLN A CA 1
ATOM 5891 C C . GLN A 1 721 ? 27.595 16.321 -29.067 1.00 87.38 721 GLN A C 1
ATOM 5893 O O . GLN A 1 721 ? 28.592 17.010 -28.874 1.00 87.38 721 GLN A O 1
ATOM 5898 N N . ASP A 1 722 ? 27.668 15.002 -29.247 1.00 88.06 722 ASP A N 1
ATOM 5899 C CA . ASP A 1 722 ? 28.936 14.275 -29.264 1.00 88.06 722 ASP A CA 1
ATOM 5900 C C . ASP A 1 722 ? 29.800 14.685 -30.448 1.00 88.06 722 ASP A C 1
ATOM 5902 O O . ASP A 1 722 ? 30.983 14.965 -30.273 1.00 88.06 722 ASP A O 1
ATOM 5906 N N . PHE A 1 723 ? 29.195 14.805 -31.630 1.00 91.19 723 PHE A N 1
ATOM 5907 C CA . PHE A 1 723 ? 29.843 15.333 -32.820 1.00 91.19 723 PHE A CA 1
ATOM 5908 C C . PHE A 1 723 ? 30.415 16.728 -32.566 1.00 91.19 723 PHE A C 1
ATOM 5910 O O . PHE A 1 723 ? 31.581 16.955 -32.874 1.00 91.19 723 PHE A O 1
ATOM 5917 N N . ASN A 1 724 ? 29.661 17.640 -31.948 1.00 89.06 724 ASN A N 1
ATOM 5918 C CA . ASN A 1 724 ? 30.166 18.978 -31.636 1.00 89.06 724 ASN A CA 1
ATOM 5919 C C . ASN A 1 724 ? 31.424 18.967 -30.759 1.00 89.06 724 ASN A C 1
ATOM 5921 O O . ASN A 1 724 ? 32.310 19.789 -30.987 1.00 89.06 724 ASN A O 1
ATOM 5925 N N . ASN A 1 725 ? 31.542 18.004 -29.843 1.00 86.12 725 ASN A N 1
ATOM 5926 C CA . ASN A 1 725 ? 32.707 17.862 -28.968 1.00 86.12 725 ASN A CA 1
ATOM 5927 C C . ASN A 1 725 ? 33.933 17.265 -29.683 1.00 86.12 725 ASN A C 1
ATOM 5929 O O . ASN A 1 725 ? 35.064 17.475 -29.247 1.00 86.12 725 ASN A O 1
ATOM 5933 N N . VAL A 1 726 ? 33.738 16.509 -30.773 1.00 87.94 726 VAL A N 1
ATOM 5934 C CA . VAL A 1 726 ? 34.826 15.774 -31.451 1.00 87.94 726 VAL A CA 1
ATOM 5935 C C . VAL A 1 726 ? 35.090 16.198 -32.899 1.00 87.94 726 VAL A C 1
ATOM 5937 O O . VAL A 1 726 ? 36.067 15.739 -33.486 1.00 87.94 726 VAL A O 1
ATOM 5940 N N . LYS A 1 727 ? 34.271 17.073 -33.498 1.00 88.94 727 LYS A N 1
ATOM 5941 C CA . LYS A 1 727 ? 34.318 17.413 -34.937 1.00 88.94 727 LYS A CA 1
ATOM 5942 C C . LYS A 1 727 ? 35.678 17.924 -35.416 1.00 88.94 727 LYS A C 1
ATOM 5944 O O . LYS A 1 727 ? 36.051 17.687 -36.563 1.00 88.94 727 LYS A O 1
ATOM 5949 N N . GLU A 1 728 ? 36.448 18.575 -34.548 1.00 87.56 728 GLU A N 1
ATOM 5950 C CA . GLU A 1 728 ? 37.768 19.137 -34.879 1.00 87.56 728 GLU A CA 1
ATOM 5951 C C . GLU A 1 728 ? 38.935 18.177 -34.601 1.00 87.56 728 GLU A C 1
ATOM 5953 O O . GLU A 1 728 ? 40.072 18.453 -34.982 1.00 87.56 728 GLU A O 1
ATOM 5958 N N . LYS A 1 729 ? 38.668 17.029 -33.969 1.00 87.25 729 LYS A N 1
ATOM 5959 C CA . LYS A 1 729 ? 39.694 16.098 -33.490 1.00 87.25 729 LYS A CA 1
ATOM 5960 C C . LYS A 1 729 ? 40.093 15.069 -34.544 1.00 87.25 729 LYS A C 1
ATOM 5962 O O . LYS A 1 729 ? 39.220 14.526 -35.215 1.00 87.25 729 LYS A O 1
ATOM 5967 N N . PRO A 1 730 ? 41.377 14.695 -34.665 1.00 86.44 730 PRO A N 1
ATOM 5968 C CA . PRO A 1 730 ? 41.839 13.804 -35.728 1.00 86.44 730 PRO A CA 1
ATOM 5969 C C . PRO A 1 730 ? 41.097 12.456 -35.729 1.00 86.44 730 PRO A C 1
ATOM 5971 O O . PRO A 1 730 ? 41.113 11.726 -34.742 1.00 86.44 730 PRO A O 1
ATOM 5974 N N . CYS A 1 731 ? 40.487 12.108 -36.867 1.00 87.44 731 CYS A N 1
ATOM 5975 C CA . CYS A 1 731 ? 39.620 10.930 -37.013 1.00 87.44 731 CYS A CA 1
ATOM 5976 C C . CYS A 1 731 ? 40.144 9.885 -38.022 1.00 87.44 731 CYS A C 1
ATOM 5978 O O . CYS A 1 731 ? 39.379 9.100 -38.570 1.00 87.44 731 CYS A O 1
ATOM 5980 N N . ARG A 1 732 ? 41.456 9.842 -38.300 1.00 86.25 732 ARG A N 1
ATOM 5981 C CA . ARG A 1 732 ? 42.043 8.962 -39.340 1.00 86.25 732 ARG A CA 1
ATOM 5982 C C . ARG A 1 732 ? 42.089 7.467 -38.978 1.00 86.25 732 ARG A C 1
ATOM 5984 O O . ARG A 1 732 ? 42.412 6.651 -39.834 1.00 86.25 732 ARG A O 1
ATOM 5991 N N . SER A 1 733 ? 41.758 7.095 -37.740 1.00 89.56 733 SER A N 1
ATOM 5992 C CA . SER A 1 733 ? 41.771 5.710 -37.245 1.00 89.56 733 SER A CA 1
ATOM 5993 C C . SER A 1 733 ? 40.569 4.861 -37.690 1.00 89.56 733 SER A C 1
ATOM 5995 O O . SER A 1 733 ? 40.453 3.717 -37.262 1.00 89.56 733 SER A O 1
ATOM 5997 N N . PHE A 1 734 ? 39.693 5.355 -38.575 1.00 91.25 734 PHE A N 1
ATOM 5998 C CA . PHE A 1 734 ? 38.475 4.646 -39.007 1.00 91.25 734 PHE A CA 1
ATOM 5999 C C . PHE A 1 734 ? 38.728 3.240 -39.590 1.00 91.25 734 PHE A C 1
ATOM 6001 O O . PHE A 1 734 ? 37.868 2.371 -39.471 1.00 91.25 734 PHE A O 1
ATOM 6008 N N . LYS A 1 735 ? 39.906 2.980 -40.184 1.00 91.69 735 LYS A N 1
ATOM 6009 C CA . LYS A 1 735 ? 40.266 1.652 -40.729 1.00 91.69 735 LYS A CA 1
ATOM 6010 C C . LYS A 1 735 ? 40.379 0.582 -39.639 1.00 91.69 735 LYS A C 1
ATOM 6012 O O . LYS A 1 735 ? 40.099 -0.579 -39.912 1.00 91.69 735 LYS A O 1
ATOM 6017 N N . MET A 1 736 ? 40.703 0.975 -38.403 1.00 92.94 736 MET A N 1
ATOM 6018 C CA . MET A 1 736 ? 40.804 0.063 -37.256 1.00 92.94 736 MET A CA 1
ATOM 6019 C C . MET A 1 736 ? 39.461 -0.565 -36.866 1.00 92.94 736 MET A C 1
ATOM 6021 O O . MET A 1 736 ? 39.449 -1.530 -36.114 1.00 92.94 736 MET A O 1
ATOM 6025 N N . LEU A 1 737 ? 38.332 -0.041 -37.360 1.00 93.50 737 LEU A N 1
ATOM 6026 C CA . LEU A 1 737 ? 37.008 -0.608 -37.093 1.00 93.50 737 LEU A CA 1
ATOM 6027 C C . LEU A 1 737 ? 36.708 -1.849 -37.943 1.00 93.50 737 LEU A C 1
ATOM 6029 O O . LEU A 1 737 ? 35.893 -2.673 -37.540 1.00 93.50 737 LEU A O 1
ATOM 6033 N N . VAL A 1 738 ? 37.348 -1.994 -39.108 1.00 94.12 738 VAL A N 1
ATOM 6034 C CA . VAL A 1 738 ? 36.988 -3.028 -40.090 1.00 94.12 738 VAL A CA 1
ATOM 6035 C C . VAL A 1 738 ? 37.285 -4.432 -39.561 1.00 94.12 738 VAL A C 1
ATOM 6037 O O . VAL A 1 738 ? 36.401 -5.286 -39.596 1.00 94.12 738 VAL A O 1
ATOM 6040 N N . ASP A 1 739 ? 38.488 -4.670 -39.030 1.00 93.00 739 ASP A N 1
ATOM 6041 C CA . ASP A 1 739 ? 38.887 -6.001 -38.554 1.00 93.00 739 ASP A CA 1
ATOM 6042 C C . ASP A 1 739 ? 38.091 -6.479 -37.323 1.00 93.00 739 ASP A C 1
ATOM 6044 O O . ASP A 1 739 ? 37.602 -7.609 -37.359 1.00 93.00 739 ASP A O 1
ATOM 6048 N N . PRO A 1 740 ? 37.877 -5.669 -36.262 1.00 93.50 740 PRO A N 1
ATOM 6049 C CA . PRO A 1 740 ? 37.045 -6.078 -35.129 1.00 93.50 740 PRO A CA 1
ATOM 6050 C C . PRO A 1 740 ? 35.597 -6.376 -35.528 1.00 93.50 740 PRO A C 1
ATOM 6052 O O . PRO A 1 740 ? 35.004 -7.325 -35.026 1.00 93.50 740 PRO A O 1
ATOM 6055 N N . ILE A 1 741 ? 35.016 -5.599 -36.450 1.00 94.62 741 ILE A N 1
ATOM 6056 C CA . ILE A 1 741 ? 33.642 -5.844 -36.906 1.00 94.62 741 ILE A CA 1
ATOM 6057 C C . ILE A 1 741 ? 33.576 -7.110 -37.772 1.00 94.62 741 ILE A C 1
ATOM 6059 O O . ILE A 1 741 ? 32.625 -7.877 -37.639 1.00 94.62 741 ILE A O 1
ATOM 6063 N N . ARG A 1 742 ? 34.591 -7.376 -38.609 1.00 92.94 742 ARG A N 1
ATOM 6064 C CA . ARG A 1 742 ? 34.721 -8.644 -39.349 1.00 92.94 742 ARG A CA 1
ATOM 6065 C C . ARG A 1 742 ? 34.735 -9.838 -38.403 1.00 92.94 742 ARG A C 1
ATOM 6067 O O . ARG A 1 742 ? 33.972 -10.775 -38.606 1.00 92.94 742 ARG A O 1
ATOM 6074 N N . GLU A 1 743 ? 35.593 -9.790 -37.388 1.00 89.94 743 GLU A N 1
ATOM 6075 C CA . GLU A 1 743 ? 35.739 -10.859 -36.399 1.00 89.94 743 GLU A CA 1
ATOM 6076 C C . GLU A 1 743 ? 34.425 -11.101 -35.646 1.00 89.94 743 GLU A C 1
ATOM 6078 O O . GLU A 1 743 ? 33.988 -12.240 -35.509 1.00 89.94 743 GLU A O 1
ATOM 6083 N N . LEU A 1 744 ? 33.735 -10.027 -35.249 1.00 90.50 744 LEU A N 1
ATOM 6084 C CA . LEU A 1 744 ? 32.421 -10.120 -34.618 1.00 90.50 744 LEU A CA 1
ATOM 6085 C C . LEU A 1 744 ? 31.381 -10.772 -35.544 1.00 90.50 744 LEU A C 1
ATOM 6087 O O . LEU A 1 744 ? 30.662 -11.669 -35.114 1.00 90.50 744 LEU A O 1
ATOM 6091 N N . MET A 1 745 ? 31.303 -10.366 -36.816 1.00 89.88 745 MET A N 1
ATOM 6092 C CA . MET A 1 745 ? 30.383 -10.976 -37.787 1.00 89.88 745 MET A CA 1
ATOM 6093 C C . MET A 1 745 ? 30.700 -12.455 -38.027 1.00 89.88 745 MET A C 1
ATOM 6095 O O . MET A 1 745 ? 29.777 -13.262 -38.104 1.00 89.88 745 MET A O 1
ATOM 6099 N N . LEU A 1 746 ? 31.984 -12.816 -38.113 1.00 86.62 746 LEU A N 1
ATOM 6100 C CA . LEU A 1 746 ? 32.420 -14.200 -38.273 1.00 86.62 746 LEU A CA 1
ATOM 6101 C C . LEU A 1 746 ? 31.978 -15.052 -37.079 1.00 86.62 746 LEU A C 1
ATOM 6103 O O . LEU A 1 746 ? 31.341 -16.079 -37.282 1.00 86.62 746 LEU A O 1
ATOM 6107 N N . GLN A 1 747 ? 32.239 -14.596 -35.851 1.00 84.56 747 GLN A N 1
ATOM 6108 C CA . GLN A 1 747 ? 31.841 -15.294 -34.622 1.00 84.56 747 GLN A CA 1
ATOM 6109 C C . GLN A 1 747 ? 30.323 -15.452 -34.506 1.00 84.56 747 GLN A C 1
ATOM 6111 O O . GLN A 1 747 ? 29.832 -16.532 -34.175 1.00 84.56 747 GLN A O 1
ATOM 6116 N N . LEU A 1 748 ? 29.570 -14.390 -34.817 1.00 84.31 748 LEU A N 1
ATOM 6117 C CA . LEU A 1 748 ? 28.111 -14.451 -34.844 1.00 84.31 748 LEU A CA 1
ATOM 6118 C C . LEU A 1 748 ? 27.616 -15.456 -35.876 1.00 84.31 748 LEU A C 1
ATOM 6120 O O . LEU A 1 748 ? 26.602 -16.091 -35.633 1.00 84.31 748 LEU A O 1
ATOM 6124 N N . HIS A 1 749 ? 28.308 -15.618 -37.003 1.00 78.31 749 HIS A N 1
ATOM 6125 C CA . HIS A 1 749 ? 27.886 -16.509 -38.074 1.00 78.31 749 HIS A CA 1
ATOM 6126 C C . HIS A 1 749 ? 28.248 -17.985 -37.825 1.00 78.31 749 HIS A C 1
ATOM 6128 O O . HIS A 1 749 ? 27.475 -18.850 -38.233 1.00 78.31 749 HIS A O 1
ATOM 6134 N N . THR A 1 750 ? 29.358 -18.278 -37.134 1.00 73.44 750 THR A N 1
ATOM 6135 C CA . THR A 1 750 ? 29.926 -19.638 -37.017 1.00 73.44 750 THR A CA 1
ATOM 6136 C C . THR A 1 750 ? 29.669 -20.357 -35.691 1.00 73.44 750 THR A C 1
ATOM 6138 O O . THR A 1 750 ? 29.675 -21.585 -35.680 1.00 73.44 750 THR A O 1
ATOM 6141 N N . VAL A 1 751 ? 29.455 -19.651 -34.575 1.00 68.56 751 VAL A N 1
ATOM 6142 C CA . VAL A 1 751 ? 29.413 -20.281 -33.241 1.00 68.56 751 VAL A CA 1
ATOM 6143 C C . VAL A 1 751 ? 27.980 -20.556 -32.778 1.00 68.56 751 VAL A C 1
ATOM 6145 O O . VAL A 1 751 ? 27.126 -19.661 -32.776 1.00 68.56 751 VAL A O 1
ATOM 6148 N N . GLU A 1 752 ? 27.722 -21.795 -32.347 1.00 65.25 752 GLU A N 1
ATOM 6149 C CA . GLU A 1 752 ? 26.451 -22.180 -31.731 1.00 65.25 752 GLU A CA 1
ATOM 6150 C C . GLU A 1 752 ? 26.338 -21.660 -30.287 1.00 65.25 752 GLU A C 1
ATOM 6152 O O . GLU A 1 752 ? 27.291 -21.744 -29.510 1.00 65.25 752 GLU A O 1
ATOM 6157 N N . PRO A 1 753 ? 25.176 -21.109 -29.903 1.00 69.06 753 PRO A N 1
ATOM 6158 C CA . PRO A 1 753 ? 24.956 -20.586 -28.564 1.00 69.06 753 PRO A CA 1
ATOM 6159 C C . PRO A 1 753 ? 24.642 -21.691 -27.545 1.00 69.06 753 PRO A C 1
ATOM 6161 O O . PRO A 1 753 ? 24.091 -22.736 -27.883 1.00 69.06 753 PRO A O 1
ATOM 6164 N N . VAL A 1 754 ? 24.856 -21.387 -26.266 1.00 64.19 754 VAL A N 1
ATOM 6165 C CA . VAL A 1 754 ? 24.380 -22.176 -25.122 1.00 64.19 754 VAL A CA 1
ATOM 6166 C C . VAL A 1 754 ? 23.370 -21.343 -24.327 1.00 64.19 754 VAL A C 1
ATOM 6168 O O . VAL A 1 754 ? 23.535 -20.134 -24.159 1.00 64.19 754 VAL A O 1
ATOM 6171 N N . VAL A 1 755 ? 22.299 -21.973 -23.844 1.00 63.38 755 VAL A N 1
ATOM 6172 C CA . VAL A 1 755 ? 21.318 -21.323 -22.961 1.00 63.38 755 VAL A CA 1
ATOM 6173 C C . VAL A 1 755 ? 21.721 -21.574 -21.510 1.00 63.38 755 VAL A C 1
ATOM 6175 O O . VAL A 1 755 ? 21.847 -22.724 -21.095 1.00 63.38 755 VAL A O 1
ATOM 6178 N N . ASP A 1 756 ? 21.929 -20.504 -20.743 1.00 61.50 756 ASP A N 1
ATOM 6179 C CA . ASP A 1 756 ? 22.241 -20.588 -19.309 1.00 61.50 756 ASP A CA 1
ATOM 6180 C C . ASP A 1 756 ? 20.974 -20.807 -18.457 1.00 61.50 756 ASP A C 1
ATOM 6182 O O . ASP A 1 756 ? 19.855 -20.527 -18.895 1.00 61.50 756 ASP A O 1
ATOM 6186 N N . SER A 1 757 ? 21.141 -21.233 -17.200 1.00 52.34 757 SER A N 1
ATOM 6187 C CA . SER A 1 757 ? 20.067 -21.455 -16.217 1.00 52.34 757 SER A CA 1
ATOM 6188 C C . SER A 1 757 ? 19.181 -20.226 -15.973 1.00 52.34 757 SER A C 1
ATOM 6190 O O . SER A 1 757 ? 18.047 -20.352 -15.516 1.00 52.34 757 SER A O 1
ATOM 6192 N N . ARG A 1 758 ? 19.668 -19.025 -16.316 1.00 54.88 758 ARG A N 1
ATOM 6193 C CA . ARG A 1 758 ? 18.941 -17.747 -16.224 1.00 54.88 758 ARG A CA 1
ATOM 6194 C C . ARG A 1 758 ? 18.092 -17.417 -17.462 1.00 54.88 758 ARG A C 1
ATOM 6196 O O . ARG A 1 758 ? 17.472 -16.350 -17.505 1.00 54.88 758 ARG A O 1
ATOM 6203 N N . GLY A 1 759 ? 18.083 -18.291 -18.474 1.00 56.59 759 GLY A N 1
ATOM 6204 C CA . GLY A 1 759 ? 17.402 -18.078 -19.756 1.00 56.59 759 GLY A CA 1
ATOM 6205 C C . GLY A 1 759 ? 18.084 -17.044 -20.662 1.00 56.59 759 GLY A C 1
ATOM 6206 O O . GLY A 1 759 ? 17.483 -16.581 -21.629 1.00 56.59 759 GLY A O 1
ATOM 6207 N N . LEU A 1 760 ? 19.321 -16.651 -20.341 1.00 61.44 760 LEU A N 1
ATOM 6208 C CA . LEU A 1 760 ? 20.179 -15.842 -21.206 1.00 61.44 760 LEU A CA 1
ATOM 6209 C C . LEU A 1 760 ? 20.745 -16.742 -22.299 1.00 61.44 760 LEU A C 1
ATOM 6211 O O . LEU A 1 760 ? 21.279 -17.811 -21.998 1.00 61.44 760 LEU A O 1
ATOM 6215 N N . THR A 1 761 ? 20.665 -16.296 -23.554 1.00 62.19 761 THR A N 1
ATOM 6216 C CA . THR A 1 761 ? 21.402 -16.983 -24.614 1.00 62.19 761 THR A CA 1
ATOM 6217 C C . THR A 1 761 ? 22.816 -16.423 -24.676 1.00 62.19 761 THR A C 1
ATOM 6219 O O . THR A 1 761 ? 23.000 -15.219 -24.886 1.00 62.19 761 THR A O 1
ATOM 6222 N N . ILE A 1 762 ? 23.796 -17.290 -24.440 1.00 63.78 762 ILE A N 1
ATOM 6223 C CA . ILE A 1 762 ? 25.207 -16.942 -24.310 1.00 63.78 762 ILE A CA 1
ATOM 6224 C C . ILE A 1 762 ? 25.977 -17.587 -25.460 1.00 63.78 762 ILE A C 1
ATOM 6226 O O . ILE A 1 762 ? 25.821 -18.771 -25.749 1.00 63.78 762 ILE A O 1
ATOM 6230 N N . ASN A 1 763 ? 26.830 -16.806 -26.108 1.00 67.19 763 ASN A N 1
ATOM 6231 C CA . ASN A 1 763 ? 27.805 -17.275 -27.079 1.00 67.19 763 ASN A CA 1
ATOM 6232 C C . ASN A 1 763 ? 29.196 -16.849 -26.601 1.00 67.19 763 ASN A C 1
ATOM 6234 O O . ASN A 1 763 ? 29.635 -15.734 -26.888 1.00 67.19 763 ASN A O 1
ATOM 6238 N N . ASP A 1 764 ? 29.843 -17.734 -25.834 1.00 72.62 764 ASP A N 1
ATOM 6239 C CA . ASP A 1 764 ? 31.172 -17.562 -25.228 1.00 72.62 764 ASP A CA 1
ATOM 6240 C C . ASP A 1 764 ? 31.252 -16.326 -24.302 1.00 72.62 764 ASP A C 1
ATOM 6242 O O . ASP A 1 764 ? 31.076 -16.424 -23.086 1.00 72.62 764 ASP A O 1
ATOM 6246 N N . TRP A 1 765 ? 31.409 -15.138 -24.885 1.00 81.56 765 TRP A N 1
ATOM 6247 C CA . TRP A 1 765 ? 31.490 -13.839 -24.213 1.00 81.56 765 TRP A CA 1
ATOM 6248 C C . TRP A 1 765 ? 30.330 -12.888 -24.565 1.00 81.56 765 TRP A C 1
ATOM 6250 O O . TRP A 1 765 ? 30.034 -11.939 -23.834 1.00 81.56 765 TRP A O 1
ATOM 6260 N N . LEU A 1 766 ? 29.626 -13.136 -25.667 1.00 83.25 766 LEU A N 1
ATOM 6261 C CA . LEU A 1 766 ? 28.470 -12.350 -26.076 1.00 83.25 766 LEU A CA 1
ATOM 6262 C C . LEU A 1 766 ? 27.219 -12.879 -25.387 1.00 83.25 766 LEU A C 1
ATOM 6264 O O . LEU A 1 766 ? 26.954 -14.078 -25.372 1.00 83.25 766 LEU A O 1
ATOM 6268 N N . HIS A 1 767 ? 26.411 -11.975 -24.854 1.00 78.31 767 HIS A N 1
ATOM 6269 C CA . HIS A 1 767 ? 25.095 -12.318 -24.329 1.00 78.31 767 HIS A CA 1
ATOM 6270 C C . HIS A 1 767 ? 24.057 -11.327 -24.833 1.00 78.31 767 HIS A C 1
ATOM 6272 O O . HIS A 1 767 ? 24.369 -10.201 -25.220 1.00 78.31 767 HIS A O 1
ATOM 6278 N N . TYR A 1 768 ? 22.797 -11.733 -24.822 1.00 74.12 768 TYR A N 1
ATOM 6279 C CA . TYR A 1 768 ? 21.698 -10.824 -25.094 1.00 74.12 768 TYR A CA 1
ATOM 6280 C C . TYR A 1 768 ? 20.572 -11.089 -24.105 1.00 74.12 768 TYR A C 1
ATOM 6282 O O . TYR A 1 768 ? 20.077 -12.208 -23.993 1.00 74.12 768 TYR A O 1
ATOM 6290 N N . ALA A 1 769 ? 20.194 -10.050 -23.363 1.00 60.47 769 ALA A N 1
ATOM 6291 C CA . ALA A 1 769 ? 19.244 -10.124 -22.257 1.00 60.47 769 ALA A CA 1
ATOM 6292 C C . ALA A 1 769 ? 17.774 -10.059 -22.705 1.00 60.47 769 ALA A C 1
ATOM 6294 O O . ALA A 1 769 ? 16.910 -9.565 -21.987 1.00 60.47 769 ALA A O 1
ATOM 6295 N N . SER A 1 770 ? 17.461 -10.609 -23.880 1.00 58.69 770 SER A N 1
ATOM 6296 C CA . SER A 1 770 ? 16.078 -10.861 -24.276 1.00 58.69 770 SER A CA 1
ATOM 6297 C C . SER A 1 770 ? 15.777 -12.337 -24.065 1.00 58.69 770 SER A C 1
ATOM 6299 O O . SER A 1 770 ? 16.337 -13.189 -24.750 1.00 58.69 770 SER A O 1
ATOM 6301 N N . ARG A 1 771 ? 14.874 -12.638 -23.124 1.00 51.94 771 ARG A N 1
ATOM 6302 C CA . ARG A 1 771 ? 14.399 -14.004 -22.837 1.00 51.94 771 ARG A CA 1
ATOM 6303 C C . ARG A 1 771 ? 13.652 -14.647 -24.019 1.00 51.94 771 ARG A C 1
ATOM 6305 O O . ARG A 1 771 ? 13.292 -15.814 -23.936 1.00 51.94 771 ARG A O 1
ATOM 6312 N N . ASP A 1 772 ? 13.400 -13.902 -25.097 1.00 51.03 772 ASP A N 1
ATOM 6313 C CA . ASP A 1 772 ? 12.335 -14.222 -26.056 1.00 51.03 772 ASP A CA 1
ATOM 6314 C C . ASP A 1 772 ? 12.766 -14.149 -27.524 1.00 51.03 772 ASP A C 1
ATOM 6316 O O . ASP A 1 772 ? 11.985 -14.492 -28.414 1.00 51.03 772 ASP A O 1
ATOM 6320 N N . LEU A 1 773 ? 14.002 -13.721 -27.794 1.00 62.38 773 LEU A N 1
ATOM 6321 C CA . LEU A 1 773 ? 14.571 -13.787 -29.130 1.00 62.38 773 LEU A CA 1
ATOM 6322 C C . LEU A 1 773 ? 15.491 -14.998 -29.237 1.00 62.38 773 LEU A C 1
ATOM 6324 O O . LEU A 1 773 ? 16.539 -15.011 -28.589 1.00 62.38 773 LEU A O 1
ATOM 6328 N N . PRO A 1 774 ? 15.151 -15.993 -30.080 1.00 68.62 774 PRO A N 1
ATOM 6329 C CA . PRO A 1 774 ? 16.089 -17.050 -30.411 1.00 68.62 774 PRO A CA 1
ATOM 6330 C C . PRO A 1 774 ? 17.399 -16.417 -30.869 1.00 68.62 774 PRO A C 1
ATOM 6332 O O . PRO A 1 774 ? 17.386 -15.504 -31.694 1.00 68.62 774 PRO A O 1
ATOM 6335 N N . TRP A 1 775 ? 18.529 -16.908 -30.374 1.00 75.69 775 TRP A N 1
ATOM 6336 C CA . TRP A 1 775 ? 19.838 -16.396 -30.777 1.00 75.69 775 TRP A CA 1
ATOM 6337 C C . TRP A 1 775 ? 20.052 -16.274 -32.288 1.00 75.69 775 TRP A C 1
ATOM 6339 O O . TRP A 1 775 ? 20.657 -15.283 -32.684 1.00 75.69 775 TRP A O 1
ATOM 6349 N N . PRO A 1 776 ? 19.537 -17.174 -33.155 1.00 76.25 776 PRO A N 1
ATOM 6350 C CA . PRO A 1 776 ? 19.563 -16.946 -34.598 1.00 76.25 776 PRO A CA 1
ATOM 6351 C C . PRO A 1 776 ? 18.975 -15.588 -34.997 1.00 76.25 776 PRO A C 1
ATOM 6353 O O . PRO A 1 776 ? 19.624 -14.824 -35.690 1.00 76.25 776 PRO A O 1
ATOM 6356 N N . VAL A 1 777 ? 17.822 -15.210 -34.444 1.00 76.56 777 VAL A N 1
ATOM 6357 C CA . VAL A 1 777 ? 17.165 -13.923 -34.716 1.00 76.56 777 VAL A CA 1
ATOM 6358 C C . VAL A 1 777 ? 18.012 -12.739 -34.237 1.00 76.56 777 VAL A C 1
ATOM 6360 O O . VAL A 1 777 ? 18.148 -11.750 -34.955 1.00 76.56 777 VAL A O 1
ATOM 6363 N N . VAL A 1 778 ? 18.601 -12.834 -33.039 1.00 79.44 778 VAL A N 1
ATOM 6364 C CA . VAL A 1 778 ? 19.485 -11.786 -32.489 1.00 79.44 778 VAL A CA 1
ATOM 6365 C C . VAL A 1 778 ? 20.752 -11.649 -33.333 1.00 79.44 778 VAL A C 1
ATOM 6367 O O . VAL A 1 778 ? 21.163 -10.538 -33.667 1.00 79.44 778 VAL A O 1
ATOM 6370 N N . SER A 1 779 ? 21.358 -12.778 -33.692 1.00 81.75 779 SER A N 1
ATOM 6371 C CA . SER A 1 779 ? 22.548 -12.877 -34.532 1.00 81.75 779 SER A CA 1
ATOM 6372 C C . SER A 1 779 ? 22.291 -12.270 -35.909 1.00 81.75 779 SER A C 1
ATOM 6374 O O . SER A 1 779 ? 23.039 -11.394 -36.331 1.00 81.75 779 SER A O 1
ATOM 6376 N N . ASP A 1 780 ? 21.203 -12.657 -36.571 1.00 81.62 780 ASP A N 1
ATOM 6377 C CA . ASP A 1 780 ? 20.829 -12.184 -37.906 1.00 81.62 780 ASP A CA 1
ATOM 6378 C C . ASP A 1 780 ? 20.586 -10.671 -37.919 1.00 81.62 780 ASP A C 1
ATOM 6380 O O . ASP A 1 780 ? 21.089 -9.947 -38.782 1.00 81.62 780 ASP A O 1
ATOM 6384 N N . ALA A 1 781 ? 19.853 -10.172 -36.919 1.00 82.06 781 ALA A N 1
ATOM 6385 C CA . ALA A 1 781 ? 19.627 -8.745 -36.722 1.00 82.06 781 ALA A CA 1
ATOM 6386 C C . ALA A 1 781 ? 20.940 -7.979 -36.480 1.00 82.06 781 ALA A C 1
ATOM 6388 O O . ALA A 1 781 ? 21.133 -6.889 -37.023 1.00 82.06 781 ALA A O 1
ATOM 6389 N N . SER A 1 782 ? 21.853 -8.556 -35.697 1.00 87.50 782 SER A N 1
ATOM 6390 C CA . SER A 1 782 ? 23.160 -7.962 -35.396 1.00 87.50 782 SER A CA 1
ATOM 6391 C C . SER A 1 782 ? 24.059 -7.930 -36.630 1.00 87.50 782 SER A C 1
ATOM 6393 O O . SER A 1 782 ? 24.645 -6.893 -36.924 1.00 87.50 782 SER A O 1
ATOM 6395 N N . ILE A 1 783 ? 24.123 -9.017 -37.406 1.00 88.44 783 ILE A N 1
ATOM 6396 C CA . ILE A 1 783 ? 24.898 -9.087 -38.654 1.00 88.44 783 ILE A CA 1
ATOM 6397 C C . ILE A 1 783 ? 24.407 -8.029 -39.646 1.00 88.44 783 ILE A C 1
ATOM 6399 O O . ILE A 1 783 ? 25.225 -7.287 -40.192 1.00 88.44 783 ILE A O 1
ATOM 6403 N N . ALA A 1 784 ? 23.088 -7.898 -39.830 1.00 86.56 784 ALA A N 1
ATOM 6404 C CA . ALA A 1 784 ? 22.509 -6.852 -40.674 1.00 86.56 784 ALA A CA 1
ATOM 6405 C C . ALA A 1 784 ? 22.922 -5.445 -40.199 1.00 86.56 784 ALA A C 1
ATOM 6407 O O . ALA A 1 784 ? 23.397 -4.628 -40.989 1.00 86.56 784 ALA A O 1
ATOM 6408 N N . SER A 1 785 ? 22.821 -5.190 -38.891 1.00 88.12 785 SER A N 1
ATOM 6409 C CA . SER A 1 785 ? 23.193 -3.920 -38.254 1.00 88.12 785 SER A CA 1
ATOM 6410 C C . SER A 1 785 ? 24.681 -3.571 -38.430 1.00 88.12 785 SER A C 1
ATOM 6412 O O . SER A 1 785 ? 25.034 -2.428 -38.742 1.00 88.12 785 SER A O 1
ATOM 6414 N N . LEU A 1 786 ? 25.572 -4.560 -38.297 1.00 92.00 786 LEU A N 1
ATOM 6415 C CA . LEU A 1 786 ? 27.017 -4.406 -38.491 1.00 92.00 786 LEU A CA 1
ATOM 6416 C C . LEU A 1 786 ? 27.375 -4.163 -39.967 1.00 92.00 786 LEU A C 1
ATOM 6418 O O . LEU A 1 786 ? 28.140 -3.241 -40.264 1.00 92.00 786 LEU A O 1
ATOM 6422 N N . CYS A 1 787 ? 26.775 -4.924 -40.893 1.00 91.06 787 CYS A N 1
ATOM 6423 C CA . CYS A 1 787 ? 26.943 -4.731 -42.337 1.00 91.06 787 CYS A CA 1
ATOM 6424 C C . CYS A 1 787 ? 26.507 -3.325 -42.764 1.00 91.06 787 CYS A C 1
ATOM 6426 O O . CYS A 1 787 ? 27.227 -2.641 -43.500 1.00 91.06 787 CYS A O 1
ATOM 6428 N N . GLN A 1 788 ? 25.357 -2.867 -42.266 1.00 89.00 788 GLN A N 1
ATOM 6429 C CA . GLN A 1 788 ? 24.839 -1.532 -42.537 1.00 89.00 788 GLN A CA 1
ATOM 6430 C C . GLN A 1 788 ? 25.761 -0.446 -41.966 1.00 89.00 788 GLN A C 1
ATOM 6432 O O . GLN A 1 788 ? 26.081 0.507 -42.675 1.00 89.00 788 GLN A O 1
ATOM 6437 N N . SER A 1 789 ? 26.242 -0.599 -40.728 1.00 91.56 789 SER A N 1
ATOM 6438 C CA . SER A 1 789 ? 27.135 0.371 -40.073 1.00 91.56 789 SER A CA 1
ATOM 6439 C C . SER A 1 789 ? 28.455 0.550 -40.831 1.00 91.56 789 SER A C 1
ATOM 6441 O O . SER A 1 789 ? 28.865 1.682 -41.099 1.00 91.56 789 SER A O 1
ATOM 6443 N N . LEU A 1 790 ? 29.090 -0.553 -41.248 1.00 93.12 790 LEU A N 1
ATOM 6444 C CA . LEU A 1 790 ? 30.300 -0.520 -42.079 1.00 93.12 790 LEU A CA 1
ATOM 6445 C C . LEU A 1 790 ? 30.034 0.090 -43.458 1.00 93.12 790 LEU A C 1
ATOM 6447 O O . LEU A 1 790 ? 30.814 0.910 -43.944 1.00 93.12 790 LEU A O 1
ATOM 6451 N N . SER A 1 791 ? 28.921 -0.281 -44.088 1.00 92.56 791 SER A N 1
ATOM 6452 C CA . SER A 1 791 ? 28.567 0.235 -45.411 1.00 92.56 791 SER A CA 1
ATOM 6453 C C . SER A 1 791 ? 28.279 1.743 -45.364 1.00 92.56 791 SER A C 1
ATOM 6455 O O . SER A 1 791 ? 28.746 2.484 -46.226 1.00 92.56 791 SER A O 1
ATOM 6457 N N . LEU A 1 792 ? 27.603 2.238 -44.321 1.00 91.94 792 LEU A N 1
ATOM 6458 C CA . LEU A 1 792 ? 27.407 3.673 -44.082 1.00 91.94 792 LEU A CA 1
ATOM 6459 C C . LEU A 1 792 ? 28.735 4.401 -43.833 1.00 91.94 792 LEU A C 1
ATOM 6461 O O . LEU A 1 792 ? 28.930 5.499 -44.357 1.00 91.94 792 LEU A O 1
ATOM 6465 N N . LEU A 1 793 ? 29.678 3.790 -43.111 1.00 94.62 793 LEU A N 1
ATOM 6466 C CA . LEU A 1 793 ? 31.018 4.351 -42.924 1.00 94.62 793 LEU A CA 1
ATOM 6467 C C . LEU A 1 793 ? 31.737 4.554 -44.273 1.00 94.62 793 LEU A C 1
ATOM 6469 O O . LEU A 1 793 ? 32.213 5.653 -44.563 1.00 94.62 793 LEU A O 1
ATOM 6473 N N . GLY A 1 794 ? 31.770 3.533 -45.136 1.00 92.38 794 GLY A N 1
ATOM 6474 C CA . GLY A 1 794 ? 32.424 3.623 -46.452 1.00 92.38 794 GLY A CA 1
ATOM 6475 C C . GLY A 1 794 ? 31.668 4.473 -47.491 1.00 92.38 794 GLY A C 1
ATOM 6476 O O . GLY A 1 794 ? 32.274 4.994 -48.437 1.00 92.38 794 GLY A O 1
ATOM 6477 N N . LEU A 1 795 ? 30.349 4.655 -47.331 1.00 90.94 795 LEU A N 1
ATOM 6478 C CA . LEU A 1 795 ? 29.550 5.576 -48.153 1.00 90.94 795 LEU A CA 1
ATOM 6479 C C . LEU A 1 795 ? 29.968 7.024 -47.895 1.00 90.94 795 LEU A C 1
ATOM 6481 O O . LEU A 1 795 ? 30.138 7.802 -48.838 1.00 90.94 795 LEU A O 1
ATOM 6485 N N . ASN A 1 796 ? 30.188 7.355 -46.624 1.00 93.06 796 ASN A N 1
ATOM 6486 C CA . ASN A 1 796 ? 30.536 8.700 -46.186 1.00 93.06 796 ASN A CA 1
ATOM 6487 C C . ASN A 1 796 ? 32.039 9.009 -46.282 1.00 93.06 796 ASN A C 1
ATOM 6489 O O . ASN A 1 796 ? 32.398 10.170 -46.480 1.00 93.06 796 ASN A O 1
ATOM 6493 N N . ILE A 1 797 ? 32.921 8.009 -46.187 1.00 91.88 797 ILE A N 1
ATOM 6494 C CA . ILE A 1 797 ? 34.380 8.175 -46.295 1.00 91.88 797 ILE A CA 1
ATOM 6495 C C . ILE A 1 797 ? 34.859 7.665 -47.660 1.00 91.88 797 ILE A C 1
ATOM 6497 O O . ILE A 1 797 ? 34.844 6.470 -47.947 1.00 91.88 797 ILE A O 1
ATOM 6501 N N . ARG A 1 798 ? 35.312 8.583 -48.522 1.00 83.75 798 ARG A N 1
ATOM 6502 C CA . ARG A 1 798 ? 35.798 8.276 -49.881 1.00 83.75 798 ARG A CA 1
ATOM 6503 C C . ARG A 1 798 ? 37.266 7.819 -49.879 1.00 83.75 798 ARG A C 1
ATOM 6505 O O . ARG A 1 798 ? 38.100 8.454 -50.510 1.00 83.75 798 ARG A O 1
ATOM 6512 N N . ASP A 1 799 ? 37.570 6.751 -49.144 1.00 91.19 799 ASP A N 1
ATOM 6513 C CA . ASP A 1 799 ? 38.891 6.102 -49.115 1.00 91.19 799 ASP A CA 1
ATOM 6514 C C . ASP A 1 799 ? 38.791 4.702 -49.746 1.00 91.19 799 ASP A C 1
ATOM 6516 O O . ASP A 1 799 ? 38.044 3.846 -49.267 1.00 91.19 799 ASP A O 1
ATOM 6520 N N . ASP A 1 800 ? 39.527 4.467 -50.836 1.00 89.31 800 ASP A N 1
ATOM 6521 C CA . ASP A 1 800 ? 39.434 3.212 -51.599 1.00 89.31 800 ASP A CA 1
ATOM 6522 C C . ASP A 1 800 ? 39.982 2.009 -50.823 1.00 89.31 800 ASP A C 1
ATOM 6524 O O . ASP A 1 800 ? 39.470 0.894 -50.960 1.00 89.31 800 ASP A O 1
ATOM 6528 N N . GLY A 1 801 ? 40.966 2.232 -49.947 1.00 91.31 801 GLY A N 1
ATOM 6529 C CA . GLY A 1 801 ? 41.492 1.199 -49.056 1.00 91.31 801 GLY A CA 1
ATOM 6530 C C . GLY A 1 801 ? 40.454 0.736 -48.031 1.00 91.31 801 GLY A C 1
ATOM 6531 O O . GLY A 1 801 ? 40.297 -0.461 -47.813 1.00 91.31 801 GLY A O 1
ATOM 6532 N N . LEU A 1 802 ? 39.699 1.667 -47.443 1.00 93.06 802 LEU A N 1
ATOM 6533 C CA . LEU A 1 802 ? 38.595 1.384 -46.528 1.00 93.06 802 LEU A CA 1
ATOM 6534 C C . LEU A 1 802 ? 37.480 0.616 -47.236 1.00 93.06 802 LEU A C 1
ATOM 6536 O O . LEU A 1 802 ? 37.031 -0.404 -46.726 1.00 93.06 802 LEU A O 1
ATOM 6540 N N . ARG A 1 803 ? 37.044 1.082 -48.411 1.00 94.31 803 ARG A N 1
ATOM 6541 C CA . ARG A 1 803 ? 35.965 0.435 -49.179 1.00 94.31 803 ARG A CA 1
ATOM 6542 C C . ARG A 1 803 ? 36.334 -0.980 -49.598 1.00 94.31 803 ARG A C 1
ATOM 6544 O O . ARG A 1 803 ? 35.527 -1.890 -49.425 1.00 94.31 803 ARG A O 1
ATOM 6551 N N . SER A 1 804 ? 37.559 -1.170 -50.086 1.00 91.88 804 SER A N 1
ATOM 6552 C CA . SER A 1 804 ? 38.085 -2.497 -50.422 1.00 91.88 804 SER A CA 1
ATOM 6553 C C . SER A 1 804 ? 38.178 -3.380 -49.177 1.00 91.88 804 SER A C 1
ATOM 6555 O O . SER A 1 804 ? 37.759 -4.533 -49.208 1.00 91.88 804 SER A O 1
ATOM 6557 N N . GLY A 1 805 ? 38.639 -2.822 -48.052 1.00 92.50 805 GLY A N 1
ATOM 6558 C CA . GLY A 1 805 ? 38.671 -3.507 -46.760 1.00 92.50 805 GLY A CA 1
ATOM 6559 C C . GLY A 1 805 ? 37.289 -3.958 -46.280 1.00 92.50 805 GLY A C 1
ATOM 6560 O O . GLY A 1 805 ? 37.151 -5.094 -45.843 1.00 92.50 805 GLY A O 1
ATOM 6561 N N . ILE A 1 806 ? 36.257 -3.118 -46.415 1.00 94.44 806 ILE A N 1
ATOM 6562 C CA . ILE A 1 806 ? 34.870 -3.452 -46.044 1.00 94.44 806 ILE A CA 1
ATOM 6563 C C . ILE A 1 806 ? 34.313 -4.570 -46.932 1.00 94.44 806 ILE A C 1
ATOM 6565 O O . ILE A 1 806 ? 33.745 -5.528 -46.410 1.00 94.44 806 ILE A O 1
ATOM 6569 N N . VAL A 1 807 ? 34.490 -4.474 -48.257 1.00 92.62 807 VAL A N 1
ATOM 6570 C CA . VAL A 1 807 ? 34.045 -5.521 -49.196 1.00 92.62 807 VAL A CA 1
ATOM 6571 C C . VAL A 1 807 ? 34.713 -6.853 -48.853 1.00 92.62 807 VAL A C 1
ATOM 6573 O O . VAL A 1 807 ? 34.024 -7.861 -48.718 1.00 92.62 807 VAL A O 1
ATOM 6576 N N . ASN A 1 808 ? 36.031 -6.848 -48.633 1.00 90.38 808 ASN A N 1
ATOM 6577 C CA . ASN A 1 808 ? 36.784 -8.045 -48.261 1.00 90.38 808 ASN A CA 1
ATOM 6578 C C . ASN A 1 808 ? 36.351 -8.600 -46.896 1.00 90.38 808 ASN A C 1
ATOM 6580 O O . ASN A 1 808 ? 36.219 -9.813 -46.743 1.00 90.38 808 ASN A O 1
ATOM 6584 N N . ALA A 1 809 ? 36.091 -7.730 -45.915 1.00 90.94 809 ALA A N 1
ATOM 6585 C CA . ALA A 1 809 ? 35.622 -8.128 -44.593 1.00 90.94 809 ALA A CA 1
ATOM 6586 C C . ALA A 1 809 ? 34.276 -8.859 -44.668 1.00 90.94 809 ALA A C 1
ATOM 6588 O O . ALA A 1 809 ? 34.170 -9.975 -44.166 1.00 90.94 809 ALA A O 1
ATOM 6589 N N . ILE A 1 810 ? 33.276 -8.286 -45.345 1.00 90.12 810 ILE A N 1
ATOM 6590 C CA . ILE A 1 810 ? 31.954 -8.914 -45.495 1.00 90.12 810 ILE A CA 1
ATOM 6591 C C . ILE A 1 810 ? 32.059 -10.204 -46.320 1.00 90.12 810 ILE A C 1
ATOM 6593 O O . ILE A 1 810 ? 31.519 -11.231 -45.916 1.00 90.12 810 ILE A O 1
ATOM 6597 N N . ALA A 1 811 ? 32.807 -10.191 -47.430 1.00 85.75 811 ALA A N 1
ATOM 6598 C CA . ALA A 1 811 ? 32.982 -11.369 -48.278 1.00 85.75 811 ALA A CA 1
ATOM 6599 C C . ALA A 1 811 ? 33.639 -12.541 -47.529 1.00 85.75 811 ALA A C 1
ATOM 6601 O O . ALA A 1 811 ? 33.204 -13.677 -47.690 1.00 85.75 811 ALA A O 1
ATOM 6602 N N . SER A 1 812 ? 34.640 -12.282 -46.679 1.00 83.62 812 SER A N 1
ATOM 6603 C CA . SER A 1 812 ? 35.335 -13.330 -45.915 1.00 83.62 812 SER A CA 1
ATOM 6604 C C . SER A 1 812 ? 34.418 -14.110 -44.965 1.00 83.62 812 SER A C 1
ATOM 6606 O O . SER A 1 812 ? 34.607 -15.309 -44.790 1.00 83.62 812 SER A O 1
ATOM 6608 N N . VAL A 1 813 ? 33.378 -13.472 -44.415 1.00 81.44 813 VAL A N 1
ATOM 6609 C CA . VAL A 1 813 ? 32.400 -14.130 -43.531 1.00 81.44 813 VAL A CA 1
ATOM 6610 C C . VAL A 1 813 ? 31.553 -15.144 -44.308 1.00 81.44 813 VAL A C 1
ATOM 6612 O O . VAL A 1 813 ? 31.261 -16.220 -43.793 1.00 81.44 813 VAL A O 1
ATOM 6615 N N . VAL A 1 814 ? 31.228 -14.845 -45.573 1.00 72.31 814 VAL A N 1
ATOM 6616 C CA . VAL A 1 814 ? 30.448 -15.725 -46.465 1.00 72.31 814 VAL A CA 1
ATOM 6617 C C . VAL A 1 814 ? 31.182 -17.036 -46.754 1.00 72.31 814 VAL A C 1
ATOM 6619 O O . VAL A 1 814 ? 30.551 -18.087 -46.830 1.00 72.31 814 VAL A O 1
ATOM 6622 N N . TYR A 1 815 ? 32.510 -16.993 -46.896 1.00 61.22 815 TYR A N 1
ATOM 6623 C CA . TYR A 1 815 ? 33.319 -18.175 -47.217 1.00 61.22 815 TYR A CA 1
ATOM 6624 C C . TYR A 1 815 ? 33.443 -19.176 -46.058 1.00 61.22 815 TYR A C 1
ATOM 6626 O O . TYR A 1 815 ? 33.716 -20.347 -46.307 1.00 61.22 815 TYR A O 1
ATOM 6634 N N . HIS A 1 816 ? 33.240 -18.744 -44.810 1.00 57.78 816 HIS A N 1
ATOM 6635 C CA . HIS A 1 816 ? 33.484 -19.559 -43.614 1.00 57.78 816 HIS A CA 1
ATOM 6636 C C . HIS A 1 816 ? 32.215 -20.102 -42.925 1.00 57.78 816 HIS A C 1
ATOM 6638 O O . HIS A 1 816 ? 32.343 -20.825 -41.943 1.00 57.78 816 HIS A O 1
ATOM 6644 N N . GLY A 1 817 ? 31.003 -19.779 -43.401 1.00 54.97 817 GLY A N 1
ATOM 6645 C CA . GLY A 1 817 ? 29.747 -20.043 -42.671 1.00 54.97 817 GLY A CA 1
ATOM 6646 C C . GLY A 1 817 ? 28.683 -20.880 -43.388 1.00 54.97 817 GLY A C 1
ATOM 6647 O O . GLY A 1 817 ? 27.493 -20.718 -43.123 1.00 54.97 817 GLY A O 1
ATOM 6648 N N . SER A 1 818 ? 29.089 -21.778 -44.290 1.00 52.25 818 SER A N 1
ATOM 6649 C CA . SER A 1 818 ? 28.175 -22.563 -45.141 1.00 52.25 818 SER A CA 1
ATOM 6650 C C . SER A 1 818 ? 27.191 -23.485 -44.391 1.00 52.25 818 SER A C 1
ATOM 6652 O O . SER A 1 818 ? 26.218 -23.924 -45.002 1.00 52.25 818 SER A O 1
ATOM 6654 N N . ASP A 1 819 ? 27.397 -23.770 -43.101 1.00 54.97 819 ASP A N 1
ATOM 6655 C CA . ASP A 1 819 ? 26.656 -24.831 -42.397 1.00 54.97 819 ASP A CA 1
ATOM 6656 C C . ASP A 1 819 ? 25.399 -24.347 -41.646 1.00 54.97 819 ASP A C 1
ATOM 6658 O O . ASP A 1 819 ? 24.477 -25.129 -41.416 1.00 54.97 819 ASP A O 1
ATOM 6662 N N . ARG A 1 820 ? 25.297 -23.054 -41.288 1.00 60.53 820 ARG A N 1
ATOM 6663 C CA . ARG A 1 820 ? 24.224 -22.557 -40.394 1.00 60.53 820 ARG A CA 1
ATOM 6664 C C . ARG A 1 820 ? 22.886 -22.280 -41.090 1.00 60.53 820 ARG A C 1
ATOM 6666 O O . ARG A 1 820 ? 21.836 -22.337 -40.453 1.00 60.53 820 ARG A O 1
ATOM 6673 N N . HIS A 1 821 ? 22.900 -21.995 -42.393 1.00 61.50 821 HIS A N 1
ATOM 6674 C CA . HIS A 1 821 ? 21.685 -21.773 -43.182 1.00 61.50 821 HIS A CA 1
ATOM 6675 C C . HIS A 1 821 ? 21.700 -22.614 -44.466 1.00 61.50 821 HIS A C 1
ATOM 6677 O O . HIS A 1 821 ? 22.133 -22.127 -45.512 1.00 61.50 821 HIS A O 1
ATOM 6683 N N . PRO A 1 822 ? 21.147 -23.841 -44.435 1.00 55.41 822 PRO A N 1
ATOM 6684 C CA . PRO A 1 822 ? 21.083 -24.729 -45.602 1.00 55.41 822 PRO A CA 1
ATOM 6685 C C . PRO A 1 822 ? 20.327 -24.130 -46.802 1.00 55.41 822 PRO A C 1
ATOM 6687 O O . PRO A 1 822 ? 20.496 -24.575 -47.931 1.00 55.41 822 PRO A O 1
ATOM 6690 N N . GLN A 1 823 ? 19.477 -23.121 -46.560 1.00 57.41 823 GLN A N 1
ATOM 6691 C CA . GLN A 1 823 ? 18.666 -22.426 -47.568 1.00 57.41 823 GLN A CA 1
ATOM 6692 C C . GLN A 1 823 ? 19.242 -21.056 -47.996 1.00 57.41 823 GLN A C 1
ATOM 6694 O O . GLN A 1 823 ? 18.598 -20.334 -48.757 1.00 57.41 823 GLN A O 1
ATOM 6699 N N . GLY A 1 824 ? 20.451 -20.699 -47.542 1.00 65.12 824 GLY A N 1
ATOM 6700 C CA . GLY A 1 824 ? 21.096 -19.405 -47.803 1.00 65.12 824 GLY A CA 1
ATOM 6701 C C . GLY A 1 824 ? 20.822 -18.332 -46.732 1.00 65.12 824 GLY A C 1
ATOM 6702 O O . GLY A 1 824 ? 20.001 -18.544 -45.839 1.00 65.12 824 GLY A O 1
ATOM 6703 N N . PRO A 1 825 ? 21.527 -17.182 -46.778 1.00 71.69 825 PRO A N 1
ATOM 6704 C CA . PRO A 1 825 ? 21.425 -16.144 -45.752 1.00 71.69 825 PRO A CA 1
ATOM 6705 C C . PRO A 1 825 ? 20.021 -15.492 -45.712 1.00 71.69 825 PRO A C 1
ATOM 6707 O O . PRO A 1 825 ? 19.434 -15.272 -46.775 1.00 71.69 825 PRO A O 1
ATOM 6710 N N . PRO A 1 826 ? 19.505 -15.137 -44.516 1.00 74.62 826 PRO A N 1
ATOM 6711 C CA . PRO A 1 826 ? 18.282 -14.363 -44.303 1.00 74.62 826 PRO A CA 1
ATOM 6712 C C . PRO A 1 826 ? 18.180 -13.091 -45.151 1.00 74.62 826 PRO A C 1
ATOM 6714 O O . PRO A 1 826 ? 19.164 -12.373 -45.342 1.00 74.62 826 PRO A O 1
ATOM 6717 N N . ASP A 1 827 ? 16.959 -12.755 -45.578 1.00 74.06 827 ASP A N 1
ATOM 6718 C CA . ASP A 1 827 ? 16.679 -11.592 -46.436 1.00 74.06 827 ASP A CA 1
ATOM 6719 C C . ASP A 1 827 ? 17.158 -10.257 -45.842 1.00 74.06 827 ASP A C 1
ATOM 6721 O O . ASP A 1 827 ? 17.512 -9.345 -46.586 1.00 74.06 827 ASP A O 1
ATOM 6725 N N . SER A 1 828 ? 17.240 -10.153 -44.511 1.00 74.38 828 SER A N 1
ATOM 6726 C CA . SER A 1 828 ? 17.696 -8.952 -43.802 1.00 74.38 828 SER A CA 1
ATOM 6727 C C . SER A 1 828 ? 19.150 -8.569 -44.091 1.00 74.38 828 SER A C 1
ATOM 6729 O O . SER A 1 828 ? 19.478 -7.387 -44.026 1.00 74.38 828 SER A O 1
ATOM 6731 N N . TYR A 1 829 ? 20.027 -9.530 -44.409 1.00 82.38 829 TYR A N 1
ATOM 6732 C CA . TYR A 1 829 ? 21.422 -9.239 -44.761 1.00 82.38 829 TYR A CA 1
ATOM 6733 C C . TYR A 1 829 ? 21.940 -9.941 -46.020 1.00 82.38 829 TYR A C 1
ATOM 6735 O O . TYR A 1 829 ? 23.074 -9.702 -46.449 1.00 82.38 829 TYR A O 1
ATOM 6743 N N . ARG A 1 830 ? 21.096 -10.739 -46.680 1.00 84.88 830 ARG A N 1
ATOM 6744 C CA . ARG A 1 830 ? 21.372 -11.358 -47.980 1.00 84.88 830 ARG A CA 1
ATOM 6745 C C . ARG A 1 830 ? 21.916 -10.378 -49.032 1.00 84.88 830 ARG A C 1
ATOM 6747 O O . ARG A 1 830 ? 22.887 -10.756 -49.691 1.00 84.88 830 ARG A O 1
ATOM 6754 N N . PRO A 1 831 ? 21.394 -9.141 -49.190 1.00 86.56 831 PRO A N 1
ATOM 6755 C CA . PRO A 1 831 ? 21.942 -8.189 -50.160 1.00 86.56 831 PRO A CA 1
ATOM 6756 C C . PRO A 1 831 ? 23.413 -7.834 -49.900 1.00 86.56 831 PRO A C 1
ATOM 6758 O O . PRO A 1 831 ? 24.182 -7.671 -50.845 1.00 86.56 831 PRO A O 1
ATOM 6761 N N . TYR A 1 832 ? 23.835 -7.774 -48.631 1.00 87.94 832 TYR A N 1
ATOM 6762 C CA . TYR A 1 832 ? 25.226 -7.487 -48.271 1.00 87.94 832 TYR A CA 1
ATOM 6763 C C . TYR A 1 832 ? 26.152 -8.664 -48.582 1.00 87.94 832 TYR A C 1
ATOM 6765 O O . TYR A 1 832 ? 27.255 -8.464 -49.078 1.00 87.94 832 TYR A O 1
ATOM 6773 N N . PHE A 1 833 ? 25.704 -9.897 -48.338 1.00 87.50 833 PHE A N 1
ATOM 6774 C CA . PHE A 1 833 ? 26.509 -11.104 -48.578 1.00 87.50 833 PHE A CA 1
ATOM 6775 C C . PHE A 1 833 ? 26.602 -11.454 -50.075 1.00 87.50 833 PHE A C 1
ATOM 6777 O O . PHE A 1 833 ? 27.579 -12.057 -50.533 1.00 87.50 833 PHE A O 1
ATOM 6784 N N . ALA A 1 834 ? 25.597 -11.055 -50.858 1.00 85.88 834 ALA A N 1
ATOM 6785 C CA . ALA A 1 834 ? 25.596 -11.189 -52.312 1.00 85.88 834 ALA A CA 1
ATOM 6786 C C . ALA A 1 834 ? 26.499 -10.157 -53.014 1.00 85.88 834 ALA A C 1
ATOM 6788 O O . ALA A 1 834 ? 26.885 -10.375 -54.162 1.00 85.88 834 ALA A O 1
ATOM 6789 N N . ALA A 1 835 ? 26.866 -9.065 -52.337 1.00 88.25 835 ALA A N 1
ATOM 6790 C CA . ALA A 1 835 ? 27.712 -8.026 -52.905 1.00 88.25 835 ALA A CA 1
ATOM 6791 C C . ALA A 1 835 ? 29.097 -8.568 -53.294 1.00 88.25 835 ALA A C 1
ATOM 6793 O O . ALA A 1 835 ? 29.728 -9.334 -52.558 1.00 88.25 835 ALA A O 1
ATOM 6794 N N . ARG A 1 836 ? 29.585 -8.166 -54.470 1.00 86.00 836 ARG A N 1
ATOM 6795 C CA . ARG A 1 836 ? 30.946 -8.480 -54.948 1.00 86.00 836 ARG A CA 1
ATOM 6796 C C . ARG A 1 836 ? 31.763 -7.220 -55.194 1.00 86.00 836 ARG A C 1
ATOM 6798 O O . ARG A 1 836 ? 32.988 -7.280 -55.256 1.00 86.00 836 ARG A O 1
ATOM 6805 N N . ARG A 1 837 ? 31.092 -6.075 -55.325 1.00 90.75 837 ARG A N 1
ATOM 6806 C CA . ARG A 1 837 ? 31.690 -4.756 -55.517 1.00 90.75 837 ARG A CA 1
ATOM 6807 C C . ARG A 1 837 ? 31.120 -3.765 -54.511 1.00 90.75 837 ARG A C 1
ATOM 6809 O O . ARG A 1 837 ? 30.027 -3.937 -53.977 1.00 90.75 837 ARG A O 1
ATOM 6816 N N . TRP A 1 838 ? 31.844 -2.665 -54.309 1.00 91.94 838 TRP A N 1
ATOM 6817 C CA . TRP A 1 838 ? 31.391 -1.563 -53.457 1.00 91.94 838 TRP A CA 1
ATOM 6818 C C . TRP A 1 838 ? 30.031 -0.984 -53.896 1.00 91.94 838 TRP A C 1
ATOM 6820 O O . TRP A 1 838 ? 29.211 -0.624 -53.054 1.00 91.94 838 TRP A O 1
ATOM 6830 N N . SER A 1 839 ? 29.767 -0.928 -55.208 1.00 88.06 839 SER A N 1
ATOM 6831 C CA . SER A 1 839 ? 28.488 -0.471 -55.774 1.00 88.06 839 SER A CA 1
ATOM 6832 C C . SER A 1 839 ? 27.283 -1.251 -55.251 1.00 88.06 839 SER A C 1
ATOM 6834 O O . SER A 1 839 ? 26.217 -0.665 -55.062 1.00 88.06 839 SER A O 1
ATOM 6836 N N . ASP A 1 840 ? 27.469 -2.545 -54.997 1.00 88.75 840 ASP A N 1
ATOM 6837 C CA . ASP A 1 840 ? 26.410 -3.464 -54.592 1.00 88.75 840 ASP A CA 1
ATOM 6838 C C . ASP A 1 840 ? 26.080 -3.253 -53.106 1.00 88.75 840 ASP A C 1
ATOM 6840 O O . ASP A 1 840 ? 24.911 -3.153 -52.741 1.00 88.75 840 ASP A O 1
ATOM 6844 N N . LEU A 1 841 ? 27.106 -3.067 -52.258 1.00 89.25 841 LEU A N 1
ATOM 6845 C CA . LEU A 1 841 ? 26.931 -2.694 -50.845 1.00 89.25 841 LEU A CA 1
ATOM 6846 C C . LEU A 1 841 ? 26.254 -1.326 -50.698 1.00 89.25 841 LEU A C 1
ATOM 6848 O O . LEU A 1 841 ? 25.374 -1.148 -49.856 1.00 89.25 841 LEU A O 1
ATOM 6852 N N . ALA A 1 842 ? 26.639 -0.358 -51.535 1.00 86.81 842 ALA A N 1
ATOM 6853 C CA . ALA A 1 842 ? 26.013 0.959 -51.563 1.00 86.81 842 ALA A CA 1
ATOM 6854 C C . ALA A 1 842 ? 24.518 0.877 -51.924 1.00 86.81 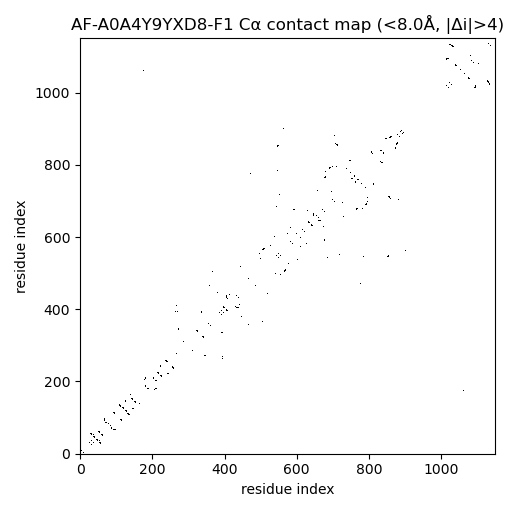842 ALA A C 1
ATOM 6856 O O . ALA A 1 842 ? 23.705 1.542 -51.281 1.00 86.81 842 ALA A O 1
ATOM 6857 N N . HIS A 1 843 ? 24.154 0.036 -52.900 1.00 85.12 843 HIS A N 1
ATOM 6858 C CA . HIS A 1 843 ? 22.754 -0.217 -53.257 1.00 85.12 843 HIS A CA 1
ATOM 6859 C C . HIS A 1 843 ? 21.996 -0.942 -52.144 1.00 85.12 843 HIS A C 1
ATOM 6861 O O . HIS A 1 843 ? 20.875 -0.547 -51.835 1.00 85.12 843 HIS A O 1
ATOM 6867 N N . ALA A 1 844 ? 22.605 -1.943 -51.498 1.00 85.19 844 ALA A N 1
ATOM 6868 C CA . ALA A 1 844 ? 21.985 -2.686 -50.402 1.00 85.19 844 ALA A CA 1
ATOM 6869 C C . ALA A 1 844 ? 21.508 -1.753 -49.273 1.00 85.19 844 ALA A C 1
ATOM 6871 O O . ALA A 1 844 ? 20.348 -1.821 -48.870 1.00 85.19 844 ALA A O 1
ATOM 6872 N N . VAL A 1 845 ? 22.354 -0.806 -48.839 1.00 84.06 845 VAL A N 1
ATOM 6873 C CA . VAL A 1 845 ? 21.986 0.201 -47.822 1.00 84.06 845 VAL A CA 1
ATOM 6874 C C . VAL A 1 845 ? 20.823 1.087 -48.273 1.00 84.06 845 VAL A C 1
ATOM 6876 O O . VAL A 1 845 ? 19.962 1.413 -47.464 1.00 84.06 845 VAL A O 1
ATOM 6879 N N . GLN A 1 846 ? 20.799 1.490 -49.544 1.00 76.62 846 GLN A N 1
ATOM 6880 C CA . GLN A 1 846 ? 19.772 2.390 -50.086 1.00 76.62 846 GLN A CA 1
ATOM 6881 C C . GLN A 1 846 ? 18.435 1.676 -50.344 1.00 76.62 846 GLN A C 1
ATOM 6883 O O . GLN A 1 846 ? 17.377 2.295 -50.250 1.00 76.62 846 GLN A O 1
ATOM 6888 N N . SER A 1 847 ? 18.457 0.373 -50.626 1.00 70.06 847 SER A N 1
ATOM 6889 C CA . SER A 1 847 ? 17.246 -0.427 -50.839 1.00 70.06 847 SER A CA 1
ATOM 6890 C C . SER A 1 847 ? 16.475 -0.747 -49.547 1.00 70.06 847 SER A C 1
ATOM 6892 O O . SER A 1 847 ? 15.261 -0.914 -49.598 1.00 70.06 847 SER A O 1
ATOM 6894 N N . ASP A 1 848 ? 17.138 -0.754 -48.383 1.00 65.25 848 ASP A N 1
ATOM 6895 C CA . ASP A 1 848 ? 16.544 -1.096 -47.072 1.00 65.25 848 ASP A CA 1
ATOM 6896 C C . ASP A 1 848 ? 15.927 0.122 -46.330 1.00 65.25 848 ASP A C 1
ATOM 6898 O O . ASP A 1 848 ? 15.623 0.081 -45.137 1.00 65.25 848 ASP A O 1
ATOM 6902 N N . SER A 1 849 ? 15.726 1.242 -47.038 1.00 58.72 849 SER A N 1
ATOM 6903 C CA . SER A 1 849 ? 15.349 2.558 -46.482 1.00 58.72 849 SER A CA 1
ATOM 6904 C C . SER A 1 849 ? 13.871 2.730 -46.089 1.00 58.72 849 SER A C 1
ATOM 6906 O O . SER A 1 849 ? 13.449 3.840 -45.767 1.00 58.72 849 SER A O 1
ATOM 6908 N N . THR A 1 850 ? 13.047 1.681 -46.129 1.00 57.94 850 THR A N 1
ATOM 6909 C CA . THR A 1 850 ? 11.575 1.786 -46.031 1.00 57.94 850 THR A CA 1
ATOM 6910 C C . THR A 1 850 ? 11.020 1.920 -44.601 1.00 57.94 850 THR A C 1
ATOM 6912 O O . THR A 1 850 ? 9.817 1.772 -44.399 1.00 57.94 850 THR A O 1
ATOM 6915 N N . SER A 1 851 ? 11.860 2.184 -43.591 1.00 67.19 851 SER A N 1
ATOM 6916 C CA . SER A 1 851 ? 11.425 2.334 -42.189 1.00 67.19 851 SER A CA 1
ATOM 6917 C C . SER A 1 851 ? 10.705 3.666 -41.939 1.00 67.19 851 SER A C 1
ATOM 6919 O O . SER A 1 851 ? 11.178 4.727 -42.350 1.00 67.19 851 SER A O 1
ATOM 6921 N N . SER A 1 852 ? 9.584 3.628 -41.208 1.00 66.00 852 SER A N 1
ATOM 6922 C CA . SER A 1 852 ? 8.845 4.821 -40.767 1.00 66.00 852 SER A CA 1
ATOM 6923 C C . SER A 1 852 ? 9.589 5.617 -39.687 1.00 66.00 852 SER A C 1
ATOM 6925 O O . SER A 1 852 ? 9.569 6.846 -39.728 1.00 66.00 852 SER A O 1
ATOM 6927 N N . PHE A 1 853 ? 10.283 4.935 -38.767 1.00 72.31 853 PHE A N 1
ATOM 6928 C CA . PHE A 1 853 ? 10.948 5.553 -37.610 1.00 72.31 853 PHE A CA 1
ATOM 6929 C C . PHE A 1 853 ? 12.313 6.162 -37.947 1.00 72.31 853 PHE A C 1
ATOM 6931 O O . PHE A 1 853 ? 12.648 7.263 -37.511 1.00 72.31 853 PHE A O 1
ATOM 6938 N N . ASN A 1 854 ? 13.103 5.456 -38.759 1.00 74.81 854 ASN A N 1
ATOM 6939 C CA . ASN A 1 854 ? 14.467 5.845 -39.098 1.00 74.81 854 ASN A CA 1
ATOM 6940 C C . ASN A 1 854 ? 14.612 5.962 -40.607 1.00 74.81 854 ASN A C 1
ATOM 6942 O O . ASN A 1 854 ? 14.988 5.013 -41.284 1.00 74.81 854 ASN A O 1
ATOM 6946 N N . LYS A 1 855 ? 14.328 7.146 -41.143 1.00 81.81 855 LYS A N 1
ATOM 6947 C CA . LYS A 1 855 ? 14.592 7.446 -42.553 1.00 81.81 855 LYS A CA 1
ATOM 6948 C C . LYS A 1 855 ? 16.089 7.692 -42.753 1.00 81.81 855 LYS A C 1
ATOM 6950 O O . LYS A 1 855 ? 16.730 8.334 -41.914 1.00 81.81 855 LYS A O 1
ATOM 6955 N N . LEU A 1 856 ? 16.644 7.203 -43.863 1.00 87.00 856 LEU A N 1
ATOM 6956 C CA . LEU A 1 856 ? 17.978 7.613 -44.304 1.00 87.00 856 LEU A CA 1
ATOM 6957 C C . LEU A 1 856 ? 17.901 9.041 -44.840 1.00 87.00 856 LEU A C 1
ATOM 6959 O O . LEU A 1 856 ? 17.079 9.342 -45.707 1.00 87.00 856 LEU A O 1
ATOM 6963 N N . ILE A 1 857 ? 18.759 9.914 -44.314 1.00 88.38 857 ILE A N 1
ATOM 6964 C CA . ILE A 1 857 ? 18.800 11.326 -44.675 1.00 88.38 857 ILE A CA 1
ATOM 6965 C C . ILE A 1 857 ? 20.092 11.630 -45.414 1.00 88.38 857 ILE A C 1
ATOM 6967 O O . ILE A 1 857 ? 21.179 11.263 -44.966 1.00 88.38 857 ILE A O 1
ATOM 6971 N N . ARG A 1 858 ? 19.964 12.347 -46.532 1.00 89.81 858 ARG A N 1
ATOM 6972 C CA . ARG A 1 858 ? 21.077 12.980 -47.235 1.00 89.81 858 ARG A CA 1
ATOM 6973 C C . ARG A 1 858 ? 21.080 14.472 -46.962 1.00 89.81 858 ARG A C 1
ATOM 6975 O O . ARG A 1 858 ? 20.155 15.181 -47.355 1.00 89.81 858 ARG A O 1
ATOM 6982 N N . PHE A 1 859 ? 22.156 14.945 -46.353 1.00 89.81 859 PHE A N 1
ATOM 6983 C CA . PHE A 1 859 ? 22.350 16.360 -46.068 1.00 89.81 859 PHE A CA 1
ATOM 6984 C C . PHE A 1 859 ? 22.774 17.116 -47.331 1.00 89.81 859 PHE A C 1
ATOM 6986 O O . PHE A 1 859 ? 23.750 16.751 -47.994 1.00 89.81 859 PHE A O 1
ATOM 6993 N N . HIS A 1 860 ? 22.062 18.193 -47.657 1.00 87.50 860 HIS A N 1
ATOM 6994 C CA . HIS A 1 860 ? 22.361 19.064 -48.791 1.00 87.50 860 HIS A CA 1
ATOM 6995 C C . HIS A 1 860 ? 22.541 20.503 -48.313 1.00 87.50 860 HIS A C 1
ATOM 6997 O O . HIS A 1 860 ? 21.593 21.135 -47.867 1.00 87.50 860 HIS A O 1
ATOM 7003 N N . SER A 1 861 ? 23.760 21.030 -48.421 1.00 85.69 861 SER A N 1
ATOM 7004 C CA . SER A 1 861 ? 23.999 22.458 -48.196 1.00 85.69 861 SER A CA 1
ATOM 7005 C C . SER A 1 861 ? 23.349 23.297 -49.296 1.00 85.69 861 SER A C 1
ATOM 7007 O O . SER A 1 861 ? 23.586 23.033 -50.476 1.00 85.69 861 SER A O 1
ATOM 7009 N N . ASP A 1 862 ? 22.586 24.315 -48.905 1.00 82.12 862 ASP A N 1
ATOM 7010 C CA . ASP A 1 862 ? 21.938 25.263 -49.824 1.00 82.12 862 ASP A CA 1
ATOM 7011 C C . ASP A 1 862 ? 22.949 26.066 -50.669 1.00 82.12 862 ASP A C 1
ATOM 7013 O O . ASP A 1 862 ? 22.674 26.458 -51.798 1.00 82.12 862 ASP A O 1
ATOM 7017 N N . ALA A 1 863 ? 24.190 26.193 -50.187 1.00 76.88 863 ALA A N 1
ATOM 7018 C CA . ALA A 1 863 ? 25.294 26.828 -50.909 1.00 76.88 863 ALA A CA 1
ATOM 7019 C C . ALA A 1 863 ? 25.762 26.061 -52.168 1.00 76.88 863 ALA A C 1
ATOM 7021 O O . ALA A 1 863 ? 26.623 26.550 -52.899 1.00 76.88 863 ALA A O 1
ATOM 7022 N N . VAL A 1 864 ? 25.246 24.850 -52.422 1.00 77.75 864 VAL A N 1
ATOM 7023 C CA . VAL A 1 864 ? 25.611 24.011 -53.575 1.00 77.75 864 VAL A CA 1
ATOM 7024 C C . VAL A 1 864 ? 24.411 23.851 -54.509 1.00 77.75 864 VAL A C 1
ATOM 7026 O O . VAL A 1 864 ? 23.336 23.427 -54.076 1.00 77.75 864 VAL A O 1
ATOM 7029 N N . ALA A 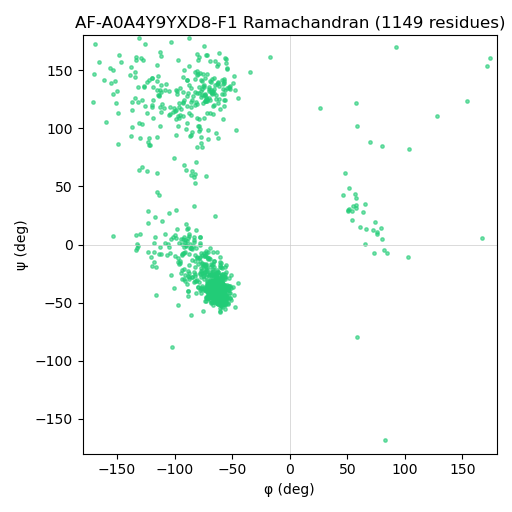1 865 ? 24.624 24.123 -55.804 1.00 67.62 865 ALA A N 1
ATOM 7030 C CA . ALA A 1 865 ? 23.611 24.003 -56.854 1.00 67.62 865 ALA A CA 1
ATOM 7031 C C . ALA A 1 865 ? 22.874 22.650 -56.808 1.00 67.62 865 ALA A C 1
ATOM 7033 O O . ALA A 1 865 ? 23.465 21.593 -56.564 1.00 67.62 865 ALA A O 1
ATOM 7034 N N . GLN A 1 866 ? 21.557 22.694 -57.014 1.00 61.25 866 GLN A N 1
ATOM 7035 C CA . GLN A 1 866 ? 20.682 21.542 -56.827 1.00 61.25 866 GLN A CA 1
ATOM 7036 C C . GLN A 1 866 ? 20.852 20.518 -57.970 1.00 61.25 866 GLN A C 1
ATOM 7038 O O . GLN A 1 866 ? 20.737 20.891 -59.136 1.00 61.25 866 GLN A O 1
ATOM 7043 N N . PRO A 1 867 ? 21.080 19.223 -57.682 1.00 58.47 867 PRO A N 1
ATOM 7044 C CA . PRO A 1 867 ? 20.937 18.173 -58.687 1.00 58.47 867 PRO A CA 1
ATOM 7045 C C . PRO A 1 867 ? 19.451 17.867 -58.965 1.00 58.47 867 PRO A C 1
ATOM 7047 O O . PRO A 1 867 ? 18.626 17.924 -58.056 1.00 58.47 867 PRO A O 1
ATOM 7050 N N . LEU A 1 868 ? 19.132 17.508 -60.215 1.00 52.25 868 LEU A N 1
ATOM 7051 C CA . LEU A 1 868 ? 17.772 17.325 -60.761 1.00 52.25 868 LEU A CA 1
ATOM 7052 C C . LEU A 1 868 ? 17.031 16.044 -60.318 1.00 52.25 868 LEU A C 1
ATOM 7054 O O . LEU A 1 868 ? 15.852 15.906 -60.625 1.00 52.25 868 LEU A O 1
ATOM 7058 N N . VAL A 1 869 ? 17.692 15.091 -59.647 1.00 59.41 869 VAL A N 1
ATOM 7059 C CA . VAL A 1 869 ? 17.136 13.743 -59.404 1.00 59.41 869 VAL A CA 1
ATOM 7060 C C . VAL A 1 869 ? 17.154 13.390 -57.917 1.00 59.41 869 VAL A C 1
ATOM 7062 O O . VAL A 1 869 ? 18.219 13.308 -57.299 1.00 59.41 869 VAL A O 1
ATOM 7065 N N . GLU A 1 870 ? 15.971 13.141 -57.355 1.00 61.19 870 GLU A N 1
ATOM 7066 C CA . GLU A 1 870 ? 15.807 12.532 -56.033 1.00 61.19 870 GLU A CA 1
ATOM 7067 C C . GLU A 1 870 ? 16.013 11.015 -56.129 1.00 61.19 870 GLU A C 1
ATOM 7069 O O . GLU A 1 870 ? 15.458 10.350 -57.002 1.00 61.19 870 GLU A O 1
ATOM 7074 N N . LEU A 1 871 ? 16.849 10.459 -55.247 1.00 66.06 871 LEU A N 1
ATOM 7075 C CA . LEU A 1 871 ? 17.078 9.015 -55.191 1.00 66.06 871 LEU A CA 1
ATOM 7076 C C . LEU A 1 871 ? 15.930 8.346 -54.413 1.00 66.06 871 LEU A C 1
ATOM 7078 O O . LEU A 1 871 ? 15.646 8.781 -53.293 1.00 66.06 871 LEU A O 1
ATOM 7082 N N . PRO A 1 872 ? 15.300 7.280 -54.944 1.00 60.94 872 PRO A N 1
ATOM 7083 C CA . PRO A 1 872 ? 14.240 6.559 -54.244 1.00 60.94 872 PRO A CA 1
ATOM 7084 C C . PRO A 1 872 ? 14.711 6.064 -52.868 1.00 60.94 872 PRO A C 1
ATOM 7086 O O . PRO A 1 872 ? 15.791 5.491 -52.749 1.00 60.94 872 PRO A O 1
ATOM 7089 N N . GLY A 1 873 ? 13.908 6.287 -51.824 1.00 64.19 873 GLY A N 1
ATOM 7090 C CA . GLY A 1 873 ? 14.197 5.833 -50.455 1.00 64.19 873 GLY A CA 1
ATOM 7091 C C . GLY A 1 873 ? 15.100 6.754 -49.621 1.00 64.19 873 GLY A C 1
ATOM 7092 O O . GLY A 1 873 ? 15.228 6.533 -48.420 1.00 64.19 873 GLY A O 1
ATOM 7093 N N . LEU A 1 874 ? 15.681 7.812 -50.199 1.00 77.19 874 LEU A N 1
ATOM 7094 C CA . LEU A 1 874 ? 16.571 8.737 -49.491 1.00 77.19 874 LEU A CA 1
ATOM 7095 C C . LEU A 1 874 ? 15.899 10.096 -49.279 1.00 77.19 874 LEU A C 1
ATOM 7097 O O . LEU A 1 874 ? 15.608 10.809 -50.237 1.00 77.19 874 LEU A O 1
ATOM 7101 N N . HIS A 1 875 ? 15.693 10.495 -48.024 1.00 82.56 875 HIS A N 1
ATOM 7102 C CA . HIS A 1 875 ? 15.111 11.800 -47.724 1.00 82.56 875 HIS A CA 1
ATOM 7103 C C . HIS A 1 875 ? 16.185 12.891 -47.788 1.00 82.56 875 HIS A C 1
ATOM 7105 O O . HIS A 1 875 ? 17.203 12.829 -47.096 1.00 82.56 875 HIS A O 1
ATOM 7111 N N . ARG A 1 876 ? 15.983 13.904 -48.628 1.00 84.62 876 ARG A N 1
ATOM 7112 C CA . ARG A 1 876 ? 16.900 15.040 -48.739 1.00 84.62 876 ARG A CA 1
ATOM 7113 C C . ARG A 1 876 ? 16.569 16.079 -47.670 1.00 84.62 876 ARG A C 1
ATOM 7115 O O . ARG A 1 876 ? 15.451 16.576 -47.633 1.00 84.62 876 ARG A O 1
ATOM 7122 N N . LEU A 1 877 ? 17.556 16.448 -46.854 1.00 87.38 877 LEU A N 1
ATOM 7123 C CA . LEU A 1 877 ? 17.439 17.529 -45.872 1.00 87.38 877 LEU A CA 1
ATOM 7124 C C . LEU A 1 877 ? 18.341 18.688 -46.293 1.00 87.38 877 LEU A C 1
ATOM 7126 O O . LEU A 1 877 ? 19.567 18.548 -46.336 1.00 87.38 877 LEU A O 1
ATOM 7130 N N . VAL A 1 878 ? 17.723 19.817 -46.638 1.00 87.50 878 VAL A N 1
ATOM 7131 C CA . VAL A 1 878 ? 18.423 21.039 -47.049 1.00 87.50 878 VAL A CA 1
ATOM 7132 C C . VAL A 1 878 ? 18.727 21.884 -45.816 1.00 87.50 878 VAL A C 1
ATOM 7134 O O . VAL A 1 878 ? 17.833 22.107 -45.006 1.00 87.50 878 VAL A O 1
ATOM 7137 N N . TYR A 1 879 ? 19.975 22.330 -45.660 1.00 90.75 879 TYR A N 1
ATOM 7138 C CA . TYR A 1 879 ? 20.397 23.163 -44.531 1.00 90.75 879 TYR A CA 1
ATOM 7139 C C . TYR A 1 879 ? 21.265 24.345 -44.983 1.00 90.75 879 TYR A C 1
ATOM 7141 O O . TYR A 1 879 ? 22.050 24.235 -45.935 1.00 90.75 879 TYR A O 1
ATOM 7149 N N . ASN A 1 880 ? 21.163 25.451 -44.243 1.00 87.44 880 ASN A N 1
ATOM 7150 C CA . ASN A 1 880 ? 21.921 26.679 -44.489 1.00 87.44 880 ASN A CA 1
ATOM 7151 C C . ASN A 1 880 ? 23.159 26.728 -43.595 1.00 87.44 880 ASN A C 1
ATOM 7153 O O . ASN A 1 880 ? 24.282 26.871 -44.081 1.00 87.44 880 ASN A O 1
ATOM 7157 N N . ARG A 1 881 ? 22.964 26.545 -42.284 1.00 87.56 881 ARG A N 1
ATOM 7158 C CA . ARG A 1 881 ? 24.031 26.436 -41.285 1.00 87.56 881 ARG A CA 1
ATOM 7159 C C . ARG A 1 881 ? 24.033 25.049 -40.664 1.00 87.56 881 ARG A C 1
ATOM 7161 O O . ARG A 1 881 ? 23.017 24.363 -40.620 1.00 87.56 881 ARG A O 1
ATOM 7168 N N . LEU A 1 882 ? 25.196 24.631 -40.166 1.00 87.56 882 LEU A N 1
ATOM 7169 C CA . LEU A 1 882 ? 25.308 23.351 -39.465 1.00 87.56 882 LEU A CA 1
ATOM 7170 C C . LEU A 1 882 ? 24.429 23.324 -38.212 1.00 87.56 882 LEU A C 1
ATOM 7172 O O . LEU A 1 882 ? 23.823 22.298 -37.931 1.00 87.56 882 LEU A O 1
ATOM 7176 N N . ASP A 1 883 ? 24.304 24.451 -37.514 1.00 87.19 883 ASP A N 1
ATOM 7177 C CA . ASP A 1 883 ? 23.514 24.556 -36.284 1.00 87.19 883 ASP A CA 1
ATOM 7178 C C . ASP A 1 883 ? 21.999 24.411 -36.513 1.00 87.19 883 ASP A C 1
ATOM 7180 O O . ASP A 1 883 ? 21.273 24.111 -35.569 1.00 87.19 883 ASP A O 1
ATOM 7184 N N . ASP A 1 884 ? 21.523 24.546 -37.757 1.00 87.88 884 ASP A N 1
ATOM 7185 C CA . ASP A 1 884 ? 20.107 24.368 -38.108 1.00 87.88 884 ASP A CA 1
ATOM 7186 C C . ASP A 1 884 ? 19.715 22.880 -38.163 1.00 87.88 884 ASP A C 1
ATOM 7188 O O . ASP A 1 884 ? 18.544 22.525 -38.023 1.00 87.88 884 ASP A O 1
ATOM 7192 N N . ILE A 1 885 ? 20.695 21.990 -38.367 1.00 89.50 885 ILE A N 1
ATOM 7193 C CA . ILE A 1 885 ? 20.470 20.565 -38.641 1.00 89.50 885 ILE A CA 1
ATOM 7194 C C . ILE A 1 885 ? 19.653 19.860 -37.540 1.00 89.50 885 ILE A C 1
ATOM 7196 O O . ILE A 1 885 ? 18.713 19.154 -37.902 1.00 89.50 885 ILE A O 1
ATOM 7200 N N . PRO A 1 886 ? 19.916 20.030 -36.228 1.00 88.50 886 PRO A N 1
ATOM 7201 C CA . PRO A 1 886 ? 19.102 19.405 -35.182 1.00 88.50 886 PRO A CA 1
ATOM 7202 C C . PRO A 1 886 ? 17.621 19.777 -35.256 1.00 88.50 886 PRO A C 1
ATOM 7204 O O . PRO A 1 886 ? 16.773 18.894 -35.168 1.00 88.50 886 PRO A O 1
ATOM 7207 N N . ASN A 1 887 ? 17.313 21.057 -35.484 1.00 87.88 887 ASN A N 1
ATOM 7208 C CA . ASN A 1 887 ? 15.935 21.551 -35.561 1.00 87.88 887 ASN A CA 1
ATOM 7209 C C . ASN A 1 887 ? 15.231 21.046 -36.828 1.00 87.88 887 ASN A C 1
ATOM 7211 O O . ASN A 1 887 ? 14.054 20.704 -36.793 1.00 87.88 887 ASN A O 1
ATOM 7215 N N . LEU A 1 888 ? 15.960 20.934 -37.941 1.00 87.12 888 LEU A N 1
ATOM 7216 C CA . LEU A 1 888 ? 15.440 20.359 -39.186 1.00 87.12 888 LEU A CA 1
ATOM 7217 C C . LEU A 1 888 ? 15.191 18.846 -39.076 1.00 87.12 888 LEU A C 1
ATOM 7219 O O . LEU A 1 888 ? 14.301 18.311 -39.736 1.00 87.12 888 LEU A O 1
ATOM 7223 N N . LEU A 1 889 ? 15.977 18.146 -38.255 1.00 85.69 889 LEU A N 1
ATOM 7224 C CA . LEU A 1 889 ? 15.796 16.722 -37.968 1.00 85.69 889 LEU A CA 1
ATOM 7225 C C . LEU A 1 889 ? 14.659 16.469 -36.970 1.00 85.69 889 LEU A C 1
ATOM 7227 O O . LEU A 1 889 ? 14.080 15.383 -36.991 1.00 85.69 889 LEU A O 1
ATOM 7231 N N . ASP A 1 890 ? 14.326 17.434 -36.117 1.00 85.25 890 ASP A N 1
ATOM 7232 C CA . ASP A 1 890 ? 13.272 17.343 -35.103 1.00 85.25 890 ASP A CA 1
ATOM 7233 C C . ASP A 1 890 ? 12.292 18.528 -35.185 1.00 85.25 890 ASP A C 1
ATOM 7235 O O . ASP A 1 890 ? 12.222 19.339 -34.262 1.00 85.25 890 ASP A O 1
ATOM 7239 N N . PRO A 1 891 ? 11.498 18.642 -36.268 1.00 78.81 891 PRO A N 1
ATOM 7240 C CA . PRO A 1 891 ? 10.585 19.774 -36.453 1.00 78.81 891 PRO A CA 1
ATOM 7241 C C . PRO A 1 891 ? 9.491 19.855 -35.373 1.00 78.81 891 PRO A C 1
ATOM 7243 O O . PRO A 1 891 ? 8.926 20.919 -35.142 1.00 78.81 891 PRO A O 1
ATOM 7246 N N . GLY A 1 892 ? 9.185 18.739 -34.701 1.00 75.81 892 GLY A N 1
ATOM 7247 C CA . GLY A 1 892 ? 8.252 18.689 -33.571 1.00 75.81 892 GLY A CA 1
ATOM 7248 C C . GLY A 1 892 ? 8.889 19.004 -32.213 1.00 75.81 892 GLY A C 1
ATOM 7249 O O . GLY A 1 892 ? 8.174 19.026 -31.209 1.00 75.81 892 GLY A O 1
ATOM 7250 N N . HIS A 1 893 ? 10.209 19.223 -32.165 1.00 80.88 893 HIS A N 1
ATOM 7251 C CA . HIS A 1 893 ? 11.001 19.386 -30.943 1.00 80.88 893 HIS A CA 1
ATOM 7252 C C . HIS A 1 893 ? 10.772 18.265 -29.909 1.00 80.88 893 HIS A C 1
ATOM 7254 O O . HIS A 1 893 ? 10.872 18.498 -28.703 1.00 80.88 893 HIS A O 1
ATOM 7260 N N . GLN A 1 894 ? 10.431 17.048 -30.345 1.00 81.94 894 GLN A N 1
ATOM 7261 C CA . GLN A 1 894 ? 10.099 15.933 -29.451 1.00 81.94 894 GLN A CA 1
ATOM 7262 C C . GLN A 1 894 ? 11.315 15.509 -28.621 1.00 81.94 894 GLN A C 1
ATOM 7264 O O . GLN A 1 894 ? 11.232 15.369 -27.399 1.00 81.94 894 GLN A O 1
ATOM 7269 N N . PHE A 1 895 ? 12.471 15.377 -29.271 1.00 81.75 895 PHE A N 1
ATOM 7270 C CA . PHE A 1 895 ? 13.720 15.004 -28.618 1.00 81.75 895 PHE A CA 1
ATOM 7271 C C . PHE A 1 895 ? 14.255 16.139 -27.741 1.00 81.75 895 PHE A C 1
ATOM 7273 O O . PHE A 1 895 ? 14.813 15.895 -26.669 1.00 81.75 895 PHE A O 1
ATOM 7280 N N . GLN A 1 896 ? 14.054 17.390 -28.161 1.00 81.44 896 GLN A N 1
ATOM 7281 C CA . GLN A 1 896 ? 14.427 18.553 -27.360 1.00 81.44 896 GLN A CA 1
ATOM 7282 C C . GLN A 1 896 ? 13.581 18.674 -26.083 1.00 81.44 896 GLN A C 1
ATOM 7284 O O . GLN A 1 896 ? 14.150 18.815 -25.002 1.00 81.44 896 GLN A O 1
ATOM 7289 N N . ARG A 1 897 ? 12.253 18.523 -26.174 1.00 82.81 897 ARG A N 1
ATOM 7290 C CA . ARG A 1 897 ? 11.350 18.497 -25.006 1.00 82.81 897 ARG A CA 1
ATOM 7291 C C . ARG A 1 897 ? 11.697 17.374 -24.039 1.00 82.81 897 ARG A C 1
ATOM 7293 O O . ARG A 1 897 ? 11.697 17.580 -22.830 1.00 82.81 897 ARG A O 1
ATOM 7300 N N . LEU A 1 898 ? 12.034 16.194 -24.560 1.00 83.19 898 LEU A N 1
ATOM 7301 C CA . LEU A 1 898 ? 12.505 15.087 -23.735 1.00 83.19 898 LEU A CA 1
ATOM 7302 C C . LEU A 1 898 ? 13.772 15.481 -22.956 1.00 83.19 898 LEU A C 1
ATOM 7304 O O . LEU A 1 898 ? 13.831 15.265 -21.750 1.00 83.19 898 LEU A O 1
ATOM 7308 N N . LYS A 1 899 ? 14.754 16.131 -23.596 1.00 80.88 899 LYS A N 1
ATOM 7309 C CA . LYS A 1 899 ? 15.942 16.653 -22.894 1.00 80.88 899 LYS A CA 1
ATOM 7310 C C . LYS A 1 899 ? 15.612 17.734 -21.862 1.00 80.88 899 LYS A C 1
ATOM 7312 O O . LYS A 1 899 ? 16.328 17.849 -20.875 1.00 80.88 899 LYS A O 1
ATOM 7317 N N . GLU A 1 900 ? 14.572 18.534 -22.075 1.00 82.31 900 GLU A N 1
ATOM 7318 C CA . GLU A 1 900 ? 14.128 19.558 -21.120 1.00 82.31 900 GLU A CA 1
ATOM 7319 C C . GLU A 1 900 ? 13.463 18.947 -19.883 1.00 82.31 900 GLU A C 1
ATOM 7321 O O . GLU A 1 900 ? 13.825 19.315 -18.771 1.00 82.31 900 GLU A O 1
ATOM 7326 N N . ILE A 1 901 ? 12.572 17.966 -20.060 1.00 79.69 901 ILE A N 1
ATOM 7327 C CA . ILE A 1 901 ? 11.905 17.243 -18.959 1.00 79.69 901 ILE A CA 1
ATOM 7328 C C . ILE A 1 901 ? 12.912 16.509 -18.067 1.00 79.69 901 ILE A C 1
ATOM 7330 O O . ILE A 1 901 ? 12.699 16.343 -16.869 1.00 79.69 901 ILE A O 1
ATOM 7334 N N . VAL A 1 902 ? 14.004 16.045 -18.668 1.00 76.88 902 VAL A N 1
ATOM 7335 C CA . VAL A 1 902 ? 15.007 15.215 -18.005 1.00 76.88 902 VAL A CA 1
ATOM 7336 C C . VAL A 1 902 ? 16.088 16.054 -17.294 1.00 76.88 902 VAL A C 1
ATOM 7338 O O . VAL A 1 902 ? 16.765 15.555 -16.389 1.00 76.88 902 VAL A O 1
ATOM 7341 N N . LYS A 1 903 ? 16.224 17.346 -17.629 1.00 70.19 903 LYS A N 1
ATOM 7342 C CA . LYS A 1 903 ? 17.094 18.275 -16.895 1.00 70.19 903 LYS A CA 1
ATOM 7343 C C . LYS A 1 903 ? 16.528 18.543 -15.493 1.00 70.19 903 LYS A C 1
ATOM 7345 O O . LYS A 1 903 ? 15.320 18.707 -15.337 1.00 70.19 903 LYS A O 1
ATOM 7350 N N . PRO A 1 904 ? 17.377 18.615 -14.453 1.00 51.00 904 PRO A N 1
ATOM 7351 C CA . PRO A 1 904 ? 16.902 18.895 -13.108 1.00 51.00 904 PRO A CA 1
ATOM 7352 C C . PRO A 1 904 ? 16.273 20.290 -13.030 1.00 51.00 904 PRO A C 1
ATOM 7354 O O . PRO A 1 904 ? 16.825 21.264 -13.540 1.00 51.00 904 PRO A O 1
ATOM 7357 N N . PHE A 1 905 ? 15.144 20.376 -12.327 1.00 38.41 905 PHE A N 1
ATOM 7358 C CA . PHE A 1 905 ? 14.536 21.625 -11.881 1.00 38.41 905 PHE A CA 1
ATOM 7359 C C . PHE A 1 905 ? 15.517 22.331 -10.926 1.00 38.41 905 PHE A C 1
ATOM 7361 O O . PHE A 1 905 ? 15.556 22.061 -9.726 1.00 38.41 905 PHE A O 1
ATOM 7368 N N . THR A 1 906 ? 16.380 23.199 -11.449 1.00 33.84 906 THR A N 1
ATOM 7369 C CA . THR A 1 906 ? 17.183 24.108 -10.627 1.00 33.84 906 THR A CA 1
ATOM 7370 C C . THR A 1 906 ? 16.363 25.363 -10.376 1.00 33.84 906 THR A C 1
ATOM 7372 O O . THR A 1 906 ? 16.365 26.280 -11.192 1.00 33.84 906 THR A O 1
ATOM 7375 N N . GLY A 1 907 ? 15.644 25.404 -9.257 1.00 25.94 907 GLY A N 1
ATOM 7376 C CA . GLY A 1 907 ? 15.033 26.641 -8.785 1.00 25.94 907 GLY A CA 1
ATOM 7377 C C . GLY A 1 907 ? 13.801 26.422 -7.927 1.00 25.94 907 GLY A C 1
ATOM 7378 O O . GLY A 1 907 ? 12.828 25.820 -8.368 1.00 25.94 907 GLY A O 1
ATOM 7379 N N . ASN A 1 908 ? 13.850 26.978 -6.716 1.00 30.69 908 ASN A N 1
ATOM 7380 C CA . ASN A 1 908 ? 12.691 27.323 -5.907 1.00 30.69 908 ASN A CA 1
ATOM 7381 C C . ASN A 1 908 ? 11.663 28.065 -6.775 1.00 30.69 908 ASN A C 1
ATOM 7383 O O . ASN A 1 908 ? 11.787 29.266 -6.999 1.00 30.69 908 ASN A O 1
ATOM 7387 N N . ALA A 1 909 ? 10.654 27.354 -7.258 1.00 24.30 909 ALA A N 1
ATOM 7388 C CA . ALA A 1 909 ? 9.456 27.943 -7.820 1.00 24.30 909 ALA A CA 1
ATOM 7389 C C . ALA A 1 909 ? 8.278 27.287 -7.110 1.00 24.30 909 ALA A C 1
ATOM 7391 O O . ALA A 1 909 ? 7.935 26.130 -7.351 1.00 24.30 909 ALA A O 1
ATOM 7392 N N . SER A 1 910 ? 7.692 28.043 -6.186 1.00 28.22 910 SER A N 1
ATOM 7393 C CA . SER A 1 910 ? 6.321 27.843 -5.746 1.00 28.22 910 SER A CA 1
ATOM 7394 C C . SER A 1 910 ? 5.435 27.621 -6.970 1.00 28.22 910 SER A C 1
ATOM 7396 O O . SER A 1 910 ? 5.437 28.434 -7.897 1.00 28.22 910 SER A O 1
ATOM 7398 N N . VAL A 1 911 ? 4.684 26.525 -6.966 1.00 27.84 911 VAL A N 1
ATOM 7399 C CA . VAL A 1 911 ? 3.628 26.260 -7.939 1.00 27.84 911 VAL A CA 1
ATOM 7400 C C . VAL A 1 911 ? 2.554 27.336 -7.760 1.00 27.84 911 VAL A C 1
ATOM 7402 O O . VAL A 1 911 ? 1.705 27.225 -6.883 1.00 27.84 911 VAL A O 1
ATOM 7405 N N . SER A 1 912 ? 2.609 28.399 -8.564 1.00 26.55 912 SER A N 1
ATOM 7406 C CA . SER A 1 912 ? 1.477 29.310 -8.739 1.00 26.55 912 SER A CA 1
ATOM 7407 C C . SER A 1 912 ? 0.670 28.849 -9.941 1.00 26.55 912 SER A C 1
ATOM 7409 O O . SER A 1 912 ? 1.116 28.938 -11.086 1.00 26.55 912 SER A O 1
ATOM 7411 N N . ALA A 1 913 ? -0.527 28.348 -9.648 1.00 27.19 913 ALA A N 1
ATOM 7412 C CA . ALA A 1 913 ? -1.590 28.149 -10.614 1.00 27.19 913 ALA A CA 1
ATOM 7413 C C . ALA A 1 913 ? -1.927 29.478 -11.310 1.00 27.19 913 ALA A C 1
ATOM 7415 O O . ALA A 1 913 ? -1.943 30.547 -10.696 1.00 27.19 913 ALA A O 1
ATOM 7416 N N . ALA A 1 914 ? -2.180 29.401 -12.612 1.00 25.66 914 ALA A N 1
ATOM 7417 C CA . ALA A 1 914 ? -2.556 30.540 -13.426 1.00 25.66 914 ALA A CA 1
ATOM 7418 C C . ALA A 1 914 ? -3.938 31.094 -13.029 1.00 25.66 914 ALA A C 1
ATOM 7420 O O . ALA A 1 914 ? -4.917 30.357 -12.988 1.00 25.66 914 ALA A O 1
ATOM 7421 N N . GLY A 1 915 ? -4.003 32.419 -12.858 1.00 23.36 915 GLY A N 1
ATOM 7422 C CA . GLY A 1 915 ? -5.151 33.232 -13.264 1.00 23.36 915 GLY A CA 1
ATOM 7423 C C . GLY A 1 915 ? -6.116 33.706 -12.177 1.00 23.36 915 GLY A C 1
ATOM 7424 O O . GLY A 1 915 ? -7.223 33.195 -12.083 1.00 23.36 915 GLY A O 1
ATOM 7425 N N . THR A 1 916 ? -5.793 34.797 -11.475 1.00 24.27 916 THR A N 1
ATOM 7426 C CA . THR A 1 916 ? -6.775 35.865 -11.191 1.00 24.27 916 THR A CA 1
ATOM 7427 C C . THR A 1 916 ? -6.044 37.205 -11.049 1.00 24.27 916 THR A C 1
ATOM 7429 O O . THR A 1 916 ? -5.130 37.357 -10.246 1.00 24.27 916 THR A O 1
ATOM 7432 N N . THR A 1 917 ? -6.423 38.167 -11.882 1.00 23.55 917 THR A N 1
ATOM 7433 C CA . THR A 1 917 ? -5.907 39.541 -11.950 1.00 23.55 917 THR A CA 1
ATOM 7434 C C . THR A 1 917 ? -6.600 40.462 -10.946 1.00 23.55 917 THR A C 1
ATOM 7436 O O . THR A 1 917 ? -7.814 40.582 -11.056 1.00 23.55 917 THR A O 1
ATOM 7439 N N . VAL A 1 918 ? -5.855 41.198 -10.102 1.00 23.22 918 VAL A N 1
ATOM 7440 C CA . VAL A 1 918 ? -6.157 42.585 -9.646 1.00 23.22 918 VAL A CA 1
ATOM 7441 C C . VAL A 1 918 ? -4.825 43.277 -9.239 1.00 23.22 918 VAL A C 1
ATOM 7443 O O . VAL A 1 918 ? -3.974 42.598 -8.663 1.00 23.22 918 VAL A O 1
ATOM 7446 N N . PRO A 1 919 ? -4.581 44.572 -9.556 1.00 24.97 919 PRO A N 1
ATOM 7447 C CA . PRO A 1 919 ? -3.243 45.178 -9.526 1.00 24.97 919 PRO A CA 1
ATOM 7448 C C . PRO A 1 919 ? -2.871 45.962 -8.250 1.00 24.97 919 PRO A C 1
ATOM 7450 O O . PRO A 1 919 ? -3.722 46.530 -7.577 1.00 24.97 919 PRO A O 1
ATOM 7453 N N . ASN A 1 920 ? -1.546 46.089 -8.075 1.00 21.98 920 ASN A N 1
ATOM 7454 C CA . ASN A 1 920 ? -0.767 47.166 -7.440 1.00 21.98 920 ASN A CA 1
ATOM 7455 C C . ASN A 1 920 ? -1.034 47.562 -5.977 1.00 21.98 920 ASN A C 1
ATOM 7457 O O . ASN A 1 920 ? -2.015 48.226 -5.665 1.00 21.98 920 ASN A O 1
ATOM 7461 N N . THR A 1 921 ? 0.015 47.467 -5.151 1.00 23.73 921 THR A N 1
ATOM 7462 C CA . THR A 1 921 ? 0.731 48.674 -4.685 1.00 23.73 921 THR A CA 1
ATOM 7463 C C . THR A 1 921 ? 2.128 48.335 -4.156 1.00 23.73 921 THR A C 1
ATOM 7465 O O . THR A 1 921 ? 2.355 47.293 -3.549 1.00 23.73 921 THR A O 1
ATOM 7468 N N . ALA A 1 922 ? 3.068 49.230 -4.461 1.00 23.61 922 ALA A N 1
ATOM 7469 C CA . ALA A 1 922 ? 4.457 49.261 -4.012 1.00 23.61 922 ALA A CA 1
ATOM 7470 C C . ALA A 1 922 ? 4.534 49.396 -2.469 1.00 23.61 922 ALA A C 1
ATOM 7472 O O . ALA A 1 922 ? 3.553 49.777 -1.845 1.00 23.61 922 ALA A O 1
ATOM 7473 N N . HIS A 1 923 ? 5.627 49.156 -1.746 1.00 23.52 923 HIS A N 1
ATOM 7474 C CA . HIS A 1 923 ? 6.979 49.681 -1.911 1.00 23.52 923 HIS A CA 1
ATOM 7475 C C . HIS A 1 923 ? 7.782 49.243 -0.656 1.00 23.52 923 HIS A C 1
ATOM 7477 O O . HIS A 1 923 ? 7.197 49.139 0.417 1.00 23.52 923 HIS A O 1
ATOM 7483 N N . ILE A 1 924 ? 9.109 49.110 -0.796 1.00 24.97 924 ILE A N 1
ATOM 7484 C CA . ILE A 1 924 ? 10.188 49.392 0.188 1.00 24.97 924 ILE A CA 1
ATOM 7485 C C . ILE A 1 924 ? 11.185 48.238 0.406 1.00 24.97 924 ILE A C 1
ATOM 7487 O O . ILE A 1 924 ? 10.900 47.187 0.968 1.00 24.97 924 ILE A O 1
ATOM 7491 N N . LYS A 1 925 ? 12.392 48.545 -0.086 1.00 22.98 925 LYS A N 1
ATOM 7492 C CA . LYS A 1 925 ? 13.713 47.949 0.134 1.00 22.98 925 LYS A CA 1
ATOM 7493 C C . LYS A 1 925 ? 14.086 47.927 1.620 1.00 22.98 925 LYS A C 1
ATOM 7495 O O . LYS A 1 925 ? 13.651 48.815 2.336 1.00 22.98 925 LYS A O 1
ATOM 7500 N N . ILE A 1 926 ? 15.040 47.080 2.002 1.00 24.80 926 ILE A N 1
ATOM 7501 C CA . ILE A 1 926 ? 16.277 47.523 2.673 1.00 24.80 926 ILE A CA 1
ATOM 7502 C C . ILE A 1 926 ? 17.378 46.495 2.369 1.00 24.80 926 ILE A C 1
ATOM 7504 O O . ILE A 1 926 ? 17.172 45.287 2.467 1.00 24.80 926 ILE A O 1
ATOM 7508 N N . GLU A 1 927 ? 18.512 47.029 1.924 1.00 22.89 927 GLU A N 1
ATOM 7509 C CA . GLU A 1 927 ? 19.782 46.360 1.658 1.00 22.89 927 GLU A CA 1
ATOM 7510 C C . GLU A 1 927 ? 20.576 46.105 2.952 1.00 22.89 927 GLU A C 1
ATOM 7512 O O . GLU A 1 927 ? 20.345 46.731 3.984 1.00 22.89 927 GLU A O 1
ATOM 7517 N N . ASN A 1 928 ? 21.528 45.177 2.826 1.00 23.89 928 ASN A N 1
ATOM 7518 C CA . ASN A 1 928 ? 22.667 44.879 3.700 1.00 23.89 928 ASN A CA 1
ATOM 7519 C C . ASN A 1 928 ? 23.304 46.101 4.391 1.00 23.89 928 ASN A C 1
ATOM 7521 O O . ASN A 1 928 ? 23.473 47.125 3.741 1.00 23.89 928 ASN A O 1
ATOM 7525 N N . ASP A 1 929 ? 23.851 45.916 5.602 1.00 22.45 929 ASP A N 1
ATOM 7526 C CA . ASP A 1 929 ? 25.316 45.886 5.772 1.00 22.45 929 ASP A CA 1
ATOM 7527 C C . ASP A 1 929 ? 25.784 45.331 7.139 1.00 22.45 929 ASP A C 1
ATOM 7529 O O . ASP A 1 929 ? 25.032 45.307 8.109 1.00 22.45 929 ASP A O 1
ATOM 7533 N N . SER A 1 930 ? 27.034 44.851 7.106 1.00 25.14 930 SER A N 1
ATOM 7534 C CA . SER A 1 930 ? 28.072 44.536 8.117 1.00 25.14 930 SER A CA 1
ATOM 7535 C C . SER A 1 930 ? 27.935 45.125 9.549 1.00 25.14 930 SER A C 1
ATOM 7537 O O . SER A 1 930 ? 27.201 46.068 9.783 1.00 25.14 930 SER A O 1
ATOM 7539 N N . SER A 1 931 ? 28.582 44.647 10.622 1.00 25.56 931 SER A N 1
ATOM 7540 C CA . SER A 1 931 ? 29.947 44.141 10.824 1.00 25.56 931 SER A CA 1
ATOM 7541 C C . SER A 1 931 ? 30.095 43.467 12.209 1.00 25.56 931 SER A C 1
ATOM 7543 O O . SER A 1 931 ? 29.208 43.535 13.052 1.00 25.56 931 SER A O 1
ATOM 7545 N N . ALA A 1 932 ? 31.252 42.835 12.415 1.00 25.28 932 ALA A N 1
ATOM 7546 C CA . ALA A 1 932 ? 31.704 42.055 13.567 1.00 25.28 932 ALA A CA 1
ATOM 7547 C C . ALA A 1 932 ? 31.664 42.742 14.947 1.00 25.28 932 ALA A C 1
ATOM 7549 O O . ALA A 1 932 ? 31.869 43.945 15.040 1.00 25.28 932 ALA A O 1
ATOM 7550 N N . ASP A 1 933 ? 31.589 41.922 16.006 1.00 25.14 933 ASP A N 1
ATOM 7551 C CA . ASP A 1 933 ? 32.489 42.087 17.152 1.00 25.14 933 ASP A CA 1
ATOM 7552 C C . ASP A 1 933 ? 32.751 40.771 17.903 1.00 25.14 933 ASP A C 1
ATOM 7554 O O . ASP A 1 933 ? 31.881 39.914 18.069 1.00 25.14 933 ASP A O 1
ATOM 7558 N N . SER A 1 934 ? 34.008 40.616 18.310 1.00 25.66 934 SER A N 1
ATOM 7559 C CA . SER A 1 934 ? 34.609 39.456 18.967 1.00 25.66 934 SER A CA 1
ATOM 7560 C C . SER A 1 934 ? 34.809 39.750 20.451 1.00 25.66 934 SER A C 1
ATOM 7562 O O . SER A 1 934 ? 35.451 40.739 20.788 1.00 25.66 934 SER A O 1
ATOM 7564 N N . ALA A 1 935 ? 34.404 38.835 21.334 1.00 25.02 935 ALA A N 1
ATOM 7565 C CA . ALA A 1 935 ? 34.988 38.725 22.670 1.00 25.02 935 ALA A CA 1
ATOM 7566 C C . ALA A 1 935 ? 34.949 37.267 23.155 1.00 25.02 935 ALA A C 1
ATOM 7568 O O . ALA A 1 935 ? 33.889 36.688 23.387 1.00 25.02 935 ALA A O 1
ATOM 7569 N N . ALA A 1 936 ? 36.134 36.675 23.284 1.00 24.72 936 ALA A N 1
ATOM 7570 C CA . ALA A 1 936 ? 36.382 35.398 23.942 1.00 24.72 936 ALA A CA 1
ATOM 7571 C C . ALA A 1 936 ? 36.485 35.587 25.464 1.00 24.72 936 ALA A C 1
ATOM 7573 O O . ALA A 1 936 ? 36.985 36.627 25.885 1.00 24.72 936 ALA A O 1
ATOM 7574 N N . HIS A 1 937 ? 36.074 34.582 26.260 1.00 24.53 937 HIS A N 1
ATOM 7575 C CA . HIS A 1 937 ? 36.842 33.963 27.369 1.00 24.53 937 HIS A CA 1
ATOM 7576 C C . HIS A 1 937 ? 36.005 32.935 28.184 1.00 24.53 937 HIS A C 1
ATOM 7578 O O . HIS A 1 937 ? 34.791 32.880 28.012 1.00 24.53 937 HIS A O 1
ATOM 7584 N N . PRO A 1 938 ? 36.633 32.015 28.955 1.00 29.22 938 PRO A N 1
ATOM 7585 C CA . PRO A 1 938 ? 36.458 30.566 28.810 1.00 29.22 938 PRO A CA 1
ATOM 7586 C C . PRO A 1 938 ? 35.725 29.898 29.986 1.00 29.22 938 PRO A C 1
ATOM 7588 O O . PRO A 1 938 ? 35.700 30.425 31.096 1.00 29.22 938 PRO A O 1
ATOM 7591 N N . ILE A 1 939 ? 35.203 28.685 29.777 1.00 27.66 939 ILE A N 1
ATOM 7592 C CA . ILE A 1 939 ? 34.740 27.822 30.872 1.00 27.66 939 ILE A CA 1
ATOM 7593 C C . ILE A 1 939 ? 35.561 26.535 30.864 1.00 27.66 939 ILE A C 1
ATOM 7595 O O . ILE A 1 939 ? 35.684 25.864 29.843 1.00 27.66 939 ILE A O 1
ATOM 7599 N N . LYS A 1 940 ? 36.154 26.286 32.032 1.00 26.11 940 LYS A N 1
ATOM 7600 C CA . LYS A 1 940 ? 37.064 25.204 32.394 1.00 26.11 940 LYS A CA 1
ATOM 7601 C C . LYS A 1 940 ? 36.434 23.828 32.176 1.00 26.11 940 LYS A C 1
ATOM 7603 O O . LYS A 1 940 ? 35.301 23.592 32.592 1.00 26.11 940 LYS A O 1
ATOM 7608 N N . GLU A 1 941 ? 37.216 22.951 31.561 1.00 27.78 941 GLU A N 1
ATOM 7609 C CA . GLU A 1 941 ? 37.071 21.500 31.624 1.00 27.78 941 GLU A CA 1
ATOM 7610 C C . GLU A 1 941 ? 37.447 21.039 33.039 1.00 27.78 941 GLU A C 1
ATOM 7612 O O . GLU A 1 941 ? 38.425 21.529 33.607 1.00 27.78 941 GLU A O 1
ATOM 7617 N N . ASP A 1 942 ? 36.644 20.143 33.608 1.00 25.20 942 ASP A N 1
ATOM 7618 C CA . ASP A 1 942 ? 37.036 19.340 34.762 1.00 25.20 942 ASP A CA 1
ATOM 7619 C C . ASP A 1 942 ? 36.951 17.874 34.336 1.00 25.20 942 ASP A C 1
ATOM 7621 O O . ASP A 1 942 ? 35.912 17.395 33.861 1.00 25.20 942 ASP A O 1
ATOM 7625 N N . ASP A 1 943 ? 38.106 17.228 34.422 1.00 27.41 943 ASP A N 1
ATOM 7626 C CA . ASP A 1 943 ? 38.395 15.873 33.995 1.00 27.41 943 ASP A CA 1
ATOM 7627 C C . ASP A 1 943 ? 37.771 14.863 34.959 1.00 27.41 943 ASP A C 1
ATOM 7629 O O . ASP A 1 943 ? 38.021 14.880 36.161 1.00 27.41 943 ASP A O 1
ATOM 7633 N N . THR A 1 944 ? 37.039 13.892 34.418 1.00 27.36 944 THR A N 1
ATOM 7634 C CA . THR A 1 944 ? 36.952 12.565 35.040 1.00 27.36 944 THR A CA 1
ATOM 7635 C C . THR A 1 944 ? 37.209 11.522 33.963 1.00 27.36 944 THR A C 1
ATOM 7637 O O . THR A 1 944 ? 36.402 11.284 33.065 1.00 27.36 944 THR A O 1
ATOM 7640 N N . VAL A 1 945 ? 38.419 10.974 34.035 1.00 29.23 945 VAL A N 1
ATOM 7641 C CA . VAL A 1 945 ? 38.918 9.839 33.266 1.00 29.23 945 VAL A CA 1
ATOM 7642 C C . VAL A 1 945 ? 38.253 8.582 33.814 1.00 29.23 945 VAL A C 1
ATOM 7644 O O . VAL A 1 945 ? 38.380 8.311 35.003 1.00 29.23 945 VAL A O 1
ATOM 7647 N N . ASP A 1 946 ? 37.605 7.802 32.953 1.00 24.70 946 ASP A N 1
ATOM 7648 C CA . ASP A 1 946 ? 37.377 6.380 33.204 1.00 24.70 946 ASP A CA 1
ATOM 7649 C C . ASP A 1 946 ? 37.759 5.578 31.956 1.00 24.70 946 ASP A C 1
ATOM 7651 O O . ASP A 1 946 ? 37.497 5.973 30.818 1.00 24.70 946 ASP A O 1
ATOM 7655 N N . VAL A 1 947 ? 38.468 4.493 32.241 1.00 29.69 947 VAL A N 1
ATOM 7656 C CA . VAL A 1 947 ? 39.455 3.777 31.428 1.00 29.69 947 VAL A CA 1
ATOM 7657 C C . VAL A 1 947 ? 38.831 2.832 30.387 1.00 29.69 947 VAL A C 1
ATOM 7659 O O . VAL A 1 947 ? 37.766 2.255 30.601 1.00 29.69 947 VAL A O 1
ATOM 7662 N N . ASP A 1 948 ? 39.550 2.682 29.271 1.00 27.12 948 ASP A N 1
ATOM 7663 C CA . ASP A 1 948 ? 39.305 1.829 28.101 1.00 27.12 948 ASP A CA 1
ATOM 7664 C C . ASP A 1 948 ? 39.091 0.330 28.384 1.00 27.12 948 ASP A C 1
ATOM 7666 O O . ASP A 1 948 ? 39.718 -0.246 29.272 1.00 27.12 948 ASP A O 1
ATOM 7670 N N . ILE A 1 949 ? 38.317 -0.326 27.502 1.00 28.28 949 ILE A N 1
ATOM 7671 C CA . ILE A 1 949 ? 38.566 -1.713 27.065 1.00 28.28 949 ILE A CA 1
ATOM 7672 C C . ILE A 1 949 ? 38.363 -1.790 25.540 1.00 28.28 949 ILE A C 1
ATOM 7674 O O . ILE A 1 949 ? 37.258 -1.581 25.033 1.00 28.28 949 ILE A O 1
ATOM 7678 N N . ASP A 1 950 ? 39.463 -2.089 24.846 1.00 28.06 950 ASP A N 1
ATOM 7679 C CA . ASP A 1 950 ? 39.622 -2.314 23.405 1.00 28.06 950 ASP A CA 1
ATOM 7680 C C . ASP A 1 950 ? 38.844 -3.521 22.850 1.00 28.06 950 ASP A C 1
ATOM 7682 O O . ASP A 1 950 ? 38.661 -4.525 23.540 1.00 28.06 950 ASP A O 1
ATOM 7686 N N . ALA A 1 951 ? 38.509 -3.461 21.552 1.00 26.58 951 ALA A N 1
ATOM 7687 C CA . ALA A 1 951 ? 38.532 -4.626 20.657 1.00 26.58 951 ALA A CA 1
ATOM 7688 C C . ALA A 1 951 ? 38.590 -4.211 19.164 1.00 26.58 951 ALA A C 1
ATOM 7690 O O . ALA A 1 951 ? 37.592 -3.788 18.581 1.00 26.58 951 ALA A O 1
ATOM 7691 N N . ASP A 1 952 ? 39.784 -4.396 18.593 1.00 28.92 952 ASP A N 1
ATOM 7692 C CA . ASP A 1 952 ? 40.137 -4.820 17.228 1.00 28.92 952 ASP A CA 1
ATOM 7693 C C . ASP A 1 952 ? 39.670 -4.033 15.985 1.00 28.92 952 ASP A C 1
ATOM 7695 O O . ASP A 1 952 ? 38.608 -4.272 15.408 1.00 28.92 952 ASP A O 1
ATOM 7699 N N . GLU A 1 953 ? 40.600 -3.243 15.432 1.00 25.91 953 GLU A N 1
ATOM 7700 C CA . GLU A 1 953 ? 40.645 -2.879 14.010 1.00 25.91 953 GLU A CA 1
ATOM 7701 C C . GLU A 1 953 ? 42.059 -3.185 13.454 1.00 25.91 953 GLU A C 1
ATOM 7703 O O . GLU A 1 953 ? 43.046 -2.712 14.024 1.00 25.91 953 GLU A O 1
ATOM 7708 N N . PRO A 1 954 ? 42.220 -3.988 12.379 1.00 28.88 954 PRO A N 1
ATOM 7709 C CA . PRO A 1 954 ? 43.540 -4.284 11.830 1.00 28.88 954 PRO A CA 1
ATOM 7710 C C . PRO A 1 954 ? 44.063 -3.145 10.927 1.00 28.88 954 PRO A C 1
ATOM 7712 O O . PRO A 1 954 ? 43.287 -2.523 10.195 1.00 28.88 954 PRO A O 1
ATOM 7715 N N . PRO A 1 955 ? 45.386 -2.892 10.915 1.00 34.34 955 PRO A N 1
ATOM 7716 C CA . PRO A 1 955 ? 45.979 -1.691 10.339 1.00 34.34 955 PRO A CA 1
ATOM 7717 C C . PRO A 1 955 ? 46.439 -1.911 8.892 1.00 34.34 955 PRO A C 1
ATOM 7719 O O . PRO A 1 955 ? 47.143 -2.877 8.607 1.00 34.34 955 PRO A O 1
ATOM 7722 N N . TYR A 1 956 ? 46.145 -0.975 7.982 1.00 27.31 956 TYR A N 1
ATOM 7723 C CA . TYR A 1 956 ? 46.874 -0.869 6.711 1.00 27.31 956 TYR A CA 1
ATOM 7724 C C . TYR A 1 956 ? 47.204 0.584 6.337 1.00 27.31 956 TYR A C 1
ATOM 7726 O O . TYR A 1 956 ? 46.374 1.346 5.854 1.00 27.31 956 TYR A O 1
ATOM 7734 N N . ALA A 1 957 ? 48.469 0.904 6.617 1.00 28.73 957 ALA A N 1
ATOM 7735 C CA . ALA A 1 957 ? 49.437 1.738 5.906 1.00 28.73 957 ALA A CA 1
ATOM 7736 C C . ALA A 1 957 ? 48.961 2.884 4.984 1.00 28.73 957 ALA A C 1
ATOM 7738 O O . ALA A 1 957 ? 48.439 2.689 3.888 1.00 28.73 957 ALA A O 1
ATOM 7739 N N . HIS A 1 958 ? 49.367 4.090 5.390 1.00 29.06 958 HIS A N 1
ATOM 7740 C CA . HIS A 1 958 ? 49.687 5.234 4.538 1.00 29.06 958 HIS A CA 1
ATOM 7741 C C . HIS A 1 958 ? 50.609 4.857 3.364 1.00 29.06 958 HIS A C 1
ATOM 7743 O O . HIS A 1 958 ? 51.655 4.266 3.601 1.00 29.06 958 HIS A O 1
ATOM 7749 N N . PHE A 1 959 ? 50.291 5.303 2.140 1.00 25.27 959 PHE A N 1
ATOM 7750 C CA . PHE A 1 959 ? 51.175 6.150 1.320 1.00 25.27 959 PHE A CA 1
ATOM 7751 C C . PHE A 1 959 ? 50.459 6.712 0.075 1.00 25.27 959 PHE A C 1
ATOM 7753 O O . PHE A 1 959 ? 49.633 6.054 -0.547 1.00 25.27 959 PHE A O 1
ATOM 7760 N N . ALA A 1 960 ? 50.890 7.928 -0.278 1.00 27.23 960 ALA A N 1
ATOM 7761 C CA . ALA A 1 960 ? 50.686 8.696 -1.511 1.00 27.23 960 ALA A CA 1
ATOM 7762 C C . ALA A 1 960 ? 49.355 9.452 -1.697 1.00 27.23 960 ALA A C 1
ATOM 7764 O O . ALA A 1 960 ? 48.433 9.056 -2.404 1.00 27.23 960 ALA A O 1
ATOM 7765 N N . ALA A 1 961 ? 49.361 10.652 -1.117 1.00 33.03 961 ALA A N 1
ATOM 7766 C CA . ALA A 1 961 ? 48.556 11.796 -1.502 1.00 33.03 961 ALA A CA 1
ATOM 7767 C C . ALA A 1 961 ? 48.722 12.162 -2.992 1.00 33.03 961 ALA A C 1
ATOM 7769 O O . ALA A 1 961 ? 49.846 12.311 -3.469 1.00 33.03 961 ALA A O 1
ATOM 7770 N N . ASN A 1 962 ? 47.609 12.426 -3.688 1.00 34.19 962 ASN A N 1
ATOM 7771 C CA . ASN A 1 962 ? 47.369 13.750 -4.272 1.00 34.19 962 ASN A CA 1
ATOM 7772 C C . ASN A 1 962 ? 45.943 13.929 -4.833 1.00 34.19 962 ASN A C 1
ATOM 7774 O O . ASN A 1 962 ? 45.532 13.259 -5.772 1.00 34.19 962 ASN A O 1
ATOM 7778 N N . ARG A 1 963 ? 45.285 14.959 -4.278 1.00 33.00 963 ARG A N 1
ATOM 7779 C CA . ARG A 1 963 ? 44.217 15.824 -4.817 1.00 33.00 963 ARG A CA 1
ATOM 7780 C C . ARG A 1 963 ? 42.815 15.242 -5.054 1.00 33.00 963 ARG A C 1
ATOM 7782 O O . ARG A 1 963 ? 42.405 14.990 -6.178 1.00 33.00 963 ARG A O 1
ATOM 7789 N N . ALA A 1 964 ? 42.009 15.308 -3.993 1.00 32.69 964 ALA A N 1
ATOM 7790 C CA . ALA A 1 964 ? 40.624 15.768 -4.081 1.00 32.69 964 ALA A CA 1
ATOM 7791 C C . ALA A 1 964 ? 40.497 17.069 -3.270 1.00 32.69 964 ALA A C 1
ATOM 7793 O O . ALA A 1 964 ? 40.299 17.052 -2.059 1.00 32.69 964 ALA A O 1
ATOM 7794 N N . THR A 1 965 ? 40.666 18.220 -3.919 1.00 47.75 965 THR A N 1
ATOM 7795 C CA . THR A 1 965 ? 40.233 19.500 -3.344 1.00 47.75 965 THR A CA 1
ATOM 7796 C C . THR A 1 965 ? 38.712 19.537 -3.379 1.00 47.75 965 THR A C 1
ATOM 7798 O O . THR A 1 965 ? 38.129 19.561 -4.464 1.00 47.75 965 THR A O 1
ATOM 7801 N N . GLY A 1 966 ? 38.067 19.528 -2.214 1.00 48.94 966 GLY A N 1
ATOM 7802 C CA . GLY A 1 966 ? 36.621 19.736 -2.152 1.00 48.94 966 GLY A CA 1
ATOM 7803 C C . GLY A 1 966 ? 35.912 19.414 -0.841 1.00 48.94 966 GLY A C 1
ATOM 7804 O O . GLY A 1 966 ? 34.689 19.481 -0.829 1.00 48.94 966 GLY A O 1
ATOM 7805 N N . ILE A 1 967 ? 36.613 19.069 0.241 1.00 44.97 967 ILE A N 1
ATOM 7806 C CA . ILE A 1 967 ? 35.999 18.965 1.572 1.00 44.97 967 ILE A CA 1
ATOM 7807 C C . ILE A 1 967 ? 36.899 19.721 2.544 1.00 44.97 967 ILE A C 1
ATOM 7809 O O . ILE A 1 967 ? 38.095 19.459 2.616 1.00 44.97 967 ILE A O 1
ATOM 7813 N N . SER A 1 968 ? 36.336 20.713 3.231 1.00 60.75 968 SER A N 1
ATOM 7814 C CA . SER A 1 968 ? 37.029 21.410 4.315 1.00 60.75 968 SER A CA 1
ATOM 7815 C C . SER A 1 968 ? 37.073 20.493 5.537 1.00 60.75 968 SER A C 1
ATOM 7817 O O . SER A 1 968 ? 36.040 19.929 5.897 1.00 60.75 968 SER A O 1
ATOM 7819 N N . ASP A 1 969 ? 38.209 20.415 6.233 1.00 63.84 969 ASP A N 1
ATOM 7820 C CA . ASP A 1 969 ? 38.342 19.694 7.513 1.00 63.84 969 ASP A CA 1
ATOM 7821 C C . ASP A 1 969 ? 37.259 20.098 8.539 1.00 63.84 969 ASP A C 1
ATOM 7823 O O . ASP A 1 969 ? 36.845 19.299 9.384 1.00 63.84 969 ASP A O 1
ATOM 7827 N N . SER A 1 970 ? 36.718 21.319 8.417 1.00 66.50 970 SER A N 1
ATOM 7828 C CA . SER A 1 970 ? 35.590 21.800 9.223 1.00 66.50 970 SER A CA 1
ATOM 7829 C C . SER A 1 970 ? 34.288 21.027 8.974 1.00 66.50 970 SER A C 1
ATOM 7831 O O . SER A 1 970 ? 33.537 20.769 9.915 1.00 66.50 970 SER A O 1
ATOM 7833 N N . GLN A 1 971 ? 34.025 20.611 7.732 1.00 59.19 971 GLN A N 1
ATOM 7834 C CA . GLN A 1 971 ? 32.825 19.863 7.352 1.00 59.19 971 GLN A CA 1
ATOM 7835 C C . GLN A 1 971 ? 32.910 18.414 7.827 1.00 59.19 971 GLN A C 1
ATOM 7837 O O . GLN A 1 971 ? 31.913 17.865 8.298 1.00 59.19 971 GLN A O 1
ATOM 7842 N N . GLU A 1 972 ? 34.101 17.811 7.783 1.00 67.50 972 GLU A N 1
ATOM 7843 C CA . GLU A 1 972 ? 34.309 16.466 8.316 1.00 67.50 972 GLU A CA 1
ATOM 7844 C C . GLU A 1 972 ? 34.177 16.446 9.849 1.00 67.50 972 GLU A C 1
ATOM 7846 O O . GLU A 1 972 ? 33.499 15.578 10.408 1.00 67.50 972 GLU A O 1
ATOM 7851 N N . GLN A 1 973 ? 34.720 17.451 10.547 1.00 70.75 973 GLN A N 1
ATOM 7852 C CA . GLN A 1 973 ? 34.514 17.601 11.992 1.00 70.75 973 GLN A CA 1
ATOM 7853 C C . GLN A 1 973 ? 33.051 17.884 12.357 1.00 70.75 973 GLN A C 1
ATOM 7855 O O . GLN A 1 973 ? 32.543 17.305 13.323 1.00 70.75 973 GLN A O 1
ATOM 7860 N N . ALA A 1 974 ? 32.349 18.724 11.593 1.00 68.62 974 ALA A N 1
ATOM 7861 C CA . ALA A 1 974 ? 30.928 18.988 11.806 1.00 68.62 974 ALA A CA 1
ATOM 7862 C C . ALA A 1 974 ? 30.088 17.711 11.629 1.00 68.62 974 ALA A C 1
ATOM 7864 O O . ALA A 1 974 ? 29.272 17.388 12.495 1.00 68.62 974 ALA A O 1
ATOM 7865 N N . ALA A 1 975 ? 30.346 16.928 10.576 1.00 61.84 975 ALA A N 1
ATOM 7866 C CA . ALA A 1 975 ? 29.673 15.655 10.337 1.00 61.84 975 ALA A CA 1
ATOM 7867 C C . ALA A 1 975 ? 29.920 14.647 11.473 1.00 61.84 975 ALA A C 1
ATOM 7869 O O . ALA A 1 975 ? 28.976 14.011 11.946 1.00 61.84 975 ALA A O 1
ATOM 7870 N N . ARG A 1 976 ? 31.156 14.550 11.987 1.00 71.00 976 ARG A N 1
ATOM 7871 C CA . ARG A 1 976 ? 31.486 13.693 13.143 1.00 71.00 976 ARG A CA 1
ATOM 7872 C C . ARG A 1 976 ? 30.772 14.143 14.423 1.00 71.00 976 ARG A C 1
ATOM 7874 O O . ARG A 1 976 ? 30.264 13.298 15.163 1.00 71.00 976 ARG A O 1
ATOM 7881 N N . ARG A 1 977 ? 30.668 15.455 14.677 1.00 72.19 977 ARG A N 1
ATOM 7882 C CA . ARG A 1 977 ? 29.925 16.011 15.828 1.00 72.19 977 ARG A CA 1
ATOM 7883 C C . ARG A 1 977 ? 28.429 15.705 15.737 1.00 72.19 977 ARG A C 1
ATOM 7885 O O . ARG A 1 977 ? 27.857 15.211 16.709 1.00 72.19 977 ARG A O 1
ATOM 7892 N N . ILE A 1 978 ? 27.823 15.907 14.565 1.00 71.62 978 ILE A N 1
ATOM 7893 C CA . ILE A 1 978 ? 26.412 15.578 14.307 1.00 71.62 978 ILE A CA 1
ATOM 7894 C C . ILE A 1 978 ? 26.180 14.072 14.467 1.00 71.62 978 ILE A C 1
ATOM 7896 O O . ILE A 1 978 ? 25.234 13.662 15.135 1.00 71.62 978 ILE A O 1
ATOM 7900 N N . GLN A 1 979 ? 27.070 13.232 13.935 1.00 66.88 979 GLN A N 1
ATOM 7901 C CA . GLN A 1 979 ? 26.962 11.779 14.051 1.00 66.88 979 GLN A CA 1
ATOM 7902 C C . GLN A 1 979 ? 27.073 11.306 15.511 1.00 66.88 979 GLN A C 1
ATOM 7904 O O . GLN A 1 979 ? 26.309 10.434 15.929 1.00 66.88 979 GLN A O 1
ATOM 7909 N N . LYS A 1 980 ? 27.979 11.886 16.311 1.00 69.38 980 LYS A N 1
ATOM 7910 C CA . LYS A 1 980 ? 28.121 11.574 17.745 1.00 69.38 980 LYS A CA 1
ATOM 7911 C C . LYS A 1 980 ? 26.876 11.998 18.529 1.00 69.38 980 LYS A C 1
ATOM 7913 O O . LYS A 1 980 ? 26.344 11.192 19.293 1.00 69.38 980 LYS A O 1
ATOM 7918 N N . ALA A 1 981 ? 26.358 13.202 18.276 1.00 63.41 981 ALA A N 1
ATOM 7919 C CA . ALA A 1 981 ? 25.127 13.700 18.888 1.00 63.41 981 ALA A CA 1
ATOM 7920 C C . ALA A 1 981 ? 23.906 12.842 18.510 1.00 63.41 981 ALA A C 1
ATOM 7922 O O . ALA A 1 981 ? 23.141 12.441 19.386 1.00 63.41 981 ALA A O 1
ATOM 7923 N N . ALA A 1 982 ? 23.770 12.468 17.235 1.00 52.31 982 ALA A N 1
ATOM 7924 C CA . ALA A 1 982 ? 22.702 11.597 16.748 1.00 52.31 982 ALA A CA 1
ATOM 7925 C C . ALA A 1 982 ? 22.784 10.189 17.357 1.00 52.31 982 ALA A C 1
ATOM 7927 O O . ALA A 1 982 ? 21.773 9.647 17.798 1.00 52.31 982 ALA A O 1
ATOM 7928 N N . ARG A 1 983 ? 23.984 9.600 17.466 1.00 60.00 983 ARG A N 1
ATOM 7929 C CA . ARG A 1 983 ? 24.188 8.299 18.131 1.00 60.00 983 ARG A CA 1
ATOM 7930 C C . ARG A 1 983 ? 23.855 8.364 19.622 1.00 60.00 983 ARG A C 1
ATOM 7932 O O . ARG A 1 983 ? 23.243 7.436 20.144 1.00 60.00 983 ARG A O 1
ATOM 7939 N N . GLN A 1 984 ? 24.214 9.449 20.306 1.00 57.56 984 GLN A N 1
ATOM 7940 C CA . GLN A 1 984 ? 23.899 9.642 21.722 1.00 57.56 984 GLN A CA 1
ATOM 7941 C C . GLN A 1 984 ? 22.397 9.880 21.944 1.00 57.56 984 GLN A C 1
ATOM 7943 O O . GLN A 1 984 ? 21.821 9.323 22.878 1.00 57.56 984 GLN A O 1
ATOM 7948 N N . MET A 1 985 ? 21.739 10.623 21.049 1.00 52.84 985 MET A N 1
ATOM 7949 C CA . MET A 1 985 ? 20.285 10.783 21.021 1.00 52.84 985 MET A CA 1
ATOM 7950 C C . MET A 1 985 ? 19.583 9.444 20.764 1.00 52.84 985 MET A C 1
ATOM 7952 O O . MET A 1 985 ? 18.678 9.094 21.512 1.00 52.84 985 MET A O 1
ATOM 7956 N N . LEU A 1 986 ? 20.039 8.652 19.789 1.00 49.25 986 LEU A N 1
ATOM 7957 C CA . LEU A 1 986 ? 19.504 7.319 19.493 1.00 49.25 986 LEU A CA 1
ATOM 7958 C C . LEU A 1 986 ? 19.704 6.341 20.655 1.00 49.25 986 LEU A C 1
ATOM 7960 O O . LEU A 1 986 ? 18.789 5.588 20.968 1.00 49.25 986 LEU A O 1
ATOM 7964 N N . ARG A 1 987 ? 20.853 6.373 21.347 1.00 55.47 987 ARG A N 1
ATOM 7965 C CA . ARG A 1 987 ? 21.080 5.593 22.579 1.00 55.47 987 ARG A CA 1
ATOM 7966 C C . ARG A 1 987 ? 20.124 6.022 23.693 1.00 55.47 987 ARG A C 1
ATOM 7968 O O . ARG A 1 987 ? 19.498 5.170 24.311 1.00 55.47 987 ARG A O 1
ATOM 7975 N N . ARG A 1 988 ? 19.930 7.332 23.890 1.00 55.44 988 ARG A N 1
ATOM 7976 C CA . ARG A 1 988 ? 18.940 7.877 24.836 1.00 55.44 988 ARG A CA 1
ATOM 7977 C C . ARG A 1 988 ? 17.497 7.578 24.429 1.00 55.44 988 ARG A C 1
ATOM 7979 O O . ARG A 1 988 ? 16.653 7.523 25.308 1.00 55.44 988 ARG A O 1
ATOM 7986 N N . MET A 1 989 ? 17.193 7.413 23.141 1.00 45.09 989 MET A N 1
ATOM 7987 C CA . MET A 1 989 ? 15.866 7.014 22.655 1.00 45.09 989 MET A CA 1
ATOM 7988 C C . MET A 1 989 ? 15.631 5.507 22.789 1.00 45.09 989 MET A C 1
ATOM 7990 O O . MET A 1 989 ? 14.526 5.117 23.142 1.00 45.09 989 MET A O 1
ATOM 7994 N N . LYS A 1 990 ? 16.660 4.674 22.577 1.00 44.50 990 LYS A N 1
ATOM 7995 C CA . LYS A 1 990 ? 16.611 3.218 22.800 1.00 44.50 990 LYS A CA 1
ATOM 7996 C C . LYS A 1 990 ? 16.556 2.839 24.283 1.00 44.50 990 LYS A C 1
ATOM 7998 O O . LYS A 1 990 ? 15.945 1.837 24.614 1.00 44.50 990 LYS A O 1
ATOM 8003 N N . ALA A 1 991 ? 17.158 3.640 25.163 1.00 52.06 991 ALA A N 1
ATOM 8004 C CA . ALA A 1 991 ? 17.115 3.446 26.615 1.00 52.06 991 ALA A CA 1
ATOM 8005 C C . ALA A 1 991 ? 15.849 4.023 27.283 1.00 52.06 991 ALA A C 1
ATOM 8007 O O . ALA A 1 991 ? 15.748 4.019 28.509 1.00 52.06 991 ALA A O 1
ATOM 8008 N N . ARG A 1 992 ? 14.893 4.564 26.510 1.00 55.28 992 ARG A N 1
ATOM 8009 C CA . ARG A 1 992 ? 13.608 5.019 27.062 1.00 55.28 992 ARG A CA 1
ATOM 8010 C C . ARG A 1 992 ? 12.727 3.805 27.355 1.00 55.28 992 ARG A C 1
ATOM 8012 O O . ARG A 1 992 ? 12.586 2.964 26.468 1.00 55.28 992 ARG A O 1
ATOM 8019 N N . PRO A 1 993 ? 12.084 3.740 28.531 1.00 55.25 993 PRO A N 1
ATOM 8020 C CA . PRO A 1 993 ? 10.991 2.805 28.731 1.00 55.25 993 PRO A CA 1
ATOM 8021 C C . PRO A 1 993 ? 9.891 3.157 27.725 1.00 55.25 993 PRO A C 1
ATOM 8023 O O . PRO A 1 993 ? 9.386 4.278 27.738 1.00 55.25 993 PRO A O 1
ATOM 8026 N N . GLN A 1 994 ? 9.588 2.238 26.808 1.00 49.19 994 GLN A N 1
ATOM 8027 C CA . GLN A 1 994 ? 8.547 2.441 25.795 1.00 49.19 994 GLN A CA 1
ATOM 8028 C C . GLN A 1 994 ? 7.158 2.139 26.366 1.00 49.19 994 GLN A C 1
ATOM 8030 O O . GLN A 1 994 ? 6.210 2.833 26.024 1.00 49.19 994 GLN A O 1
ATOM 8035 N N . ASN A 1 995 ? 7.076 1.204 27.322 1.00 50.19 995 ASN A N 1
ATOM 8036 C CA . ASN A 1 995 ? 5.827 0.727 27.908 1.00 50.19 995 ASN A CA 1
ATOM 8037 C C . ASN A 1 995 ? 5.904 0.658 29.441 1.00 50.19 995 ASN A C 1
ATOM 8039 O O . ASN A 1 995 ? 6.985 0.588 30.035 1.00 50.19 995 ASN A O 1
ATOM 8043 N N . GLY A 1 996 ? 4.733 0.618 30.078 1.00 66.81 996 GLY A N 1
ATOM 8044 C CA . GLY A 1 996 ? 4.584 0.336 31.505 1.00 66.81 996 GLY A CA 1
ATOM 8045 C C . GLY A 1 996 ? 4.789 1.537 32.435 1.00 66.81 996 GLY A C 1
ATOM 8046 O O . GLY A 1 996 ? 4.849 2.696 32.022 1.00 66.81 996 GLY A O 1
ATOM 8047 N N . ARG A 1 997 ? 4.899 1.244 33.737 1.00 69.56 997 ARG A N 1
ATOM 8048 C CA . ARG A 1 997 ? 4.901 2.219 34.848 1.00 69.56 997 ARG A CA 1
ATOM 8049 C C . ARG A 1 997 ? 5.947 3.334 34.702 1.00 69.56 997 ARG A C 1
ATOM 8051 O O . ARG A 1 997 ? 5.659 4.494 34.983 1.00 69.56 997 ARG A O 1
ATOM 8058 N N . ALA A 1 998 ? 7.147 3.003 34.222 1.00 69.25 998 ALA A N 1
ATOM 8059 C CA . ALA A 1 998 ? 8.229 3.973 34.036 1.00 69.25 998 ALA A CA 1
ATOM 8060 C C . ALA A 1 998 ? 7.955 4.971 32.892 1.00 69.25 998 ALA A C 1
ATOM 8062 O O . ALA A 1 998 ? 8.336 6.138 32.997 1.00 69.25 998 ALA A O 1
ATOM 8063 N N . ALA A 1 999 ? 7.269 4.539 31.827 1.00 69.81 999 ALA A N 1
ATOM 8064 C CA . ALA A 1 999 ? 6.865 5.409 30.723 1.00 69.81 999 ALA A CA 1
ATOM 8065 C C . ALA A 1 999 ? 5.747 6.373 31.159 1.00 69.81 999 ALA A C 1
ATOM 8067 O O . ALA A 1 999 ? 5.848 7.579 30.923 1.00 69.81 999 ALA A O 1
ATOM 8068 N N . ALA A 1 1000 ? 4.743 5.863 31.886 1.00 73.75 1000 ALA A N 1
ATOM 8069 C CA . ALA A 1 1000 ? 3.655 6.665 32.453 1.00 73.75 1000 ALA A CA 1
ATOM 8070 C C . ALA A 1 1000 ? 4.169 7.732 33.440 1.00 73.75 1000 ALA A C 1
ATOM 8072 O O . ALA A 1 1000 ? 3.798 8.902 33.341 1.00 73.75 1000 ALA A O 1
ATOM 8073 N N . LEU A 1 1001 ? 5.107 7.373 34.327 1.00 78.81 1001 LEU A N 1
ATOM 8074 C CA . LEU A 1 1001 ? 5.749 8.333 35.229 1.00 78.81 1001 LEU A CA 1
ATOM 8075 C C . LEU A 1 1001 ? 6.513 9.421 34.460 1.00 78.81 1001 LEU A C 1
ATOM 8077 O O . LEU A 1 1001 ? 6.443 10.601 34.802 1.00 78.81 1001 LEU A O 1
ATOM 8081 N N . GLN A 1 1002 ? 7.239 9.040 33.404 1.00 76.56 1002 GLN A N 1
ATOM 8082 C CA . GLN A 1 1002 ? 8.009 9.985 32.598 1.00 76.56 1002 GLN A CA 1
ATOM 8083 C C . GLN A 1 1002 ? 7.106 10.959 31.829 1.00 76.56 1002 GLN A C 1
ATOM 8085 O O . GLN A 1 1002 ? 7.475 12.125 31.673 1.00 76.56 1002 GLN A O 1
ATOM 8090 N N . ARG A 1 1003 ? 5.934 10.505 31.370 1.00 83.38 1003 ARG A N 1
ATOM 8091 C CA . ARG A 1 1003 ? 4.894 11.364 30.794 1.00 83.38 1003 ARG A CA 1
ATOM 8092 C C . ARG A 1 1003 ? 4.418 12.398 31.806 1.00 83.38 1003 ARG A C 1
ATOM 8094 O O . ARG A 1 1003 ? 4.552 13.589 31.544 1.00 83.38 1003 ARG A O 1
ATOM 8101 N N . LEU A 1 1004 ? 3.937 11.947 32.965 1.00 82.56 1004 LEU A N 1
ATOM 8102 C CA . LEU A 1 1004 ? 3.417 12.828 34.015 1.00 82.56 1004 LEU A CA 1
ATOM 8103 C C . LEU A 1 1004 ? 4.479 13.839 34.467 1.00 82.56 1004 LEU A C 1
ATOM 8105 O O . LEU A 1 1004 ? 4.199 15.028 34.590 1.00 82.56 1004 LEU A O 1
ATOM 8109 N N . PHE A 1 1005 ? 5.734 13.400 34.597 1.00 84.00 1005 PHE A N 1
ATOM 8110 C CA . PHE A 1 1005 ? 6.858 14.285 34.887 1.00 84.00 1005 PHE A CA 1
ATOM 8111 C C . PHE A 1 1005 ? 7.084 15.346 33.801 1.00 84.00 1005 PHE A C 1
ATOM 8113 O O . PHE A 1 1005 ? 7.398 16.486 34.132 1.00 84.00 1005 PHE A O 1
ATOM 8120 N N . ARG A 1 1006 ? 6.942 15.018 32.508 1.00 79.38 1006 ARG A N 1
ATOM 8121 C CA . ARG A 1 1006 ? 7.075 16.007 31.422 1.00 79.38 1006 ARG A CA 1
ATOM 8122 C C . ARG A 1 1006 ? 5.957 17.039 31.457 1.00 79.38 1006 ARG A C 1
ATOM 8124 O O . ARG A 1 1006 ? 6.262 18.219 31.306 1.00 79.38 1006 ARG A O 1
ATOM 8131 N N . THR A 1 1007 ? 4.721 16.610 31.700 1.00 80.81 1007 THR A N 1
ATOM 8132 C CA . THR A 1 1007 ? 3.575 17.513 31.851 1.00 80.81 1007 THR A CA 1
ATOM 8133 C C . THR A 1 1007 ? 3.796 18.463 33.028 1.00 80.81 1007 THR A C 1
ATOM 8135 O O . THR A 1 1007 ? 3.757 19.677 32.851 1.00 80.81 1007 THR A O 1
ATOM 8138 N N . CYS A 1 1008 ? 4.181 17.940 34.198 1.00 82.56 1008 CYS A N 1
ATOM 8139 C CA . CYS A 1 1008 ? 4.565 18.773 35.340 1.00 82.56 1008 CYS A CA 1
ATOM 8140 C C . CYS A 1 1008 ? 5.783 19.661 35.025 1.00 82.56 1008 CYS A C 1
ATOM 8142 O O . CYS A 1 1008 ? 5.871 20.790 35.488 1.00 82.56 1008 CYS A O 1
ATOM 8144 N N . LYS A 1 1009 ? 6.751 19.205 34.224 1.00 82.81 1009 LYS A N 1
ATOM 8145 C CA . LYS A 1 1009 ? 7.922 20.021 33.882 1.00 82.81 1009 LYS A CA 1
ATOM 8146 C C . LYS A 1 1009 ? 7.559 21.243 33.046 1.00 82.81 1009 LYS A C 1
ATOM 8148 O O . LYS A 1 1009 ? 8.054 22.320 33.379 1.00 82.81 1009 LYS A O 1
ATOM 8153 N N . ALA A 1 1010 ? 6.712 21.076 32.031 1.00 80.69 1010 ALA A N 1
ATOM 8154 C CA . ALA A 1 1010 ? 6.234 22.169 31.187 1.00 80.69 1010 ALA A CA 1
ATOM 8155 C C . ALA A 1 1010 ? 5.494 23.234 32.017 1.00 80.69 1010 ALA A C 1
ATOM 8157 O O . ALA A 1 1010 ? 5.841 24.408 31.962 1.00 80.69 1010 ALA A O 1
ATOM 8158 N N . GLU A 1 1011 ? 4.581 22.812 32.893 1.00 80.69 1011 GLU A N 1
ATOM 8159 C CA . GLU A 1 1011 ? 3.801 23.725 33.744 1.00 80.69 1011 GLU A CA 1
ATOM 8160 C C . GLU A 1 1011 ? 4.614 24.339 34.903 1.00 80.69 1011 GLU A C 1
ATOM 8162 O O . GLU A 1 1011 ? 4.258 25.382 35.458 1.00 80.69 1011 GLU A O 1
ATOM 8167 N N . SER A 1 1012 ? 5.755 23.740 35.270 1.00 79.56 1012 SER A N 1
ATOM 8168 C CA . SER A 1 1012 ? 6.587 24.227 36.381 1.00 79.56 1012 SER A CA 1
ATOM 8169 C C . SER A 1 1012 ? 7.254 25.581 36.129 1.00 79.56 1012 SER A C 1
ATOM 8171 O O . SER A 1 1012 ? 7.716 26.209 37.085 1.00 79.56 1012 SER A O 1
ATOM 8173 N N . GLU A 1 1013 ? 7.348 26.022 34.870 1.00 73.62 1013 GLU A N 1
ATOM 8174 C CA . GLU A 1 1013 ? 7.951 27.309 34.494 1.00 73.62 1013 GLU A CA 1
ATOM 8175 C C . GLU A 1 1013 ? 7.125 28.503 34.994 1.00 73.62 1013 GLU A C 1
ATOM 8177 O O . GLU A 1 1013 ? 7.679 29.570 35.251 1.00 73.62 1013 GLU A O 1
ATOM 8182 N N . HIS A 1 1014 ? 5.828 28.298 35.242 1.00 69.94 1014 HIS A N 1
ATOM 8183 C CA . HIS A 1 1014 ? 4.896 29.321 35.718 1.00 69.94 1014 HIS A CA 1
ATOM 8184 C C . HIS A 1 1014 ? 4.740 29.362 37.252 1.00 69.94 1014 HIS A C 1
ATOM 8186 O O . HIS A 1 1014 ? 3.983 30.182 37.776 1.00 69.94 1014 HIS A O 1
ATOM 8192 N N . LEU A 1 1015 ? 5.449 28.505 38.000 1.00 76.50 1015 LEU A N 1
ATOM 8193 C CA . LEU A 1 1015 ? 5.358 28.427 39.463 1.00 76.50 1015 LEU A CA 1
ATOM 8194 C C . LEU A 1 1015 ? 6.438 29.283 40.147 1.00 76.50 1015 LEU A C 1
ATOM 8196 O O . LEU A 1 1015 ? 7.629 28.987 40.074 1.00 76.50 1015 LEU A O 1
ATOM 8200 N N . ALA A 1 1016 ? 6.016 30.310 40.893 1.00 63.78 1016 ALA A N 1
ATOM 8201 C CA . ALA A 1 1016 ? 6.920 31.282 41.523 1.00 63.78 1016 ALA A CA 1
ATOM 8202 C C . ALA A 1 1016 ? 7.694 30.748 42.751 1.00 63.78 1016 ALA A C 1
ATOM 8204 O O . ALA A 1 1016 ? 8.752 31.272 43.102 1.00 63.78 1016 ALA A O 1
ATOM 8205 N N . LYS A 1 1017 ? 7.189 29.712 43.440 1.00 75.38 1017 LYS A N 1
ATOM 8206 C CA . LYS A 1 1017 ? 7.735 29.251 44.731 1.00 75.38 1017 LYS A CA 1
ATOM 8207 C C . LYS A 1 1017 ? 8.657 28.036 44.564 1.00 75.38 1017 LYS A C 1
ATOM 8209 O O . LYS A 1 1017 ? 8.192 26.913 44.373 1.00 75.38 1017 LYS A O 1
ATOM 8214 N N . VAL A 1 1018 ? 9.968 28.244 44.727 1.00 71.38 1018 VAL A N 1
ATOM 8215 C CA . VAL A 1 1018 ? 11.020 27.212 44.561 1.00 71.38 1018 VAL A CA 1
ATOM 8216 C C . VAL A 1 1018 ? 10.783 25.968 45.433 1.00 71.38 1018 VAL A C 1
ATOM 8218 O O . VAL A 1 1018 ? 10.973 24.843 44.973 1.00 71.38 1018 VAL A O 1
ATOM 8221 N N . SER A 1 1019 ? 10.309 26.143 46.671 1.00 75.56 1019 SER A N 1
ATOM 8222 C CA . SER A 1 1019 ? 10.034 25.022 47.583 1.00 75.56 1019 SER A CA 1
ATOM 8223 C C . SER A 1 1019 ? 8.825 24.175 47.168 1.00 75.56 1019 SER A C 1
ATOM 8225 O O . SER A 1 1019 ? 8.850 22.960 47.349 1.00 75.56 1019 SER A O 1
ATOM 8227 N N . TYR A 1 1020 ? 7.801 24.784 46.560 1.00 82.00 1020 TYR A N 1
ATOM 8228 C CA . TYR A 1 1020 ? 6.655 24.059 46.003 1.00 82.00 1020 TYR A CA 1
ATOM 8229 C C . TYR A 1 1020 ? 7.041 23.339 44.708 1.00 82.00 1020 TYR A C 1
ATOM 8231 O O . TYR A 1 1020 ? 6.662 22.189 44.500 1.00 82.00 1020 TYR A O 1
ATOM 8239 N N . ARG A 1 1021 ? 7.886 23.968 43.879 1.00 80.12 1021 ARG A N 1
ATOM 8240 C CA . ARG A 1 1021 ? 8.389 23.397 42.622 1.00 80.12 1021 ARG A CA 1
ATOM 8241 C C . ARG A 1 1021 ? 9.123 22.065 42.822 1.00 80.12 1021 ARG A C 1
ATOM 8243 O O . ARG A 1 1021 ? 8.987 21.169 41.996 1.00 80.12 1021 ARG A O 1
ATOM 8250 N N . ALA A 1 1022 ? 9.842 21.900 43.934 1.00 80.06 1022 ALA A N 1
ATOM 8251 C CA . ALA A 1 1022 ? 10.493 20.634 44.284 1.00 80.06 1022 ALA A CA 1
ATOM 8252 C C . ALA A 1 1022 ? 9.487 19.501 44.581 1.00 80.06 1022 ALA A C 1
ATOM 8254 O O . ALA A 1 1022 ? 9.727 18.352 44.215 1.00 80.06 1022 ALA A O 1
ATOM 8255 N N . ILE A 1 1023 ? 8.349 19.822 45.209 1.00 82.81 1023 ILE A N 1
ATOM 8256 C CA . ILE A 1 1023 ? 7.259 18.864 45.454 1.00 82.81 1023 ILE A CA 1
ATOM 8257 C C . ILE A 1 1023 ? 6.512 18.557 44.144 1.00 82.81 1023 ILE A C 1
ATOM 8259 O O . ILE A 1 1023 ? 6.189 17.407 43.854 1.00 82.81 1023 ILE A O 1
ATOM 8263 N N . TYR A 1 1024 ? 6.298 19.592 43.334 1.00 83.56 1024 TYR A N 1
ATOM 8264 C CA . TYR A 1 1024 ? 5.582 19.544 42.062 1.00 83.56 1024 TYR A CA 1
ATOM 8265 C C . TYR A 1 1024 ? 6.322 18.750 40.970 1.00 83.56 1024 TYR A C 1
ATOM 8267 O O . TYR A 1 1024 ? 5.695 18.063 40.175 1.00 83.56 1024 TYR A O 1
ATOM 8275 N N . LEU A 1 1025 ? 7.658 18.797 40.940 1.00 83.50 1025 LEU A N 1
ATOM 8276 C CA . LEU A 1 1025 ? 8.469 18.044 39.975 1.00 83.50 1025 LEU A CA 1
ATOM 8277 C C . LEU A 1 1025 ? 8.902 16.661 40.475 1.00 83.50 1025 LEU A C 1
ATOM 8279 O O . LEU A 1 1025 ? 9.277 15.822 39.665 1.00 83.50 1025 LEU A O 1
ATOM 8283 N N . GLY A 1 1026 ? 8.904 16.420 41.787 1.00 84.88 1026 GLY A N 1
ATOM 8284 C CA . GLY A 1 1026 ? 9.328 15.140 42.355 1.00 84.88 1026 GLY A CA 1
ATOM 8285 C C . GLY A 1 1026 ? 8.130 14.276 42.760 1.00 84.88 1026 GLY A C 1
ATOM 8286 O O . GLY A 1 1026 ? 7.670 13.474 41.958 1.00 84.88 1026 GLY A O 1
ATOM 8287 N N . PRO A 1 1027 ? 7.615 14.412 43.993 1.00 86.50 1027 PRO A N 1
ATOM 8288 C CA . PRO A 1 1027 ? 6.510 13.601 44.510 1.00 86.50 1027 PRO A CA 1
ATOM 8289 C C . PRO A 1 1027 ? 5.167 13.666 43.756 1.00 86.50 1027 PRO A C 1
ATOM 8291 O O . PRO A 1 1027 ? 4.446 12.671 43.759 1.00 86.50 1027 PRO A O 1
ATOM 8294 N N . LEU A 1 1028 ? 4.794 14.790 43.131 1.00 86.56 1028 LEU A N 1
ATOM 8295 C CA . LEU A 1 1028 ? 3.477 14.940 42.484 1.00 86.56 1028 LEU A CA 1
ATOM 8296 C C . LEU A 1 1028 ? 3.254 13.995 41.278 1.00 86.56 1028 LEU A C 1
ATOM 8298 O O . LEU A 1 1028 ? 2.211 13.343 41.248 1.00 86.56 1028 LEU A O 1
ATOM 8302 N N . PRO A 1 1029 ? 4.202 13.825 40.333 1.00 87.81 1029 PRO A N 1
ATOM 8303 C CA . PRO A 1 1029 ? 4.103 12.805 39.285 1.00 87.81 1029 PRO A CA 1
ATOM 8304 C C . PRO A 1 1029 ? 3.818 11.390 39.809 1.00 87.81 1029 PRO A C 1
ATOM 8306 O O . PRO A 1 1029 ? 3.070 10.643 39.184 1.00 87.81 1029 PRO A O 1
ATOM 8309 N N . HIS A 1 1030 ? 4.368 11.028 40.974 1.00 85.94 1030 HIS A N 1
ATOM 8310 C CA . HIS A 1 1030 ? 4.097 9.739 41.616 1.00 85.94 1030 HIS A CA 1
ATOM 8311 C C . HIS A 1 1030 ? 2.677 9.669 42.198 1.00 85.94 1030 HIS A C 1
ATOM 8313 O O . HIS A 1 1030 ? 2.039 8.625 42.106 1.00 85.94 1030 HIS A O 1
ATOM 8319 N N . LEU A 1 1031 ? 2.154 10.770 42.753 1.00 85.69 1031 LEU A N 1
ATOM 8320 C CA . LEU A 1 1031 ? 0.767 10.847 43.232 1.00 85.69 1031 LEU A CA 1
ATOM 8321 C C . LEU A 1 1031 ? -0.232 10.688 42.076 1.00 85.69 1031 LEU A C 1
ATOM 8323 O O . LEU A 1 1031 ? -1.177 9.911 42.190 1.00 85.69 1031 LEU A O 1
ATOM 8327 N N . LEU A 1 1032 ? 0.009 11.371 40.954 1.00 86.25 1032 LEU A N 1
ATOM 8328 C CA . LEU A 1 1032 ? -0.812 11.253 39.745 1.00 86.25 1032 LEU A CA 1
ATOM 8329 C C . LEU A 1 1032 ? -0.786 9.833 39.172 1.00 86.25 1032 LEU A C 1
ATOM 8331 O O . LEU A 1 1032 ? -1.828 9.306 38.791 1.00 86.25 1032 LEU A O 1
ATOM 8335 N N . LEU A 1 1033 ? 0.377 9.182 39.185 1.00 85.88 1033 LEU A N 1
ATOM 8336 C CA . LEU A 1 1033 ? 0.512 7.795 38.749 1.00 85.88 1033 LEU A CA 1
ATOM 8337 C C . LEU A 1 1033 ? -0.266 6.822 39.650 1.00 85.88 1033 LEU A C 1
ATOM 8339 O O . LEU A 1 1033 ? -0.917 5.911 39.141 1.00 85.88 1033 LEU A O 1
ATOM 8343 N N . CYS A 1 1034 ? -0.243 7.025 40.973 1.00 85.31 1034 CYS A N 1
ATOM 8344 C CA . CYS A 1 1034 ? -1.055 6.241 41.908 1.00 85.31 1034 CYS A CA 1
ATOM 8345 C C . CYS A 1 1034 ? -2.560 6.408 41.637 1.00 85.31 1034 CYS A C 1
ATOM 8347 O O . CYS A 1 1034 ? -3.294 5.421 41.657 1.00 85.31 1034 CYS A O 1
ATOM 8349 N N . LEU A 1 1035 ? -3.018 7.632 41.349 1.00 85.06 1035 LEU A N 1
ATOM 8350 C CA . LEU A 1 1035 ? -4.415 7.918 41.000 1.00 85.06 1035 LEU A CA 1
ATOM 8351 C C . LEU A 1 1035 ? -4.821 7.254 39.671 1.00 85.06 1035 LEU A C 1
ATOM 8353 O O . LEU A 1 1035 ? -5.866 6.609 39.612 1.00 85.06 1035 LEU A O 1
ATOM 8357 N N . GLU A 1 1036 ? -3.987 7.336 38.627 1.00 84.25 1036 GLU A N 1
ATOM 8358 C CA . GLU A 1 1036 ? -4.237 6.660 37.340 1.00 84.25 1036 GLU A CA 1
ATOM 8359 C C . GLU A 1 1036 ? -4.296 5.132 37.487 1.00 84.25 1036 GLU A C 1
ATOM 8361 O O . GLU A 1 1036 ? -5.190 4.487 36.936 1.00 84.25 1036 GLU A O 1
ATOM 8366 N N . TRP A 1 1037 ? -3.388 4.549 38.275 1.00 83.62 1037 TRP A N 1
ATOM 8367 C CA . TRP A 1 1037 ? -3.391 3.114 38.559 1.00 83.62 1037 TRP A CA 1
ATOM 8368 C C . TRP A 1 1037 ? -4.667 2.674 39.290 1.00 83.62 1037 TRP A C 1
ATOM 8370 O O . TRP A 1 1037 ? -5.287 1.686 38.891 1.00 83.62 1037 TRP A O 1
ATOM 8380 N N . MET A 1 1038 ? -5.105 3.428 40.307 1.00 78.44 1038 MET A N 1
ATOM 8381 C CA . MET A 1 1038 ? -6.347 3.131 41.032 1.00 78.44 1038 MET A CA 1
ATOM 8382 C C . MET A 1 1038 ? -7.567 3.157 40.112 1.00 78.44 1038 MET A C 1
ATOM 8384 O O . MET A 1 1038 ? -8.395 2.252 40.184 1.00 78.44 1038 MET A O 1
ATOM 8388 N N . LEU A 1 1039 ? -7.677 4.145 39.218 1.00 80.81 1039 LEU A N 1
ATOM 8389 C CA . LEU A 1 1039 ? -8.793 4.214 38.269 1.00 80.81 1039 LEU A CA 1
ATOM 8390 C C . LEU A 1 1039 ? -8.824 3.008 37.326 1.00 80.81 1039 LEU A C 1
ATOM 8392 O O . LEU A 1 1039 ? -9.895 2.455 37.078 1.00 80.81 1039 LEU A O 1
ATOM 8396 N N . ASN A 1 1040 ? -7.666 2.563 36.839 1.00 77.25 1040 ASN A N 1
ATOM 8397 C CA . ASN A 1 1040 ? -7.586 1.395 35.963 1.00 77.25 1040 ASN A CA 1
ATOM 8398 C C . ASN A 1 1040 ? -7.945 0.096 36.699 1.00 77.25 1040 ASN A C 1
ATOM 8400 O O . ASN A 1 1040 ? -8.751 -0.686 36.195 1.00 77.25 1040 ASN A O 1
ATOM 8404 N N . LYS A 1 1041 ? -7.450 -0.109 37.926 1.00 77.56 1041 LYS A N 1
ATOM 8405 C CA . LYS A 1 1041 ? -7.811 -1.291 38.726 1.00 77.56 1041 LYS A CA 1
ATOM 8406 C C . LYS A 1 1041 ? -9.278 -1.303 39.152 1.00 77.56 1041 LYS A C 1
ATOM 8408 O O . LYS A 1 1041 ? -9.915 -2.355 39.113 1.00 77.56 1041 LYS A O 1
ATOM 8413 N N . LEU A 1 1042 ? -9.850 -0.146 39.487 1.00 74.62 1042 LEU A N 1
ATOM 8414 C CA . LEU A 1 1042 ? -11.285 -0.023 39.756 1.00 74.62 1042 LEU A CA 1
ATOM 8415 C C . LEU A 1 1042 ? -12.126 -0.448 38.543 1.00 74.62 1042 LEU A C 1
ATOM 8417 O O . LEU A 1 1042 ? -13.133 -1.133 38.719 1.00 74.62 1042 LEU A O 1
ATOM 8421 N N . LYS A 1 1043 ? -11.697 -0.109 37.318 1.00 72.38 1043 LYS A N 1
ATOM 8422 C CA . LYS A 1 1043 ? -12.348 -0.566 36.077 1.00 72.38 1043 LYS A CA 1
ATOM 8423 C C . LYS A 1 1043 ? -12.238 -2.085 35.888 1.00 72.38 1043 LYS A C 1
ATOM 8425 O O . LYS A 1 1043 ? -13.238 -2.718 35.557 1.00 72.38 1043 LYS A O 1
ATOM 8430 N N . GLU A 1 1044 ? -11.071 -2.681 36.139 1.00 69.25 1044 GLU A N 1
ATOM 8431 C CA . GLU A 1 1044 ? -10.863 -4.137 36.037 1.00 69.25 1044 GLU A CA 1
ATOM 8432 C C . GLU A 1 1044 ? -11.757 -4.922 37.007 1.00 69.25 1044 GLU A C 1
ATOM 8434 O O . GLU A 1 1044 ? -12.442 -5.869 36.610 1.00 69.25 1044 GLU A O 1
ATOM 8439 N N . VAL A 1 1045 ? -11.802 -4.508 38.277 1.00 69.06 1045 VAL A N 1
ATOM 8440 C CA . VAL A 1 1045 ? -12.638 -5.176 39.285 1.00 69.06 1045 VAL A CA 1
ATOM 8441 C C . VAL A 1 1045 ? -14.122 -4.995 38.986 1.00 69.06 1045 VAL A C 1
ATOM 8443 O O . VAL A 1 1045 ? -14.888 -5.948 39.141 1.00 69.06 1045 VAL A O 1
ATOM 8446 N N . LYS A 1 1046 ? -14.527 -3.823 38.484 1.00 69.12 1046 LYS A N 1
ATOM 8447 C CA . LYS A 1 1046 ? -15.894 -3.574 38.013 1.00 69.12 1046 LYS A CA 1
ATOM 8448 C C . LYS A 1 1046 ? -16.274 -4.522 36.864 1.00 69.12 1046 LYS A C 1
ATOM 8450 O O . LYS A 1 1046 ? -17.318 -5.170 36.923 1.00 69.12 1046 LYS A O 1
ATOM 8455 N N . ALA A 1 1047 ? -15.399 -4.698 35.871 1.00 65.31 1047 ALA A N 1
ATOM 8456 C CA . ALA A 1 1047 ? -15.622 -5.628 34.760 1.00 65.31 1047 ALA A CA 1
ATOM 8457 C C . ALA A 1 1047 ? -15.711 -7.098 35.217 1.00 65.31 1047 ALA A C 1
ATOM 8459 O O . ALA A 1 1047 ? -16.520 -7.870 34.697 1.00 65.31 1047 ALA A O 1
ATOM 8460 N N . HIS A 1 1048 ? -14.912 -7.495 36.211 1.00 65.75 1048 HIS A N 1
ATOM 8461 C CA . HIS A 1 1048 ? -14.977 -8.832 36.803 1.00 65.75 1048 HIS A CA 1
ATOM 8462 C C . HIS A 1 1048 ? -16.258 -9.050 37.633 1.00 65.75 1048 HIS A C 1
ATOM 8464 O O . HIS A 1 1048 ? -16.866 -10.118 37.548 1.00 65.75 1048 HIS A O 1
ATOM 8470 N N . ALA A 1 1049 ? -16.707 -8.042 38.391 1.00 64.38 1049 ALA A N 1
ATOM 8471 C CA . ALA A 1 1049 ? -17.967 -8.088 39.136 1.00 64.38 1049 ALA A CA 1
ATOM 8472 C C . ALA A 1 1049 ? -19.182 -8.236 38.202 1.00 64.38 1049 ALA A C 1
ATOM 8474 O O . ALA A 1 1049 ? -20.049 -9.072 38.464 1.00 64.38 1049 ALA A O 1
ATOM 8475 N N . LYS A 1 1050 ? -19.189 -7.527 37.061 1.00 63.06 1050 LYS A N 1
ATOM 8476 C CA . LYS A 1 1050 ? -20.225 -7.640 36.017 1.00 63.06 1050 LYS A CA 1
ATOM 8477 C C . LYS A 1 1050 ? -20.417 -9.087 35.553 1.00 63.06 1050 LYS A C 1
ATOM 8479 O O . LYS A 1 1050 ? -21.534 -9.593 35.595 1.00 63.06 1050 LYS A O 1
ATOM 8484 N N . ARG A 1 1051 ? -19.326 -9.789 35.211 1.00 64.00 1051 ARG A N 1
ATOM 8485 C CA . ARG A 1 1051 ? -19.368 -11.192 34.738 1.00 64.00 1051 ARG A CA 1
ATOM 8486 C C . ARG A 1 1051 ? -19.936 -12.172 35.765 1.00 64.00 1051 ARG A C 1
ATOM 8488 O O . ARG A 1 1051 ? -20.509 -13.183 35.378 1.00 64.00 1051 ARG A O 1
ATOM 8495 N N . LYS A 1 1052 ? -19.753 -11.906 37.062 1.00 62.34 1052 LYS A N 1
ATOM 8496 C CA . LYS A 1 1052 ? -20.271 -12.774 38.128 1.00 62.34 1052 LYS A CA 1
ATOM 8497 C C . LYS A 1 1052 ? -21.743 -12.514 38.442 1.00 62.34 1052 LYS A C 1
ATOM 8499 O O . LYS A 1 1052 ? -22.421 -13.447 38.850 1.00 62.34 1052 LYS A O 1
ATOM 8504 N N . SER A 1 1053 ? -22.247 -11.298 38.215 1.00 58.66 1053 SER A N 1
ATOM 8505 C CA . SER A 1 1053 ? -23.618 -10.895 38.580 1.00 58.66 1053 SER A CA 1
ATOM 8506 C C . SER A 1 1053 ? -24.740 -11.712 37.914 1.00 58.66 1053 SER A C 1
ATOM 8508 O O . SER A 1 1053 ? -25.859 -11.745 38.423 1.00 58.66 1053 SER A O 1
ATOM 8510 N N . ASP A 1 1054 ? -24.451 -12.418 36.817 1.00 56.12 1054 ASP A N 1
ATOM 8511 C CA . ASP A 1 1054 ? -25.421 -13.266 36.113 1.00 56.12 1054 ASP A CA 1
ATOM 8512 C C . ASP A 1 1054 ? -25.629 -14.651 36.741 1.00 56.12 1054 ASP A C 1
ATOM 8514 O O . ASP A 1 1054 ? -26.566 -15.351 36.368 1.00 56.12 1054 ASP A O 1
ATOM 8518 N N . GLN A 1 1055 ? -24.791 -15.046 37.705 1.00 58.50 1055 GLN A N 1
ATOM 8519 C CA . GLN A 1 1055 ? -24.799 -16.390 38.302 1.00 58.50 1055 GLN A CA 1
ATOM 8520 C C . GLN A 1 1055 ? -25.118 -16.400 39.807 1.00 58.50 1055 GLN A C 1
ATOM 8522 O O . GLN A 1 1055 ? -25.096 -17.466 40.420 1.00 58.50 1055 GLN A O 1
ATOM 8527 N N . LEU A 1 1056 ? -25.383 -15.237 40.411 1.00 64.19 1056 LEU A N 1
ATOM 8528 C CA . LEU A 1 1056 ? -25.531 -15.082 41.863 1.00 64.19 1056 LEU A CA 1
ATOM 8529 C C . LEU A 1 1056 ? -26.989 -15.204 42.321 1.00 64.19 1056 LEU A C 1
ATOM 8531 O O . LEU A 1 1056 ? -27.910 -14.725 41.659 1.00 64.19 1056 LEU A O 1
ATOM 8535 N N . ASN A 1 1057 ? -27.190 -15.794 43.501 1.00 65.50 1057 ASN A N 1
ATOM 8536 C CA . ASN A 1 1057 ? -28.492 -15.798 44.177 1.00 65.50 1057 ASN A CA 1
ATOM 8537 C C . ASN A 1 1057 ? -28.823 -14.402 44.749 1.00 65.50 1057 ASN A C 1
ATOM 8539 O O . ASN A 1 1057 ? -27.926 -13.585 44.943 1.00 65.50 1057 ASN A O 1
ATOM 8543 N N . LEU A 1 1058 ? -30.094 -14.121 45.084 1.00 66.88 1058 LEU A N 1
ATOM 8544 C CA . LEU A 1 1058 ? -30.552 -12.785 45.531 1.00 66.88 1058 LEU A CA 1
ATOM 8545 C C . LEU A 1 1058 ? -29.734 -12.202 46.703 1.00 66.88 1058 LEU A C 1
ATOM 8547 O O . LEU A 1 1058 ? -29.490 -11.000 46.754 1.00 66.88 1058 LEU A O 1
ATOM 8551 N N . GLN A 1 1059 ? -29.288 -13.051 47.631 1.00 64.38 1059 GLN A N 1
ATOM 8552 C CA . GLN A 1 1059 ? -28.474 -12.646 48.780 1.00 64.38 1059 GLN A CA 1
ATOM 8553 C C . GLN A 1 1059 ? -27.046 -12.252 48.366 1.00 64.38 1059 GLN A C 1
ATOM 8555 O O . GLN A 1 1059 ? -26.551 -11.189 48.734 1.00 64.38 1059 GLN A O 1
ATOM 8560 N N . GLU A 1 1060 ? -26.405 -13.053 47.522 1.00 66.25 1060 GLU A N 1
ATOM 8561 C CA . GLU A 1 1060 ? -25.075 -12.751 46.978 1.00 66.25 1060 GLU A CA 1
ATOM 8562 C C . GLU A 1 1060 ? -25.116 -11.524 46.051 1.00 66.25 1060 GLU A C 1
ATOM 8564 O O . GLU A 1 1060 ? -24.154 -10.759 45.970 1.00 66.25 1060 GLU A O 1
ATOM 8569 N N . LEU A 1 1061 ? -26.260 -11.290 45.398 1.00 69.44 1061 LEU A N 1
ATOM 8570 C CA . LEU A 1 1061 ? -26.518 -10.106 44.590 1.00 69.44 1061 LEU A CA 1
ATOM 8571 C C . LEU A 1 1061 ? -26.574 -8.834 45.447 1.00 69.44 1061 LEU A C 1
ATOM 8573 O O . LEU A 1 1061 ? -25.996 -7.826 45.050 1.00 69.44 1061 LEU A O 1
ATOM 8577 N N . THR A 1 1062 ? -27.189 -8.872 46.637 1.00 68.31 1062 THR A N 1
ATOM 8578 C CA . THR A 1 1062 ? -27.173 -7.712 47.551 1.00 68.31 1062 THR A CA 1
ATOM 8579 C C . THR A 1 1062 ? -25.761 -7.337 47.994 1.00 68.31 1062 THR A C 1
ATOM 8581 O O . THR A 1 1062 ? -25.393 -6.164 47.944 1.00 68.31 1062 THR A O 1
ATOM 8584 N N . GLU A 1 1063 ? -24.934 -8.323 48.343 1.00 70.12 1063 GLU A N 1
ATOM 8585 C CA . GLU A 1 1063 ? -23.541 -8.092 48.739 1.00 70.12 1063 GLU A CA 1
ATOM 8586 C C . GLU A 1 1063 ? -22.698 -7.566 47.567 1.00 70.12 1063 GLU A C 1
ATOM 8588 O O . GLU A 1 1063 ? -21.866 -6.667 47.739 1.00 70.12 1063 GLU A O 1
ATOM 8593 N N . ALA A 1 1064 ? -22.943 -8.080 46.356 1.00 70.00 1064 ALA A N 1
ATOM 8594 C CA . ALA A 1 1064 ? -22.300 -7.612 45.134 1.00 70.00 1064 ALA A CA 1
ATOM 8595 C C . ALA A 1 1064 ? -22.694 -6.166 44.789 1.00 70.00 1064 ALA A C 1
ATOM 8597 O O . ALA A 1 1064 ? -21.814 -5.365 44.468 1.00 70.00 1064 ALA A O 1
ATOM 8598 N N . MET A 1 1065 ? -23.977 -5.808 44.912 1.00 70.50 1065 MET A N 1
ATOM 8599 C CA . MET A 1 1065 ? -24.470 -4.445 44.691 1.00 70.50 1065 MET A CA 1
ATOM 8600 C C . MET A 1 1065 ? -23.878 -3.460 45.701 1.00 70.50 1065 MET A C 1
ATOM 8602 O O . MET A 1 1065 ? -23.347 -2.427 45.302 1.00 70.50 1065 MET A O 1
ATOM 8606 N N . GLU A 1 1066 ? -23.878 -3.791 46.996 1.00 73.88 1066 GLU A N 1
ATOM 8607 C CA . GLU A 1 1066 ? -23.250 -2.951 48.024 1.00 73.88 1066 GLU A CA 1
ATOM 8608 C C . GLU A 1 1066 ? -21.749 -2.770 47.771 1.00 73.88 1066 GLU A C 1
ATOM 8610 O O . GLU A 1 1066 ? -21.183 -1.708 48.047 1.00 73.88 1066 GLU A O 1
ATOM 8615 N N . ARG A 1 1067 ? -21.069 -3.799 47.250 1.00 72.31 1067 ARG A N 1
ATOM 8616 C CA . ARG A 1 1067 ? -19.663 -3.695 46.847 1.00 72.31 1067 ARG A CA 1
ATOM 8617 C C . ARG A 1 1067 ? -19.503 -2.790 45.621 1.00 72.31 1067 ARG A C 1
ATOM 8619 O O . ARG A 1 1067 ? -18.618 -1.942 45.633 1.00 72.31 1067 ARG A O 1
ATOM 8626 N N . GLN A 1 1068 ? -20.365 -2.901 44.610 1.00 72.44 1068 GLN A N 1
ATOM 8627 C CA . GLN A 1 1068 ? -20.339 -2.068 43.398 1.00 72.44 1068 GLN A CA 1
ATOM 8628 C C . GLN A 1 1068 ? -20.601 -0.587 43.714 1.00 72.44 1068 GLN A C 1
ATOM 8630 O O . GLN A 1 1068 ? -19.823 0.267 43.290 1.00 72.44 1068 GLN A O 1
ATOM 8635 N N . THR A 1 1069 ? -21.615 -0.274 44.529 1.00 75.12 1069 THR A N 1
ATOM 8636 C CA . THR A 1 1069 ? -21.907 1.101 44.971 1.00 75.12 1069 THR A CA 1
ATOM 8637 C C . THR A 1 1069 ? -20.730 1.694 45.744 1.00 75.12 1069 THR A C 1
ATOM 8639 O O . THR A 1 1069 ? -20.323 2.827 45.478 1.00 75.12 1069 THR A O 1
ATOM 8642 N N . ARG A 1 1070 ? -20.110 0.916 46.646 1.00 75.38 1070 ARG A N 1
ATOM 8643 C CA . ARG A 1 1070 ? -18.887 1.331 47.354 1.00 75.38 1070 ARG A CA 1
ATOM 8644 C C . ARG A 1 1070 ? -17.737 1.609 46.388 1.00 75.38 1070 ARG A C 1
ATOM 8646 O O . ARG A 1 1070 ? -17.112 2.662 46.476 1.00 75.38 1070 ARG A O 1
ATOM 8653 N N . MET A 1 1071 ? -17.484 0.718 45.430 1.00 73.81 1071 MET A N 1
ATOM 8654 C CA . MET A 1 1071 ? -16.418 0.904 44.441 1.00 73.81 1071 MET A CA 1
ATOM 8655 C C . MET A 1 1071 ? -16.656 2.117 43.534 1.00 73.81 1071 MET A C 1
ATOM 8657 O O . MET A 1 1071 ? -15.711 2.852 43.253 1.00 73.81 1071 MET A O 1
ATOM 8661 N N . ASN A 1 1072 ? -17.900 2.383 43.128 1.00 75.75 1072 ASN A N 1
ATOM 8662 C CA . ASN A 1 1072 ? -18.252 3.569 42.344 1.00 75.75 1072 ASN A CA 1
ATOM 8663 C C . ASN A 1 1072 ? -18.104 4.865 43.152 1.00 75.75 1072 ASN A C 1
ATOM 8665 O O . ASN A 1 1072 ? -17.605 5.856 42.620 1.00 75.75 1072 ASN A O 1
ATOM 8669 N N . ALA A 1 1073 ? -18.461 4.863 44.440 1.00 80.06 1073 ALA A N 1
ATOM 8670 C CA . ALA A 1 1073 ? -18.223 6.003 45.325 1.00 80.06 1073 ALA A CA 1
ATOM 8671 C C . ALA A 1 1073 ? -16.723 6.301 45.465 1.00 80.06 1073 ALA A C 1
ATOM 8673 O O . ALA A 1 1073 ? -16.309 7.462 45.433 1.00 80.06 1073 ALA A O 1
ATOM 8674 N N . ILE A 1 1074 ? -15.895 5.258 45.562 1.00 80.00 1074 ILE A N 1
ATOM 8675 C CA . ILE A 1 1074 ? -14.442 5.417 45.598 1.00 80.00 1074 ILE A CA 1
ATOM 8676 C C . ILE A 1 1074 ? -13.912 5.906 44.247 1.00 80.00 1074 ILE A C 1
ATOM 8678 O O . ILE A 1 1074 ? -13.112 6.836 44.225 1.00 80.00 1074 ILE A O 1
ATOM 8682 N N . ARG A 1 1075 ? -14.403 5.375 43.120 1.00 82.12 1075 ARG A N 1
ATOM 8683 C CA . ARG A 1 1075 ? -14.046 5.863 41.778 1.00 82.12 1075 ARG A CA 1
ATOM 8684 C C . ARG A 1 1075 ? -14.323 7.359 41.627 1.00 82.12 1075 ARG A C 1
ATOM 8686 O O . ARG A 1 1075 ? -13.407 8.086 41.258 1.00 82.12 1075 ARG A O 1
ATOM 8693 N N . LYS A 1 1076 ? -15.529 7.816 4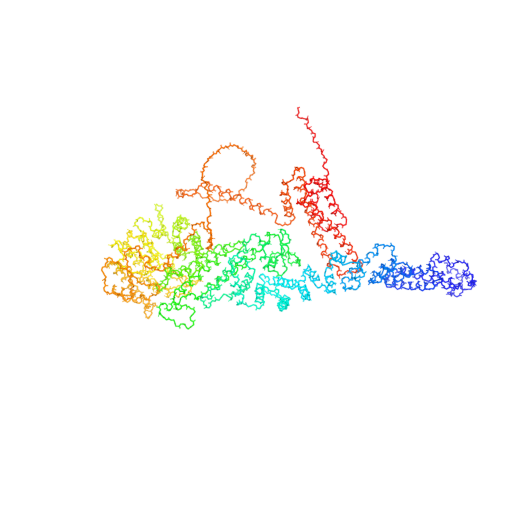1.996 1.00 82.06 1076 LYS A N 1
ATOM 8694 C CA . LYS A 1 1076 ? -15.917 9.240 41.964 1.00 82.06 1076 LYS A CA 1
ATOM 8695 C C . LYS A 1 1076 ? -14.959 10.092 42.815 1.00 82.06 1076 LYS A C 1
ATOM 8697 O O . LYS A 1 1076 ? -14.522 11.146 42.368 1.00 82.06 1076 LYS A O 1
ATOM 8702 N N . LYS A 1 1077 ? -14.557 9.620 44.004 1.00 82.12 1077 LYS A N 1
ATOM 8703 C CA . LYS A 1 1077 ? -13.552 10.308 44.842 1.00 82.12 1077 LYS A CA 1
ATOM 8704 C C . LYS A 1 1077 ? -12.161 10.349 44.197 1.00 82.12 1077 LYS A C 1
ATOM 8706 O O . LYS A 1 1077 ? -11.513 11.389 44.229 1.00 82.12 1077 LYS A O 1
ATOM 8711 N N . VAL A 1 1078 ? -11.690 9.247 43.608 1.00 82.88 1078 VAL A N 1
ATOM 8712 C CA . VAL A 1 1078 ? -10.378 9.196 42.934 1.00 82.88 1078 VAL A CA 1
ATOM 8713 C C . VAL A 1 1078 ? -10.353 10.098 41.694 1.00 82.88 1078 VAL A C 1
ATOM 8715 O O . VAL A 1 1078 ? -9.358 10.787 41.480 1.00 82.88 1078 VAL A O 1
ATOM 8718 N N . GLU A 1 1079 ? -11.439 10.148 40.916 1.00 82.69 1079 GLU A N 1
ATOM 8719 C CA . GLU A 1 1079 ? -11.607 11.079 39.788 1.00 82.69 1079 GLU A CA 1
ATOM 8720 C C . GLU A 1 1079 ? -11.544 12.535 40.262 1.00 82.69 1079 GLU A C 1
ATOM 8722 O O . GLU A 1 1079 ? -10.728 13.301 39.751 1.00 82.69 1079 GLU A O 1
ATOM 8727 N N . GLN A 1 1080 ? -12.285 12.886 41.318 1.00 86.12 1080 GLN A N 1
ATOM 8728 C CA . GLN A 1 1080 ? -12.239 14.226 41.915 1.00 86.12 1080 GLN A CA 1
ATOM 8729 C C . GLN A 1 1080 ? -10.832 14.614 42.387 1.00 86.12 1080 GLN A C 1
ATOM 8731 O O . GLN A 1 1080 ? -10.379 15.729 42.129 1.00 86.12 1080 GLN A O 1
ATOM 8736 N N . TYR A 1 1081 ? -10.108 13.711 43.059 1.00 86.25 1081 TYR A N 1
ATOM 8737 C CA . TYR A 1 1081 ? -8.731 13.990 43.473 1.00 86.25 1081 TYR A CA 1
ATOM 8738 C C . TYR A 1 1081 ? -7.789 14.145 42.278 1.00 86.25 1081 TYR A C 1
ATOM 8740 O O . TYR A 1 1081 ? -6.920 15.014 42.316 1.00 86.25 1081 TYR A O 1
ATOM 8748 N N . ARG A 1 1082 ? -7.963 13.344 41.218 1.00 85.62 1082 ARG A N 1
ATOM 8749 C CA . ARG A 1 1082 ? -7.166 13.441 39.988 1.00 85.62 1082 ARG A CA 1
ATOM 8750 C C . ARG A 1 1082 ? -7.374 14.776 39.285 1.00 85.62 1082 ARG A C 1
ATOM 8752 O O . ARG A 1 1082 ? -6.379 15.399 38.944 1.00 85.62 1082 ARG A O 1
ATOM 8759 N N . GLU A 1 1083 ? -8.616 15.221 39.118 1.00 84.88 1083 GLU A N 1
ATOM 8760 C CA . GLU A 1 1083 ? -8.935 16.530 38.529 1.00 84.88 1083 GLU A CA 1
ATOM 8761 C C . GLU A 1 1083 ? -8.401 17.682 39.393 1.00 84.88 1083 GLU A C 1
ATOM 8763 O O . GLU A 1 1083 ? -7.844 18.657 38.889 1.00 84.88 1083 GLU A O 1
ATOM 8768 N N . LEU A 1 1084 ? -8.502 17.557 40.721 1.00 86.06 1084 LEU A N 1
ATOM 8769 C CA . LEU A 1 1084 ? -8.023 18.581 41.646 1.00 86.06 1084 LEU A CA 1
ATOM 8770 C C . LEU A 1 1084 ? -6.500 18.771 41.567 1.00 86.06 1084 LEU A C 1
ATOM 8772 O O . LEU A 1 1084 ? -6.040 19.914 41.519 1.00 86.06 1084 LEU A O 1
ATOM 8776 N N . VAL A 1 1085 ? -5.731 17.673 41.559 1.00 85.56 1085 VAL A N 1
ATOM 8777 C CA . VAL A 1 1085 ? -4.252 17.680 41.552 1.00 85.56 1085 VAL A CA 1
ATOM 8778 C C . VAL A 1 1085 ? -3.637 17.489 40.163 1.00 85.56 1085 VAL A C 1
ATOM 8780 O O . VAL A 1 1085 ? -2.442 17.204 40.053 1.00 85.56 1085 VAL A O 1
ATOM 8783 N N . GLU A 1 1086 ? -4.439 17.611 39.105 1.00 86.75 1086 GLU A N 1
ATOM 8784 C CA . GLU A 1 1086 ? -3.962 17.539 37.728 1.00 86.75 1086 GLU A CA 1
ATOM 8785 C C . GLU A 1 1086 ? -2.878 18.596 37.487 1.00 86.75 1086 GLU A C 1
ATOM 8787 O O . GLU A 1 1086 ? -2.968 19.719 37.984 1.00 86.75 1086 GLU A O 1
ATOM 8792 N N . ALA A 1 1087 ? -1.851 18.266 36.698 1.00 80.12 1087 ALA A N 1
ATOM 8793 C CA . ALA A 1 1087 ? -0.700 19.146 36.497 1.00 80.12 1087 ALA A CA 1
ATOM 8794 C C . ALA A 1 1087 ? -1.099 20.567 36.039 1.00 80.12 1087 ALA A C 1
ATOM 8796 O O . ALA A 1 1087 ? -0.530 21.545 36.521 1.00 80.12 1087 ALA A O 1
ATOM 8797 N N . THR A 1 1088 ? -2.111 20.692 35.180 1.00 79.81 1088 THR A N 1
ATOM 8798 C CA . THR A 1 1088 ? -2.630 21.961 34.633 1.00 79.81 1088 THR A CA 1
ATOM 8799 C C . THR A 1 1088 ? -3.666 22.651 35.533 1.00 79.81 1088 THR A C 1
ATOM 8801 O O . THR A 1 1088 ? -4.107 23.766 35.236 1.00 79.81 1088 THR A O 1
ATOM 8804 N N . SER A 1 1089 ? -4.062 22.028 36.647 1.00 82.88 1089 SER A N 1
ATOM 8805 C CA . SER A 1 1089 ? -5.097 22.540 37.543 1.00 82.88 1089 SER A CA 1
ATOM 8806 C C . SER A 1 1089 ? -4.709 23.884 38.167 1.00 82.88 1089 SER A C 1
ATOM 8808 O O . SER A 1 1089 ? -3.589 24.106 38.642 1.00 82.88 1089 SER A O 1
ATOM 8810 N N . SER A 1 1090 ? -5.691 24.788 38.260 1.00 79.81 1090 SER A N 1
ATOM 8811 C CA . SER A 1 1090 ? -5.548 26.075 38.961 1.00 79.81 1090 SER A CA 1
ATOM 8812 C C . SER A 1 1090 ? -5.189 25.924 40.447 1.00 79.81 1090 SER A C 1
ATOM 8814 O O . SER A 1 1090 ? -4.715 26.878 41.070 1.00 79.81 1090 SER A O 1
ATOM 8816 N N . PHE A 1 1091 ? -5.369 24.726 41.009 1.00 82.62 1091 PHE A N 1
ATOM 8817 C CA . PHE A 1 1091 ? -4.941 24.343 42.349 1.00 82.62 1091 PHE A CA 1
ATOM 8818 C C . PHE A 1 1091 ? -3.455 24.648 42.598 1.00 82.62 1091 PHE A C 1
ATOM 8820 O O . PHE A 1 1091 ? -3.102 25.286 43.592 1.00 82.62 1091 PHE A O 1
ATOM 8827 N N . HIS A 1 1092 ? -2.577 24.303 41.653 1.00 83.31 1092 HIS A N 1
ATOM 8828 C CA . HIS A 1 1092 ? -1.129 24.456 41.825 1.00 83.31 1092 HIS A CA 1
ATOM 8829 C C . HIS A 1 1092 ? -0.647 25.910 41.760 1.00 83.31 1092 HIS A C 1
ATOM 8831 O O . HIS A 1 1092 ? 0.387 26.237 42.345 1.00 83.31 1092 HIS A O 1
ATOM 8837 N N . LYS A 1 1093 ? -1.430 26.818 41.159 1.00 79.75 1093 LYS A N 1
ATOM 8838 C CA . LYS A 1 1093 ? -1.125 28.262 41.135 1.00 79.75 1093 LYS A CA 1
ATOM 8839 C C . LYS A 1 1093 ? -1.119 28.877 42.538 1.00 79.75 1093 LYS A C 1
ATOM 8841 O O . LYS A 1 1093 ? -0.382 29.826 42.783 1.00 79.75 1093 LYS A O 1
ATOM 8846 N N . ARG A 1 1094 ? -1.886 28.307 43.475 1.00 80.12 1094 ARG A N 1
ATOM 8847 C CA . ARG A 1 1094 ? -1.952 28.754 44.878 1.00 80.12 1094 ARG A CA 1
ATOM 8848 C C . ARG A 1 1094 ? -0.733 28.327 45.704 1.00 80.12 1094 ARG A C 1
ATOM 8850 O O . ARG A 1 1094 ? -0.486 28.908 46.756 1.00 80.12 1094 ARG A O 1
ATOM 8857 N N . CYS A 1 1095 ? 0.050 27.350 45.228 1.00 79.31 1095 CYS A N 1
ATOM 8858 C CA . CYS A 1 1095 ? 1.256 26.831 45.890 1.00 79.31 1095 CYS A CA 1
ATOM 8859 C C . CYS A 1 1095 ? 1.055 26.429 47.375 1.00 79.31 1095 CYS A C 1
ATOM 8861 O O . CYS A 1 1095 ? 1.994 26.537 48.177 1.00 79.31 1095 CYS A O 1
ATOM 8863 N N . ASP A 1 1096 ? -0.148 25.975 47.752 1.00 82.62 1096 ASP A N 1
ATOM 8864 C CA . ASP A 1 1096 ? -0.467 25.551 49.120 1.00 82.62 1096 ASP A CA 1
ATOM 8865 C C . ASP A 1 1096 ? 0.026 24.116 49.376 1.00 82.62 1096 ASP A C 1
ATOM 8867 O O . ASP A 1 1096 ? -0.492 23.129 48.847 1.00 82.62 1096 ASP A O 1
ATOM 8871 N N . THR A 1 1097 ? 1.075 23.994 50.190 1.00 79.56 1097 THR A N 1
ATOM 8872 C CA . THR A 1 1097 ? 1.662 22.702 50.563 1.00 79.56 1097 THR A CA 1
ATOM 8873 C C . THR A 1 1097 ? 0.820 21.924 51.569 1.00 79.56 1097 THR A C 1
ATOM 8875 O O . THR A 1 1097 ? 0.932 20.702 51.617 1.00 79.56 1097 THR A O 1
ATOM 8878 N N . ASN A 1 1098 ? 0.008 22.601 52.386 1.00 79.62 1098 ASN A N 1
ATOM 8879 C CA . ASN A 1 1098 ? -0.819 21.961 53.407 1.00 79.62 1098 ASN A CA 1
ATOM 8880 C C . ASN A 1 1098 ? -2.058 21.331 52.771 1.00 79.62 1098 ASN A C 1
ATOM 8882 O O . ASN A 1 1098 ? -2.425 20.209 53.116 1.00 79.62 1098 ASN A O 1
ATOM 8886 N N . GLU A 1 1099 ? -2.651 22.006 51.788 1.00 82.06 1099 GLU A N 1
ATOM 8887 C CA . GLU A 1 1099 ? -3.789 21.469 51.046 1.00 82.06 1099 GLU A CA 1
ATOM 8888 C C . GLU A 1 1099 ? -3.383 20.262 50.183 1.00 82.06 1099 GLU A C 1
ATOM 8890 O O . GLU A 1 1099 ? -4.040 19.222 50.229 1.00 82.06 1099 GLU A O 1
ATOM 8895 N N . LEU A 1 1100 ? -2.233 20.331 49.495 1.00 83.81 1100 LEU A N 1
ATOM 8896 C CA . LEU A 1 1100 ? -1.674 19.182 48.765 1.00 83.81 1100 LEU A CA 1
ATOM 8897 C C . LEU A 1 1100 ? -1.322 18.019 49.708 1.00 83.81 1100 LEU A C 1
ATOM 8899 O O . LEU A 1 1100 ? -1.518 16.855 49.361 1.00 83.81 1100 LEU A O 1
ATOM 8903 N N . ARG A 1 1101 ? -0.838 18.321 50.921 1.00 84.75 1101 ARG A N 1
ATOM 8904 C CA . ARG A 1 1101 ? -0.590 17.317 51.963 1.00 84.75 1101 ARG A CA 1
ATOM 8905 C C . ARG A 1 1101 ? -1.877 16.641 52.410 1.00 84.75 1101 ARG A C 1
ATOM 8907 O O . ARG A 1 1101 ? -1.864 15.422 52.564 1.00 84.75 1101 ARG A O 1
ATOM 8914 N N . ARG A 1 1102 ? -2.969 17.391 52.579 1.00 86.38 1102 ARG A N 1
ATOM 8915 C CA . ARG A 1 1102 ? -4.282 16.837 52.929 1.00 86.38 1102 ARG A CA 1
ATOM 8916 C C . ARG A 1 1102 ? -4.742 15.841 51.865 1.00 86.38 1102 ARG A C 1
ATOM 8918 O O . ARG A 1 1102 ? -4.988 14.690 52.202 1.00 86.38 1102 ARG A O 1
ATOM 8925 N N . VAL A 1 1103 ? -4.728 16.240 50.591 1.00 84.12 1103 VAL A N 1
ATOM 8926 C CA . VAL A 1 1103 ? -5.128 15.367 49.471 1.00 84.12 1103 VAL A CA 1
ATOM 8927 C C . VAL A 1 1103 ? -4.234 14.125 49.376 1.00 84.12 1103 VAL A C 1
ATOM 8929 O O . VAL A 1 1103 ? -4.734 13.009 49.287 1.00 84.12 1103 VAL A O 1
ATOM 8932 N N . ALA A 1 1104 ? -2.909 14.280 49.472 1.00 83.81 1104 ALA A N 1
ATOM 8933 C CA . ALA A 1 1104 ? -1.984 13.145 49.445 1.00 83.81 1104 ALA A CA 1
ATOM 8934 C C . ALA A 1 1104 ? -2.170 12.188 50.641 1.00 83.81 1104 ALA A C 1
ATOM 8936 O O . ALA A 1 1104 ? -1.991 10.981 50.492 1.00 83.81 1104 ALA A O 1
ATOM 8937 N N . SER A 1 1105 ? -2.543 12.712 51.813 1.00 84.00 1105 SER A N 1
ATOM 8938 C CA . SER A 1 1105 ? -2.859 11.904 53.001 1.00 84.00 1105 SER A CA 1
ATOM 8939 C C . SER A 1 1105 ? -4.166 11.134 52.832 1.00 84.00 1105 SER A C 1
ATOM 8941 O O . SER A 1 1105 ? -4.221 9.959 53.178 1.00 84.00 1105 SER A O 1
ATOM 8943 N N . GLU A 1 1106 ? -5.195 11.768 52.263 1.00 84.75 1106 GLU A N 1
ATOM 8944 C CA . GLU A 1 1106 ? -6.486 11.134 51.970 1.00 84.75 1106 GLU A CA 1
ATOM 8945 C C . GLU A 1 1106 ? -6.337 10.018 50.924 1.00 84.75 1106 GLU A C 1
ATOM 8947 O O . GLU A 1 1106 ? -6.852 8.920 51.124 1.00 84.75 1106 GLU A O 1
ATOM 8952 N N . VAL A 1 1107 ? -5.548 10.241 49.864 1.00 83.62 1107 VAL A N 1
ATOM 8953 C CA . VAL A 1 1107 ? -5.218 9.210 48.861 1.00 83.62 1107 VAL A CA 1
ATOM 8954 C C . VAL A 1 1107 ? -4.431 8.054 49.483 1.00 83.62 1107 VAL A C 1
ATOM 8956 O O . VAL A 1 1107 ? -4.715 6.892 49.203 1.00 83.62 1107 VAL A O 1
ATOM 8959 N N . TYR A 1 1108 ? -3.471 8.349 50.364 1.00 82.38 1108 TYR A N 1
ATOM 8960 C CA . TYR A 1 1108 ? -2.718 7.317 51.076 1.00 82.38 1108 TYR A CA 1
ATOM 8961 C C . TYR A 1 1108 ? -3.618 6.479 51.994 1.00 82.38 1108 TYR A C 1
ATOM 8963 O O . TYR A 1 1108 ? -3.526 5.252 51.981 1.00 82.38 1108 TYR A O 1
ATOM 8971 N N . ALA A 1 1109 ? -4.504 7.121 52.761 1.00 82.88 1109 ALA A N 1
ATOM 8972 C CA . ALA A 1 1109 ? -5.467 6.441 53.625 1.00 82.88 1109 ALA A CA 1
ATOM 8973 C C . ALA A 1 1109 ? -6.429 5.559 52.817 1.00 82.88 1109 ALA A C 1
ATOM 8975 O O . ALA A 1 1109 ? -6.696 4.428 53.206 1.00 82.88 1109 ALA A O 1
ATOM 8976 N N . LEU A 1 1110 ? -6.882 6.036 51.655 1.00 81.56 1110 LEU A N 1
ATOM 8977 C CA . LEU A 1 1110 ? -7.754 5.279 50.762 1.00 81.56 1110 LEU A CA 1
ATOM 8978 C C . LEU A 1 1110 ? -7.063 4.012 50.227 1.00 81.56 1110 LEU A C 1
ATOM 8980 O O . LEU A 1 1110 ? -7.646 2.935 50.280 1.00 81.56 1110 LEU A O 1
ATOM 8984 N N . MET A 1 1111 ? -5.793 4.113 49.817 1.00 74.69 1111 MET A N 1
ATOM 8985 C CA . MET A 1 1111 ? -4.995 2.980 49.314 1.00 74.69 1111 MET A CA 1
ATOM 8986 C C . MET A 1 1111 ? -4.541 1.985 50.387 1.00 74.69 1111 MET A C 1
ATOM 8988 O O . MET A 1 1111 ? -4.131 0.879 50.047 1.00 74.69 1111 MET A O 1
ATOM 8992 N N . THR A 1 1112 ? -4.543 2.386 51.658 1.00 72.62 1112 THR A N 1
ATOM 8993 C CA . THR A 1 1112 ? -4.101 1.544 52.786 1.00 72.62 1112 THR A CA 1
ATOM 8994 C C . THR A 1 1112 ? -5.251 1.065 53.665 1.00 72.62 1112 THR A C 1
ATOM 8996 O O . THR A 1 1112 ? -5.011 0.368 54.646 1.00 72.62 1112 THR A O 1
ATOM 8999 N N . SER A 1 1113 ? -6.489 1.427 53.325 1.00 73.19 1113 SER A N 1
ATOM 9000 C CA . SER A 1 1113 ? -7.676 0.956 54.030 1.00 73.19 1113 SER A CA 1
ATOM 9001 C C . SER A 1 1113 ? -7.981 -0.509 53.705 1.00 73.19 1113 SER A C 1
ATOM 9003 O O . SER A 1 1113 ? -7.879 -0.922 52.550 1.00 73.19 1113 SER A O 1
ATOM 9005 N N . ASP A 1 1114 ? -8.448 -1.265 54.704 1.00 60.84 1114 ASP A N 1
ATOM 9006 C CA . ASP A 1 1114 ? -8.958 -2.639 54.527 1.00 60.84 1114 ASP A CA 1
ATOM 9007 C C . ASP A 1 1114 ? -10.174 -2.693 53.575 1.00 60.84 1114 ASP A C 1
ATOM 9009 O O . ASP A 1 1114 ? -10.528 -3.738 53.032 1.00 60.84 1114 ASP A O 1
ATOM 9013 N N . GLU A 1 1115 ? -10.819 -1.547 53.339 1.00 56.03 1115 GLU A N 1
ATOM 9014 C CA . GLU A 1 1115 ? -11.925 -1.387 52.394 1.00 56.03 1115 GLU A CA 1
ATOM 9015 C C . GLU A 1 1115 ? -11.466 -1.395 50.922 1.00 56.03 1115 GLU A C 1
ATOM 9017 O O . GLU A 1 1115 ? -12.288 -1.604 50.026 1.00 56.03 1115 GLU A O 1
ATOM 9022 N N . PHE A 1 1116 ? -10.166 -1.202 50.661 1.00 63.06 1116 PHE A N 1
ATOM 9023 C CA . PHE A 1 1116 ? -9.558 -1.117 49.329 1.00 63.06 1116 PHE A CA 1
ATOM 9024 C C . PHE A 1 1116 ? -8.586 -2.275 49.054 1.00 63.06 1116 PHE A C 1
ATOM 9026 O O . PHE A 1 1116 ? -7.479 -2.088 48.549 1.00 63.06 1116 PHE A O 1
ATOM 9033 N N . ASP A 1 1117 ? -9.009 -3.493 49.397 1.00 56.62 1117 ASP A N 1
ATOM 9034 C CA . ASP A 1 1117 ? -8.208 -4.708 49.243 1.00 56.62 1117 ASP A CA 1
ATOM 9035 C C . ASP A 1 1117 ? -8.186 -5.180 47.773 1.00 56.62 1117 ASP A C 1
ATOM 9037 O O . ASP A 1 1117 ? -9.095 -5.864 47.283 1.00 56.62 1117 ASP A O 1
ATOM 9041 N N . LEU A 1 1118 ? -7.165 -4.732 47.036 1.00 59.75 1118 LEU A N 1
ATOM 9042 C CA . LEU A 1 1118 ? -6.885 -5.123 45.654 1.00 59.75 1118 LEU A CA 1
ATOM 9043 C C . LEU A 1 1118 ? -5.643 -6.029 45.600 1.00 59.75 1118 LEU A C 1
ATOM 9045 O O . LEU A 1 1118 ? -4.599 -5.660 46.150 1.00 59.75 1118 LEU A O 1
ATOM 9049 N N . PRO A 1 1119 ? -5.691 -7.158 44.867 1.00 52.94 1119 PRO A N 1
ATOM 9050 C CA . PRO A 1 1119 ? -4.485 -7.911 44.554 1.00 52.94 1119 PRO A CA 1
ATOM 9051 C C . PRO A 1 1119 ? -3.499 -7.009 43.792 1.00 52.94 1119 PRO A C 1
ATOM 9053 O O . PRO A 1 1119 ? -3.912 -6.215 42.949 1.00 52.94 1119 PRO A O 1
ATOM 9056 N N . GLU A 1 1120 ? -2.198 -7.141 44.080 1.00 57.22 1120 GLU A N 1
ATOM 9057 C CA . GLU A 1 1120 ? -1.086 -6.404 43.439 1.00 57.22 1120 GLU A CA 1
ATOM 9058 C C . GLU A 1 1120 ? -0.821 -4.957 43.917 1.00 57.22 1120 GLU A C 1
ATOM 9060 O O . GLU A 1 1120 ? -0.033 -4.248 43.287 1.00 57.22 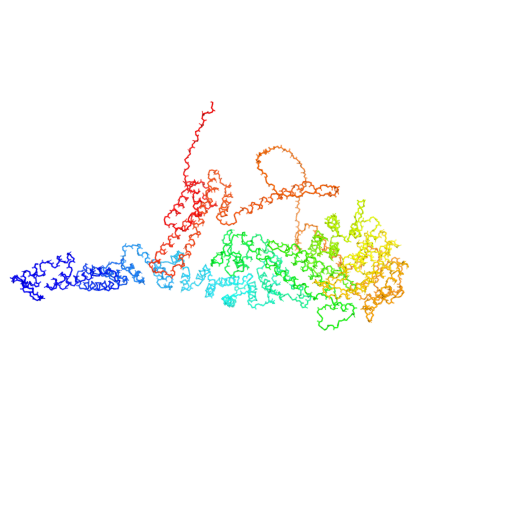1120 GLU A O 1
ATOM 9065 N N . SER A 1 1121 ? -1.374 -4.509 45.052 1.00 59.19 1121 SER A N 1
ATOM 9066 C CA . SER A 1 1121 ? -1.058 -3.185 45.641 1.00 59.19 1121 SER A CA 1
ATOM 9067 C C . SER A 1 1121 ? 0.448 -2.960 45.903 1.00 59.19 1121 SER A C 1
ATOM 9069 O O . SER A 1 1121 ? 0.944 -1.828 45.872 1.00 59.19 1121 SER A O 1
ATOM 9071 N N . GLU A 1 1122 ? 1.219 -4.041 46.055 1.00 60.84 1122 GLU A N 1
ATOM 9072 C CA . GLU A 1 1122 ? 2.683 -4.021 46.152 1.00 60.84 1122 GLU A CA 1
ATOM 9073 C C . GLU A 1 1122 ? 3.363 -3.397 44.919 1.00 60.84 1122 GLU A C 1
ATOM 9075 O O . GLU A 1 1122 ? 4.411 -2.755 45.053 1.00 60.84 1122 GLU A O 1
ATOM 9080 N N . GLN A 1 1123 ? 2.752 -3.501 43.729 1.00 65.56 1123 GLN A N 1
ATOM 9081 C CA . GLN A 1 1123 ? 3.319 -3.001 42.473 1.00 65.56 1123 GLN A CA 1
ATOM 9082 C C . GLN A 1 1123 ? 3.415 -1.474 42.412 1.00 65.56 1123 GLN A C 1
ATOM 9084 O O . GLN A 1 1123 ? 4.276 -0.975 41.694 1.00 65.56 1123 GLN A O 1
ATOM 9089 N N . ILE A 1 1124 ? 2.585 -0.719 43.142 1.00 74.25 1124 ILE A N 1
ATOM 9090 C CA . ILE A 1 1124 ? 2.618 0.759 43.188 1.00 74.25 1124 ILE A CA 1
ATOM 9091 C C . ILE A 1 1124 ? 3.184 1.283 44.523 1.00 74.25 1124 ILE A C 1
ATOM 9093 O O . ILE A 1 1124 ? 3.511 2.464 44.658 1.00 74.25 1124 ILE A O 1
ATOM 9097 N N . GLY A 1 1125 ? 3.382 0.399 45.510 1.00 72.62 1125 GLY A N 1
ATOM 9098 C CA . GLY A 1 1125 ? 3.801 0.757 46.868 1.00 72.62 1125 GLY A CA 1
ATOM 9099 C C . GLY A 1 1125 ? 5.126 1.528 46.945 1.00 72.62 1125 GLY A C 1
ATOM 9100 O O . GLY A 1 1125 ? 5.340 2.307 47.875 1.00 72.62 1125 GLY A O 1
ATOM 9101 N N . GLY A 1 1126 ? 6.011 1.369 45.955 1.00 76.50 1126 GLY A N 1
ATOM 9102 C CA . GLY A 1 1126 ? 7.231 2.172 45.822 1.00 76.50 1126 GLY A CA 1
ATOM 9103 C C . GLY A 1 1126 ? 6.961 3.660 45.557 1.00 76.50 1126 GLY A C 1
ATOM 9104 O O . GLY A 1 1126 ? 7.560 4.505 46.221 1.00 76.50 1126 GLY A O 1
ATOM 9105 N N . ASP A 1 1127 ? 6.033 3.984 44.650 1.00 81.31 1127 ASP A N 1
ATOM 9106 C CA . ASP A 1 1127 ? 5.642 5.372 44.350 1.00 81.31 1127 ASP A CA 1
ATOM 9107 C C . ASP A 1 1127 ? 4.862 5.981 45.508 1.00 81.31 1127 ASP A C 1
ATOM 9109 O O . ASP A 1 1127 ? 5.139 7.107 45.921 1.00 81.31 1127 ASP A O 1
ATOM 9113 N N . LEU A 1 1128 ? 3.960 5.203 46.111 1.00 81.56 1128 LEU A N 1
ATOM 9114 C CA . LEU A 1 1128 ? 3.195 5.638 47.276 1.00 81.56 1128 LEU A CA 1
ATOM 9115 C C . LEU A 1 1128 ? 4.112 5.993 48.462 1.00 81.56 1128 LEU A C 1
ATOM 9117 O O . LEU A 1 1128 ? 3.891 6.989 49.151 1.00 81.56 1128 LEU A O 1
ATOM 9121 N N . LYS A 1 1129 ? 5.212 5.249 48.660 1.00 81.88 1129 LYS A N 1
ATOM 9122 C CA . LYS A 1 1129 ? 6.253 5.582 49.652 1.00 81.88 1129 LYS A CA 1
ATOM 9123 C C . LYS A 1 1129 ? 6.987 6.886 49.326 1.00 81.88 1129 LYS A C 1
ATOM 9125 O O . LYS A 1 1129 ? 7.376 7.596 50.256 1.00 81.88 1129 LYS A O 1
ATOM 9130 N N . ILE A 1 1130 ? 7.198 7.209 48.048 1.00 82.06 1130 ILE A N 1
ATOM 9131 C CA . ILE A 1 1130 ? 7.816 8.475 47.618 1.00 82.06 1130 ILE A CA 1
ATOM 9132 C C . ILE A 1 1130 ? 6.861 9.643 47.887 1.00 82.06 1130 ILE A C 1
ATOM 9134 O O . ILE A 1 1130 ? 7.289 10.645 48.460 1.00 82.06 1130 ILE A O 1
ATOM 9138 N N . VAL A 1 1131 ? 5.570 9.488 47.577 1.00 84.31 1131 VAL A N 1
ATOM 9139 C CA . VAL A 1 1131 ? 4.518 10.468 47.902 1.00 84.31 1131 VAL A CA 1
ATOM 9140 C C . VAL A 1 1131 ? 4.447 10.703 49.411 1.00 84.31 1131 VAL A C 1
ATOM 9142 O O . VAL A 1 1131 ? 4.508 11.846 49.869 1.00 84.31 1131 VAL A O 1
ATOM 9145 N N . TRP A 1 1132 ? 4.417 9.628 50.203 1.00 81.50 1132 TRP A N 1
ATOM 9146 C CA . TRP A 1 1132 ? 4.373 9.718 51.661 1.00 81.50 1132 TRP A CA 1
ATOM 9147 C C . TRP A 1 1132 ? 5.598 10.438 52.234 1.00 81.50 1132 TRP A C 1
ATOM 9149 O O . TRP A 1 1132 ? 5.465 11.366 53.029 1.00 81.50 1132 TRP A O 1
ATOM 9159 N N . LYS A 1 1133 ? 6.813 10.069 51.805 1.00 81.69 1133 LYS A N 1
ATOM 9160 C CA . LYS A 1 1133 ? 8.054 10.714 52.272 1.00 81.69 1133 LYS A CA 1
ATOM 9161 C C . LYS A 1 1133 ? 8.209 12.155 51.779 1.00 81.69 1133 LYS A C 1
ATOM 9163 O O . LYS A 1 1133 ? 8.852 12.951 52.459 1.00 81.69 1133 LYS A O 1
ATOM 9168 N N . GLY A 1 1134 ? 7.697 12.460 50.589 1.00 76.44 1134 GLY A N 1
ATOM 9169 C CA . GLY A 1 1134 ? 7.912 13.728 49.899 1.00 76.44 1134 GLY A CA 1
ATOM 9170 C C . GLY A 1 1134 ? 6.867 14.806 50.187 1.00 76.44 1134 GLY A C 1
ATOM 9171 O O . GLY A 1 1134 ? 7.220 15.983 50.179 1.00 76.44 1134 GLY A O 1
ATOM 9172 N N . ILE A 1 1135 ? 5.615 14.417 50.449 1.00 80.69 1135 ILE A N 1
ATOM 9173 C CA . ILE A 1 1135 ? 4.480 15.335 50.658 1.00 80.69 1135 ILE A CA 1
ATOM 9174 C C . ILE A 1 1135 ? 3.925 15.226 52.086 1.00 80.69 1135 ILE A C 1
ATOM 9176 O O . ILE A 1 1135 ? 3.647 16.248 52.722 1.00 80.69 1135 ILE A O 1
ATOM 9180 N N . VAL A 1 1136 ? 3.771 13.997 52.594 1.00 77.50 1136 VAL A N 1
ATOM 9181 C CA . VAL A 1 1136 ? 3.015 13.732 53.829 1.00 77.50 1136 VAL A CA 1
ATOM 9182 C C . VAL A 1 1136 ? 3.873 13.821 55.093 1.00 77.50 1136 VAL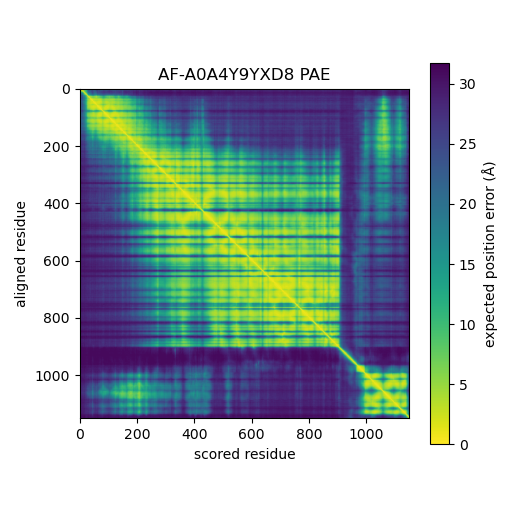 A C 1
ATOM 9184 O O . VAL A 1 1136 ? 3.470 14.453 56.067 1.00 77.50 1136 VAL A O 1
ATOM 9187 N N . LYS A 1 1137 ? 5.079 13.244 55.085 1.00 77.25 1137 LYS A N 1
ATOM 9188 C CA . LYS A 1 1137 ? 5.977 13.228 56.245 1.00 77.25 1137 LYS A CA 1
ATOM 9189 C C . LYS A 1 1137 ? 6.601 14.604 56.489 1.00 77.25 1137 LYS A C 1
ATOM 9191 O O . LYS A 1 1137 ? 7.296 15.151 55.635 1.00 77.25 1137 LYS A O 1
ATOM 9196 N N . GLU A 1 1138 ? 6.416 15.132 57.694 1.00 58.78 1138 GLU A N 1
ATOM 9197 C CA . GLU A 1 1138 ? 6.986 16.411 58.108 1.00 58.78 1138 GLU A CA 1
ATOM 9198 C C . GLU A 1 1138 ? 8.519 16.316 58.245 1.00 58.78 1138 GLU A C 1
ATOM 9200 O O . GLU A 1 1138 ? 9.058 15.444 58.937 1.00 58.78 1138 GLU A O 1
ATOM 9205 N N . LYS A 1 1139 ? 9.254 17.190 57.544 1.00 56.72 1139 LYS A N 1
ATOM 9206 C CA . LYS A 1 1139 ? 10.715 17.272 57.667 1.00 56.72 1139 LYS A CA 1
ATOM 9207 C C . LYS A 1 1139 ? 11.069 18.058 58.928 1.00 56.72 1139 LYS A C 1
ATOM 9209 O O . LYS A 1 1139 ? 11.056 19.284 58.915 1.00 56.72 1139 LYS A O 1
ATOM 9214 N N . VAL A 1 1140 ? 11.448 17.357 59.995 1.00 45.34 1140 VAL A N 1
ATOM 9215 C CA . VAL A 1 1140 ? 12.084 17.976 61.168 1.00 45.34 1140 VAL A CA 1
ATOM 9216 C C . VAL A 1 1140 ? 13.456 18.506 60.741 1.00 45.34 1140 VAL A C 1
ATOM 9218 O O . VAL A 1 1140 ? 14.343 17.722 60.396 1.00 45.34 1140 VAL A O 1
ATOM 9221 N N . SER A 1 1141 ? 13.650 19.828 60.720 1.00 42.47 1141 SER A N 1
ATOM 9222 C CA . SER A 1 1141 ? 14.950 20.416 60.384 1.00 42.47 1141 SER A CA 1
ATOM 9223 C C . SER A 1 1141 ? 15.947 20.159 61.518 1.00 42.47 1141 SER A C 1
ATOM 9225 O O . SER A 1 1141 ? 15.971 20.883 62.513 1.00 42.47 1141 SER A O 1
ATOM 9227 N N . ARG A 1 1142 ? 16.801 19.144 61.387 1.00 42.91 1142 ARG A N 1
ATOM 9228 C CA . ARG A 1 1142 ? 18.032 19.087 62.183 1.00 42.91 1142 ARG A CA 1
ATOM 9229 C C . ARG A 1 1142 ? 19.045 20.028 61.535 1.00 42.91 1142 ARG A C 1
ATOM 9231 O O . ARG A 1 1142 ? 19.534 19.741 60.446 1.00 42.91 1142 ARG A O 1
ATOM 9238 N N . ARG A 1 1143 ? 19.325 21.168 62.177 1.00 35.12 1143 ARG A N 1
ATOM 9239 C CA . ARG A 1 1143 ? 20.502 21.986 61.846 1.00 35.12 1143 ARG A CA 1
ATOM 9240 C C . ARG A 1 1143 ? 21.754 21.152 62.166 1.00 35.12 1143 ARG A C 1
ATOM 9242 O O . ARG A 1 1143 ? 21.814 20.618 63.274 1.00 35.12 1143 ARG A O 1
ATOM 9249 N N . PRO A 1 1144 ? 22.719 20.998 61.247 1.00 41.50 1144 PRO A N 1
ATOM 9250 C CA . PRO A 1 1144 ? 23.989 20.363 61.574 1.00 41.50 1144 PRO A CA 1
ATOM 9251 C C . PRO A 1 1144 ? 24.769 21.266 62.542 1.00 41.50 1144 PRO A C 1
ATOM 9253 O O . PRO A 1 1144 ? 24.867 22.473 62.321 1.00 41.50 1144 PRO A O 1
ATOM 9256 N N . PHE A 1 1145 ? 25.274 20.687 63.635 1.00 40.53 1145 PHE A N 1
ATOM 9257 C CA . PHE A 1 1145 ? 26.230 21.348 64.524 1.00 40.53 1145 PHE A CA 1
ATOM 9258 C C . PHE A 1 1145 ? 27.543 21.568 63.763 1.00 40.53 1145 PHE A C 1
ATOM 9260 O O . PHE A 1 1145 ? 28.020 20.668 63.072 1.00 40.53 1145 PHE A O 1
ATOM 9267 N N . LEU A 1 1146 ? 28.092 22.779 63.870 1.00 40.09 1146 LEU A N 1
ATOM 9268 C CA . LEU A 1 1146 ? 29.413 23.130 63.359 1.00 40.09 1146 LEU A CA 1
ATOM 9269 C C . LEU A 1 1146 ? 30.455 22.305 64.130 1.00 40.09 1146 LEU A C 1
ATOM 9271 O O . LEU A 1 1146 ? 30.460 22.335 65.360 1.00 40.09 1146 LEU A O 1
ATOM 9275 N N . ASN A 1 1147 ? 31.305 21.568 63.419 1.00 39.91 1147 ASN A N 1
ATOM 9276 C CA . ASN A 1 1147 ? 32.423 20.840 64.010 1.00 39.91 1147 ASN A CA 1
ATOM 9277 C C . ASN A 1 1147 ? 33.511 21.864 64.382 1.00 39.91 1147 ASN A C 1
ATOM 9279 O O . ASN A 1 1147 ? 34.106 22.462 63.490 1.00 39.91 1147 ASN A O 1
ATOM 9283 N N . THR A 1 1148 ? 33.720 22.127 65.672 1.00 49.84 1148 THR A N 1
ATOM 9284 C CA . THR A 1 1148 ? 34.735 23.071 66.185 1.00 49.84 1148 THR A CA 1
ATOM 9285 C C . THR A 1 1148 ? 36.013 22.368 66.649 1.00 49.84 1148 THR A C 1
ATOM 9287 O O . THR A 1 1148 ? 36.663 22.850 67.569 1.00 49.84 1148 THR A O 1
ATOM 9290 N N . GLU A 1 1149 ? 36.367 21.225 66.058 1.00 47.50 1149 GLU A N 1
ATOM 9291 C CA . GLU A 1 1149 ? 37.601 20.496 66.405 1.00 47.50 1149 GLU A CA 1
ATOM 9292 C C . GLU A 1 1149 ? 38.779 20.735 65.445 1.00 47.50 1149 GLU A C 1
ATOM 9294 O O . GLU A 1 1149 ? 39.842 20.178 65.670 1.00 47.50 1149 GLU A O 1
ATOM 9299 N N . ASP A 1 1150 ? 38.648 21.635 64.462 1.00 48.12 1150 ASP A N 1
ATOM 9300 C CA . ASP A 1 1150 ? 39.774 22.093 63.627 1.00 48.12 1150 ASP A CA 1
ATOM 9301 C C . ASP A 1 1150 ? 39.928 23.629 63.687 1.00 48.12 1150 ASP A C 1
ATOM 9303 O O . ASP A 1 1150 ? 39.740 24.333 62.689 1.00 48.12 1150 ASP A O 1
ATOM 9307 N N . LEU A 1 1151 ? 40.236 24.153 64.881 1.00 41.12 1151 LEU A N 1
ATOM 9308 C CA . LEU A 1 1151 ? 40.784 25.504 65.094 1.00 41.12 1151 LEU A CA 1
ATOM 9309 C C . LEU A 1 1151 ? 42.181 25.423 65.707 1.00 41.12 1151 LEU A C 1
ATOM 9311 O O . LEU A 1 1151 ? 42.316 24.738 66.747 1.00 41.12 1151 LEU A O 1
#

Radius of gyration: 50.84 Å; Cα contacts (8 Å, |Δi|>4): 1277; chains: 1; bounding box: 117×118×162 Å

Mean predicted aligned error: 18.8 Å

pLDDT: mean 77.03, std 16.45, range [21.98, 94.62]

Foldseek 3Di:
DVVVCVVVVNDDDDPDPVVVVVPDDLDQLCCLVPVCVLVVCVVVLVLVVSLVSCVRNVVNLSSLVSVLSVLVVVLVVPPPDLPVSLVSLQVSLVSLCVSLVPDPDLQSNLVSLQSSLVSCVVNLVLQSSLVSCVSSVNLLSNLVSCLSVVNLVVSLVSLVPDPDPDPVSSVLSLLLQCVVCLVVLVLVSNPVSDPDLVSNVVSCVLQVSLLSNLSSCVVVLVLQVSLVSCVVVVVLQSSLVSLVVPPPDLVSLLSSLVSLLLLLLVLLAFPCQDHDPVSLVVNVSSLVSNVVSVVSHPNDDPVSVLSSQLSVCLSVVVLVSLLVSLVVPDDPPDLDLSNQSSLRSCLVDLLNPNCDQLALVSNLSSLVSVLVNLVSLLCCLPPPQLQVDPSSCRRQVWHDDDPFKIKHDPPGPLVVQVCVVPVVCVPDPDIDIDTSVRSSVSSLVVSLVVLLSSLVSVLVVVVPGAQLAADLCCVQVVDDPDPPDSHDNDDDQLSLQSQLLSLLSNLSSLVSNVPRDDPDCPPPVNSLVSLLLSLLSNLPSQADLFLLHFHVLSHQCVSRPSLLVSLVSLLVSLLVQQQPQAQPDPVCQQPRVASVLSSLVSNCLQPVVVSLVCLCVRCCNPPPVRDHPLQWQDDDPVDDIDRLVVLVSCLQVLPDDACSLVSLLVSLVSCLVSLRAYELSSNLVSLLLSLVLLLQLVCCCVPVDLAQQKDWLRSCLVCVVVSVSPSNHDNPCVLSNLVSLLSVLLQLQAFDWDQDPVCWTDGRRYTHPDSPDDSVSSSLSNNLSSLLSLLSSCSSDVDPVSLVSSLCSLQVSLVNRCPPDVPDRRPSCRQSNPDNHSVSSNVSNQVVQPRPNIQIEGEREPVDDDDPDDDPRYHYQYDPDPVCSNCSSCVVCSSVVSNVSSHDPDDPDDDDDDDDDDDDDDDDDDDDDDDDDDDDDDDDDDDDDDDDDDDDDDDDDDDDDDDDPDDDPVNVVVVVVVVVVVVVVVVVVVPQDSDDDRNQLVVQLVLLVVLLVLAPDPLLSVCSNFLLSLVLSLLVVLLVQLVVVLVVLVVCCVPDRSVVNSVSSVLSSLSVVVNVVSVVLNQCSPSPHPNCNVSDLVVLLVSLVVSLCCLPDPSNDDPPSVVSVVSNVRNCVRRHDDDDDDDDDDDPPPD